Protein AF-A0A9Q9SQM3-F1 (afdb_monomer)

Structure (mmCIF, N/CA/C/O backbone):
data_AF-A0A9Q9SQM3-F1
#
_entry.id   AF-A0A9Q9SQM3-F1
#
loop_
_atom_site.group_PDB
_atom_site.id
_atom_site.type_symbol
_atom_site.label_atom_id
_atom_site.label_alt_id
_atom_site.label_comp_id
_atom_site.label_asym_id
_atom_site.label_entity_id
_atom_site.label_seq_id
_atom_site.pdbx_PDB_ins_code
_atom_site.Cartn_x
_atom_site.Cartn_y
_atom_site.Cartn_z
_atom_site.occupancy
_atom_site.B_iso_or_equiv
_atom_site.auth_seq_id
_atom_site.auth_comp_id
_atom_site.auth_asym_id
_atom_site.auth_atom_id
_atom_site.pdbx_PDB_model_num
ATOM 1 N N . MET A 1 1 ? -6.176 -1.087 2.140 1.00 89.12 1 MET A N 1
ATOM 2 C CA . MET A 1 1 ? -7.584 -1.058 2.541 1.00 89.12 1 MET A CA 1
ATOM 3 C C . MET A 1 1 ? -8.171 0.334 2.346 1.00 89.12 1 MET A C 1
ATOM 5 O O . MET A 1 1 ? -7.501 1.318 2.657 1.00 89.12 1 MET A O 1
ATOM 9 N N . LEU A 1 2 ? -9.371 0.448 1.771 1.00 92.81 2 LEU A N 1
ATOM 10 C CA . LEU A 1 2 ? -10.127 1.703 1.758 1.00 92.81 2 LEU A CA 1
ATOM 11 C C . LEU A 1 2 ? -10.944 1.800 3.041 1.00 92.81 2 LEU A C 1
ATOM 13 O O . LEU A 1 2 ? -11.898 1.055 3.246 1.00 92.81 2 LEU A O 1
ATOM 17 N N . ILE A 1 3 ? -10.560 2.736 3.898 1.00 94.94 3 ILE A N 1
ATOM 18 C CA . ILE A 1 3 ? -11.203 2.964 5.185 1.00 94.94 3 ILE A CA 1
ATOM 19 C C . ILE A 1 3 ? -11.176 4.459 5.515 1.00 94.94 3 ILE A C 1
ATOM 21 O O . ILE A 1 3 ? -10.200 5.152 5.222 1.00 94.94 3 ILE A O 1
ATOM 25 N N . SER A 1 4 ? -12.259 4.954 6.098 1.00 94.25 4 SER A N 1
ATOM 26 C CA . SER A 1 4 ? -12.467 6.343 6.501 1.00 94.25 4 SER A CA 1
ATOM 27 C C . SER A 1 4 ? -12.729 6.428 7.991 1.00 94.25 4 SER A C 1
ATOM 29 O O . SER A 1 4 ? -13.055 5.440 8.640 1.00 94.25 4 SER A O 1
ATOM 31 N N . PHE A 1 5 ? -12.639 7.639 8.523 1.00 94.25 5 PHE A N 1
ATOM 32 C CA . PHE A 1 5 ? -13.214 7.930 9.827 1.00 94.25 5 PHE A CA 1
ATOM 33 C C . PHE A 1 5 ? -14.748 7.970 9.743 1.00 94.25 5 PHE A C 1
ATOM 35 O O . PHE A 1 5 ? -15.291 8.189 8.654 1.00 94.25 5 PHE A O 1
ATOM 42 N N . PRO A 1 6 ? -15.460 7.770 10.869 1.00 94.44 6 PRO A N 1
ATOM 43 C CA . PRO A 1 6 ? -16.924 7.809 10.896 1.00 94.44 6 PRO A CA 1
ATOM 44 C C . PRO A 1 6 ? -17.504 9.196 10.569 1.00 94.44 6 PRO A C 1
ATOM 46 O O . PRO A 1 6 ? -18.686 9.290 10.247 1.00 94.44 6 PRO A O 1
ATOM 49 N N . PHE A 1 7 ? -16.679 10.248 10.589 1.00 92.50 7 PHE A N 1
ATOM 50 C CA . PHE A 1 7 ? -16.966 11.563 10.012 1.00 92.50 7 PHE A CA 1
ATOM 51 C C . PHE A 1 7 ? -15.845 11.925 9.024 1.00 92.50 7 PHE A C 1
ATOM 53 O O . PHE A 1 7 ? -14.672 11.675 9.303 1.00 92.50 7 PHE A O 1
ATOM 60 N N . LEU A 1 8 ? -16.188 12.469 7.856 1.00 88.69 8 LEU A N 1
ATOM 61 C CA . LEU A 1 8 ? -15.253 12.719 6.752 1.00 88.69 8 LEU A CA 1
ATOM 62 C C . LEU A 1 8 ? -14.560 14.077 6.855 1.00 88.69 8 LEU A C 1
ATOM 64 O O . LEU A 1 8 ? -13.461 14.241 6.317 1.00 88.69 8 LEU A O 1
ATOM 68 N N . ARG A 1 9 ? -15.168 15.066 7.520 1.00 78.38 9 ARG A N 1
ATOM 69 C CA . ARG A 1 9 ? -14.532 16.376 7.676 1.00 78.38 9 ARG A CA 1
ATOM 70 C C . ARG A 1 9 ? -13.449 16.305 8.740 1.00 78.38 9 ARG A C 1
ATOM 72 O O . ARG A 1 9 ? -13.708 15.979 9.894 1.00 78.38 9 ARG A O 1
ATOM 79 N N . ALA A 1 10 ? -12.244 16.727 8.364 1.00 53.78 10 ALA A N 1
ATOM 80 C CA . ALA A 1 10 ? -11.260 17.153 9.346 1.00 53.78 10 ALA A CA 1
ATOM 81 C C . ALA A 1 10 ? -11.843 18.364 10.110 1.00 53.78 10 ALA A C 1
ATOM 83 O O . ALA A 1 10 ? -12.266 19.334 9.468 1.00 53.78 10 ALA A O 1
ATOM 84 N N . PRO A 1 11 ? -11.894 18.356 11.449 1.00 44.69 11 PRO A N 1
ATOM 85 C CA . PRO A 1 11 ? -12.311 19.511 12.209 1.00 44.69 11 PRO A CA 1
ATOM 86 C C . PRO A 1 11 ? -11.274 20.598 12.001 1.00 44.69 11 PRO A C 1
ATOM 88 O O . PRO A 1 11 ? -10.068 20.359 12.073 1.00 44.69 11 PRO A O 1
ATOM 91 N N . LYS A 1 12 ? -11.744 21.818 11.766 1.00 37.19 12 LYS A N 1
ATOM 92 C CA . LYS A 1 12 ? -10.909 22.988 12.001 1.00 37.19 12 LYS A CA 1
ATOM 93 C C . LYS A 1 12 ? -10.851 23.162 13.518 1.00 37.19 12 LYS A C 1
ATOM 95 O O . LYS A 1 12 ? -11.920 23.369 14.096 1.00 37.19 12 LYS A O 1
ATOM 100 N N . PRO A 1 13 ? -9.683 23.072 14.172 1.00 38.62 13 PRO A N 1
ATOM 101 C CA . PRO A 1 13 ? -9.610 23.479 15.563 1.00 38.62 13 PRO A CA 1
ATOM 102 C C . PRO A 1 13 ? -9.961 24.967 15.624 1.00 38.62 13 PRO A C 1
ATOM 104 O O . PRO A 1 13 ? -9.382 25.776 14.900 1.00 38.62 13 PRO A O 1
ATOM 107 N N . GLN A 1 14 ? -10.992 25.313 16.394 1.00 36.56 14 GLN A N 1
ATOM 108 C CA . GLN A 1 14 ? -11.436 26.703 16.531 1.00 36.56 14 GLN A CA 1
ATOM 109 C C . GLN A 1 14 ? -10.535 27.502 17.487 1.00 36.56 14 GLN A C 1
ATOM 111 O O . GLN A 1 14 ? -10.479 28.722 17.369 1.00 36.56 14 GLN A O 1
ATOM 116 N N . THR A 1 15 ? -9.791 26.824 18.364 1.00 38.41 15 THR A N 1
ATOM 117 C CA . THR A 1 15 ? -8.831 27.375 19.334 1.00 38.41 15 THR A CA 1
ATOM 118 C C . THR A 1 15 ? -7.793 26.303 19.705 1.00 38.41 15 THR A C 1
ATOM 120 O O . THR A 1 15 ? -8.016 25.115 19.448 1.00 38.41 15 THR A O 1
ATOM 123 N N . ASP A 1 16 ? -6.681 26.686 20.342 1.00 34.53 16 ASP A N 1
ATOM 124 C CA . ASP A 1 16 ? -5.736 25.728 20.948 1.00 34.53 16 ASP A CA 1
ATOM 125 C C . ASP A 1 16 ? -6.414 24.874 22.037 1.00 34.53 16 ASP A C 1
ATOM 127 O O . ASP A 1 16 ? -6.073 23.710 22.214 1.00 34.53 16 ASP A O 1
ATOM 131 N N . GLU A 1 17 ? -7.468 25.394 22.674 1.00 35.28 17 GLU A N 1
ATOM 132 C CA . GLU A 1 17 ? -8.350 24.642 23.576 1.00 35.28 17 GLU A CA 1
ATOM 133 C C . GLU A 1 17 ? -9.217 23.607 22.830 1.00 35.28 17 GLU A C 1
ATOM 135 O O . GLU A 1 17 ? -9.524 22.568 23.398 1.00 35.28 17 GLU A O 1
ATOM 140 N N . ALA A 1 18 ? -9.550 23.809 21.547 1.00 36.94 18 ALA A N 1
ATOM 141 C CA . ALA A 1 18 ? -10.310 22.858 20.718 1.00 36.94 18 ALA A CA 1
ATOM 142 C C . ALA A 1 18 ? -9.448 21.727 20.112 1.00 36.94 18 ALA A C 1
ATOM 144 O O . ALA A 1 18 ? -9.954 20.635 19.822 1.00 36.94 18 ALA A O 1
ATOM 145 N N . LEU A 1 19 ? -8.140 21.958 19.933 1.00 37.28 19 LEU A N 1
ATOM 146 C CA . LEU A 1 19 ? -7.155 20.872 19.763 1.00 37.28 19 LEU A CA 1
ATOM 147 C C . LEU A 1 19 ? -7.132 19.968 21.002 1.00 37.28 19 LEU A C 1
ATOM 149 O O . LEU A 1 19 ? -6.957 18.755 20.899 1.00 37.28 19 LEU A O 1
ATOM 153 N N . ASP A 1 20 ? -7.391 20.582 22.148 1.00 37.12 20 ASP A N 1
ATOM 154 C CA . ASP A 1 20 ? -7.380 19.989 23.468 1.00 37.12 20 ASP A CA 1
ATOM 155 C C . ASP A 1 20 ? -8.743 19.360 23.863 1.00 37.12 20 ASP A C 1
ATOM 157 O O . ASP A 1 20 ? -8.776 18.363 24.574 1.00 37.12 20 ASP A O 1
ATOM 161 N N . GLU A 1 21 ? -9.885 19.844 23.368 1.00 37.16 21 GLU A N 1
ATOM 162 C CA . GLU A 1 21 ? -11.237 19.325 23.672 1.00 37.16 21 GLU A CA 1
ATOM 163 C C . GLU A 1 21 ? -11.654 18.076 22.865 1.00 37.16 21 GLU A C 1
ATOM 165 O O . GLU A 1 21 ? -12.802 17.634 22.937 1.00 37.16 21 GLU A O 1
ATOM 170 N N . GLY A 1 22 ? -10.729 17.443 22.138 1.00 42.66 22 GLY A N 1
ATOM 171 C CA . GLY A 1 22 ? -10.980 16.126 21.545 1.00 42.66 22 GLY A CA 1
ATOM 172 C C . GLY A 1 22 ? -11.767 16.153 20.233 1.00 42.66 22 GLY A C 1
ATOM 173 O O . GLY A 1 22 ? -12.417 15.167 19.893 1.00 42.66 22 GLY A O 1
ATOM 174 N N . THR A 1 23 ? -11.669 17.229 19.441 1.00 40.97 23 THR A N 1
ATOM 175 C CA . THR A 1 23 ? -12.354 17.282 18.134 1.00 40.97 23 THR A CA 1
ATOM 176 C C . THR A 1 23 ? -11.895 16.169 17.167 1.00 40.97 23 THR A C 1
ATOM 178 O O . THR A 1 23 ? -12.641 15.827 16.264 1.00 40.97 23 THR A O 1
ATOM 181 N N . PHE A 1 24 ? -10.714 15.569 17.391 1.00 39.59 24 PHE A N 1
ATOM 182 C CA . PHE A 1 24 ? -10.343 14.173 17.049 1.00 39.59 24 PHE A CA 1
ATOM 183 C C . PHE A 1 24 ? -9.101 13.670 17.825 1.00 39.59 24 PHE A C 1
ATOM 185 O O . PHE A 1 24 ? -8.501 12.657 17.467 1.00 39.59 24 PHE A O 1
ATOM 192 N N . GLY A 1 25 ? -8.685 14.360 18.892 1.00 33.94 25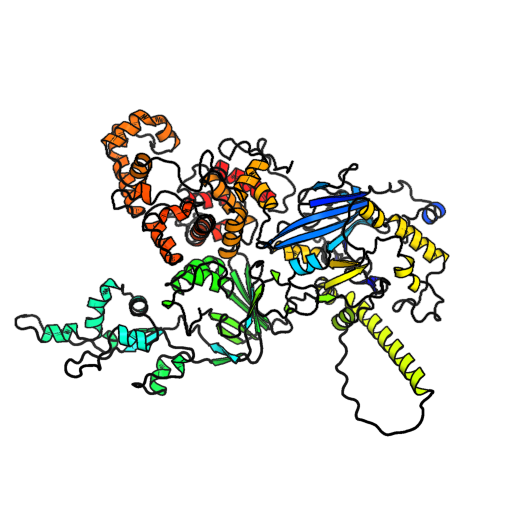 GLY A N 1
ATOM 193 C CA . GLY A 1 25 ? -7.588 13.907 19.748 1.00 33.94 25 GLY A CA 1
ATOM 194 C C . GLY A 1 25 ? -8.086 12.881 20.762 1.00 33.94 25 GLY A C 1
ATOM 195 O O . GLY A 1 25 ? -8.882 13.241 21.614 1.00 33.94 25 GLY A O 1
ATOM 196 N N . LEU A 1 26 ? -7.644 11.623 20.645 1.00 37.47 26 LEU A N 1
ATOM 197 C CA . LEU A 1 26 ? -7.582 10.582 21.698 1.00 37.47 26 LEU A CA 1
ATOM 198 C C . LEU A 1 26 ? -8.783 10.414 22.672 1.00 37.47 26 LEU A C 1
ATOM 200 O O . LEU A 1 26 ? -8.605 9.889 23.771 1.00 37.47 26 LEU A O 1
ATOM 204 N N . GLY A 1 27 ? -10.004 10.803 22.294 1.00 44.00 27 GLY A N 1
ATOM 205 C CA . GLY A 1 27 ? -11.187 10.706 23.161 1.00 44.00 27 GLY A CA 1
ATOM 206 C C . GLY A 1 27 ? -11.222 11.739 24.302 1.00 44.00 27 GLY A C 1
ATOM 207 O O . GLY A 1 27 ? -10.294 12.519 24.513 1.00 44.00 27 GLY A O 1
ATOM 208 N N . GLU A 1 28 ? -12.336 11.771 25.040 1.00 48.62 28 GLU A N 1
ATOM 209 C CA . GLU A 1 28 ? -12.622 12.763 26.091 1.00 48.62 28 GLU A CA 1
ATOM 210 C C . GLU A 1 28 ? -11.461 12.950 27.100 1.00 48.62 28 GLU A C 1
ATOM 212 O O . GLU A 1 28 ? -10.898 11.994 27.636 1.00 48.62 28 GLU A O 1
ATOM 217 N N . LYS A 1 29 ? -11.090 14.212 27.381 1.00 42.06 29 LYS A N 1
ATOM 218 C CA . LYS A 1 29 ? -10.038 14.631 28.341 1.00 42.06 29 LYS A CA 1
ATOM 219 C C . LYS A 1 29 ? -10.283 14.220 29.796 1.00 42.06 29 LYS A C 1
ATOM 221 O O . LYS A 1 29 ? -9.340 14.024 30.555 1.00 42.06 29 LYS A O 1
ATOM 226 N N . SER A 1 30 ? -11.541 14.103 30.204 1.00 40.19 30 SER A N 1
ATOM 227 C CA . SER A 1 30 ? -11.896 13.483 31.479 1.00 40.19 30 SER A CA 1
ATOM 228 C C . SER A 1 30 ? -11.978 11.992 31.234 1.00 40.19 30 SER A C 1
ATOM 230 O O . SER A 1 30 ? -12.642 11.635 30.276 1.00 40.19 30 SER A O 1
ATOM 232 N N . GLY A 1 31 ? -11.390 11.134 32.065 1.00 48.62 31 GLY A N 1
ATOM 233 C CA . GLY A 1 31 ? -11.390 9.673 31.889 1.00 48.62 31 GLY A CA 1
ATOM 234 C C . GLY A 1 31 ? -12.745 8.976 31.671 1.00 48.62 31 GLY A C 1
ATOM 235 O O . GLY A 1 31 ? -12.789 7.766 31.700 1.00 48.62 31 GLY A O 1
ATOM 236 N N . LYS A 1 32 ? -13.865 9.662 31.456 1.00 60.09 32 LYS A N 1
ATOM 237 C CA . LYS A 1 32 ? -15.118 9.116 30.928 1.00 60.09 32 LYS A CA 1
ATOM 238 C C . LYS A 1 32 ? -15.011 9.012 29.401 1.00 60.09 32 LYS A C 1
ATOM 240 O O . LYS A 1 32 ? -14.832 10.032 28.759 1.00 60.09 32 LYS A O 1
ATOM 245 N N . GLY A 1 33 ? -15.117 7.820 28.817 1.00 67.69 33 GLY A N 1
ATOM 246 C CA . GLY A 1 33 ? -15.170 7.674 27.354 1.00 67.69 33 GLY A CA 1
ATOM 247 C C . GLY A 1 33 ? -13.824 7.535 26.622 1.00 67.69 33 GLY A C 1
ATOM 248 O O . GLY A 1 33 ? -13.787 7.721 25.402 1.00 67.69 33 GLY A O 1
ATOM 249 N N . ALA A 1 34 ? -12.725 7.264 27.340 1.00 79.81 34 ALA A N 1
ATOM 250 C CA . ALA A 1 34 ? -11.378 7.106 26.781 1.00 79.81 34 ALA A CA 1
ATOM 251 C C . ALA A 1 34 ? -10.980 5.625 26.665 1.00 79.81 34 ALA A C 1
ATOM 253 O O . ALA A 1 34 ? -11.250 4.847 27.572 1.00 79.81 34 ALA A O 1
ATOM 254 N N . PHE A 1 35 ? -10.297 5.254 25.580 1.00 87.50 35 PHE A N 1
ATOM 255 C CA . PHE A 1 35 ? -9.747 3.909 25.380 1.00 87.50 35 PHE A CA 1
ATOM 256 C C . PHE A 1 35 ? -8.324 3.781 25.967 1.00 87.50 35 PHE A C 1
ATOM 258 O O . PHE A 1 35 ? -7.533 4.718 25.822 1.00 87.50 35 PHE A O 1
ATOM 265 N N . PRO A 1 36 ? -7.925 2.619 26.522 1.00 89.44 36 PRO A N 1
ATOM 266 C CA . PRO A 1 36 ? -8.765 1.474 26.877 1.00 89.44 36 PRO A CA 1
ATOM 267 C C . PRO A 1 36 ? -9.312 1.568 28.307 1.00 89.44 36 PRO A C 1
ATOM 269 O O . PRO A 1 36 ? -10.049 0.689 28.730 1.00 89.44 36 PRO A O 1
ATOM 272 N N . VAL A 1 37 ? -8.930 2.601 29.067 1.00 85.56 37 VAL A N 1
ATOM 273 C CA . VAL A 1 37 ? -9.297 2.755 30.479 1.00 85.56 37 VAL A CA 1
ATOM 274 C C . VAL A 1 37 ? -10.127 4.010 30.683 1.00 85.56 37 VAL A C 1
ATOM 276 O O . VAL A 1 37 ? -9.676 5.123 30.392 1.00 85.56 37 VAL A O 1
ATOM 279 N N . SER A 1 38 ? -11.310 3.823 31.264 1.00 78.81 38 SER A N 1
ATOM 280 C CA . SER A 1 38 ? -12.233 4.894 31.600 1.00 78.81 38 SER A CA 1
ATOM 281 C C . SER A 1 38 ? -12.295 5.185 33.114 1.00 78.81 38 SER A C 1
ATOM 283 O O . SER A 1 38 ? -11.322 5.027 33.859 1.00 78.81 38 SER A O 1
ATOM 285 N N . HIS A 1 39 ? -13.416 5.741 33.579 1.00 73.88 39 HIS A N 1
ATOM 286 C CA . HIS A 1 39 ? -13.597 6.234 34.934 1.00 73.88 39 HIS A CA 1
ATOM 287 C C . HIS A 1 39 ? -13.515 5.067 35.921 1.00 73.88 39 HIS A C 1
ATOM 289 O O . HIS A 1 39 ? -13.877 3.947 35.583 1.00 73.88 39 HIS A O 1
ATOM 295 N N . GLN A 1 40 ? -13.000 5.323 37.128 1.00 73.00 40 GLN A N 1
ATOM 296 C CA . GLN A 1 40 ? -12.735 4.284 38.136 1.00 73.00 40 GLN A CA 1
ATOM 297 C C . GLN A 1 40 ? -11.785 3.158 37.678 1.00 73.00 40 GLN A C 1
ATOM 299 O O . GLN A 1 40 ? -11.739 2.115 38.317 1.00 73.00 40 GLN A O 1
ATOM 304 N N . PHE A 1 41 ? -10.965 3.395 36.644 1.00 79.50 41 PHE A N 1
ATOM 305 C CA . PHE A 1 41 ? -10.071 2.379 36.076 1.00 79.50 41 PHE A CA 1
ATOM 306 C C . PHE A 1 41 ? -10.845 1.172 35.512 1.00 79.50 41 PHE A C 1
ATOM 308 O O . PHE A 1 41 ? -10.362 0.049 35.559 1.00 79.50 41 PHE A O 1
ATOM 315 N N . GLY A 1 42 ? -12.062 1.391 35.004 1.00 82.94 42 GLY A N 1
ATOM 316 C CA . GLY A 1 42 ? -12.816 0.378 34.263 1.00 82.94 42 GLY A CA 1
ATOM 317 C C . GLY A 1 42 ? -12.353 0.271 32.811 1.00 82.94 42 GLY A C 1
ATOM 318 O O . GLY A 1 42 ? -11.882 1.257 32.235 1.00 82.94 42 GLY A O 1
ATOM 319 N N . TRP A 1 43 ? -12.508 -0.908 32.218 1.00 88.00 43 TRP A N 1
ATOM 320 C CA . TRP A 1 43 ? -12.304 -1.116 30.786 1.00 88.00 43 TRP A CA 1
ATOM 321 C C . TRP A 1 43 ? -13.275 -0.273 29.947 1.00 88.00 43 TRP A C 1
ATOM 323 O O . TRP A 1 43 ? -14.406 -0.021 30.364 1.00 88.00 43 TRP A O 1
ATOM 333 N N . HIS A 1 44 ? -12.811 0.187 28.782 1.00 90.00 44 HIS A N 1
ATOM 334 C CA . HIS A 1 44 ? -13.597 0.966 27.828 1.00 90.00 44 HIS A CA 1
ATOM 335 C C . HIS A 1 44 ? -13.240 0.622 26.371 1.00 90.00 44 HIS A C 1
ATOM 337 O O . HIS A 1 44 ? -12.145 0.945 25.900 1.00 90.00 44 HIS A O 1
ATOM 343 N N . GLY A 1 45 ? -14.151 -0.037 25.653 1.00 89.31 45 GLY A N 1
ATOM 344 C CA . GLY A 1 45 ? -13.933 -0.693 24.354 1.00 89.31 45 GLY A CA 1
ATOM 345 C C . GLY A 1 45 ? -13.834 0.222 23.153 1.00 89.31 45 GLY A C 1
ATOM 346 O O . GLY A 1 45 ? -13.354 -0.191 22.095 1.00 89.31 45 GLY A O 1
ATOM 347 N N . GLY A 1 46 ? -14.224 1.480 23.325 1.00 91.06 46 GLY A N 1
ATOM 348 C CA . GLY A 1 46 ? -14.259 2.462 22.256 1.00 91.06 46 GLY A CA 1
ATOM 349 C C . GLY A 1 46 ? -13.801 3.836 22.678 1.00 91.06 46 GLY A C 1
ATOM 350 O O . GLY A 1 46 ? -13.089 4.035 23.660 1.00 91.06 46 GLY A O 1
ATOM 351 N N . VAL A 1 47 ? -14.238 4.823 21.911 1.00 90.00 47 VAL A N 1
ATOM 352 C CA . VAL A 1 47 ? -14.052 6.237 22.238 1.00 90.00 47 VAL A CA 1
ATOM 353 C C . VAL A 1 47 ? -15.349 6.991 22.012 1.00 90.00 47 VAL A C 1
ATOM 355 O O . VAL A 1 47 ? -16.120 6.678 21.100 1.00 90.00 47 VAL A O 1
ATOM 358 N N . HIS A 1 48 ? -15.572 8.026 22.814 1.00 89.75 48 HIS A N 1
ATOM 359 C CA . HIS A 1 48 ? -16.596 9.013 22.503 1.00 89.75 48 HIS A CA 1
ATOM 360 C C . HIS A 1 48 ? -16.077 9.996 21.452 1.00 89.75 48 HIS A C 1
ATOM 362 O O . HIS A 1 48 ? -14.996 10.566 21.606 1.00 89.75 48 HIS A O 1
ATOM 368 N N . LEU A 1 49 ? -16.858 10.209 20.393 1.00 87.94 49 LEU A N 1
ATOM 369 C CA . LEU A 1 49 ? -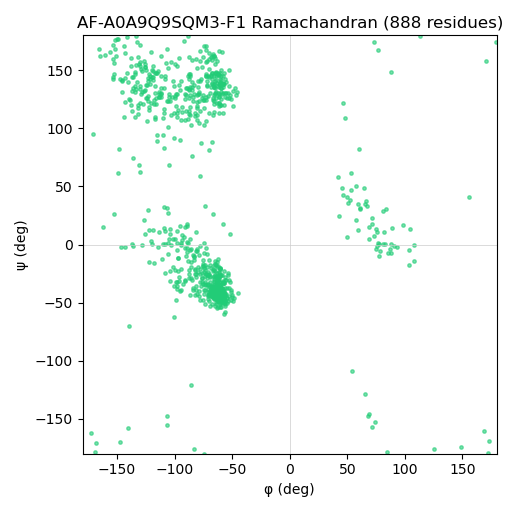16.548 11.152 19.319 1.00 87.94 49 LEU A CA 1
ATOM 370 C C . LEU A 1 49 ? -17.618 12.235 19.244 1.00 87.94 49 LEU A C 1
ATOM 372 O O . LEU A 1 49 ? -18.807 11.940 19.368 1.00 87.94 49 LEU A O 1
ATOM 376 N N . VAL A 1 50 ? -17.195 13.471 18.985 1.00 87.38 50 VAL A N 1
ATOM 377 C CA . VAL A 1 50 ? -18.086 14.609 18.728 1.00 87.38 50 VAL A CA 1
ATOM 378 C C . VAL A 1 50 ? -18.215 14.807 17.218 1.00 87.38 50 VAL A C 1
ATOM 380 O O . VAL A 1 50 ? -17.208 14.876 16.515 1.00 87.38 50 VAL A O 1
ATOM 383 N N . ALA A 1 51 ? -19.442 14.911 16.710 1.00 89.88 51 ALA A N 1
ATOM 384 C CA . ALA A 1 51 ? -19.697 15.165 15.297 1.00 89.88 51 ALA A CA 1
ATOM 385 C C . ALA A 1 51 ? -19.211 16.578 14.898 1.00 89.88 51 ALA A C 1
ATOM 387 O O . ALA A 1 51 ? -19.635 17.565 15.511 1.00 89.88 51 ALA A O 1
ATOM 388 N N . PRO A 1 52 ? -18.363 16.717 13.860 1.00 85.88 52 PRO A N 1
ATOM 389 C CA . PRO A 1 52 ? -17.950 18.022 13.339 1.00 85.88 52 PRO A CA 1
ATOM 390 C C . PRO A 1 52 ? -19.125 18.805 12.729 1.00 85.88 52 PRO A C 1
ATOM 392 O O . PRO A 1 52 ? -20.116 18.216 12.319 1.00 85.88 52 PRO A O 1
ATOM 395 N N . GLY A 1 53 ? -19.003 20.130 12.577 1.00 76.62 53 GLY A N 1
ATOM 396 C CA . GLY A 1 53 ? -19.997 20.958 11.860 1.00 76.62 53 GLY A CA 1
ATOM 397 C C . GLY A 1 53 ? -20.874 21.873 12.726 1.00 76.62 53 GLY A C 1
ATOM 398 O O . GLY A 1 53 ? -21.647 22.655 12.173 1.00 76.62 53 GLY A O 1
ATOM 399 N N . GLY A 1 54 ? -20.691 21.848 14.053 1.00 71.25 54 GLY A N 1
ATOM 400 C CA . GLY A 1 54 ? -21.412 22.687 15.019 1.00 71.25 54 GLY A CA 1
ATOM 401 C C . GLY A 1 54 ? -22.845 22.214 15.291 1.00 71.25 54 GLY A C 1
ATOM 402 O O . GLY A 1 54 ? -23.386 21.388 14.559 1.00 71.25 54 GLY A O 1
ATOM 403 N N . ASP A 1 55 ? -23.481 22.760 16.332 1.00 76.12 55 ASP A N 1
ATOM 404 C CA . ASP A 1 55 ? -24.760 22.239 16.846 1.00 76.12 55 ASP A CA 1
ATOM 405 C C . ASP A 1 55 ? -25.926 22.303 15.852 1.00 76.12 55 ASP A C 1
ATOM 407 O O . ASP A 1 55 ? -26.832 21.474 15.897 1.00 76.12 55 ASP A O 1
ATOM 411 N N . ALA A 1 56 ? -25.902 23.273 14.936 1.00 76.38 56 ALA A N 1
ATOM 412 C CA . ALA A 1 56 ? -26.963 23.462 13.952 1.00 76.38 56 ALA A CA 1
ATOM 413 C C . ALA A 1 56 ? -26.872 22.494 12.759 1.00 76.38 56 ALA A C 1
ATOM 415 O O . ALA A 1 56 ? -27.877 22.262 12.086 1.00 76.38 56 ALA A O 1
ATOM 416 N N . ASN A 1 57 ? -25.683 21.961 12.459 1.00 83.75 57 ASN A N 1
ATOM 417 C CA . ASN A 1 57 ? -25.468 21.100 11.297 1.00 83.75 57 ASN A CA 1
ATOM 418 C C . ASN A 1 57 ? -24.354 20.067 11.549 1.00 83.75 57 ASN A C 1
ATOM 420 O O . ASN A 1 57 ? -23.327 20.092 10.857 1.00 83.75 57 ASN A O 1
ATOM 424 N N . PRO A 1 58 ? -24.539 19.173 12.539 1.00 88.06 58 PRO A N 1
ATOM 425 C CA . PRO A 1 58 ? -23.584 18.111 12.809 1.00 88.06 58 PRO A CA 1
ATOM 426 C C . PRO A 1 58 ? -23.470 17.191 11.591 1.00 88.06 58 PRO A C 1
ATOM 428 O O . PRO A 1 58 ? -24.466 16.831 10.953 1.00 88.06 58 PRO A O 1
ATOM 431 N N . GLU A 1 59 ? -22.244 16.801 11.264 1.00 90.44 59 GLU A N 1
ATOM 432 C CA . GLU A 1 59 ? -21.973 15.859 10.191 1.00 90.44 59 GLU A CA 1
ATOM 433 C C . GLU A 1 59 ? -22.652 14.509 10.493 1.00 90.44 59 GLU A C 1
ATOM 435 O O . GLU A 1 59 ? -22.616 14.036 11.634 1.00 90.44 59 GLU A O 1
ATOM 440 N N . PRO A 1 60 ? -23.288 13.860 9.499 1.00 93.94 60 PRO A N 1
ATOM 441 C CA . PRO A 1 60 ? -23.805 12.512 9.687 1.00 93.94 60 PRO A CA 1
ATOM 442 C C . PRO A 1 60 ? -22.675 11.520 9.980 1.00 93.94 60 PRO A C 1
ATOM 444 O O . PRO A 1 60 ? -21.582 11.614 9.423 1.00 93.94 60 PRO A O 1
ATOM 447 N N . VAL A 1 61 ? -22.991 10.519 10.796 1.00 96.19 61 VAL A N 1
ATOM 448 C CA . VAL A 1 61 ? -22.134 9.354 11.039 1.00 96.19 61 VAL A CA 1
ATOM 449 C C . VAL A 1 61 ? -22.154 8.486 9.786 1.00 96.19 61 VAL A C 1
ATOM 451 O O . VAL A 1 61 ? -23.225 8.282 9.209 1.00 96.19 61 VAL A O 1
ATOM 454 N N . ARG A 1 62 ? -21.004 7.977 9.343 1.00 96.56 62 ARG A N 1
ATOM 455 C CA . ARG A 1 62 ? -20.847 7.251 8.073 1.00 96.56 62 ARG A CA 1
ATOM 456 C C . ARG A 1 62 ? -20.113 5.922 8.227 1.00 96.56 62 ARG A C 1
ATOM 458 O O . ARG A 1 62 ? -19.337 5.716 9.161 1.00 96.56 62 ARG A O 1
ATOM 465 N N . ALA A 1 63 ? -20.352 5.030 7.267 1.00 96.94 63 ALA A N 1
ATOM 466 C CA . ALA A 1 63 ? -19.698 3.733 7.197 1.00 96.94 63 ALA A CA 1
ATOM 467 C C . ALA A 1 63 ? -18.195 3.935 6.980 1.00 96.94 63 ALA A C 1
ATOM 469 O O . ALA A 1 63 ? -17.788 4.603 6.020 1.00 96.94 63 ALA A O 1
ATOM 470 N N . ILE A 1 64 ? -17.373 3.343 7.849 1.00 97.06 64 ILE A N 1
ATOM 471 C CA . ILE A 1 64 ? -15.915 3.485 7.778 1.00 97.06 64 ILE A CA 1
ATOM 472 C C . ILE A 1 64 ? -15.313 2.680 6.627 1.00 97.06 64 ILE A C 1
ATOM 474 O O . ILE A 1 64 ? -14.285 3.065 6.089 1.00 97.06 64 ILE A O 1
ATOM 478 N N . ALA A 1 65 ? -15.958 1.595 6.208 1.00 96.62 65 ALA A N 1
ATOM 479 C CA . ALA A 1 65 ? -15.553 0.735 5.104 1.00 96.62 65 ALA A CA 1
ATOM 480 C C . ALA A 1 65 ? -16.798 0.073 4.498 1.00 96.62 65 ALA A C 1
ATOM 482 O O . ALA A 1 65 ? -17.876 0.116 5.095 1.00 96.62 65 ALA A O 1
ATOM 483 N N . ASP A 1 66 ? -16.649 -0.549 3.327 1.00 95.44 66 ASP A N 1
ATOM 484 C CA . ASP A 1 66 ? -17.696 -1.411 2.776 1.00 95.44 66 ASP A CA 1
ATOM 485 C C . ASP A 1 66 ? -18.001 -2.545 3.771 1.00 95.44 66 ASP A C 1
ATOM 487 O O . ASP A 1 66 ? -17.096 -3.106 4.399 1.00 95.44 66 ASP A O 1
ATOM 491 N N . GLY A 1 67 ? -19.276 -2.876 3.936 1.00 95.56 67 GLY A N 1
ATOM 492 C CA . GLY A 1 67 ? -19.708 -3.857 4.919 1.00 95.56 67 GLY A CA 1
ATOM 493 C C . GLY A 1 67 ? -21.160 -4.275 4.756 1.00 95.56 67 GLY A C 1
ATOM 494 O O . GLY A 1 67 ? -21.871 -3.855 3.839 1.00 95.56 67 GLY A O 1
ATOM 495 N N . GLU A 1 68 ? -21.575 -5.138 5.666 1.00 96.06 68 GLU A N 1
ATOM 496 C CA . GLU A 1 68 ? -22.931 -5.662 5.765 1.00 96.06 68 GLU A CA 1
ATOM 497 C C . GLU A 1 68 ? -23.493 -5.317 7.139 1.00 96.06 68 GLU A C 1
ATOM 499 O O . GLU A 1 68 ? -22.788 -5.405 8.147 1.00 96.06 68 GLU A O 1
ATOM 504 N N . ILE A 1 69 ? -24.759 -4.904 7.175 1.00 96.88 69 ILE A N 1
ATOM 505 C CA . ILE A 1 69 ? -25.488 -4.733 8.430 1.00 96.88 69 ILE A CA 1
ATOM 506 C C . ILE A 1 69 ? -25.554 -6.089 9.125 1.00 96.88 69 ILE A C 1
ATOM 508 O O . ILE A 1 69 ? -26.003 -7.063 8.530 1.00 96.88 69 ILE A O 1
ATOM 512 N N . VAL A 1 70 ? -25.145 -6.137 10.388 1.00 96.56 70 VAL A N 1
ATOM 513 C CA . VAL A 1 70 ? -25.386 -7.287 11.273 1.00 96.56 70 VAL A CA 1
ATOM 514 C C . VAL A 1 70 ? -26.594 -7.000 12.148 1.00 96.56 70 VAL A C 1
ATOM 516 O O . VAL A 1 70 ? -27.512 -7.805 12.247 1.00 96.56 70 VAL A O 1
ATOM 519 N N . PHE A 1 71 ? -26.610 -5.811 12.750 1.00 96.69 71 PHE A N 1
ATOM 520 C CA . PHE A 1 71 ? -27.652 -5.393 13.671 1.00 96.69 71 PHE A CA 1
ATOM 521 C C . PHE A 1 71 ? -27.889 -3.890 13.563 1.00 96.69 71 PHE A C 1
ATOM 523 O O . PHE A 1 71 ? -26.946 -3.114 13.398 1.00 96.69 71 PHE A O 1
ATOM 530 N N . ALA A 1 72 ? -29.145 -3.472 13.677 1.00 96.81 72 ALA A N 1
ATOM 531 C CA . ALA A 1 72 ? -29.519 -2.070 13.746 1.00 96.81 72 ALA A CA 1
ATOM 532 C C . ALA A 1 72 ? -30.732 -1.896 14.662 1.00 96.81 72 ALA A C 1
ATOM 534 O O . ALA A 1 72 ? -31.744 -2.575 14.502 1.00 96.81 72 ALA A O 1
ATOM 535 N N . ARG A 1 73 ? -30.646 -0.944 15.591 1.00 95.31 73 ARG A N 1
ATOM 536 C CA . ARG A 1 73 ? -31.740 -0.555 16.483 1.00 95.31 73 ARG A CA 1
ATOM 537 C C . ARG A 1 73 ? -31.939 0.958 16.403 1.00 95.31 73 ARG A C 1
ATOM 539 O O . ARG A 1 73 ? -31.006 1.701 16.718 1.00 95.31 73 ARG A O 1
ATOM 546 N N . PRO A 1 74 ? -33.128 1.448 16.014 1.00 95.50 74 PRO A N 1
ATOM 547 C CA . PRO A 1 74 ? -33.459 2.865 16.117 1.00 95.50 74 PRO A CA 1
ATOM 548 C C . PRO A 1 74 ? -33.392 3.368 17.564 1.00 95.50 74 PRO A C 1
ATOM 550 O O . PRO A 1 74 ? -33.657 2.627 18.506 1.00 95.50 74 PRO A O 1
ATOM 553 N N . SER A 1 75 ? -33.064 4.647 17.738 1.00 95.38 75 SER A N 1
ATOM 554 C CA . SER A 1 75 ? -33.054 5.284 19.058 1.00 95.38 75 SER A CA 1
ATOM 555 C C . SER A 1 75 ? -34.471 5.525 19.566 1.00 95.38 75 SER A C 1
ATOM 557 O O . SER A 1 75 ? -35.359 5.887 18.787 1.00 95.38 75 SER A O 1
ATOM 559 N N . ALA A 1 76 ? -34.673 5.404 20.875 1.00 94.44 76 ALA A N 1
ATOM 560 C CA . ALA A 1 76 ? -35.873 5.917 21.515 1.00 94.44 76 ALA A CA 1
ATOM 561 C C . ALA A 1 76 ? -35.978 7.441 21.291 1.00 94.44 76 ALA A C 1
ATOM 563 O O . ALA A 1 76 ? -34.963 8.148 21.320 1.00 94.44 76 ALA A O 1
ATOM 564 N N . PRO A 1 77 ? -37.187 7.985 21.069 1.00 91.31 77 PRO A N 1
ATOM 565 C CA . PRO A 1 77 ? -37.350 9.413 20.852 1.00 91.31 77 PRO A CA 1
ATOM 566 C C . PRO A 1 77 ? -36.998 10.184 22.126 1.00 91.31 77 PRO A C 1
ATOM 568 O O . PRO A 1 77 ? -37.591 9.965 23.183 1.00 91.31 77 PRO A O 1
ATOM 571 N N . LYS A 1 78 ? -36.061 11.129 22.011 1.00 90.25 78 LYS A N 1
ATOM 572 C CA . LYS A 1 78 ? -35.738 12.063 23.093 1.00 90.25 78 LYS A CA 1
ATOM 573 C C . LYS A 1 78 ? -36.970 12.913 23.433 1.00 90.25 78 LYS A C 1
ATOM 575 O O . LYS A 1 78 ? -37.552 13.507 22.517 1.00 90.25 78 LYS A O 1
ATOM 580 N N . PRO A 1 79 ? -37.366 13.017 24.713 1.00 86.94 79 PRO A N 1
ATOM 581 C CA . PRO A 1 79 ? -38.463 13.891 25.110 1.00 86.94 79 PRO A CA 1
ATOM 582 C C . PRO A 1 79 ? -38.228 15.348 24.701 1.00 86.94 79 PRO A C 1
ATOM 584 O O . PRO A 1 79 ? -37.118 15.872 24.801 1.00 86.94 79 PRO A O 1
ATOM 587 N N . LYS A 1 80 ? -39.289 15.995 24.204 1.00 83.69 80 LYS A N 1
ATOM 588 C CA . LYS A 1 80 ? -39.242 17.374 23.683 1.00 83.69 80 LYS A CA 1
ATOM 589 C C . LYS A 1 80 ? -39.232 18.432 24.786 1.00 83.69 80 LYS A C 1
ATOM 591 O O . LYS A 1 80 ? -38.773 19.545 24.558 1.00 83.69 80 LYS A O 1
ATOM 596 N N . THR A 1 81 ? -39.773 18.098 25.950 1.00 83.62 81 THR A N 1
ATOM 597 C CA . THR A 1 81 ? -39.831 18.956 27.133 1.00 83.62 81 THR A CA 1
ATOM 598 C C . THR A 1 81 ? -38.826 18.476 28.166 1.00 83.62 81 THR A C 1
ATOM 600 O O . THR A 1 81 ? -38.498 17.290 28.217 1.00 83.62 81 THR A O 1
ATOM 603 N N . THR A 1 82 ? -38.338 19.392 29.001 1.00 80.69 82 THR A N 1
ATOM 604 C CA . THR A 1 82 ? -37.513 19.024 30.152 1.00 80.69 82 THR A CA 1
ATOM 605 C C . THR A 1 82 ? -38.336 18.127 31.082 1.00 80.69 82 THR A C 1
ATOM 607 O O . THR A 1 82 ? -39.382 18.581 31.549 1.00 80.69 82 THR A O 1
ATOM 610 N N . PRO A 1 83 ? -37.910 16.881 31.340 1.00 82.81 83 PRO A N 1
ATOM 611 C CA . PRO A 1 83 ? -38.641 15.979 32.223 1.00 82.81 83 PRO A CA 1
ATOM 612 C C . PRO A 1 83 ? -38.612 16.474 33.674 1.00 82.81 83 PRO A C 1
ATOM 614 O O . PRO A 1 83 ? -37.621 17.056 34.133 1.00 82.81 83 PRO A O 1
ATOM 617 N N . THR A 1 84 ? -39.687 16.200 34.403 1.00 86.19 84 THR A N 1
ATOM 618 C CA . THR A 1 84 ? -39.766 16.321 35.865 1.00 86.19 84 THR A CA 1
ATOM 619 C C . THR A 1 84 ? -38.765 15.383 36.554 1.00 86.19 84 THR A C 1
ATOM 621 O O . THR A 1 84 ? -38.201 14.482 35.932 1.00 86.19 84 THR A O 1
ATOM 624 N N . GLY A 1 85 ? -38.520 15.577 37.857 1.00 83.12 85 GLY A N 1
ATOM 625 C CA . GLY A 1 85 ? -37.622 14.700 38.625 1.00 83.12 85 GLY A CA 1
ATOM 626 C C . GLY A 1 85 ? -38.039 13.225 38.567 1.00 83.12 85 GLY A C 1
ATOM 627 O O . GLY A 1 85 ? -37.213 12.364 38.285 1.00 83.12 85 GLY A O 1
ATOM 628 N N . GLU A 1 86 ? -39.335 12.953 38.713 1.00 83.56 86 GLU A N 1
ATOM 629 C CA . GLU A 1 86 ? -39.900 11.601 38.658 1.00 83.56 86 GLU A CA 1
ATOM 630 C C . GLU A 1 86 ? -39.783 10.968 37.259 1.00 83.56 86 GLU A C 1
ATOM 632 O O . GLU A 1 86 ? -39.380 9.812 37.125 1.00 83.56 86 GLU A O 1
ATOM 637 N N . GLU A 1 87 ? -40.039 11.732 36.192 1.00 83.62 87 GLU A N 1
ATOM 638 C CA . GLU A 1 87 ? -39.842 11.266 34.809 1.00 83.62 87 GLU A CA 1
ATOM 639 C C . GLU A 1 87 ? -38.366 10.964 34.505 1.00 83.62 87 GLU A C 1
ATOM 641 O O . GLU A 1 87 ? -38.059 10.027 33.766 1.00 83.62 87 GLU A O 1
ATOM 646 N N . ARG A 1 88 ? -37.433 11.731 35.089 1.00 82.75 88 ARG A N 1
ATOM 647 C CA . ARG A 1 88 ? -35.992 11.447 34.987 1.00 82.75 88 ARG A CA 1
ATOM 648 C C . ARG A 1 88 ? -35.601 10.184 35.740 1.00 82.75 88 ARG A C 1
ATOM 650 O O . ARG A 1 88 ? -34.737 9.458 35.267 1.00 82.75 88 ARG A O 1
ATOM 657 N N . ASP A 1 89 ? -36.189 9.940 36.906 1.00 82.31 89 ASP A N 1
ATOM 658 C CA . ASP A 1 89 ? -35.844 8.787 37.740 1.00 82.31 89 ASP A CA 1
ATOM 659 C C . ASP A 1 89 ? -36.437 7.474 37.224 1.00 82.31 89 ASP A C 1
ATOM 661 O O . ASP A 1 89 ? -35.836 6.414 37.406 1.00 82.31 89 ASP A O 1
ATOM 665 N N . THR A 1 90 ? -37.581 7.542 36.544 1.00 86.94 90 THR A N 1
ATOM 666 C CA . THR A 1 90 ? -38.267 6.375 35.970 1.00 86.94 90 THR A CA 1
ATOM 667 C C . THR A 1 90 ? -37.754 5.988 34.585 1.00 86.94 90 THR A C 1
ATOM 669 O O . THR A 1 90 ? -37.793 4.808 34.233 1.00 86.94 90 THR A O 1
ATOM 672 N N . ASN A 1 91 ? -37.249 6.939 33.794 1.00 92.00 91 ASN A N 1
ATOM 673 C CA . ASN A 1 91 ? -36.749 6.659 32.453 1.00 92.00 91 ASN A CA 1
ATOM 674 C C . ASN A 1 91 ? -35.264 6.250 32.478 1.00 92.00 91 ASN A C 1
ATOM 676 O O . ASN A 1 91 ? -34.405 7.092 32.751 1.00 92.00 91 ASN A O 1
ATOM 680 N N . PRO A 1 92 ? -34.919 5.002 32.106 1.00 93.75 92 PRO A N 1
ATOM 681 C CA . PRO A 1 92 ? -33.546 4.518 32.187 1.00 93.75 92 PRO A CA 1
ATOM 682 C C . PRO A 1 92 ? -32.579 5.261 31.260 1.00 93.75 92 PRO A C 1
ATOM 684 O O . PRO A 1 92 ? -31.383 5.197 31.494 1.00 93.75 92 PRO A O 1
ATOM 687 N N . LEU A 1 93 ? -33.040 5.989 30.237 1.00 94.19 93 LEU A N 1
ATOM 688 C CA . LEU A 1 93 ? -32.172 6.776 29.349 1.00 94.19 93 LEU A CA 1
ATOM 689 C C . LEU A 1 93 ? -31.830 8.170 29.902 1.00 94.19 93 LEU A C 1
ATOM 691 O O . LEU A 1 93 ? -30.958 8.841 29.348 1.00 94.19 93 LEU A O 1
ATOM 695 N N . TYR A 1 94 ? -32.463 8.601 31.000 1.00 90.75 94 TYR A N 1
ATOM 696 C CA . TYR A 1 94 ? -32.039 9.766 31.778 1.00 90.75 94 TYR A CA 1
ATOM 697 C C . TYR A 1 94 ? -31.168 9.323 32.951 1.00 90.75 94 TYR A C 1
ATOM 699 O O . TYR A 1 94 ? -31.634 9.085 34.063 1.00 90.75 94 TYR A O 1
ATOM 707 N N . TYR A 1 95 ? -29.863 9.266 32.710 1.00 84.25 95 TYR A N 1
ATOM 708 C CA . TYR A 1 95 ? -28.888 8.882 33.722 1.00 84.25 95 TYR A CA 1
ATOM 709 C C . TYR A 1 95 ? -27.849 9.983 33.932 1.00 84.25 95 TYR A C 1
ATOM 711 O O . TYR A 1 95 ? -27.482 10.716 33.011 1.00 84.25 95 TYR A O 1
ATOM 719 N N . TYR A 1 96 ? -27.370 10.110 35.172 1.00 78.06 96 TYR A N 1
ATOM 720 C CA . TYR A 1 96 ? -26.382 11.111 35.566 1.00 78.06 96 TYR A CA 1
ATOM 721 C C . TYR A 1 96 ? -26.817 12.547 35.195 1.00 78.06 96 TYR A C 1
ATOM 723 O O . TYR A 1 96 ? -27.748 13.097 35.790 1.00 78.06 96 TYR A O 1
ATOM 731 N N . ALA A 1 97 ? -26.161 13.156 34.206 1.00 80.06 97 ALA A N 1
ATOM 732 C CA . ALA A 1 97 ? -26.354 14.550 33.820 1.00 80.06 97 ALA A CA 1
ATOM 733 C C . ALA A 1 97 ? -27.438 14.770 32.748 1.00 80.06 97 ALA A C 1
ATOM 735 O O . ALA A 1 97 ? -27.824 15.919 32.527 1.00 80.06 97 ALA A O 1
ATOM 736 N N . GLY A 1 98 ? -27.973 13.725 32.100 1.00 87.69 98 GLY A N 1
ATOM 737 C CA . GLY A 1 98 ? -28.998 13.927 31.073 1.00 87.69 98 GLY A CA 1
ATOM 738 C C . GLY A 1 98 ? -29.345 12.708 30.225 1.00 87.69 98 GLY A C 1
ATOM 739 O O . GLY A 1 98 ? -29.112 11.570 30.615 1.00 87.69 98 GLY A O 1
ATOM 740 N N . TRP A 1 99 ? -29.948 12.982 29.066 1.00 92.81 99 TRP A N 1
ATOM 741 C CA . TRP A 1 99 ? -30.367 11.971 28.093 1.00 92.81 99 TRP A CA 1
ATOM 742 C C . TRP A 1 99 ? -29.166 11.272 27.455 1.00 92.81 99 TRP A C 1
ATOM 744 O O . TRP A 1 99 ? -28.213 11.940 27.045 1.00 92.81 99 TRP A O 1
ATOM 754 N N . THR A 1 100 ? -29.267 9.958 27.287 1.00 94.06 100 THR A N 1
ATOM 755 C CA . THR A 1 100 ? -28.337 9.161 26.488 1.00 94.06 100 THR A CA 1
ATOM 756 C C . THR A 1 100 ? -29.115 8.421 25.407 1.00 94.06 100 THR A C 1
ATOM 758 O O . THR A 1 100 ? -30.054 7.683 25.691 1.00 94.06 100 THR A O 1
ATOM 761 N N . SER A 1 101 ? -28.737 8.632 24.150 1.00 96.88 101 SER A N 1
ATOM 762 C CA . SER A 1 101 ? -29.376 7.965 23.011 1.00 96.88 101 SER A CA 1
ATOM 763 C C . SER A 1 101 ? -29.013 6.479 22.979 1.00 96.88 101 SER A C 1
ATOM 765 O O . SER A 1 101 ? -27.886 6.124 23.307 1.00 96.88 101 SER A O 1
ATOM 767 N N . ASN A 1 102 ? -29.927 5.602 22.560 1.00 96.69 102 ASN A N 1
ATOM 768 C CA . ASN A 1 102 ? -29.693 4.149 22.523 1.00 96.69 102 ASN A CA 1
ATOM 769 C C . ASN A 1 102 ? -29.783 3.544 21.111 1.00 96.69 102 ASN A C 1
ATOM 771 O O . ASN A 1 102 ? -29.833 2.321 20.963 1.00 96.69 102 ASN A O 1
ATOM 775 N N . GLY A 1 103 ? -29.795 4.382 20.072 1.00 97.31 103 GLY A N 1
ATOM 776 C CA . GLY A 1 103 ? -29.689 3.918 18.695 1.00 97.31 103 GLY A CA 1
ATOM 777 C C . GLY A 1 103 ? -28.317 3.299 18.429 1.00 97.31 103 GLY A C 1
ATOM 778 O O . GLY A 1 103 ? -27.302 3.876 18.829 1.00 97.31 103 GLY A O 1
ATOM 779 N N . VAL A 1 104 ? -28.300 2.150 17.751 1.00 97.50 104 VAL A N 1
ATOM 780 C CA . VAL A 1 104 ? -27.075 1.399 17.452 1.00 97.50 104 VAL A CA 1
ATOM 781 C C . VAL A 1 104 ? -27.088 0.787 16.065 1.00 97.50 104 VAL A C 1
ATOM 783 O O . VAL A 1 104 ? -28.140 0.390 15.563 1.00 97.50 104 VAL A O 1
ATOM 786 N N . VAL A 1 105 ? -25.909 0.698 15.456 1.00 98.25 105 VAL A N 1
ATOM 787 C CA . VAL A 1 105 ? -25.664 -0.043 14.217 1.00 98.25 105 VAL A CA 1
ATOM 788 C C . VAL A 1 105 ? -24.368 -0.832 14.366 1.00 98.25 105 VAL A C 1
ATOM 790 O O . VAL A 1 105 ? -23.362 -0.274 14.799 1.00 98.25 105 VAL A O 1
ATOM 793 N N . ILE A 1 106 ? -24.383 -2.099 13.957 1.00 98.06 106 ILE A N 1
ATOM 794 C CA . ILE A 1 106 ? -23.202 -2.960 13.851 1.00 98.06 106 ILE A CA 1
ATOM 795 C C . ILE A 1 106 ? -22.999 -3.334 12.387 1.00 98.06 106 ILE A C 1
ATOM 797 O O . ILE A 1 106 ? -23.906 -3.876 11.745 1.00 98.06 106 ILE A O 1
ATOM 801 N N . LEU A 1 107 ? -21.797 -3.077 11.876 1.00 98.06 107 LEU A N 1
ATOM 802 C CA . LEU A 1 107 ? -21.368 -3.515 10.551 1.00 98.06 107 LEU A CA 1
ATOM 803 C C . LEU A 1 107 ? -20.326 -4.622 10.669 1.00 98.06 107 LEU A C 1
ATOM 805 O O . LEU A 1 107 ? -19.367 -4.478 11.424 1.00 98.06 107 LEU A O 1
ATOM 809 N N . GLN A 1 108 ? -20.475 -5.680 9.872 1.00 97.88 108 GLN A N 1
ATOM 810 C CA . GLN A 1 108 ? -19.397 -6.625 9.593 1.00 97.88 108 GLN A CA 1
ATOM 811 C C . GLN A 1 108 ? -18.647 -6.164 8.345 1.00 97.88 108 GLN A C 1
ATOM 813 O O . GLN A 1 108 ? -19.238 -5.924 7.288 1.00 97.88 108 GLN A O 1
ATOM 818 N N . HIS A 1 109 ? -17.328 -6.086 8.454 1.00 97.62 109 HIS A N 1
ATOM 819 C CA . HIS A 1 109 ? -16.438 -5.749 7.356 1.00 97.62 109 HIS A CA 1
ATOM 820 C C . HIS A 1 109 ? -15.608 -6.965 6.987 1.00 97.62 109 HIS A C 1
ATOM 822 O O . HIS A 1 109 ? -14.935 -7.540 7.836 1.00 97.62 109 HIS A O 1
ATOM 828 N N . ARG A 1 110 ? -15.622 -7.326 5.704 1.00 95.88 110 ARG A N 1
ATOM 829 C CA . ARG A 1 110 ? -14.755 -8.353 5.124 1.00 95.88 110 ARG A CA 1
ATOM 830 C C . ARG A 1 110 ? -13.847 -7.691 4.104 1.00 95.88 110 ARG A C 1
ATOM 832 O O . ARG A 1 110 ? -14.331 -7.082 3.148 1.00 95.88 110 ARG A O 1
ATOM 839 N N . THR A 1 111 ? -12.540 -7.794 4.308 1.00 95.00 111 THR A N 1
ATOM 840 C CA . THR A 1 111 ? -11.550 -7.157 3.436 1.00 95.00 111 THR A CA 1
ATOM 841 C C . THR A 1 111 ? -10.300 -8.010 3.270 1.00 95.00 111 THR A C 1
ATOM 843 O O . THR A 1 111 ? -10.108 -9.006 3.961 1.00 95.00 111 THR A O 1
ATOM 846 N N . GLU A 1 112 ? -9.438 -7.589 2.354 1.00 95.62 112 GLU A N 1
ATOM 847 C CA . GLU A 1 112 ? -8.121 -8.168 2.122 1.00 95.62 112 GLU A CA 1
ATOM 848 C C . GLU A 1 112 ? -7.065 -7.101 2.420 1.00 95.62 112 GLU A C 1
ATOM 850 O O . GLU A 1 112 ? -7.142 -5.977 1.913 1.00 95.62 112 GLU A O 1
ATOM 855 N N . ILE A 1 113 ? -6.060 -7.452 3.218 1.00 95.50 113 ILE A N 1
ATOM 856 C CA . ILE A 1 113 ? -4.935 -6.557 3.555 1.00 95.50 113 ILE A CA 1
ATOM 857 C C . ILE A 1 113 ? -3.623 -6.980 2.885 1.00 95.50 113 ILE A C 1
ATOM 859 O O . ILE A 1 113 ? -2.576 -6.362 3.082 1.00 95.50 113 ILE A O 1
ATOM 863 N N . GLY A 1 114 ? -3.676 -8.056 2.109 1.00 95.69 114 GLY A N 1
ATOM 864 C CA . GLY A 1 114 ? -2.549 -8.710 1.473 1.00 95.69 114 GLY A CA 1
ATOM 865 C C . GLY A 1 114 ? -3.021 -9.921 0.677 1.00 95.69 114 GLY A C 1
ATOM 866 O O . GLY A 1 114 ? -4.190 -10.308 0.728 1.00 95.69 114 GLY A O 1
ATOM 867 N N . GLU A 1 115 ? -2.106 -10.542 -0.052 1.00 93.94 115 GLU A N 1
ATOM 868 C CA . GLU A 1 115 ? -2.408 -11.708 -0.869 1.00 93.94 115 GLU A CA 1
ATOM 869 C C . GLU A 1 115 ? -2.807 -12.903 -0.001 1.00 93.94 115 GLU A C 1
ATOM 871 O O . GLU A 1 115 ? -1.997 -13.427 0.764 1.00 93.94 115 GLU A O 1
ATOM 876 N N . GLY A 1 116 ? -4.063 -13.335 -0.124 1.00 93.38 116 GLY A N 1
ATOM 877 C CA . GLY A 1 116 ? -4.602 -14.435 0.676 1.00 93.38 116 GLY A CA 1
ATOM 878 C C . GLY A 1 116 ? -4.761 -14.105 2.164 1.00 93.38 116 GLY A C 1
ATOM 879 O O . GLY A 1 116 ? -4.928 -15.021 2.964 1.00 93.38 116 GLY A O 1
ATOM 880 N N . VAL A 1 117 ? -4.707 -12.823 2.547 1.00 96.31 117 VAL A N 1
ATOM 881 C CA . VAL A 1 117 ? -4.910 -12.373 3.933 1.00 96.31 117 VAL A CA 1
ATOM 882 C C . VAL A 1 117 ? -6.245 -11.649 4.029 1.00 96.31 117 VAL A C 1
ATOM 884 O O . VAL A 1 117 ? -6.321 -10.421 3.932 1.00 96.31 117 VAL A O 1
ATOM 887 N N . GLU A 1 118 ? -7.300 -12.442 4.182 1.00 96.56 118 GLU A N 1
ATOM 888 C CA . GLU A 1 118 ? -8.645 -11.953 4.463 1.00 96.56 118 GLU A CA 1
ATOM 889 C C . GLU A 1 118 ? -8.808 -11.690 5.965 1.00 96.56 118 GLU A C 1
ATOM 891 O O . GLU A 1 118 ? -8.371 -12.487 6.798 1.00 96.56 118 GLU A O 1
ATOM 896 N N . VAL A 1 119 ? -9.436 -10.567 6.304 1.00 96.25 119 VAL A N 1
ATOM 897 C CA . VAL A 1 119 ? -9.728 -10.168 7.682 1.00 96.25 119 VAL A CA 1
ATOM 898 C C . VAL A 1 119 ? -11.196 -9.784 7.788 1.00 96.25 119 VAL A C 1
ATOM 900 O O . VAL A 1 119 ? -11.727 -9.062 6.935 1.00 96.25 119 VAL A O 1
ATOM 903 N N . VAL A 1 120 ? -11.826 -10.253 8.863 1.00 97.44 120 VAL A N 1
ATOM 904 C CA . VAL A 1 120 ? -13.155 -9.835 9.295 1.00 97.44 120 VAL A CA 1
ATOM 905 C C . VAL A 1 120 ? -13.040 -9.058 10.600 1.00 97.44 120 VAL A C 1
ATOM 907 O O . VAL A 1 120 ? -12.407 -9.512 11.548 1.00 97.44 120 VAL A O 1
ATOM 910 N N . PHE A 1 121 ? -13.651 -7.882 10.650 1.00 98.06 121 PHE A N 1
ATOM 911 C CA . PHE A 1 121 ? -13.775 -7.081 11.866 1.00 98.06 121 PHE A CA 1
ATOM 912 C C . PHE A 1 121 ? -15.139 -6.394 11.877 1.00 98.06 121 PHE A C 1
ATOM 914 O O . PHE A 1 121 ? -15.815 -6.314 10.846 1.00 98.06 121 PHE A O 1
ATOM 921 N N . TYR A 1 122 ? -15.540 -5.889 13.035 1.00 98.50 122 TYR A N 1
ATOM 922 C CA . TYR A 1 122 ? -16.819 -5.219 13.215 1.00 98.50 122 TYR A CA 1
ATOM 923 C C . TYR A 1 122 ? -16.604 -3.769 13.615 1.00 98.50 122 TYR A C 1
ATOM 925 O O . TYR A 1 122 ? -15.634 -3.445 14.301 1.00 98.50 122 TYR A O 1
ATOM 933 N N . SER A 1 123 ? -17.515 -2.901 13.186 1.00 98.44 123 SER A N 1
ATOM 934 C CA . SER A 1 123 ? -17.630 -1.551 13.730 1.00 98.44 123 SER A CA 1
ATOM 935 C C . SER A 1 123 ? -18.982 -1.365 14.401 1.00 98.44 123 SER A C 1
ATOM 937 O O . SER A 1 123 ? -20.010 -1.806 13.880 1.00 98.44 123 SER A O 1
ATOM 939 N N . ILE A 1 124 ? -18.966 -0.733 15.574 1.00 98.25 124 ILE A N 1
ATOM 940 C CA . ILE A 1 124 ? -20.150 -0.503 16.404 1.00 98.25 124 ILE A CA 1
ATOM 941 C C . ILE A 1 124 ? -20.352 1.005 16.529 1.00 98.25 124 ILE A C 1
ATOM 943 O O . ILE A 1 124 ? -19.477 1.723 17.011 1.00 98.25 124 ILE A O 1
ATOM 947 N N . TYR A 1 125 ? -21.512 1.481 16.082 1.00 98.06 125 TYR A N 1
ATOM 948 C CA . TYR A 1 125 ? -21.919 2.883 16.117 1.00 98.06 125 TYR A CA 1
ATOM 949 C C . TYR A 1 125 ? -23.033 3.055 17.145 1.00 98.06 125 TYR A C 1
ATOM 951 O O . TYR A 1 125 ? -24.203 2.850 16.827 1.00 98.06 125 TYR A O 1
ATOM 959 N N . GLN A 1 126 ? -22.669 3.414 18.370 1.00 96.38 126 GLN A N 1
ATOM 960 C CA . GLN A 1 126 ? -23.568 3.511 19.519 1.00 96.38 126 GLN A CA 1
ATOM 961 C C . GLN A 1 126 ? -23.917 4.979 19.817 1.00 96.38 126 GLN A C 1
ATOM 963 O O . GLN A 1 126 ? -23.189 5.910 19.461 1.00 96.38 126 GLN A O 1
ATOM 968 N N . HIS A 1 127 ? -25.045 5.187 20.496 1.00 96.31 127 HIS A N 1
ATOM 969 C CA . HIS A 1 127 ? -25.598 6.501 20.845 1.00 96.31 127 HIS A CA 1
ATOM 970 C C . HIS A 1 127 ? -26.040 7.345 19.644 1.00 96.31 127 HIS A C 1
ATOM 972 O O . HIS A 1 127 ? -25.973 8.572 19.669 1.00 96.31 127 HIS A O 1
ATOM 978 N N . LEU A 1 128 ? -26.561 6.705 18.597 1.00 97.44 128 LEU A N 1
ATOM 979 C CA . LEU A 1 128 ? -27.192 7.411 17.482 1.00 97.44 128 LEU A CA 1
ATOM 980 C C . LEU A 1 128 ? -28.541 7.999 17.918 1.00 97.44 128 LEU A C 1
ATOM 982 O O . LEU A 1 128 ? -29.334 7.326 18.578 1.00 97.44 128 LEU A O 1
ATOM 986 N N . SER A 1 129 ? -28.845 9.235 17.515 1.00 95.62 129 SER A N 1
ATOM 987 C CA . SER A 1 129 ? -30.194 9.812 17.681 1.00 95.62 129 SER A CA 1
ATOM 988 C C . SER A 1 129 ? -31.167 9.286 16.632 1.00 95.62 129 SER A C 1
ATOM 990 O O . SER A 1 129 ? -32.356 9.132 16.892 1.00 95.62 129 SER A O 1
ATOM 992 N N . THR A 1 130 ? -30.658 9.003 15.434 1.00 95.00 130 THR A N 1
ATOM 993 C CA . THR A 1 130 ? -31.415 8.435 14.316 1.00 95.00 130 THR A CA 1
ATOM 994 C C . THR A 1 130 ? -30.510 7.511 13.517 1.00 95.00 130 THR A C 1
ATOM 996 O O . THR A 1 130 ? -29.339 7.829 13.307 1.00 95.00 130 THR A O 1
ATOM 999 N N . VAL A 1 131 ? -31.056 6.387 13.057 1.00 95.75 131 VAL A N 1
ATOM 1000 C CA . VAL A 1 131 ? -30.417 5.523 12.055 1.00 95.75 131 VAL A CA 1
ATOM 1001 C C . VAL A 1 131 ? -30.790 6.019 10.656 1.00 95.75 131 VAL A C 1
ATOM 1003 O O . VAL A 1 131 ? -31.884 6.550 10.459 1.00 95.75 131 VAL A O 1
ATOM 1006 N N . ALA A 1 132 ? -29.889 5.884 9.682 1.00 94.81 132 ALA A N 1
ATOM 1007 C CA . ALA A 1 132 ? -30.087 6.414 8.329 1.00 94.81 132 ALA A CA 1
ATOM 1008 C C . ALA A 1 132 ? -31.238 5.727 7.578 1.00 94.81 132 ALA A C 1
ATOM 1010 O O . ALA A 1 132 ? -31.880 6.346 6.729 1.00 94.81 132 ALA A O 1
ATOM 1011 N N . LYS A 1 133 ? -31.512 4.464 7.912 1.00 92.50 133 LYS A N 1
ATOM 1012 C CA . LYS A 1 133 ? -32.637 3.680 7.404 1.00 92.50 133 LYS A CA 1
ATOM 1013 C C . LYS A 1 133 ? -33.226 2.866 8.558 1.00 92.50 133 LYS A C 1
ATOM 1015 O O . LYS A 1 133 ? -32.505 2.153 9.248 1.00 92.50 133 LYS A O 1
ATOM 1020 N N . ALA A 1 134 ? -34.528 3.022 8.791 1.00 79.62 134 ALA A N 1
ATOM 1021 C CA . ALA A 1 134 ? -35.214 2.439 9.947 1.00 79.62 134 ALA A CA 1
ATOM 1022 C C . ALA A 1 134 ? -35.478 0.928 9.810 1.00 79.62 134 ALA A C 1
ATOM 1024 O O . ALA A 1 134 ? -35.613 0.244 10.817 1.00 79.62 134 ALA A O 1
ATOM 1025 N N . ASP A 1 135 ? -35.544 0.416 8.581 1.00 85.44 135 ASP A N 1
ATOM 1026 C CA . ASP A 1 135 ? -35.855 -0.973 8.223 1.00 85.44 135 ASP A CA 1
ATOM 1027 C C . ASP A 1 135 ? -34.617 -1.744 7.735 1.00 85.44 135 ASP A C 1
ATOM 1029 O O . ASP A 1 135 ? -34.710 -2.601 6.852 1.00 85.44 135 ASP A O 1
ATOM 1033 N N . TRP A 1 136 ? -33.435 -1.409 8.254 1.00 91.62 136 TRP A N 1
ATOM 1034 C CA . TRP A 1 136 ? -32.226 -2.168 7.953 1.00 91.62 136 TRP A CA 1
ATOM 1035 C C . TRP A 1 136 ? -32.354 -3.629 8.372 1.00 91.62 136 TRP A C 1
ATOM 1037 O O . TRP A 1 136 ? -32.811 -3.939 9.470 1.00 91.62 136 TRP A O 1
ATOM 1047 N N . LYS A 1 137 ? -31.935 -4.522 7.473 1.00 90.25 137 LYS A N 1
ATOM 1048 C CA . LYS A 1 137 ? -31.946 -5.971 7.687 1.00 90.25 137 LYS A CA 1
ATOM 1049 C C . LYS A 1 137 ? -30.524 -6.503 7.730 1.00 90.25 137 LYS A C 1
ATOM 1051 O O . LYS A 1 137 ? -29.651 -5.979 7.043 1.00 90.25 137 LYS A O 1
ATOM 1056 N N . SER A 1 138 ? -30.316 -7.570 8.497 1.00 92.69 138 SER A N 1
ATOM 1057 C CA . SER A 1 138 ? -29.055 -8.312 8.470 1.00 92.69 138 SER A CA 1
ATOM 1058 C C . SER A 1 138 ? -28.718 -8.722 7.025 1.00 92.69 138 SER A C 1
ATOM 1060 O O . SER A 1 138 ? -29.590 -9.194 6.290 1.00 92.69 138 SER A O 1
ATOM 1062 N N . GLY A 1 139 ? -27.485 -8.457 6.591 1.00 92.94 139 GLY A N 1
ATOM 1063 C CA . GLY A 1 139 ? -27.010 -8.645 5.216 1.00 92.94 139 GLY A CA 1
ATOM 1064 C C . GLY A 1 139 ? -27.223 -7.459 4.261 1.00 92.94 139 GLY A C 1
ATOM 1065 O O . GLY A 1 139 ? -26.687 -7.490 3.148 1.00 92.94 139 GLY A O 1
ATOM 1066 N N . ASP A 1 140 ? -27.949 -6.401 4.659 1.00 94.00 140 ASP A N 1
ATOM 1067 C CA . ASP A 1 140 ? -28.054 -5.173 3.855 1.00 94.00 140 ASP A CA 1
ATOM 1068 C C . ASP A 1 140 ? -26.649 -4.597 3.605 1.00 94.00 140 ASP A C 1
ATOM 1070 O O . ASP A 1 140 ? -25.849 -4.415 4.526 1.00 94.00 140 ASP A O 1
ATOM 1074 N N . LYS A 1 141 ? -26.346 -4.292 2.339 1.00 93.75 141 LYS A N 1
ATOM 1075 C CA . LYS A 1 141 ? -25.043 -3.763 1.922 1.00 93.75 141 LYS A CA 1
ATOM 1076 C C . LYS A 1 141 ? -24.946 -2.277 2.228 1.00 93.75 141 LYS A C 1
ATOM 1078 O O . LYS A 1 141 ? -25.808 -1.499 1.817 1.00 93.75 141 LYS A O 1
ATOM 1083 N N . VAL A 1 142 ? -23.847 -1.885 2.859 1.00 94.19 142 VAL A N 1
ATOM 1084 C CA . VAL A 1 142 ? -23.486 -0.487 3.089 1.00 94.19 142 VAL A CA 1
ATOM 1085 C C . VAL A 1 142 ? -22.094 -0.261 2.531 1.00 94.19 142 VAL A C 1
ATOM 1087 O O . VAL A 1 142 ? -21.183 -1.057 2.763 1.00 94.19 142 VAL A O 1
ATOM 1090 N N . TYR A 1 143 ? -21.915 0.818 1.780 1.00 93.62 143 TYR A N 1
ATOM 1091 C CA . TYR A 1 143 ? -20.610 1.150 1.239 1.00 93.62 143 TYR A CA 1
ATOM 1092 C C . TYR A 1 143 ? -19.927 2.222 2.080 1.00 93.62 143 TYR A C 1
ATOM 1094 O O . TYR A 1 143 ? -20.576 3.055 2.717 1.00 93.62 143 TYR A O 1
ATOM 1102 N N . ARG A 1 144 ? -18.593 2.256 2.029 1.00 94.38 144 ARG A N 1
ATOM 1103 C CA . ARG A 1 144 ? -17.792 3.312 2.650 1.00 94.38 144 ARG A CA 1
ATOM 1104 C C . ARG A 1 144 ? -18.367 4.681 2.281 1.00 94.38 144 ARG A C 1
ATOM 1106 O O . ARG A 1 144 ? -18.640 4.933 1.099 1.00 94.38 144 ARG A O 1
ATOM 1113 N N . LYS A 1 145 ? -18.477 5.553 3.290 1.00 92.69 145 LYS A N 1
ATOM 1114 C CA . LYS A 1 145 ? -19.053 6.913 3.249 1.00 92.69 145 LYS A CA 1
ATOM 1115 C C . LYS A 1 145 ? -20.577 6.996 3.235 1.00 92.69 145 LYS A C 1
ATOM 1117 O O . LYS A 1 145 ? -21.095 8.104 3.406 1.00 92.69 145 LYS A O 1
ATOM 1122 N N . ASP A 1 146 ? -21.301 5.895 3.066 1.00 93.56 146 ASP A N 1
ATOM 1123 C CA . ASP A 1 146 ? -22.758 5.939 3.143 1.00 93.56 146 ASP A CA 1
ATOM 1124 C C . ASP A 1 146 ? -23.184 6.357 4.567 1.00 93.56 146 ASP A C 1
ATOM 1126 O O . ASP A 1 146 ? -22.544 5.948 5.545 1.00 93.56 146 ASP A O 1
ATOM 1130 N N . PRO A 1 147 ? -24.209 7.217 4.719 1.00 94.81 147 PRO A N 1
ATOM 1131 C CA . PRO A 1 147 ? -24.707 7.604 6.034 1.00 94.81 147 PRO A CA 1
ATOM 1132 C C . PRO A 1 147 ? -25.204 6.397 6.837 1.00 94.81 147 PRO A C 1
ATOM 1134 O O . PRO A 1 147 ? -25.963 5.577 6.329 1.00 94.81 147 PRO A O 1
ATOM 1137 N N . ILE A 1 148 ? -24.815 6.345 8.109 1.00 96.56 148 ILE A N 1
ATOM 1138 C CA . ILE A 1 148 ? -25.248 5.359 9.105 1.00 96.56 148 ILE A CA 1
ATOM 1139 C C . ILE A 1 148 ? -26.317 5.927 10.026 1.00 96.56 148 ILE A C 1
ATOM 1141 O O . ILE A 1 148 ? -27.255 5.231 10.410 1.00 96.56 148 ILE A O 1
ATOM 1145 N N . GLY A 1 149 ? -26.211 7.212 10.350 1.00 96.12 149 GLY A N 1
ATOM 1146 C CA . GLY A 1 149 ? -27.142 7.876 11.244 1.00 96.12 149 GLY A CA 1
ATOM 1147 C C . GLY A 1 149 ? -26.706 9.289 11.595 1.00 96.12 149 GLY A C 1
ATOM 1148 O O . GLY A 1 149 ? -25.779 9.843 11.000 1.00 96.12 149 GLY A O 1
ATOM 1149 N N . LYS A 1 150 ? -27.375 9.874 12.585 1.00 95.94 150 LYS A N 1
ATOM 1150 C CA . LYS A 1 150 ? -26.957 11.133 13.211 1.00 95.94 150 LYS A CA 1
ATOM 1151 C C . LYS A 1 150 ? -26.431 10.857 14.609 1.00 95.94 150 LYS A C 1
ATOM 1153 O O . LYS A 1 150 ? -26.997 10.029 15.327 1.00 95.94 150 LYS A O 1
ATOM 1158 N N . ALA A 1 151 ? -25.389 11.588 14.994 1.00 95.25 151 ALA A N 1
ATOM 1159 C CA . ALA A 1 151 ? -24.896 11.572 16.362 1.00 95.25 151 ALA A CA 1
ATOM 1160 C C . ALA A 1 151 ? -26.025 11.945 17.336 1.00 95.25 151 ALA A C 1
ATOM 1162 O O . ALA A 1 151 ? -26.912 12.742 17.006 1.00 95.25 151 ALA A O 1
ATOM 1163 N N . GLY A 1 152 ? -26.047 11.296 18.494 1.00 95.19 152 GLY A N 1
ATOM 1164 C CA . GLY A 1 152 ? -27.058 11.516 19.516 1.00 95.19 152 GLY A CA 1
ATOM 1165 C C . GLY A 1 152 ? -26.505 12.287 20.694 1.00 95.19 152 GLY A C 1
ATOM 1166 O O . GLY A 1 152 ? -25.651 13.160 20.546 1.00 95.19 152 GLY A O 1
ATOM 1167 N N . ASP A 1 153 ? -27.038 11.976 21.866 1.00 92.44 153 ASP A N 1
ATOM 1168 C CA . ASP A 1 153 ? -26.580 12.537 23.127 1.00 92.44 153 ASP A CA 1
ATOM 1169 C C . ASP A 1 153 ? -25.920 11.461 23.983 1.00 92.44 153 ASP A C 1
ATOM 1171 O O . ASP A 1 153 ? -26.398 10.323 24.030 1.00 92.44 153 ASP A O 1
ATOM 1175 N N . ILE A 1 154 ? -24.887 11.858 24.723 1.00 90.69 154 ILE A N 1
ATOM 1176 C CA . ILE A 1 154 ? -24.292 11.066 25.800 1.00 90.69 154 ILE A CA 1
ATOM 1177 C C . ILE A 1 154 ? -24.360 11.906 27.075 1.00 90.69 154 ILE A C 1
ATOM 1179 O O . ILE A 1 154 ? -23.768 12.984 27.142 1.00 90.69 154 ILE A O 1
ATOM 1183 N N . TYR A 1 155 ? -25.118 11.446 28.074 1.00 88.88 155 TYR A N 1
ATOM 1184 C CA . TYR A 1 155 ? -25.311 12.134 29.359 1.00 88.88 155 TYR A CA 1
ATOM 1185 C C . TYR A 1 155 ? -25.699 13.619 29.218 1.00 88.88 155 TYR A C 1
ATOM 1187 O O . TYR A 1 155 ? -25.207 14.485 29.942 1.00 88.88 155 TYR A O 1
ATOM 1195 N N . GLY A 1 156 ? -26.576 13.924 28.258 1.00 87.75 156 GLY A N 1
ATOM 1196 C CA . GLY A 1 156 ? -27.061 15.276 27.966 1.00 87.75 156 GLY A CA 1
ATOM 1197 C C . GLY A 1 156 ? -26.126 16.139 27.115 1.00 87.75 156 GLY A C 1
ATOM 1198 O O . GLY A 1 156 ? -26.465 17.290 26.841 1.00 87.75 156 GLY A O 1
ATOM 1199 N N . LYS A 1 157 ? -24.969 15.621 26.687 1.00 87.62 157 LYS A N 1
ATOM 1200 C CA . LYS A 1 157 ? -24.087 16.295 25.727 1.00 87.62 157 LYS A CA 1
ATOM 1201 C C . LYS A 1 157 ? -24.478 15.887 24.301 1.00 87.62 157 LYS A C 1
ATOM 1203 O O . LYS A 1 157 ? -24.335 14.704 23.987 1.00 87.62 157 LYS A O 1
ATOM 1208 N N . PRO A 1 158 ? -24.959 16.818 23.456 1.00 90.00 158 PRO A N 1
ATOM 1209 C CA . PRO A 1 158 ? -25.418 16.502 22.107 1.00 90.00 158 PRO A CA 1
ATOM 1210 C C . PRO A 1 158 ? -24.249 16.224 21.159 1.00 90.00 158 PRO A C 1
ATOM 1212 O O . PRO A 1 158 ? -23.090 16.497 21.476 1.00 90.00 158 PRO A O 1
ATOM 1215 N N . ASN A 1 159 ? -24.585 15.740 19.962 1.00 91.19 159 ASN A N 1
ATOM 1216 C CA . ASN A 1 159 ? -23.668 15.516 18.847 1.00 91.19 159 ASN A CA 1
ATOM 1217 C C . ASN A 1 159 ? -22.530 14.545 19.178 1.00 91.19 159 ASN A C 1
ATOM 1219 O O . ASN A 1 159 ? -21.419 14.712 18.684 1.00 91.19 159 ASN A O 1
ATOM 1223 N N . ARG A 1 160 ? -22.803 13.522 19.996 1.00 91.25 160 ARG A N 1
ATOM 1224 C CA . ARG A 1 160 ? -21.823 12.501 20.386 1.00 91.25 160 ARG A CA 1
ATOM 1225 C C . ARG A 1 160 ? -22.236 11.097 19.966 1.00 91.25 160 ARG A C 1
ATOM 1227 O O . ARG A 1 160 ? -23.422 10.784 19.895 1.00 91.25 160 ARG A O 1
ATOM 1234 N N . ILE A 1 161 ? -21.238 10.260 19.702 1.00 94.31 161 ILE A N 1
ATOM 1235 C CA . ILE A 1 161 ? -21.378 8.808 19.535 1.00 94.31 161 ILE A CA 1
ATOM 1236 C C . ILE A 1 161 ? -20.335 8.088 20.380 1.00 94.31 161 ILE A C 1
ATOM 1238 O O . ILE A 1 161 ? -19.274 8.652 20.644 1.00 94.31 161 ILE A O 1
ATOM 1242 N N . HIS A 1 162 ? -20.614 6.841 20.746 1.00 94.75 162 HIS A N 1
ATOM 1243 C CA . HIS A 1 162 ? -19.581 5.898 21.165 1.00 94.75 162 HIS A CA 1
ATOM 1244 C C . HIS A 1 162 ? -19.253 5.006 19.962 1.00 94.75 162 HIS A C 1
ATOM 1246 O O . HIS A 1 162 ? -20.161 4.504 19.296 1.00 94.75 162 HIS A O 1
ATOM 1252 N N . PHE A 1 163 ? -17.968 4.872 19.638 1.00 96.19 163 PHE A N 1
ATOM 1253 C CA . PHE A 1 163 ? -17.514 4.162 18.446 1.00 96.19 163 PHE A CA 1
ATOM 1254 C C . PHE A 1 163 ? -16.461 3.112 18.791 1.00 96.19 163 PHE A C 1
ATOM 1256 O O . PHE A 1 163 ? -15.479 3.431 19.463 1.00 96.19 163 PHE A O 1
ATOM 1263 N N . GLU A 1 164 ? -16.643 1.894 18.276 1.00 97.75 164 GLU A N 1
ATOM 1264 C CA . GLU A 1 164 ? -15.723 0.769 18.477 1.00 97.75 164 GLU A CA 1
ATOM 1265 C C . GLU A 1 164 ? -15.328 0.101 17.164 1.00 97.75 164 GLU A C 1
ATOM 1267 O O . GLU A 1 164 ? -16.103 0.056 16.204 1.00 97.75 164 GLU A O 1
ATOM 1272 N N . ILE A 1 165 ? -14.124 -0.474 17.165 1.00 98.12 165 ILE A N 1
ATOM 1273 C CA . ILE A 1 165 ? -13.676 -1.462 16.186 1.00 98.12 165 ILE A CA 1
ATOM 1274 C C . ILE A 1 165 ? -13.218 -2.687 16.965 1.00 98.12 165 ILE A C 1
ATOM 1276 O O . ILE A 1 165 ? -12.369 -2.566 17.850 1.00 98.12 165 ILE A O 1
ATOM 1280 N N . VAL A 1 166 ? -13.773 -3.846 16.615 1.00 98.38 166 VAL A N 1
ATOM 1281 C CA . VAL A 1 166 ? -13.570 -5.097 17.354 1.00 98.38 166 VAL A CA 1
ATOM 1282 C C . VAL A 1 166 ? -13.360 -6.290 16.427 1.00 98.38 166 VAL A C 1
ATOM 1284 O O . VAL A 1 166 ? -13.829 -6.298 15.283 1.00 98.38 166 VAL A O 1
ATOM 1287 N N . ALA A 1 167 ? -12.651 -7.308 16.910 1.00 98.00 167 ALA A N 1
ATOM 1288 C CA . ALA A 1 167 ? -12.430 -8.555 16.182 1.00 98.00 167 ALA A CA 1
ATOM 1289 C C . ALA A 1 167 ? -12.210 -9.745 17.130 1.00 98.00 167 ALA A C 1
ATOM 1291 O O . ALA A 1 167 ? -11.773 -9.584 18.269 1.00 98.00 167 ALA A O 1
ATOM 1292 N N . ASP A 1 168 ? -12.478 -10.954 16.634 1.00 96.94 168 ASP A N 1
ATOM 1293 C CA . ASP A 1 168 ? -12.103 -12.189 17.328 1.00 96.94 168 ASP A CA 1
ATOM 1294 C C . ASP A 1 168 ? -10.585 -12.447 17.255 1.00 96.94 168 ASP A C 1
ATOM 1296 O O . ASP A 1 168 ? -9.858 -11.846 16.455 1.00 96.94 168 ASP A O 1
ATOM 1300 N N . LYS A 1 169 ? -10.104 -13.392 18.073 1.00 96.19 169 LYS A N 1
ATOM 1301 C CA . LYS A 1 169 ? -8.685 -13.772 18.131 1.00 96.19 169 LYS A CA 1
ATOM 1302 C C . LYS A 1 169 ? -8.117 -14.168 16.766 1.00 96.19 169 LYS A C 1
ATOM 1304 O O . LYS A 1 169 ? -7.046 -13.700 16.388 1.00 96.19 169 LYS A O 1
ATOM 1309 N N . ALA A 1 170 ? -8.833 -14.996 16.005 1.00 97.19 170 ALA A N 1
ATOM 1310 C CA . ALA A 1 170 ? -8.345 -15.496 14.722 1.00 97.19 170 ALA A CA 1
ATOM 1311 C C . ALA A 1 170 ? -8.156 -14.358 13.705 1.00 97.19 170 ALA A C 1
ATOM 1313 O O . ALA A 1 170 ? -7.217 -14.365 12.909 1.00 97.19 170 ALA A O 1
ATOM 1314 N N . ASN A 1 171 ? -9.035 -13.359 13.717 1.00 97.69 171 ASN A N 1
ATOM 1315 C CA . ASN A 1 171 ? -8.937 -12.190 12.857 1.00 97.69 171 ASN A CA 1
ATOM 1316 C C . ASN A 1 171 ? -7.868 -11.203 13.329 1.00 97.69 171 ASN A C 1
ATOM 1318 O O . ASN A 1 171 ? -7.197 -10.619 12.480 1.00 97.69 171 ASN A O 1
ATOM 1322 N N . VAL A 1 172 ? -7.627 -11.080 14.636 1.00 97.69 172 VAL A N 1
ATOM 1323 C CA . VAL A 1 172 ? -6.464 -10.357 15.176 1.00 97.69 172 VAL A CA 1
ATOM 1324 C C . VAL A 1 172 ? -5.155 -11.003 14.715 1.00 97.69 172 VAL A C 1
ATOM 1326 O O . VAL A 1 172 ? -4.280 -10.309 14.198 1.00 97.69 172 VAL A O 1
ATOM 1329 N N . GLU A 1 173 ? -5.039 -12.331 14.794 1.00 96.12 173 GLU A N 1
ATOM 1330 C CA . GLU A 1 173 ? -3.868 -13.072 14.305 1.00 96.12 173 GLU A CA 1
ATOM 1331 C C . GLU A 1 173 ? -3.665 -12.885 12.793 1.00 96.12 173 GLU A C 1
ATOM 1333 O O . GLU A 1 173 ? -2.544 -12.633 12.345 1.00 96.12 173 GLU A O 1
ATOM 1338 N N . ARG A 1 174 ? -4.737 -12.931 11.987 1.00 96.69 174 ARG A N 1
ATOM 1339 C CA . ARG A 1 174 ? -4.659 -12.642 10.539 1.00 96.69 174 ARG A CA 1
ATOM 1340 C C . ARG A 1 174 ? -4.268 -11.191 10.258 1.00 96.69 174 ARG A C 1
ATOM 1342 O O . ARG A 1 174 ? -3.449 -10.940 9.370 1.00 96.69 174 ARG A O 1
ATOM 1349 N N . LEU A 1 175 ? -4.828 -10.239 11.002 1.00 96.31 175 LEU A N 1
ATOM 1350 C CA . LEU A 1 175 ? -4.588 -8.808 10.830 1.00 96.31 175 LEU A CA 1
ATOM 1351 C C . LEU A 1 175 ? -3.150 -8.438 11.186 1.00 96.31 175 LEU A C 1
ATOM 1353 O O . LEU A 1 175 ? -2.459 -7.822 10.374 1.00 96.31 175 LEU A O 1
ATOM 1357 N N . MET A 1 176 ? -2.700 -8.851 12.369 1.00 95.00 176 MET A N 1
ATOM 1358 C CA . MET A 1 176 ? -1.472 -8.367 13.000 1.00 95.00 176 MET A CA 1
ATOM 1359 C C . MET A 1 176 ? -0.317 -9.373 12.958 1.00 95.00 176 MET A C 1
ATOM 1361 O O . MET A 1 176 ? 0.810 -9.030 13.302 1.00 95.00 176 MET A O 1
ATOM 1365 N N . GLY A 1 177 ? -0.571 -10.613 12.529 1.00 93.88 177 GLY A N 1
ATOM 1366 C CA . GLY A 1 177 ? 0.412 -11.701 12.518 1.00 93.88 177 GLY A CA 1
ATOM 1367 C C . GLY A 1 177 ? 0.655 -12.347 13.888 1.00 93.88 177 GLY A C 1
ATOM 1368 O O . GLY A 1 177 ? 1.491 -13.243 13.983 1.00 93.88 177 GLY A O 1
ATOM 1369 N N . ARG A 1 178 ? -0.040 -11.882 14.934 1.00 94.50 178 ARG A N 1
ATOM 1370 C CA . ARG A 1 178 ? 0.009 -12.359 16.325 1.00 94.50 178 ARG A CA 1
ATOM 1371 C C . ARG A 1 178 ? -1.199 -11.825 17.100 1.00 94.50 178 ARG A C 1
ATOM 1373 O O . ARG A 1 178 ? -1.782 -10.829 16.680 1.00 94.50 178 ARG A O 1
ATOM 1380 N N . SER A 1 179 ? -1.514 -12.435 18.236 1.00 92.19 179 SER A N 1
ATOM 1381 C CA . SER A 1 179 ? -2.535 -11.951 19.183 1.00 92.19 179 SER A CA 1
ATOM 1382 C C . SER A 1 179 ? -1.983 -11.636 20.574 1.00 92.19 179 SER A C 1
ATOM 1384 O O . SER A 1 179 ? -2.743 -11.267 21.458 1.00 92.19 179 SER A O 1
ATOM 1386 N N . GLU A 1 180 ? -0.679 -11.812 20.794 1.00 92.00 180 GLU A N 1
ATOM 1387 C CA . GLU A 1 180 ? -0.055 -11.643 22.106 1.00 92.00 180 GLU A CA 1
ATOM 1388 C C . GLU A 1 180 ? 1.433 -11.264 22.000 1.00 92.00 180 GLU A C 1
ATOM 1390 O O . GLU A 1 180 ? 2.039 -11.261 20.918 1.00 92.00 180 GLU A O 1
ATOM 1395 N N . GLY A 1 181 ? 2.021 -10.918 23.147 1.00 90.94 181 GLY A N 1
ATOM 1396 C CA . GLY A 1 181 ? 3.467 -10.827 23.344 1.00 90.94 181 GLY A CA 1
ATOM 1397 C C . GLY A 1 181 ? 4.167 -9.702 22.581 1.00 90.94 181 GLY A C 1
ATOM 1398 O O . GLY A 1 181 ? 3.619 -8.618 22.377 1.00 90.94 181 GLY A O 1
ATOM 1399 N N . LYS A 1 182 ? 5.415 -9.951 22.176 1.00 91.50 182 LYS A N 1
ATOM 1400 C CA . LYS A 1 182 ? 6.199 -9.111 21.258 1.00 91.50 182 LYS A CA 1
ATOM 1401 C C . LYS A 1 182 ? 6.295 -9.789 19.892 1.00 91.50 182 LYS A C 1
ATOM 1403 O O . LYS A 1 182 ? 5.927 -10.945 19.713 1.00 91.50 182 LYS A O 1
ATOM 1408 N N . LEU A 1 183 ? 6.762 -9.038 18.901 1.00 90.06 183 LEU A N 1
ATOM 1409 C CA . LEU A 1 183 ? 6.991 -9.571 17.561 1.00 90.06 183 LEU A CA 1
ATOM 1410 C C . LEU A 1 183 ? 8.318 -10.347 17.541 1.00 90.06 183 LEU A C 1
ATOM 1412 O O . LEU A 1 183 ? 9.374 -9.723 17.517 1.00 90.06 183 LEU A O 1
ATOM 1416 N N . GLU A 1 184 ? 8.247 -11.681 17.536 1.00 84.12 184 GLU A N 1
ATOM 1417 C CA . GLU A 1 184 ? 9.416 -12.581 17.658 1.00 84.12 184 GLU A CA 1
ATOM 1418 C C . GLU A 1 184 ? 9.767 -13.350 16.363 1.00 84.12 184 GLU A C 1
ATOM 1420 O O . GLU A 1 184 ? 10.713 -14.138 16.326 1.00 84.12 184 GLU A O 1
ATOM 1425 N N . VAL A 1 185 ? 9.029 -13.145 15.265 1.00 77.62 185 VAL A N 1
ATOM 1426 C CA . VAL A 1 185 ? 9.240 -13.904 14.016 1.00 77.62 185 VAL A CA 1
ATOM 1427 C C . VAL A 1 185 ? 10.584 -13.579 13.353 1.00 77.62 185 VAL A C 1
ATOM 1429 O O . VAL A 1 185 ? 11.074 -12.451 13.422 1.00 77.62 185 VAL A O 1
ATOM 1432 N N . ALA A 1 186 ? 11.184 -14.569 12.681 1.00 83.12 186 ALA A N 1
ATOM 1433 C CA . ALA A 1 186 ? 12.496 -14.431 12.039 1.00 83.12 186 ALA A CA 1
ATOM 1434 C C . ALA A 1 186 ? 12.522 -13.383 10.910 1.00 83.12 186 ALA A C 1
ATOM 1436 O O . ALA A 1 186 ? 13.552 -12.751 10.693 1.00 83.12 186 ALA A O 1
ATOM 1437 N N . GLU A 1 187 ? 11.399 -13.185 10.219 1.00 89.06 187 GLU A N 1
ATOM 1438 C CA . GLU A 1 187 ? 11.204 -12.170 9.184 1.00 89.06 187 GLU A CA 1
ATOM 1439 C C . GLU A 1 187 ? 9.711 -11.798 9.117 1.00 89.06 187 GLU A C 1
ATOM 1441 O O . GLU A 1 187 ? 8.854 -12.649 9.360 1.00 89.06 187 GLU A O 1
ATOM 1446 N N . GLY A 1 188 ? 9.388 -10.542 8.802 1.00 93.31 188 GLY A N 1
ATOM 1447 C CA . GLY A 1 188 ? 8.012 -10.064 8.661 1.00 93.31 188 GLY A CA 1
ATOM 1448 C C . GLY A 1 188 ? 7.280 -10.685 7.473 1.00 93.31 188 GLY A C 1
ATOM 1449 O O . GLY A 1 188 ? 7.890 -11.244 6.550 1.00 93.31 188 GLY A O 1
ATOM 1450 N N . ARG A 1 189 ? 5.950 -10.574 7.469 1.00 94.69 189 ARG A N 1
ATOM 1451 C CA . ARG A 1 189 ? 5.082 -11.285 6.516 1.00 94.69 189 ARG A CA 1
ATOM 1452 C C . ARG A 1 189 ? 5.389 -10.902 5.069 1.00 94.69 189 ARG A C 1
ATOM 1454 O O . ARG A 1 189 ? 5.681 -9.752 4.770 1.00 94.69 189 ARG A O 1
ATOM 1461 N N . ARG A 1 190 ? 5.329 -11.873 4.150 1.00 94.06 190 ARG A N 1
ATOM 1462 C CA . ARG A 1 190 ? 5.473 -11.641 2.693 1.00 94.06 190 ARG A CA 1
ATOM 1463 C C . ARG A 1 190 ? 4.125 -11.503 1.986 1.00 94.06 190 ARG A C 1
ATOM 1465 O O . ARG A 1 190 ? 4.040 -10.821 0.974 1.00 94.06 190 ARG A O 1
ATOM 1472 N N . SER A 1 191 ? 3.087 -12.141 2.528 1.00 92.19 191 SER A N 1
ATOM 1473 C CA . SER A 1 191 ? 1.712 -12.069 2.022 1.00 92.19 191 SER A CA 1
ATOM 1474 C C . SER A 1 191 ? 1.046 -10.723 2.315 1.00 92.19 191 SER A C 1
ATOM 1476 O O . SER A 1 191 ? 0.159 -10.310 1.579 1.00 92.19 191 SER A O 1
ATOM 1478 N N . CYS A 1 192 ? 1.489 -10.008 3.352 1.00 94.81 192 CYS A N 1
ATOM 1479 C CA . CYS A 1 192 ? 0.954 -8.714 3.761 1.00 94.81 192 CYS A CA 1
ATOM 1480 C C . CYS A 1 192 ? 2.111 -7.752 4.050 1.00 94.81 192 CYS A C 1
ATOM 1482 O O . CYS A 1 192 ? 2.842 -7.944 5.016 1.00 94.81 192 CYS A O 1
ATOM 1484 N N . VAL A 1 193 ? 2.292 -6.753 3.184 1.00 96.31 193 VAL A N 1
ATOM 1485 C CA . VAL A 1 193 ? 3.349 -5.737 3.289 1.00 96.31 193 VAL A CA 1
ATOM 1486 C C . VAL A 1 193 ? 2.750 -4.389 2.922 1.00 96.31 193 VAL A C 1
ATOM 1488 O O . VAL A 1 193 ? 2.184 -4.243 1.837 1.00 96.31 193 VAL A O 1
ATOM 1491 N N . TRP A 1 194 ? 2.863 -3.407 3.811 1.00 96.00 194 TRP A N 1
ATOM 1492 C CA . TRP A 1 194 ? 2.405 -2.041 3.569 1.00 96.00 194 TRP A CA 1
ATOM 1493 C C . TRP A 1 194 ? 2.979 -1.067 4.598 1.00 96.00 194 TRP A C 1
ATOM 1495 O O . TRP A 1 194 ? 3.520 -1.483 5.617 1.00 96.00 194 TRP A O 1
ATOM 1505 N N . GLY A 1 195 ? 2.828 0.230 4.321 1.00 95.38 195 GLY A N 1
ATOM 1506 C CA . GLY A 1 195 ? 3.367 1.297 5.158 1.00 95.38 195 GLY A CA 1
ATOM 1507 C C . GLY A 1 195 ? 4.891 1.362 5.112 1.00 95.38 195 GLY A C 1
ATOM 1508 O O . GLY A 1 195 ? 5.502 1.115 4.067 1.00 95.38 195 GLY A O 1
ATOM 1509 N N . ASP A 1 196 ? 5.478 1.732 6.241 1.00 97.25 196 ASP A N 1
ATOM 1510 C CA . ASP A 1 196 ? 6.920 1.865 6.396 1.00 97.25 196 ASP A CA 1
ATOM 1511 C C . ASP A 1 196 ? 7.594 0.494 6.519 1.00 97.25 196 ASP A C 1
ATOM 1513 O O . ASP A 1 196 ? 7.000 -0.478 6.986 1.00 97.25 196 ASP A O 1
ATOM 1517 N N . MET A 1 197 ? 8.860 0.415 6.108 1.00 98.12 197 MET A N 1
ATOM 1518 C CA . MET A 1 197 ? 9.662 -0.807 6.211 1.00 98.12 197 MET A CA 1
ATOM 1519 C C . MET A 1 197 ? 10.610 -0.698 7.399 1.00 98.12 197 MET A C 1
ATOM 1521 O O . MET A 1 197 ? 11.375 0.259 7.479 1.00 98.12 197 MET A O 1
ATOM 1525 N N . HIS A 1 198 ? 10.605 -1.675 8.304 1.00 98.00 198 HIS A N 1
ATOM 1526 C CA . HIS A 1 198 ? 11.464 -1.714 9.488 1.00 98.00 198 HIS A CA 1
ATOM 1527 C C . HIS A 1 198 ? 12.523 -2.803 9.345 1.00 98.00 198 HIS A C 1
ATOM 1529 O O . HIS A 1 198 ? 12.216 -3.993 9.294 1.00 98.00 198 HIS A O 1
ATOM 1535 N N . ILE A 1 199 ? 13.780 -2.387 9.307 1.00 98.00 199 ILE A N 1
ATOM 1536 C CA . ILE A 1 199 ? 14.933 -3.246 9.083 1.00 98.00 199 ILE A CA 1
ATOM 1537 C C . ILE A 1 199 ? 15.715 -3.348 10.390 1.00 98.00 199 ILE A C 1
ATOM 1539 O O . ILE A 1 199 ? 16.275 -2.364 10.873 1.00 98.00 199 ILE A O 1
ATOM 1543 N N . VAL A 1 200 ? 15.737 -4.541 10.973 1.00 97.00 200 VAL A N 1
ATOM 1544 C CA . VAL A 1 200 ? 16.470 -4.849 12.201 1.00 97.00 200 VAL A CA 1
ATOM 1545 C C . VAL A 1 200 ? 17.900 -5.214 11.831 1.00 97.00 200 VAL A C 1
ATOM 1547 O O . VAL A 1 200 ? 18.168 -6.319 11.360 1.00 97.00 200 VAL A O 1
ATOM 1550 N N . VAL A 1 201 ? 18.810 -4.268 12.037 1.00 96.88 201 VAL A N 1
ATOM 1551 C CA . VAL A 1 201 ? 20.244 -4.413 11.791 1.00 96.88 201 VAL A CA 1
ATOM 1552 C C . VAL A 1 201 ? 20.900 -4.995 13.049 1.00 96.88 201 VAL A C 1
ATOM 1554 O O . VAL A 1 201 ? 20.732 -4.430 14.135 1.00 96.88 201 VAL A O 1
ATOM 1557 N N . PRO A 1 202 ? 21.650 -6.106 12.947 1.00 96.06 202 PRO A N 1
ATOM 1558 C CA . PRO A 1 202 ? 22.266 -6.733 14.109 1.00 96.06 202 PRO A CA 1
ATOM 1559 C C . PRO A 1 202 ? 23.386 -5.874 14.715 1.00 96.06 202 PRO A C 1
ATOM 1561 O O . PRO A 1 202 ? 23.973 -5.005 14.060 1.00 96.06 202 PRO A O 1
ATOM 1564 N N . ALA A 1 203 ? 23.725 -6.166 15.972 1.00 96.12 203 ALA A N 1
ATOM 1565 C CA . ALA A 1 203 ? 24.960 -5.680 16.576 1.00 96.12 203 ALA A CA 1
ATOM 1566 C C . ALA A 1 203 ? 26.180 -6.197 15.787 1.00 96.12 203 ALA A C 1
ATOM 1568 O O . ALA A 1 203 ? 26.164 -7.299 15.237 1.00 96.12 203 ALA A O 1
ATOM 1569 N N . GLY A 1 204 ? 27.251 -5.410 15.733 1.00 96.12 204 GLY A N 1
ATOM 1570 C CA . GLY A 1 204 ? 28.477 -5.744 15.011 1.00 96.12 204 GLY A CA 1
ATOM 1571 C C . GLY A 1 204 ? 28.454 -5.438 13.509 1.00 96.12 204 GLY A C 1
ATOM 1572 O O . GLY A 1 204 ? 29.469 -5.671 12.843 1.00 96.12 204 GLY A O 1
ATOM 1573 N N . ALA A 1 205 ? 27.364 -4.888 12.965 1.00 96.19 205 ALA A N 1
ATOM 1574 C CA . ALA A 1 205 ? 27.276 -4.494 11.560 1.00 96.19 205 ALA A CA 1
ATOM 1575 C C . ALA A 1 205 ? 28.307 -3.388 11.236 1.00 96.19 205 ALA A C 1
ATOM 1577 O O . ALA A 1 205 ? 28.394 -2.406 11.981 1.00 96.19 205 ALA A O 1
ATOM 1578 N N . PRO A 1 206 ? 29.114 -3.522 10.162 1.00 96.00 206 PRO A N 1
ATOM 1579 C CA . PRO A 1 206 ? 30.099 -2.511 9.775 1.00 96.00 206 PRO A CA 1
ATOM 1580 C C . PRO A 1 206 ? 29.474 -1.157 9.419 1.00 96.00 206 PRO A C 1
ATOM 1582 O O . PRO A 1 206 ? 28.499 -1.096 8.670 1.00 96.00 206 PRO A O 1
ATOM 1585 N N . LEU A 1 207 ? 30.087 -0.078 9.909 1.00 97.19 207 LEU A N 1
ATOM 1586 C CA . LEU A 1 207 ? 29.717 1.306 9.616 1.00 97.19 207 LEU A CA 1
ATOM 1587 C C . LEU A 1 207 ? 30.815 1.978 8.791 1.00 97.19 207 LEU A C 1
ATOM 1589 O O . LEU A 1 207 ? 31.994 1.870 9.124 1.00 97.19 207 LEU A O 1
ATOM 1593 N N . TYR A 1 208 ? 30.439 2.700 7.738 1.00 97.25 208 TYR A N 1
ATOM 1594 C CA . TYR A 1 208 ? 31.362 3.340 6.798 1.00 97.25 208 TYR A CA 1
ATOM 1595 C C . TYR A 1 208 ? 31.151 4.858 6.741 1.00 97.25 208 TYR A C 1
ATOM 1597 O O . TYR A 1 208 ? 30.022 5.336 6.808 1.00 97.25 208 TYR A O 1
ATOM 1605 N N . ALA A 1 209 ? 32.227 5.631 6.559 1.00 95.94 209 ALA A N 1
ATOM 1606 C CA . ALA A 1 209 ? 32.134 7.089 6.381 1.00 95.94 209 ALA A CA 1
ATOM 1607 C C . ALA A 1 209 ? 31.528 7.499 5.026 1.00 95.94 209 ALA A C 1
ATOM 1609 O O . ALA A 1 209 ? 30.950 8.574 4.889 1.00 95.94 209 ALA A O 1
ATOM 1610 N N . VAL A 1 210 ? 31.666 6.637 4.020 1.00 95.44 210 VAL A N 1
ATOM 1611 C CA . VAL A 1 210 ? 31.196 6.831 2.644 1.00 95.44 210 VAL A CA 1
ATOM 1612 C C . VAL A 1 210 ? 30.450 5.584 2.189 1.00 95.44 210 VAL A C 1
ATOM 1614 O O . VAL A 1 210 ? 30.630 4.520 2.777 1.00 95.44 210 VAL A O 1
ATOM 1617 N N . ASN A 1 211 ? 29.634 5.685 1.139 1.00 94.94 211 ASN A N 1
ATOM 1618 C CA . ASN A 1 211 ? 28.997 4.508 0.555 1.00 94.94 211 ASN A CA 1
ATOM 1619 C C . ASN A 1 211 ? 30.046 3.683 -0.216 1.00 94.94 211 ASN A C 1
ATOM 1621 O O . ASN A 1 211 ? 30.415 4.073 -1.329 1.00 94.94 211 ASN A O 1
ATOM 1625 N N . PRO A 1 212 ? 30.501 2.526 0.304 1.00 92.44 212 PRO A N 1
ATOM 1626 C CA . PRO A 1 212 ? 31.612 1.794 -0.299 1.00 92.44 212 PRO A CA 1
ATOM 1627 C C . PRO A 1 212 ? 31.295 1.290 -1.714 1.00 92.44 212 PRO A C 1
ATOM 1629 O O . PRO A 1 212 ? 32.204 1.017 -2.493 1.00 92.44 212 PRO A O 1
ATOM 1632 N N . ARG A 1 213 ? 30.011 1.202 -2.084 1.00 87.56 213 ARG A N 1
ATOM 1633 C CA . ARG A 1 213 ? 29.582 0.737 -3.405 1.00 87.56 213 ARG A CA 1
ATOM 1634 C C . ARG A 1 213 ? 29.757 1.743 -4.531 1.00 87.56 213 ARG A C 1
ATOM 1636 O O . ARG A 1 213 ? 29.887 1.321 -5.685 1.00 87.56 213 ARG A O 1
ATOM 1643 N N . THR A 1 214 ? 29.699 3.032 -4.216 1.00 88.88 214 THR A N 1
ATOM 1644 C CA . THR A 1 214 ? 29.849 4.120 -5.193 1.00 88.88 214 THR A CA 1
ATOM 1645 C C . THR A 1 214 ? 31.272 4.661 -5.231 1.00 88.88 214 THR A C 1
ATOM 1647 O O . THR A 1 214 ? 31.623 5.397 -6.151 1.00 88.88 214 THR A O 1
ATOM 1650 N N . GLU A 1 215 ? 32.101 4.285 -4.257 1.00 92.56 215 GLU A N 1
ATOM 1651 C CA . GLU A 1 215 ? 33.498 4.684 -4.204 1.00 92.56 215 GLU A CA 1
ATOM 1652 C C . GLU A 1 215 ? 34.312 4.091 -5.355 1.00 92.56 215 GLU A C 1
ATOM 1654 O O . GLU A 1 215 ? 34.212 2.911 -5.706 1.00 92.56 215 GLU A O 1
ATOM 1659 N N . THR A 1 216 ? 35.172 4.933 -5.924 1.00 92.94 216 THR A N 1
ATOM 1660 C CA . THR A 1 216 ? 36.115 4.542 -6.973 1.00 92.94 216 THR A CA 1
ATOM 1661 C C . THR A 1 216 ? 37.530 4.917 -6.569 1.00 92.94 216 THR A C 1
ATOM 1663 O O . THR A 1 216 ? 37.765 5.851 -5.798 1.00 92.94 216 THR A O 1
ATOM 1666 N N . ARG A 1 217 ? 38.496 4.166 -7.087 1.00 94.00 217 ARG A N 1
ATOM 1667 C CA . ARG A 1 217 ? 39.920 4.347 -6.817 1.00 94.00 217 ARG A CA 1
ATOM 1668 C C . ARG A 1 217 ? 40.688 4.389 -8.131 1.00 94.00 217 ARG A C 1
ATOM 1670 O O . ARG A 1 217 ? 40.237 3.865 -9.149 1.00 94.00 217 ARG A O 1
ATOM 1677 N N . LYS A 1 218 ? 41.839 5.059 -8.119 1.00 94.75 218 LYS A N 1
ATOM 1678 C CA . LYS A 1 218 ? 42.741 5.115 -9.273 1.00 94.75 218 LYS A CA 1
ATOM 1679 C C . LYS A 1 218 ? 43.677 3.915 -9.224 1.00 94.75 218 LYS A C 1
ATOM 1681 O O . LYS A 1 218 ? 44.312 3.673 -8.202 1.00 94.75 218 LYS A O 1
ATOM 1686 N N . TYR A 1 219 ? 43.768 3.184 -10.325 1.00 93.44 219 TYR A N 1
ATOM 1687 C CA . TYR A 1 219 ? 44.654 2.040 -10.474 1.00 93.44 219 TYR A CA 1
ATOM 1688 C C . TYR A 1 219 ? 45.570 2.259 -11.675 1.00 93.44 219 TYR A C 1
ATOM 1690 O O . TYR A 1 219 ? 45.095 2.578 -12.764 1.00 93.44 219 TYR A O 1
ATOM 1698 N N . VAL A 1 220 ? 46.880 2.113 -11.477 1.00 92.69 220 VAL A N 1
ATOM 1699 C CA . VAL A 1 220 ? 47.861 2.218 -12.561 1.00 92.69 220 VAL A CA 1
ATOM 1700 C C . VAL A 1 220 ? 48.069 0.825 -13.138 1.00 92.69 220 VAL A C 1
ATOM 1702 O O . VAL A 1 220 ? 48.700 -0.019 -12.506 1.00 92.69 220 VAL A O 1
ATOM 1705 N N . VAL A 1 221 ? 47.545 0.594 -14.340 1.00 91.12 221 VAL A N 1
ATOM 1706 C CA . VAL A 1 221 ? 47.668 -0.697 -15.028 1.00 91.12 221 VAL A CA 1
ATOM 1707 C C . VAL A 1 221 ? 49.138 -0.974 -15.336 1.00 91.12 221 VAL A C 1
ATOM 1709 O O . VAL A 1 221 ? 49.829 -0.100 -15.871 1.00 91.12 221 VAL A O 1
ATOM 1712 N N . ARG A 1 222 ? 49.635 -2.174 -15.006 1.00 86.94 222 ARG A N 1
ATOM 1713 C CA . ARG A 1 222 ? 51.020 -2.584 -15.301 1.00 86.94 222 ARG A CA 1
ATOM 1714 C C . ARG A 1 222 ? 51.295 -2.496 -16.807 1.00 86.94 222 ARG A C 1
ATOM 1716 O O . ARG A 1 222 ? 50.438 -2.821 -17.626 1.00 86.94 222 ARG A O 1
ATOM 1723 N N . ALA A 1 223 ? 52.476 -1.991 -17.167 1.00 81.19 223 ALA A N 1
ATOM 1724 C CA . ALA A 1 223 ? 52.855 -1.822 -18.566 1.00 81.19 223 ALA A CA 1
ATOM 1725 C C . ALA A 1 223 ? 53.017 -3.198 -19.207 1.00 81.19 223 ALA A C 1
ATOM 1727 O O . ALA A 1 223 ? 53.531 -4.116 -18.570 1.00 81.19 223 ALA A O 1
ATOM 1728 N N . PHE A 1 224 ? 52.598 -3.319 -20.461 1.00 79.94 224 PHE A N 1
ATOM 1729 C CA . PHE A 1 224 ? 52.761 -4.544 -21.219 1.00 79.94 224 PHE A CA 1
ATOM 1730 C C . PHE A 1 224 ? 54.249 -4.861 -21.397 1.00 79.94 224 PHE A C 1
ATOM 1732 O O . PHE A 1 224 ? 54.995 -4.064 -21.969 1.00 79.94 224 PHE A O 1
ATOM 1739 N N . ASN A 1 225 ? 54.664 -6.035 -20.926 1.00 73.31 225 ASN A N 1
ATOM 1740 C CA . ASN A 1 225 ? 55.998 -6.581 -21.133 1.00 73.31 225 ASN A CA 1
ATOM 1741 C C . ASN A 1 225 ? 55.889 -7.944 -21.835 1.00 73.31 225 ASN A C 1
ATOM 1743 O O . ASN A 1 225 ? 55.274 -8.869 -21.303 1.00 73.31 225 ASN A O 1
ATOM 1747 N N . SER A 1 226 ? 56.462 -8.062 -23.035 1.00 66.00 226 SER A N 1
ATOM 1748 C CA . SER A 1 226 ? 56.406 -9.276 -23.861 1.00 66.00 226 SER A CA 1
ATOM 1749 C C . SER A 1 226 ? 57.324 -10.401 -23.370 1.00 66.00 226 SER A C 1
ATOM 1751 O O . SER A 1 226 ? 57.104 -11.552 -23.732 1.00 66.00 226 SER A O 1
ATOM 1753 N N . THR A 1 227 ? 58.326 -10.094 -22.542 1.00 63.09 227 THR A N 1
ATOM 1754 C CA . THR A 1 227 ? 59.318 -11.060 -22.037 1.00 63.09 227 THR A CA 1
ATOM 1755 C C . THR A 1 227 ? 58.854 -11.758 -20.757 1.00 63.09 227 THR A C 1
ATOM 1757 O O . THR A 1 227 ? 59.317 -12.846 -20.433 1.00 63.09 227 THR A O 1
ATOM 1760 N N . VAL A 1 228 ? 57.922 -11.141 -20.026 1.00 58.56 228 VAL A N 1
ATOM 1761 C CA . VAL A 1 228 ? 57.403 -11.636 -18.744 1.00 58.56 228 VAL A CA 1
ATOM 1762 C C . VAL A 1 228 ? 56.006 -12.213 -18.975 1.00 58.56 228 VAL A C 1
ATOM 1764 O O . VAL A 1 228 ? 54.987 -11.638 -18.585 1.00 58.56 228 VAL A O 1
ATOM 1767 N N . GLY A 1 229 ? 55.948 -13.338 -19.690 1.00 53.47 229 GLY A N 1
ATOM 1768 C CA . GLY A 1 229 ? 54.709 -14.097 -19.859 1.00 53.47 229 GLY A CA 1
ATOM 1769 C C . GLY A 1 229 ? 54.065 -14.377 -18.493 1.00 53.47 229 GLY A C 1
ATOM 1770 O O . GLY A 1 229 ? 54.743 -14.850 -17.589 1.00 53.47 229 GLY A O 1
ATOM 1771 N N . ALA A 1 230 ? 52.771 -14.057 -18.363 1.00 50.31 230 ALA A N 1
ATOM 1772 C CA . ALA A 1 230 ? 51.911 -14.146 -17.166 1.00 50.31 230 ALA A CA 1
ATOM 1773 C C . ALA A 1 230 ? 51.896 -12.968 -16.153 1.00 50.31 230 ALA A C 1
ATOM 1775 O O . ALA A 1 230 ? 51.008 -12.956 -15.304 1.00 50.31 230 ALA A O 1
ATOM 1776 N N . ALA A 1 231 ? 52.752 -11.938 -16.254 1.00 55.09 231 ALA A N 1
ATOM 1777 C CA . ALA A 1 231 ? 52.775 -10.816 -15.282 1.00 55.09 231 ALA A CA 1
ATOM 1778 C C . ALA A 1 231 ? 52.021 -9.530 -15.707 1.00 55.09 231 ALA A C 1
ATOM 1780 O O . ALA A 1 231 ? 52.017 -8.539 -14.968 1.00 55.09 231 ALA A O 1
ATOM 1781 N N . ASN A 1 232 ? 51.384 -9.525 -16.884 1.00 72.75 232 ASN A N 1
ATOM 1782 C CA . ASN A 1 232 ? 50.666 -8.361 -17.414 1.00 72.75 232 ASN A CA 1
ATOM 1783 C C . ASN A 1 232 ? 49.229 -8.282 -16.874 1.00 72.75 232 ASN A C 1
ATOM 1785 O O . ASN A 1 232 ? 48.524 -9.287 -16.815 1.00 72.75 232 ASN A O 1
ATOM 1789 N N . ASP A 1 233 ? 48.772 -7.072 -16.543 1.00 86.62 233 ASP A N 1
ATOM 1790 C CA . ASP A 1 233 ? 47.369 -6.836 -16.204 1.00 86.62 233 ASP A CA 1
ATOM 1791 C C . ASP A 1 233 ? 46.489 -6.967 -17.462 1.00 86.62 233 ASP A C 1
ATOM 1793 O O . ASP A 1 233 ? 46.546 -6.144 -18.383 1.00 86.62 233 ASP A O 1
ATOM 1797 N N . THR A 1 234 ? 45.642 -7.992 -17.496 1.00 88.88 234 THR A N 1
ATOM 1798 C CA . THR A 1 234 ? 44.517 -8.075 -18.432 1.00 88.88 234 THR A CA 1
ATOM 1799 C C . THR A 1 234 ? 43.299 -7.379 -17.834 1.00 88.88 234 THR A C 1
ATOM 1801 O O . THR A 1 234 ? 43.221 -7.158 -16.622 1.00 88.88 234 THR A O 1
ATOM 1804 N N . LEU A 1 235 ? 42.324 -7.018 -18.671 1.00 89.75 235 LEU A N 1
ATOM 1805 C CA . LEU A 1 235 ? 41.094 -6.400 -18.176 1.00 89.75 235 LEU A CA 1
ATOM 1806 C C . LEU A 1 235 ? 40.373 -7.355 -17.210 1.00 89.75 235 LEU A C 1
ATOM 1808 O O . LEU A 1 235 ? 39.872 -6.932 -16.170 1.00 89.75 235 LEU A O 1
ATOM 1812 N N . GLU A 1 236 ? 40.413 -8.652 -17.503 1.00 89.75 236 GLU A N 1
ATOM 1813 C CA . GLU A 1 236 ? 39.876 -9.739 -16.691 1.00 89.75 236 GLU A CA 1
ATOM 1814 C C . GLU A 1 236 ? 40.654 -9.921 -15.385 1.00 89.75 236 GLU A C 1
ATOM 1816 O O . GLU A 1 236 ? 40.041 -10.125 -14.337 1.00 89.75 236 GLU A O 1
ATOM 1821 N N . SER A 1 237 ? 41.991 -9.835 -15.404 1.00 89.12 237 SER A N 1
ATOM 1822 C CA . SER A 1 237 ? 42.784 -9.959 -14.176 1.00 89.12 237 SER A CA 1
ATOM 1823 C C . SER A 1 237 ? 42.539 -8.786 -13.236 1.00 89.12 237 SER A C 1
ATOM 1825 O O . SER A 1 237 ? 42.408 -8.997 -12.031 1.00 89.12 237 SER A O 1
ATOM 1827 N N . VAL A 1 238 ? 42.415 -7.568 -13.773 1.00 90.56 238 VAL A N 1
ATOM 1828 C CA . VAL A 1 238 ? 42.078 -6.374 -12.989 1.00 90.56 238 VAL A CA 1
ATOM 1829 C C . VAL A 1 238 ? 40.642 -6.464 -12.472 1.00 90.56 238 VAL A C 1
ATOM 1831 O O . VAL A 1 238 ? 40.408 -6.226 -11.289 1.00 90.56 238 VAL A O 1
ATOM 1834 N N . ALA A 1 239 ? 39.687 -6.880 -13.308 1.00 89.31 239 ALA A N 1
ATOM 1835 C CA . ALA A 1 239 ? 38.305 -7.106 -12.890 1.00 89.31 239 ALA A CA 1
ATOM 1836 C C . ALA A 1 239 ? 38.216 -8.116 -11.738 1.00 89.31 239 ALA A C 1
ATOM 1838 O O . ALA A 1 239 ? 37.609 -7.830 -10.705 1.00 89.31 239 ALA A O 1
ATOM 1839 N N . ARG A 1 240 ? 38.915 -9.248 -11.861 1.00 88.38 240 ARG A N 1
ATOM 1840 C CA . ARG A 1 240 ? 39.021 -10.264 -10.812 1.00 88.38 240 ARG A CA 1
ATOM 1841 C C . ARG A 1 240 ? 39.677 -9.717 -9.541 1.00 88.38 240 ARG A C 1
ATOM 1843 O O . ARG A 1 240 ? 39.150 -9.961 -8.458 1.00 88.38 240 ARG A O 1
ATOM 1850 N N . ARG A 1 241 ? 40.769 -8.947 -9.656 1.00 88.69 241 ARG A N 1
ATOM 1851 C CA . ARG A 1 241 ? 41.467 -8.324 -8.511 1.00 88.69 241 ARG A CA 1
ATOM 1852 C C . ARG A 1 241 ? 40.529 -7.421 -7.705 1.00 88.69 241 ARG A C 1
ATOM 1854 O O . ARG A 1 241 ? 40.517 -7.498 -6.483 1.00 88.69 241 ARG A O 1
ATOM 1861 N N . PHE A 1 242 ? 39.706 -6.621 -8.379 1.00 88.56 242 PHE A N 1
ATOM 1862 C CA . PHE A 1 242 ? 38.760 -5.696 -7.742 1.00 88.56 242 PHE A CA 1
ATOM 1863 C C . PHE A 1 242 ? 37.340 -6.270 -7.580 1.00 88.56 242 PHE A C 1
ATOM 1865 O O . PHE A 1 242 ? 36.401 -5.510 -7.349 1.00 88.56 242 PHE A O 1
ATOM 1872 N N . ARG A 1 243 ? 37.172 -7.599 -7.706 1.00 82.88 243 ARG A N 1
ATOM 1873 C CA . ARG A 1 243 ? 35.889 -8.326 -7.590 1.00 82.88 243 ARG A CA 1
ATOM 1874 C C . ARG A 1 243 ? 34.738 -7.655 -8.346 1.00 82.88 243 ARG A C 1
ATOM 1876 O O . ARG A 1 243 ? 33.650 -7.435 -7.819 1.00 82.88 243 ARG A O 1
ATOM 1883 N N . THR A 1 244 ? 35.006 -7.311 -9.596 1.00 83.94 244 THR A N 1
ATOM 1884 C CA . THR A 1 244 ? 34.084 -6.636 -10.507 1.00 83.94 244 THR A CA 1
ATOM 1885 C C . THR A 1 244 ? 34.089 -7.333 -11.866 1.00 83.94 244 THR A C 1
ATOM 1887 O O . THR A 1 244 ? 34.811 -8.304 -12.080 1.00 83.94 244 THR A O 1
ATOM 1890 N N . THR A 1 245 ? 33.290 -6.842 -12.808 1.00 85.38 245 THR A N 1
ATOM 1891 C CA . THR A 1 245 ? 33.296 -7.301 -14.200 1.00 85.38 245 THR A CA 1
ATOM 1892 C C . THR A 1 245 ? 34.135 -6.375 -15.094 1.00 85.38 245 THR A C 1
ATOM 1894 O O . THR A 1 245 ? 34.238 -5.174 -14.804 1.00 85.38 245 THR A O 1
ATOM 1897 N N . PRO A 1 246 ? 34.697 -6.893 -16.207 1.00 89.25 246 PRO A N 1
ATOM 1898 C CA . PRO A 1 246 ? 35.288 -6.081 -17.275 1.00 89.25 246 PRO A CA 1
ATOM 1899 C C . PRO A 1 246 ? 34.370 -4.939 -17.731 1.00 89.25 246 PRO A C 1
ATOM 1901 O O . PRO A 1 246 ? 34.794 -3.785 -17.797 1.00 89.25 246 PRO A O 1
ATOM 1904 N N . ALA A 1 247 ? 33.084 -5.241 -17.940 1.00 84.19 247 ALA A N 1
ATOM 1905 C CA . ALA A 1 247 ? 32.068 -4.272 -18.343 1.00 84.19 247 ALA A CA 1
ATOM 1906 C C . ALA A 1 247 ? 31.950 -3.091 -17.362 1.00 84.19 247 ALA A C 1
ATOM 1908 O O . ALA A 1 247 ? 31.922 -1.933 -17.781 1.00 84.19 247 ALA A O 1
ATOM 1909 N N . ARG A 1 248 ? 31.961 -3.351 -16.046 1.00 83.62 248 ARG A N 1
ATOM 1910 C CA . ARG A 1 248 ? 31.903 -2.285 -15.035 1.00 83.62 248 ARG A CA 1
ATOM 1911 C C . ARG A 1 248 ? 33.170 -1.426 -15.022 1.00 83.62 248 ARG A C 1
ATOM 1913 O O . ARG A 1 248 ? 33.063 -0.214 -14.857 1.00 83.62 248 ARG A O 1
ATOM 1920 N N . ILE A 1 249 ? 34.355 -2.005 -15.235 1.00 89.62 249 ILE A N 1
ATOM 1921 C CA . ILE A 1 249 ? 35.598 -1.220 -15.360 1.00 89.62 249 ILE A CA 1
ATOM 1922 C C . ILE A 1 249 ? 35.533 -0.295 -16.577 1.00 89.62 249 ILE A C 1
ATOM 1924 O O . ILE A 1 249 ? 35.864 0.886 -16.468 1.00 89.62 249 ILE A O 1
ATOM 1928 N N . LEU A 1 250 ? 35.083 -0.803 -17.724 1.00 90.00 250 LEU A N 1
ATOM 1929 C CA . LEU A 1 250 ? 34.925 0.002 -18.936 1.00 90.00 250 LEU A CA 1
ATOM 1930 C C . LEU A 1 250 ? 33.961 1.170 -18.699 1.00 90.00 250 LEU A C 1
ATOM 1932 O O . LEU A 1 250 ? 34.315 2.319 -18.979 1.00 90.00 250 LEU A O 1
ATOM 1936 N N . ALA A 1 251 ? 32.809 0.902 -18.079 1.00 84.56 251 ALA A N 1
ATOM 1937 C CA . ALA A 1 251 ? 31.816 1.920 -17.748 1.00 84.56 251 ALA A CA 1
ATOM 1938 C C . ALA A 1 251 ? 32.384 3.026 -16.838 1.00 84.56 251 ALA A C 1
ATOM 1940 O O . ALA A 1 251 ? 32.225 4.210 -17.136 1.00 84.56 251 ALA A O 1
ATOM 1941 N N . LEU A 1 252 ? 33.132 2.665 -15.786 1.00 89.19 252 LEU A N 1
ATOM 1942 C CA . LEU A 1 252 ? 33.788 3.628 -14.883 1.00 89.19 252 LEU A CA 1
ATOM 1943 C C . LEU A 1 252 ? 34.802 4.545 -15.587 1.00 89.19 252 LEU A C 1
ATOM 1945 O O . LEU A 1 252 ? 35.133 5.612 -15.066 1.00 89.19 252 LEU A O 1
ATOM 1949 N N . ASN A 1 253 ? 35.295 4.139 -16.758 1.00 92.75 253 ASN A N 1
ATOM 1950 C CA . ASN A 1 253 ? 36.261 4.879 -17.569 1.00 92.75 253 ASN A CA 1
ATOM 1951 C C . ASN A 1 253 ? 35.644 5.465 -18.854 1.00 92.75 253 ASN A C 1
ATOM 1953 O O . ASN A 1 253 ? 36.374 5.895 -19.752 1.00 92.75 253 ASN A O 1
ATOM 1957 N N . GLY A 1 254 ? 34.309 5.496 -18.955 1.00 91.00 254 GLY A N 1
ATOM 1958 C CA . GLY A 1 254 ? 33.591 6.068 -20.097 1.00 91.00 254 GLY A CA 1
ATOM 1959 C C . GLY A 1 254 ? 33.814 5.296 -21.400 1.00 91.00 254 GLY A C 1
ATOM 1960 O O . GLY A 1 254 ? 33.971 5.907 -22.461 1.00 91.00 254 GLY A O 1
ATOM 1961 N N . LYS A 1 255 ? 33.903 3.962 -21.322 1.00 90.75 255 LYS A N 1
ATOM 1962 C CA . LYS A 1 255 ? 34.073 3.059 -22.468 1.00 90.75 255 LYS A CA 1
ATOM 1963 C C . LYS A 1 255 ? 32.928 2.058 -22.545 1.00 90.75 255 LYS A C 1
ATOM 1965 O O . LYS A 1 255 ? 32.460 1.560 -21.527 1.00 90.75 255 LYS A O 1
ATOM 1970 N N . ALA A 1 256 ? 32.505 1.763 -23.770 1.00 84.56 256 ALA A N 1
ATOM 1971 C CA . ALA A 1 256 ? 31.591 0.668 -24.061 1.00 84.56 256 ALA A CA 1
ATOM 1972 C C . ALA A 1 256 ? 32.367 -0.650 -24.206 1.00 84.56 256 ALA A C 1
ATOM 1974 O O . ALA A 1 256 ? 33.558 -0.641 -24.521 1.00 84.56 256 ALA A O 1
ATOM 1975 N N . GLU A 1 257 ? 31.681 -1.779 -24.037 1.00 81.19 257 GLU A N 1
ATOM 1976 C CA . GLU A 1 257 ? 32.272 -3.117 -24.170 1.00 81.19 257 GLU A CA 1
ATOM 1977 C C . GLU A 1 257 ? 32.891 -3.360 -25.551 1.00 81.19 257 GLU A C 1
ATOM 1979 O O . GLU A 1 257 ? 34.008 -3.861 -25.652 1.00 81.19 257 GLU A O 1
ATOM 1984 N N . ALA A 1 258 ? 32.250 -2.858 -26.610 1.00 83.81 258 ALA A N 1
ATOM 1985 C CA . ALA A 1 258 ? 32.779 -2.900 -27.973 1.00 83.81 258 ALA A CA 1
ATOM 1986 C C . ALA A 1 258 ? 34.159 -2.226 -28.124 1.00 83.81 258 ALA A C 1
ATOM 1988 O O . ALA A 1 258 ? 34.895 -2.532 -29.055 1.00 83.81 258 ALA A O 1
ATOM 1989 N N . HIS A 1 259 ? 34.526 -1.310 -27.221 1.00 84.81 259 HIS A N 1
ATOM 1990 C CA . HIS A 1 259 ? 35.803 -0.595 -27.266 1.00 84.81 259 HIS A CA 1
ATOM 1991 C C . HIS A 1 259 ? 36.884 -1.275 -26.413 1.00 84.81 259 HIS A C 1
ATOM 1993 O O . HIS A 1 259 ? 38.007 -0.772 -26.361 1.00 84.81 259 HIS A O 1
ATOM 1999 N N . ALA A 1 260 ? 36.579 -2.386 -25.732 1.00 84.81 260 ALA A N 1
ATOM 2000 C CA . ALA A 1 260 ? 37.527 -3.076 -24.858 1.00 84.81 260 ALA A CA 1
ATOM 2001 C C . ALA A 1 260 ? 38.806 -3.483 -25.609 1.00 84.81 260 ALA A C 1
ATOM 2003 O O . ALA A 1 260 ? 39.910 -3.206 -25.133 1.00 84.81 260 ALA A O 1
ATOM 2004 N N . GLY A 1 261 ? 38.641 -4.056 -26.808 1.00 84.06 261 GLY A N 1
ATOM 2005 C CA . GLY A 1 261 ? 39.733 -4.536 -27.659 1.00 84.06 261 GLY A CA 1
ATOM 2006 C C . GLY A 1 261 ? 40.669 -3.439 -28.173 1.00 84.06 261 GLY A C 1
ATOM 2007 O O . GLY A 1 261 ? 41.844 -3.707 -28.384 1.00 84.06 261 GLY A O 1
ATOM 2008 N N . ASP A 1 262 ? 40.194 -2.198 -28.293 1.00 86.88 262 ASP A N 1
ATOM 2009 C CA . ASP A 1 262 ? 41.010 -1.070 -28.765 1.00 86.88 262 ASP A CA 1
ATOM 2010 C C . ASP A 1 262 ? 41.575 -0.230 -27.622 1.00 86.88 262 ASP A C 1
ATOM 2012 O O . ASP A 1 262 ? 42.697 0.283 -27.686 1.00 86.88 262 ASP A O 1
ATOM 2016 N N . TRP A 1 263 ? 40.781 -0.040 -26.571 1.00 91.50 263 TRP A N 1
ATOM 2017 C CA . TRP A 1 263 ? 41.146 0.808 -25.448 1.00 91.50 263 TRP A CA 1
ATOM 2018 C C . TRP A 1 263 ? 42.178 0.131 -24.550 1.00 91.50 263 TRP A C 1
ATOM 2020 O O . TRP A 1 263 ? 43.192 0.754 -24.227 1.00 91.50 263 TRP A O 1
ATOM 2030 N N . TRP A 1 264 ? 41.967 -1.138 -24.183 1.00 91.88 264 TRP A N 1
ATOM 2031 C CA . TRP A 1 264 ? 42.842 -1.824 -23.230 1.00 91.88 264 TRP A CA 1
ATOM 2032 C C . TRP A 1 264 ? 44.292 -1.945 -23.724 1.00 91.88 264 TRP A C 1
ATOM 2034 O O . TRP A 1 264 ? 45.197 -1.568 -22.976 1.00 91.88 264 TRP A O 1
ATOM 2044 N N . PRO A 1 265 ? 44.567 -2.340 -24.987 1.00 88.88 265 PRO A N 1
ATOM 2045 C CA . PRO A 1 265 ? 45.940 -2.392 -25.494 1.00 88.88 265 PRO A CA 1
ATOM 2046 C C . PRO A 1 265 ? 46.647 -1.033 -25.528 1.00 88.88 265 PRO A C 1
ATOM 2048 O O . PRO A 1 265 ? 47.871 -0.976 -25.410 1.00 88.88 265 PRO A O 1
ATOM 2051 N N . ARG A 1 266 ? 45.904 0.073 -25.670 1.00 88.44 266 ARG A N 1
ATOM 2052 C CA . ARG A 1 266 ? 46.461 1.437 -25.606 1.00 88.44 266 ARG A CA 1
ATOM 2053 C C . ARG A 1 266 ? 46.781 1.863 -24.178 1.00 88.44 266 ARG A C 1
ATOM 2055 O O . ARG A 1 266 ? 47.747 2.597 -23.982 1.00 88.44 266 ARG A O 1
ATOM 2062 N N . VAL A 1 267 ? 45.981 1.411 -23.209 1.00 90.44 267 VAL A N 1
ATOM 2063 C CA . VAL A 1 267 ? 46.210 1.618 -21.771 1.00 90.44 267 VAL A CA 1
ATOM 2064 C C . VAL A 1 267 ? 47.426 0.823 -21.304 1.00 90.44 267 VAL A C 1
ATOM 2066 O O . VAL A 1 267 ? 48.245 1.358 -20.573 1.00 90.44 267 VAL A O 1
ATOM 2069 N N . THR A 1 268 ? 47.605 -0.425 -21.731 1.00 89.94 268 THR A N 1
ATOM 2070 C CA . THR A 1 268 ? 48.763 -1.233 -21.303 1.00 89.94 268 THR A CA 1
ATOM 2071 C C . THR A 1 268 ? 50.046 -0.893 -22.062 1.00 89.94 268 THR A C 1
ATOM 2073 O O . THR A 1 268 ? 51.137 -1.189 -21.581 1.00 89.94 268 THR A O 1
ATOM 2076 N N . GLY A 1 269 ? 49.948 -0.261 -23.234 1.00 84.81 269 GLY A N 1
ATOM 2077 C CA . GLY A 1 269 ? 51.085 -0.029 -24.126 1.00 84.81 269 GLY A CA 1
ATOM 2078 C C . GLY A 1 269 ? 51.344 -1.177 -25.104 1.00 84.81 269 GLY A C 1
ATOM 2079 O O . GLY A 1 269 ? 52.261 -1.079 -25.918 1.00 84.81 269 GLY A O 1
ATOM 2080 N N . ALA A 1 270 ? 50.532 -2.242 -25.063 1.00 83.62 270 ALA A N 1
ATOM 2081 C CA . ALA A 1 270 ? 50.629 -3.384 -25.969 1.00 83.62 270 ALA A CA 1
ATOM 2082 C C . ALA A 1 270 ? 50.455 -2.973 -27.440 1.00 83.62 270 ALA A C 1
ATOM 2084 O O . ALA A 1 270 ? 51.183 -3.456 -28.305 1.00 83.62 270 ALA A O 1
ATOM 2085 N N . TYR A 1 271 ? 49.547 -2.031 -27.724 1.00 81.00 271 TYR A N 1
ATOM 2086 C CA . TYR A 1 271 ? 49.355 -1.496 -29.076 1.00 81.00 271 TYR A CA 1
ATOM 2087 C C . TYR A 1 271 ? 50.617 -0.787 -29.587 1.00 81.00 271 TYR A C 1
ATOM 2089 O O . TYR A 1 271 ? 51.062 -1.014 -30.710 1.00 81.00 271 TYR A O 1
ATOM 2097 N N . GLN A 1 272 ? 51.223 0.058 -28.752 1.00 81.31 272 GLN A N 1
ATOM 2098 C CA . GLN A 1 272 ? 52.424 0.816 -29.091 1.00 81.31 272 GLN A CA 1
ATOM 2099 C C . GLN A 1 272 ? 53.638 -0.106 -29.275 1.00 81.31 272 GLN A C 1
ATOM 2101 O O . GLN A 1 272 ? 54.388 0.070 -30.233 1.00 81.31 272 GLN A O 1
ATOM 2106 N N . ALA A 1 273 ? 53.787 -1.130 -28.428 1.00 76.88 273 ALA A N 1
ATOM 2107 C CA . ALA A 1 273 ? 54.834 -2.145 -28.557 1.00 76.88 273 ALA A CA 1
ATOM 2108 C C . ALA A 1 273 ? 54.687 -2.990 -29.840 1.00 76.88 273 ALA A C 1
ATOM 2110 O O . ALA A 1 273 ? 55.676 -3.244 -30.532 1.00 76.88 273 ALA A O 1
ATOM 2111 N N . ALA A 1 274 ? 53.457 -3.371 -30.202 1.00 75.12 274 ALA A N 1
ATOM 2112 C CA . ALA A 1 274 ? 53.171 -4.079 -31.452 1.00 75.12 274 ALA A CA 1
ATOM 2113 C C . ALA A 1 274 ? 53.460 -3.212 -32.693 1.00 75.12 274 ALA A C 1
ATOM 2115 O O . ALA A 1 274 ? 54.029 -3.687 -33.671 1.00 75.12 274 ALA A O 1
ATOM 2116 N N . MET A 1 275 ? 53.135 -1.916 -32.647 1.00 71.81 275 MET A N 1
ATOM 2117 C CA . MET A 1 275 ? 53.429 -0.981 -33.743 1.00 71.81 275 MET A CA 1
ATOM 2118 C C . MET A 1 275 ? 54.930 -0.700 -33.899 1.00 71.81 275 MET A C 1
ATOM 2120 O O . MET A 1 275 ? 55.396 -0.498 -35.017 1.00 71.81 275 MET A O 1
ATOM 2124 N N . ALA A 1 276 ? 55.696 -0.708 -32.804 1.00 68.56 276 ALA A N 1
ATOM 2125 C CA . ALA A 1 276 ? 57.147 -0.513 -32.829 1.00 68.56 276 ALA A CA 1
ATOM 2126 C C . ALA A 1 276 ? 57.924 -1.717 -33.401 1.00 68.56 276 ALA A C 1
ATOM 2128 O O . ALA A 1 276 ? 59.075 -1.560 -33.799 1.00 68.56 276 ALA A O 1
ATOM 2129 N N . SER A 1 277 ? 57.309 -2.903 -33.445 1.00 64.25 277 SER A N 1
ATOM 2130 C CA . SER A 1 277 ? 57.919 -4.159 -33.911 1.00 64.25 277 SER A CA 1
ATOM 2131 C C . SER A 1 277 ? 57.491 -4.579 -35.329 1.00 64.25 277 SER A C 1
ATOM 2133 O O . SER A 1 277 ? 57.972 -5.591 -35.834 1.00 64.25 277 SER A O 1
ATOM 2135 N N . ALA A 1 278 ? 56.630 -3.805 -36.005 1.00 62.78 278 ALA A N 1
ATOM 2136 C CA . ALA A 1 278 ? 56.139 -4.112 -37.351 1.00 62.78 278 ALA A CA 1
ATOM 2137 C C . ALA A 1 278 ? 57.152 -3.716 -38.457 1.00 62.78 278 ALA A C 1
ATOM 2139 O O . ALA A 1 278 ? 57.499 -2.535 -38.578 1.00 62.78 278 ALA A O 1
ATOM 2140 N N . PRO A 1 279 ? 57.601 -4.652 -39.317 1.00 54.44 279 PRO A N 1
ATOM 2141 C CA . PRO A 1 279 ? 58.512 -4.341 -40.413 1.00 54.44 279 PRO A CA 1
ATOM 2142 C C . PRO A 1 279 ? 57.735 -3.632 -41.537 1.00 54.44 279 PRO A C 1
ATOM 2144 O O . PRO A 1 279 ? 56.784 -4.201 -42.059 1.00 54.44 279 PRO A O 1
ATOM 2147 N N . HIS A 1 280 ? 58.174 -2.434 -41.948 1.00 55.19 280 HIS A N 1
ATOM 2148 C CA . HIS A 1 280 ? 57.689 -1.615 -43.092 1.00 55.19 280 HIS A CA 1
ATOM 2149 C C . HIS A 1 280 ? 56.694 -0.465 -42.843 1.00 55.19 280 HIS A C 1
ATOM 2151 O O . HIS A 1 280 ? 56.151 0.074 -43.807 1.00 55.19 280 HIS A O 1
ATOM 2157 N N . SER A 1 281 ? 56.498 0.033 -41.620 1.00 50.25 281 SER A N 1
ATOM 2158 C CA . SER A 1 281 ? 55.772 1.306 -41.457 1.00 50.25 281 SER A CA 1
ATOM 2159 C C . SER A 1 281 ? 56.756 2.469 -41.289 1.00 50.25 281 SER A C 1
ATOM 2161 O O . SER A 1 281 ? 57.397 2.606 -40.254 1.00 50.25 281 SER A O 1
ATOM 2163 N N . GLY A 1 282 ? 56.874 3.347 -42.289 1.00 56.34 282 GLY A N 1
ATOM 2164 C CA . GLY A 1 282 ? 57.606 4.624 -42.192 1.00 56.34 282 GLY A CA 1
ATOM 2165 C C . GLY A 1 282 ? 56.965 5.641 -41.229 1.00 56.34 282 GLY A C 1
ATOM 2166 O O . GLY A 1 282 ? 57.098 6.847 -41.421 1.00 56.34 282 GLY A O 1
ATOM 2167 N N . LYS A 1 283 ? 56.216 5.179 -40.219 1.00 55.31 283 LYS A N 1
ATOM 2168 C CA . LYS A 1 283 ? 55.573 5.999 -39.189 1.00 55.31 283 LYS A CA 1
ATOM 2169 C C . LYS A 1 283 ? 56.416 5.961 -37.913 1.00 55.31 283 LYS A C 1
ATOM 2171 O O . LYS A 1 283 ? 56.877 4.909 -37.488 1.00 55.31 283 LYS A O 1
ATOM 2176 N N . LYS A 1 284 ? 56.595 7.134 -37.298 1.00 57.25 284 LYS A N 1
ATOM 2177 C CA . LYS A 1 284 ? 57.273 7.337 -36.006 1.00 57.25 284 LYS A CA 1
ATOM 2178 C C . LYS A 1 284 ? 56.765 6.319 -34.969 1.00 57.25 284 LYS A C 1
ATOM 2180 O O . LYS A 1 284 ? 55.554 6.229 -34.772 1.00 57.25 284 LYS A O 1
ATOM 2185 N N . SER A 1 285 ? 57.676 5.601 -34.302 1.00 61.56 285 SER A N 1
ATOM 2186 C CA . SER A 1 285 ? 57.339 4.722 -33.171 1.00 61.56 285 SER A CA 1
ATOM 2187 C C . SER A 1 285 ? 56.492 5.490 -32.150 1.00 61.56 285 SER A C 1
ATOM 2189 O O . SER A 1 285 ? 56.860 6.592 -31.730 1.00 61.56 285 SER A O 1
ATOM 2191 N N . LEU A 1 286 ? 55.320 4.952 -31.806 1.00 69.44 286 LEU A N 1
ATOM 2192 C CA . LEU A 1 286 ? 54.429 5.557 -30.818 1.00 69.44 286 LEU A CA 1
ATOM 2193 C C . LEU A 1 286 ? 55.038 5.368 -29.426 1.00 69.44 286 LEU A C 1
ATOM 2195 O O . LEU A 1 286 ? 55.344 4.247 -29.029 1.00 69.44 286 LEU A O 1
ATOM 2199 N N . ALA A 1 287 ? 55.185 6.457 -28.672 1.00 77.44 287 ALA A N 1
ATOM 2200 C CA . ALA A 1 287 ? 55.694 6.391 -27.307 1.00 77.44 287 ALA A CA 1
ATOM 2201 C C . ALA A 1 287 ? 54.784 5.528 -26.415 1.00 77.44 287 ALA A C 1
ATOM 2203 O O . ALA A 1 287 ? 53.554 5.613 -26.502 1.00 77.44 287 ALA A O 1
ATOM 2204 N N . LEU A 1 288 ? 55.394 4.720 -25.541 1.00 81.50 288 LEU A N 1
ATOM 2205 C CA . LEU A 1 288 ? 54.666 3.960 -24.525 1.00 81.50 288 LEU A CA 1
ATOM 2206 C C . LEU A 1 288 ? 53.847 4.906 -23.627 1.00 81.50 288 LEU A C 1
ATOM 2208 O O . LEU A 1 288 ? 54.292 6.021 -23.339 1.00 81.50 288 LEU A O 1
ATOM 2212 N N . PRO A 1 289 ? 52.656 4.481 -23.169 1.00 86.75 289 PRO A N 1
ATOM 2213 C CA . PRO A 1 289 ? 51.797 5.322 -22.350 1.00 86.75 289 PRO A CA 1
ATOM 2214 C C . PRO A 1 289 ? 52.440 5.635 -20.990 1.00 86.75 289 PRO A C 1
ATOM 2216 O O . PRO A 1 289 ? 52.945 4.756 -20.286 1.00 86.75 289 PRO A O 1
ATOM 2219 N N . THR A 1 290 ? 52.368 6.905 -20.591 1.00 90.06 290 THR A N 1
ATOM 2220 C CA . THR A 1 290 ? 52.802 7.380 -19.266 1.00 90.06 290 THR A CA 1
ATOM 2221 C C . THR A 1 290 ? 51.927 6.803 -18.149 1.00 90.06 290 THR A C 1
ATOM 2223 O O . THR A 1 290 ? 50.792 6.399 -18.394 1.00 90.06 290 THR A O 1
ATOM 2226 N N . ASN A 1 291 ? 52.384 6.828 -16.890 1.00 91.19 291 ASN A N 1
ATOM 2227 C CA . ASN A 1 291 ? 51.571 6.370 -15.747 1.00 91.19 291 ASN A CA 1
ATOM 2228 C C . ASN A 1 291 ? 50.190 7.043 -15.692 1.00 91.19 291 ASN A C 1
ATOM 2230 O O . ASN A 1 291 ? 49.200 6.379 -15.394 1.00 91.19 291 ASN A O 1
ATOM 2234 N N . ALA A 1 292 ? 50.105 8.332 -16.038 1.00 91.06 292 ALA A N 1
ATOM 2235 C CA . ALA A 1 292 ? 48.839 9.055 -16.109 1.00 91.06 292 ALA A CA 1
ATOM 2236 C C . ALA A 1 292 ? 47.892 8.463 -17.169 1.00 91.06 292 ALA A C 1
ATOM 2238 O O . ALA A 1 292 ? 46.708 8.289 -16.903 1.00 91.06 292 ALA A O 1
ATOM 2239 N N . GLN A 1 293 ? 48.415 8.087 -18.340 1.00 89.81 293 GLN A N 1
ATOM 2240 C CA . GLN A 1 293 ? 47.643 7.450 -19.417 1.00 89.81 293 GLN A CA 1
ATOM 2241 C C . GLN A 1 293 ? 47.262 5.995 -19.103 1.00 89.81 293 GLN A C 1
ATOM 2243 O O . GLN A 1 293 ? 46.258 5.507 -19.617 1.00 89.81 293 GLN A O 1
ATOM 2248 N N . ARG A 1 294 ? 48.031 5.316 -18.241 1.00 92.94 294 ARG A N 1
ATOM 2249 C CA . ARG A 1 294 ? 47.730 3.963 -17.736 1.00 92.94 294 ARG A CA 1
ATOM 2250 C C . ARG A 1 294 ? 46.827 3.951 -16.500 1.00 92.94 294 ARG A C 1
ATOM 2252 O O . ARG A 1 294 ? 46.475 2.882 -16.005 1.00 92.94 294 ARG A O 1
ATOM 2259 N N . THR A 1 295 ? 46.493 5.122 -15.960 1.00 94.88 295 THR A N 1
ATOM 2260 C CA . THR A 1 295 ? 45.653 5.229 -14.769 1.00 94.88 295 THR A CA 1
ATOM 2261 C C . THR A 1 295 ? 44.190 5.091 -15.161 1.00 94.88 295 THR A C 1
ATOM 2263 O O . THR A 1 295 ? 43.646 5.935 -15.870 1.00 94.88 295 THR A O 1
ATOM 2266 N N . ILE A 1 296 ? 43.541 4.053 -14.646 1.00 95.00 296 ILE A N 1
ATOM 2267 C CA . ILE A 1 296 ? 42.111 3.799 -14.820 1.00 95.00 296 ILE A CA 1
ATOM 2268 C C . ILE A 1 296 ? 41.372 3.970 -13.490 1.00 95.00 296 ILE A C 1
ATOM 2270 O O . ILE A 1 296 ? 41.968 3.937 -12.411 1.00 95.00 296 ILE A O 1
ATOM 2274 N N . ARG A 1 297 ? 40.053 4.133 -13.557 1.00 95.56 297 ARG A N 1
ATOM 2275 C CA . ARG A 1 297 ? 39.150 4.026 -12.410 1.00 95.56 297 ARG A CA 1
ATOM 2276 C C . ARG A 1 297 ? 38.721 2.576 -12.209 1.00 95.56 297 ARG A C 1
ATOM 2278 O O . ARG A 1 297 ? 38.301 1.918 -13.157 1.00 95.56 297 ARG A O 1
ATOM 2285 N N . VAL A 1 298 ? 38.783 2.114 -10.969 1.00 93.25 298 VAL A N 1
ATOM 2286 C CA . VAL A 1 298 ? 38.276 0.811 -10.511 1.00 93.25 298 VAL A CA 1
ATOM 2287 C C . VAL A 1 298 ? 37.321 1.033 -9.334 1.00 93.25 298 VAL A C 1
ATOM 2289 O O . VAL A 1 298 ? 37.423 2.074 -8.675 1.00 93.25 298 VAL A O 1
ATOM 2292 N N . PRO A 1 299 ? 36.371 0.122 -9.058 1.00 91.56 299 PRO A N 1
ATOM 2293 C CA . PRO A 1 299 ? 35.590 0.211 -7.829 1.00 91.56 299 PRO A CA 1
ATOM 2294 C C . PRO A 1 299 ? 36.508 0.033 -6.615 1.00 91.56 299 PRO A C 1
ATOM 2296 O O . PRO A 1 299 ? 37.505 -0.689 -6.682 1.00 91.56 299 PRO A O 1
ATOM 2299 N N . ALA A 1 300 ? 36.177 0.695 -5.511 1.00 92.00 300 ALA A N 1
ATOM 2300 C CA . ALA A 1 300 ? 36.843 0.409 -4.250 1.00 92.00 300 ALA A CA 1
ATOM 2301 C C . ALA A 1 300 ? 36.430 -0.978 -3.721 1.00 92.00 300 ALA A C 1
ATOM 2303 O O . ALA A 1 300 ? 35.319 -1.447 -3.978 1.00 92.00 300 ALA A O 1
ATOM 2304 N N . VAL A 1 301 ? 37.320 -1.628 -2.971 1.00 91.25 301 VAL A N 1
ATOM 2305 C CA . VAL A 1 301 ? 37.050 -2.932 -2.346 1.00 91.25 301 VAL A CA 1
ATOM 2306 C C . VAL A 1 301 ? 36.607 -2.733 -0.901 1.00 91.25 301 VAL A C 1
ATOM 2308 O O . VAL A 1 301 ? 37.179 -1.931 -0.171 1.00 91.25 301 VAL A O 1
ATOM 2311 N N . TYR A 1 302 ? 35.594 -3.470 -0.467 1.00 92.06 302 TYR A N 1
ATOM 2312 C CA . TYR A 1 302 ? 35.081 -3.441 0.902 1.00 92.06 302 TYR A CA 1
ATOM 2313 C C . TYR A 1 302 ? 34.697 -4.862 1.343 1.00 92.06 302 TYR A C 1
ATOM 2315 O O . TYR A 1 302 ? 34.845 -5.811 0.569 1.00 92.06 302 TYR A O 1
ATOM 2323 N N . GLY A 1 303 ? 34.239 -5.012 2.587 1.00 88.38 303 GLY A N 1
ATOM 2324 C CA . GLY A 1 303 ? 33.846 -6.313 3.139 1.00 88.38 303 GLY A CA 1
ATOM 2325 C C . GLY A 1 303 ? 35.049 -7.203 3.459 1.00 88.38 303 GLY A C 1
ATOM 2326 O O . GLY A 1 303 ? 36.144 -6.698 3.722 1.00 88.38 303 GLY A O 1
ATOM 2327 N N . ALA A 1 304 ? 34.871 -8.526 3.425 1.00 85.69 304 ALA A N 1
ATOM 2328 C CA . ALA A 1 304 ? 35.948 -9.468 3.736 1.00 85.69 304 ALA A CA 1
ATOM 2329 C C . ALA A 1 304 ? 37.113 -9.346 2.740 1.00 85.69 304 ALA A C 1
ATOM 2331 O O . ALA A 1 304 ? 38.279 -9.445 3.114 1.00 85.69 304 ALA A O 1
ATOM 2332 N N . ALA A 1 305 ? 36.810 -9.027 1.479 1.00 84.12 305 ALA A N 1
ATOM 2333 C CA . ALA A 1 305 ? 37.813 -8.813 0.438 1.00 84.12 305 ALA A CA 1
ATOM 2334 C C . ALA A 1 305 ? 38.773 -7.643 0.732 1.00 84.12 305 ALA A C 1
ATOM 2336 O O . ALA A 1 305 ? 39.913 -7.648 0.271 1.00 84.12 305 ALA A O 1
ATOM 2337 N N . ALA A 1 306 ? 38.341 -6.639 1.499 1.00 87.50 306 ALA A N 1
ATOM 2338 C CA . ALA A 1 306 ? 39.213 -5.536 1.895 1.00 87.50 306 ALA A CA 1
ATOM 2339 C C . ALA A 1 306 ? 40.237 -5.935 2.969 1.00 87.50 306 ALA A C 1
ATOM 2341 O O . ALA A 1 306 ? 41.266 -5.276 3.091 1.00 87.50 306 ALA A O 1
ATOM 2342 N N . ALA A 1 307 ? 39.975 -7.005 3.726 1.00 84.38 307 ALA A N 1
ATOM 2343 C CA . ALA A 1 307 ? 40.883 -7.524 4.748 1.00 84.38 307 ALA A CA 1
ATOM 2344 C C . ALA A 1 307 ? 41.892 -8.548 4.197 1.00 84.38 307 ALA A C 1
ATOM 2346 O O . ALA A 1 307 ? 42.869 -8.865 4.869 1.00 84.38 307 ALA A O 1
ATOM 2347 N N . THR A 1 308 ? 41.673 -9.063 2.984 1.00 86.25 308 THR A N 1
ATOM 2348 C CA . THR A 1 308 ? 42.527 -10.080 2.355 1.00 86.25 308 THR A CA 1
ATOM 2349 C C . THR A 1 308 ? 43.197 -9.498 1.107 1.00 86.25 308 THR A C 1
ATOM 2351 O O . THR A 1 308 ? 42.574 -9.496 0.039 1.00 86.25 308 THR A O 1
ATOM 2354 N N . PRO A 1 309 ? 44.430 -8.963 1.214 1.00 87.25 309 PRO A N 1
ATOM 2355 C CA . PRO A 1 309 ? 45.154 -8.469 0.049 1.00 87.25 309 PRO A CA 1
ATOM 2356 C C . PRO A 1 309 ? 45.433 -9.612 -0.945 1.00 87.25 309 PRO A C 1
ATOM 2358 O O . PRO A 1 309 ? 45.615 -10.753 -0.518 1.00 87.25 309 PRO A O 1
ATOM 2361 N N . PRO A 1 310 ? 45.463 -9.337 -2.263 1.00 86.25 310 PRO A N 1
ATOM 2362 C CA . PRO A 1 310 ? 45.957 -10.294 -3.248 1.00 86.25 310 PRO A CA 1
ATOM 2363 C C . PRO A 1 310 ? 47.397 -10.719 -2.941 1.00 86.25 310 PRO A C 1
ATOM 2365 O O . PRO A 1 310 ? 48.185 -9.888 -2.498 1.00 86.25 310 PRO A O 1
ATOM 2368 N N . ASP A 1 311 ? 47.755 -11.963 -3.266 1.00 83.44 311 ASP A N 1
ATOM 2369 C CA . ASP A 1 311 ? 49.087 -12.535 -2.994 1.00 83.44 311 ASP A CA 1
ATOM 2370 C C . ASP A 1 311 ? 50.253 -11.688 -3.543 1.00 83.44 311 ASP A C 1
ATOM 2372 O O . ASP A 1 311 ? 51.375 -11.765 -3.048 1.00 83.44 311 ASP A O 1
ATOM 2376 N N . ASP A 1 312 ? 49.998 -10.870 -4.570 1.00 81.56 312 ASP A N 1
ATOM 2377 C CA . ASP A 1 312 ? 50.988 -10.016 -5.222 1.00 81.56 312 ASP A CA 1
ATOM 2378 C C . ASP A 1 312 ? 51.098 -8.589 -4.647 1.00 81.56 312 ASP A C 1
ATOM 2380 O O . ASP A 1 312 ? 51.814 -7.766 -5.225 1.00 81.56 312 ASP A O 1
ATOM 2384 N N . LEU A 1 313 ? 50.404 -8.266 -3.546 1.00 84.31 313 LEU A N 1
ATOM 2385 C CA . LEU A 1 313 ? 50.395 -6.939 -2.913 1.00 84.31 313 LEU A CA 1
ATOM 2386 C C . LEU A 1 313 ? 50.489 -7.030 -1.381 1.00 84.31 313 LEU A C 1
ATOM 2388 O O . LEU A 1 313 ? 49.884 -7.895 -0.757 1.00 84.31 313 LEU A O 1
ATOM 2392 N N . THR A 1 314 ? 51.189 -6.080 -0.749 1.00 88.56 314 THR A N 1
ATOM 2393 C CA . THR A 1 314 ? 51.186 -5.970 0.721 1.00 88.56 314 THR A CA 1
ATOM 2394 C C . THR A 1 314 ? 49.872 -5.375 1.228 1.00 88.56 314 THR A C 1
ATOM 2396 O O . THR A 1 314 ? 49.145 -4.708 0.483 1.00 88.56 314 THR A O 1
ATOM 2399 N N . ALA A 1 315 ? 49.575 -5.569 2.515 1.00 86.75 315 ALA A N 1
ATOM 2400 C CA . ALA A 1 315 ? 48.388 -4.998 3.146 1.00 86.75 315 ALA A CA 1
ATOM 2401 C C . ALA A 1 315 ? 48.380 -3.458 3.087 1.00 86.75 315 ALA A C 1
ATOM 2403 O O . ALA A 1 315 ? 47.340 -2.859 2.813 1.00 86.75 315 ALA A O 1
ATOM 2404 N N . GLU A 1 316 ? 49.538 -2.814 3.267 1.00 89.12 316 GLU A N 1
ATOM 2405 C CA . GLU A 1 316 ? 49.678 -1.352 3.217 1.00 89.12 316 GLU A CA 1
ATOM 2406 C C . GLU A 1 316 ? 49.376 -0.8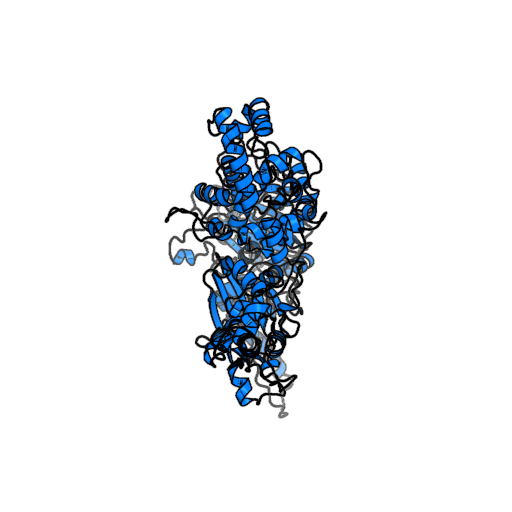07 1.821 1.00 89.12 316 GLU A C 1
ATOM 2408 O O . GLU A 1 316 ? 48.717 0.224 1.667 1.00 89.12 316 GLU A O 1
ATOM 2413 N N . VAL A 1 317 ? 49.841 -1.512 0.787 1.00 88.19 317 VAL A N 1
ATOM 2414 C CA . VAL A 1 317 ? 49.581 -1.143 -0.605 1.00 88.19 317 VAL A CA 1
ATOM 2415 C C . VAL A 1 317 ? 48.112 -1.400 -0.938 1.00 88.19 317 VAL A C 1
ATOM 2417 O O . VAL A 1 317 ? 47.455 -0.521 -1.493 1.00 88.19 317 VAL A O 1
ATOM 2420 N N . TRP A 1 318 ? 47.551 -2.541 -0.523 1.00 90.12 318 TRP A N 1
ATOM 2421 C CA . TRP A 1 318 ? 46.142 -2.874 -0.749 1.00 90.12 318 TRP A CA 1
ATOM 2422 C C . TRP A 1 318 ? 45.177 -1.870 -0.117 1.00 90.12 318 TRP A C 1
ATOM 2424 O O . TRP A 1 318 ? 44.180 -1.501 -0.744 1.00 90.12 318 TRP A O 1
ATOM 2434 N N . ALA A 1 319 ? 45.508 -1.354 1.072 1.00 89.44 319 ALA A N 1
ATOM 2435 C CA . ALA A 1 319 ? 44.689 -0.392 1.802 1.00 89.44 319 ALA A CA 1
ATOM 2436 C C . ALA A 1 319 ? 44.297 0.835 0.954 1.00 89.44 319 ALA A C 1
ATOM 2438 O O . ALA A 1 319 ? 43.186 1.347 1.107 1.00 89.44 319 ALA A O 1
ATOM 2439 N N . GLN A 1 320 ? 45.142 1.241 -0.004 1.00 90.44 320 GLN A N 1
ATOM 2440 C CA . GLN A 1 320 ? 44.902 2.369 -0.915 1.00 90.44 320 GLN A CA 1
ATOM 2441 C C . GLN A 1 320 ? 43.651 2.196 -1.793 1.00 90.44 320 GLN A C 1
ATOM 2443 O O . GLN A 1 320 ? 43.039 3.189 -2.198 1.00 90.44 320 GLN A O 1
ATOM 2448 N N . TRP A 1 321 ? 43.237 0.955 -2.072 1.00 93.00 321 TRP A N 1
ATOM 2449 C CA . TRP A 1 321 ? 42.045 0.660 -2.876 1.00 93.00 321 TRP A CA 1
ATOM 2450 C C . TRP A 1 321 ? 40.852 0.166 -2.061 1.00 93.00 321 TRP A C 1
ATOM 2452 O O . TRP A 1 321 ? 39.791 -0.101 -2.631 1.00 93.00 321 TRP A O 1
ATOM 2462 N N . THR A 1 322 ? 40.995 0.076 -0.740 1.00 92.38 322 THR A N 1
ATOM 2463 C CA . THR A 1 322 ? 39.928 -0.407 0.136 1.00 92.38 322 THR A CA 1
ATOM 2464 C C . THR A 1 322 ? 39.107 0.727 0.753 1.00 92.38 322 THR A C 1
ATOM 2466 O O . THR A 1 322 ? 39.529 1.888 0.810 1.00 92.38 322 THR A O 1
ATOM 2469 N N . VAL A 1 323 ? 37.905 0.387 1.212 1.00 93.75 323 VAL A N 1
ATOM 2470 C CA . VAL A 1 323 ? 37.082 1.201 2.110 1.00 93.75 323 VAL A CA 1
ATOM 2471 C C . VAL A 1 323 ? 36.923 0.414 3.403 1.00 93.75 323 VAL A C 1
ATOM 2473 O O . VAL A 1 323 ? 36.225 -0.600 3.443 1.00 93.75 323 VAL A O 1
ATOM 2476 N N . GLN A 1 324 ? 37.599 0.873 4.453 1.00 90.62 324 GLN A N 1
ATOM 2477 C CA . GLN A 1 324 ? 37.551 0.244 5.769 1.00 90.62 324 GLN A CA 1
ATOM 2478 C C . GLN A 1 324 ? 36.363 0.781 6.583 1.00 90.62 324 GLN A C 1
ATOM 2480 O O . GLN A 1 324 ? 36.023 1.963 6.453 1.00 90.62 324 GLN A O 1
ATOM 2485 N N . PRO A 1 325 ? 35.717 -0.054 7.416 1.00 94.31 325 PRO A N 1
ATOM 2486 C CA . PRO A 1 325 ? 34.725 0.425 8.370 1.00 94.31 325 PRO A CA 1
ATOM 2487 C C . PRO A 1 325 ? 35.354 1.420 9.354 1.00 94.31 325 PRO A C 1
ATOM 2489 O O . PRO A 1 325 ? 36.455 1.190 9.848 1.00 94.31 325 PRO A O 1
ATOM 2492 N N . ILE A 1 326 ? 34.642 2.501 9.671 1.00 95.44 326 ILE A N 1
ATOM 2493 C CA . ILE A 1 326 ? 35.044 3.459 10.713 1.00 95.44 326 ILE A CA 1
ATOM 2494 C C . ILE A 1 326 ? 34.680 2.972 12.118 1.00 95.44 326 ILE A C 1
ATOM 2496 O O . ILE A 1 326 ? 35.298 3.379 13.096 1.00 95.44 326 ILE A O 1
ATOM 2500 N N . SER A 1 327 ? 33.666 2.113 12.225 1.00 95.75 327 SER A N 1
ATOM 2501 C CA . SER A 1 327 ? 33.204 1.504 13.472 1.00 95.75 327 SER A CA 1
ATOM 2502 C C . SER A 1 327 ? 32.221 0.362 13.169 1.00 95.75 327 SER A C 1
ATOM 2504 O O . SER A 1 327 ? 32.067 -0.059 12.018 1.00 95.75 327 SER A O 1
ATOM 2506 N N . ARG A 1 328 ? 31.568 -0.175 14.205 1.00 96.38 328 ARG A N 1
ATOM 2507 C CA . ARG A 1 328 ? 30.497 -1.175 14.104 1.00 96.38 328 ARG A CA 1
ATOM 2508 C C . ARG A 1 328 ? 29.327 -0.782 14.999 1.00 96.38 328 ARG A C 1
ATOM 2510 O O . ARG A 1 328 ? 29.528 -0.088 15.998 1.00 96.38 328 ARG A O 1
ATOM 2517 N N . THR A 1 329 ? 28.122 -1.244 14.669 1.00 95.75 329 THR A N 1
ATOM 2518 C CA . THR A 1 329 ? 26.960 -1.099 15.558 1.00 95.75 329 THR A CA 1
ATOM 2519 C C . THR A 1 329 ? 27.244 -1.793 16.894 1.00 95.75 329 THR A C 1
ATOM 2521 O O . THR A 1 329 ? 27.732 -2.921 16.927 1.00 95.75 329 THR A O 1
ATOM 2524 N N . LYS A 1 330 ? 26.986 -1.110 18.014 1.00 93.94 330 LYS A N 1
ATOM 2525 C CA . LYS A 1 330 ? 27.234 -1.659 19.363 1.00 93.94 330 LYS A CA 1
ATOM 2526 C C . LYS A 1 330 ? 26.107 -2.570 19.850 1.00 93.94 330 LYS A C 1
ATOM 2528 O O . LYS A 1 330 ? 26.315 -3.404 20.720 1.00 93.94 330 LYS A O 1
ATOM 2533 N N . GLU A 1 331 ? 24.927 -2.401 19.275 1.00 94.31 331 GLU A N 1
ATOM 2534 C CA . GLU A 1 331 ? 23.689 -3.073 19.647 1.00 94.31 331 GLU A CA 1
ATOM 2535 C C . GLU A 1 331 ? 22.802 -3.246 18.410 1.00 94.31 331 GLU A C 1
ATOM 2537 O O . GLU A 1 331 ? 23.146 -2.789 17.314 1.00 94.31 331 GLU A O 1
ATOM 2542 N N . VAL A 1 332 ? 21.663 -3.910 18.593 1.00 95.31 332 VAL A N 1
ATOM 2543 C CA . VAL A 1 332 ? 20.645 -4.050 17.552 1.00 95.31 332 VAL A CA 1
ATOM 2544 C C . VAL A 1 332 ? 19.990 -2.696 17.288 1.00 95.31 332 VAL A C 1
ATOM 2546 O O . VAL A 1 332 ? 19.540 -2.023 18.214 1.00 95.31 332 VAL A O 1
ATOM 2549 N N . LEU A 1 333 ? 19.903 -2.318 16.014 1.00 96.25 333 LEU A N 1
ATOM 2550 C CA . LEU A 1 333 ? 19.242 -1.094 15.570 1.00 96.25 333 LEU A CA 1
ATOM 2551 C C . LEU A 1 333 ? 18.025 -1.426 14.717 1.00 96.25 333 LEU A C 1
ATOM 2553 O O . LEU A 1 333 ? 18.029 -2.389 13.955 1.00 96.25 333 LEU A O 1
ATOM 2557 N N . ILE A 1 334 ? 17.007 -0.578 14.791 1.00 97.31 334 ILE A N 1
ATOM 2558 C CA . ILE A 1 334 ? 15.830 -0.640 13.931 1.00 97.31 334 ILE A CA 1
ATOM 2559 C C . ILE A 1 334 ? 15.876 0.560 12.993 1.00 97.31 334 ILE A C 1
ATOM 2561 O O . ILE A 1 334 ? 15.663 1.702 13.402 1.00 97.31 334 ILE A O 1
ATOM 2565 N N . VAL A 1 335 ? 16.152 0.302 11.721 1.00 98.31 335 VAL A N 1
ATOM 2566 C CA . VAL A 1 335 ? 16.192 1.310 10.661 1.00 98.31 335 VAL A CA 1
ATOM 2567 C C . VAL A 1 335 ? 14.864 1.279 9.918 1.00 98.31 335 VAL A C 1
ATOM 2569 O O . VAL A 1 335 ? 14.523 0.297 9.271 1.00 98.31 335 VAL A O 1
ATOM 2572 N N . THR A 1 336 ? 14.085 2.350 10.030 1.00 98.38 336 THR A N 1
ATOM 2573 C CA . THR A 1 336 ? 12.788 2.486 9.357 1.00 98.38 336 THR A CA 1
ATOM 2574 C C . THR A 1 336 ? 12.923 3.327 8.097 1.00 98.38 336 THR A C 1
ATOM 2576 O O . THR A 1 336 ? 13.447 4.439 8.171 1.00 98.38 336 THR A O 1
ATOM 2579 N N . LEU A 1 337 ? 12.438 2.810 6.970 1.00 98.31 337 LEU A N 1
ATOM 2580 C CA . LEU A 1 337 ? 12.321 3.516 5.698 1.00 98.31 337 LEU A CA 1
ATOM 2581 C C . LEU A 1 337 ? 10.872 3.981 5.525 1.00 98.31 337 LEU A C 1
ATOM 2583 O O . LEU A 1 337 ? 9.982 3.149 5.341 1.00 98.31 337 LEU A O 1
ATOM 2587 N N . SER A 1 338 ? 10.655 5.295 5.553 1.00 96.31 338 SER A N 1
ATOM 2588 C CA . SER A 1 338 ? 9.343 5.915 5.339 1.00 96.31 338 SER A CA 1
ATOM 2589 C C . SER A 1 338 ? 9.354 6.729 4.046 1.00 96.31 338 SER A C 1
ATOM 2591 O O . SER A 1 338 ? 10.217 7.592 3.881 1.00 96.31 338 SER A O 1
ATOM 2593 N N . GLU A 1 339 ? 8.413 6.493 3.127 1.00 93.31 339 GLU A N 1
ATOM 2594 C CA . GLU A 1 339 ? 8.278 7.281 1.889 1.00 93.31 339 GLU A CA 1
ATOM 2595 C C . GLU A 1 339 ? 7.075 8.226 1.970 1.00 93.31 339 GLU A C 1
ATOM 2597 O O . GLU A 1 339 ? 5.933 7.786 2.088 1.00 93.31 339 GLU A O 1
ATOM 2602 N N . ALA A 1 340 ? 7.310 9.526 1.789 1.00 91.25 340 ALA A N 1
ATOM 2603 C CA . ALA A 1 340 ? 6.249 10.523 1.681 1.00 91.25 340 ALA A CA 1
ATOM 2604 C C . ALA A 1 340 ? 6.501 11.435 0.479 1.00 91.25 340 ALA A C 1
ATOM 2606 O O . ALA A 1 340 ? 7.509 12.133 0.412 1.00 91.25 340 ALA A O 1
ATOM 2607 N N . ARG A 1 341 ? 5.583 11.428 -0.500 1.00 88.19 341 ARG A N 1
ATOM 2608 C CA . ARG A 1 341 ? 5.700 12.207 -1.754 1.00 88.19 341 ARG A CA 1
ATOM 2609 C C . ARG A 1 341 ? 7.086 12.084 -2.403 1.00 88.19 341 ARG A C 1
ATOM 2611 O O . ARG A 1 341 ? 7.637 13.067 -2.889 1.00 88.19 341 ARG A O 1
ATOM 2618 N N . GLY A 1 342 ? 7.615 10.860 -2.420 1.00 90.81 342 GLY A N 1
ATOM 2619 C CA . GLY A 1 342 ? 8.884 10.497 -3.042 1.00 90.81 342 GLY A CA 1
ATOM 2620 C C . GLY A 1 342 ? 10.142 10.906 -2.280 1.00 90.81 342 GLY A C 1
ATOM 2621 O O . GLY A 1 342 ? 11.223 10.559 -2.748 1.00 90.81 342 GLY A O 1
ATOM 2622 N N . ASP A 1 343 ? 10.040 11.570 -1.131 1.00 94.50 343 ASP A N 1
ATOM 2623 C CA . ASP A 1 343 ? 11.158 11.707 -0.196 1.00 94.50 343 ASP A CA 1
ATOM 2624 C C . ASP A 1 343 ? 11.202 10.463 0.701 1.00 94.50 343 ASP A C 1
ATOM 2626 O O . ASP A 1 343 ? 10.158 10.005 1.175 1.00 94.50 343 ASP A O 1
ATOM 2630 N N . ILE A 1 344 ? 12.395 9.899 0.912 1.00 97.50 344 ILE A N 1
ATOM 2631 C CA . ILE A 1 344 ? 12.593 8.765 1.826 1.00 97.50 344 ILE A CA 1
ATOM 2632 C C . ILE A 1 344 ? 13.237 9.290 3.105 1.00 97.50 344 ILE A C 1
ATOM 2634 O O . ILE A 1 344 ? 14.315 9.875 3.063 1.00 97.50 344 ILE A O 1
ATOM 2638 N N . THR A 1 345 ? 12.594 9.055 4.245 1.00 98.00 345 THR A N 1
ATOM 2639 C CA . THR A 1 345 ? 13.174 9.301 5.569 1.00 98.00 345 THR A CA 1
ATOM 2640 C C . THR A 1 345 ? 13.685 7.988 6.142 1.00 98.00 345 THR A C 1
ATOM 2642 O O . THR A 1 345 ? 12.937 7.016 6.245 1.00 98.00 345 THR A O 1
ATOM 2645 N N . VAL A 1 346 ? 14.955 7.967 6.536 1.00 98.31 346 VAL A N 1
ATOM 2646 C CA . VAL A 1 346 ? 15.631 6.818 7.140 1.00 98.31 346 VAL A CA 1
ATOM 2647 C C . VAL A 1 346 ? 15.796 7.100 8.627 1.00 98.31 346 VAL A C 1
ATOM 2649 O O . VAL A 1 346 ? 16.661 7.877 9.022 1.00 98.31 346 VAL A O 1
ATOM 2652 N N . THR A 1 347 ? 14.943 6.513 9.464 1.00 97.88 347 THR A N 1
ATOM 2653 C CA . THR A 1 347 ? 14.937 6.768 10.914 1.00 97.88 347 THR A CA 1
ATOM 2654 C C . THR A 1 347 ? 15.553 5.607 11.677 1.00 97.88 347 THR A C 1
ATOM 2656 O O . THR A 1 347 ? 15.079 4.479 11.556 1.00 97.88 347 THR A O 1
ATOM 2659 N N . THR A 1 348 ? 16.537 5.891 12.526 1.00 98.00 348 THR A N 1
ATOM 2660 C CA . THR A 1 348 ? 17.165 4.892 13.399 1.00 98.00 348 THR A CA 1
ATOM 2661 C C . THR A 1 348 ? 16.523 4.914 14.779 1.00 98.00 348 THR A C 1
ATOM 2663 O O . THR A 1 348 ? 16.362 5.976 15.390 1.00 98.00 348 THR A O 1
ATOM 2666 N N . ARG A 1 349 ? 16.187 3.730 15.286 1.00 96.50 349 ARG A N 1
ATOM 2667 C CA . ARG A 1 349 ? 15.728 3.481 16.654 1.00 96.50 349 ARG A CA 1
ATOM 2668 C C . ARG A 1 349 ? 16.585 2.398 17.300 1.00 96.50 349 ARG A C 1
ATOM 2670 O O . ARG A 1 349 ? 17.194 1.605 16.580 1.00 96.50 349 ARG A O 1
ATOM 2677 N N . GLY A 1 350 ? 16.633 2.347 18.626 1.00 94.12 350 GLY A N 1
ATOM 2678 C CA . GLY A 1 350 ? 17.072 1.117 19.289 1.00 94.12 350 GLY A CA 1
ATOM 2679 C C . GLY A 1 350 ? 15.934 0.111 19.415 1.00 94.12 350 GLY A C 1
ATOM 2680 O O . GLY A 1 350 ? 14.830 0.314 18.901 1.00 94.12 350 GLY A O 1
ATOM 2681 N N . ILE A 1 351 ? 16.221 -1.005 20.082 1.00 90.56 351 ILE A N 1
ATOM 2682 C CA . ILE A 1 351 ? 15.298 -2.143 20.168 1.00 90.56 351 ILE A CA 1
ATOM 2683 C C . ILE A 1 351 ? 14.024 -1.832 20.973 1.00 90.56 351 ILE A C 1
ATOM 2685 O O . ILE A 1 351 ? 12.999 -2.474 20.763 1.00 90.56 351 ILE A O 1
ATOM 2689 N N . GLY A 1 352 ? 14.068 -0.829 21.859 1.00 87.50 352 GLY A N 1
ATOM 2690 C CA . GLY A 1 352 ? 12.912 -0.352 22.621 1.00 87.50 352 GLY A CA 1
ATOM 2691 C C . GLY A 1 352 ? 11.975 0.561 21.824 1.00 87.50 352 GLY A C 1
ATOM 2692 O O . GLY A 1 352 ? 10.881 0.860 22.297 1.00 87.50 352 GLY A O 1
ATOM 2693 N N . GLY A 1 353 ? 12.373 0.981 20.617 1.00 91.31 353 GLY A N 1
ATOM 2694 C CA . GLY A 1 353 ? 11.622 1.911 19.768 1.00 91.31 353 GLY A CA 1
ATOM 2695 C C . GLY A 1 353 ? 12.011 3.381 19.938 1.00 91.31 353 GLY A C 1
ATOM 2696 O O . GLY A 1 353 ? 11.512 4.237 19.203 1.00 91.31 353 GLY A O 1
ATOM 2697 N N . GLU A 1 354 ? 12.940 3.691 20.842 1.00 92.44 354 GLU A N 1
ATOM 2698 C CA . GLU A 1 354 ? 13.408 5.049 21.086 1.00 92.44 354 GLU A CA 1
ATOM 2699 C C . GLU A 1 354 ? 14.155 5.608 19.866 1.00 92.44 354 GLU A C 1
ATOM 2701 O O . GLU A 1 354 ? 15.061 4.973 19.318 1.00 92.44 354 GLU A O 1
ATOM 2706 N N . ARG A 1 355 ? 13.762 6.801 19.405 1.00 94.31 355 ARG A N 1
ATOM 2707 C CA . ARG A 1 355 ? 14.350 7.437 18.218 1.00 94.31 355 ARG A CA 1
ATOM 2708 C C . ARG A 1 355 ? 15.734 7.998 18.538 1.00 94.31 355 ARG A C 1
ATOM 2710 O O . ARG A 1 355 ? 15.877 8.807 19.446 1.00 94.31 355 ARG A O 1
ATOM 2717 N N . ARG A 1 356 ? 16.726 7.638 17.719 1.00 94.31 356 ARG A N 1
ATOM 2718 C CA . ARG A 1 356 ? 18.118 8.116 17.833 1.00 94.31 356 ARG A CA 1
ATOM 2719 C C . ARG A 1 356 ? 18.434 9.271 16.896 1.00 94.31 356 ARG A C 1
ATOM 2721 O O . ARG A 1 356 ? 19.187 10.169 17.246 1.00 94.31 356 ARG A O 1
ATOM 2728 N N . GLY A 1 357 ? 17.848 9.238 15.705 1.00 95.69 357 GLY A N 1
ATOM 2729 C CA . GLY A 1 357 ? 18.062 10.237 14.667 1.00 95.69 357 GLY A CA 1
ATOM 2730 C C . GLY A 1 357 ? 17.409 9.817 13.356 1.00 95.69 357 GLY A C 1
ATOM 2731 O O . GLY A 1 357 ? 16.770 8.763 13.270 1.00 95.69 357 GLY A O 1
ATOM 2732 N N . SER A 1 358 ? 17.543 10.649 12.329 1.00 96.19 358 SER A N 1
ATOM 2733 C CA . SER A 1 358 ? 17.029 10.347 10.993 1.00 96.19 358 SER A CA 1
ATOM 2734 C C . SER A 1 358 ? 17.809 11.069 9.907 1.00 96.19 358 SER A C 1
ATOM 2736 O O . SER A 1 358 ? 18.125 12.242 10.076 1.00 96.19 358 SER A O 1
ATOM 2738 N N . GLU A 1 359 ? 17.991 10.407 8.772 1.00 97.19 359 GLU A N 1
ATOM 2739 C CA . GLU A 1 359 ? 18.493 11.001 7.532 1.00 97.19 359 GLU A CA 1
ATOM 2740 C C . GLU A 1 359 ? 17.355 11.135 6.511 1.00 97.19 359 GLU A C 1
ATOM 2742 O O . GLU A 1 359 ? 16.357 10.413 6.575 1.00 97.19 359 GLU A O 1
ATOM 2747 N N . SER A 1 360 ? 17.505 12.055 5.558 1.00 96.00 360 SER A N 1
ATOM 2748 C CA . SER A 1 360 ? 16.528 12.275 4.490 1.00 96.00 360 SER A CA 1
ATOM 2749 C C . SER A 1 360 ? 17.171 12.139 3.116 1.00 96.00 360 SER A C 1
ATOM 2751 O O . SER A 1 360 ? 18.259 12.654 2.858 1.00 96.00 360 SER A O 1
ATOM 2753 N N . GLU A 1 361 ? 16.465 11.465 2.219 1.00 96.12 361 GLU A N 1
ATOM 2754 C CA . GLU A 1 361 ? 16.812 11.301 0.818 1.00 96.12 361 GLU A CA 1
ATOM 2755 C C . GLU A 1 361 ? 15.756 12.000 -0.038 1.00 96.12 361 GLU A C 1
ATOM 2757 O O . GLU A 1 361 ? 14.745 11.414 -0.452 1.00 96.12 361 GLU A O 1
ATOM 2762 N N . ALA A 1 362 ? 16.000 13.281 -0.304 1.00 95.31 362 ALA A N 1
ATOM 2763 C CA . ALA A 1 362 ? 15.120 14.091 -1.129 1.00 95.31 362 ALA A CA 1
ATOM 2764 C C . ALA A 1 362 ? 14.928 13.446 -2.509 1.00 95.31 362 ALA A C 1
ATOM 2766 O O . ALA A 1 362 ? 15.887 13.122 -3.216 1.00 95.31 362 ALA A O 1
ATOM 2767 N N . GLN A 1 363 ? 13.669 13.266 -2.900 1.00 93.31 363 GLN A N 1
ATOM 2768 C CA . GLN A 1 363 ? 13.245 12.640 -4.149 1.00 93.31 363 GLN A CA 1
ATOM 2769 C C . GLN A 1 363 ? 13.726 11.188 -4.332 1.00 93.31 363 GLN A C 1
ATOM 2771 O O . GLN A 1 363 ? 13.612 10.652 -5.441 1.00 93.31 363 GLN A O 1
ATOM 2776 N N . GLY A 1 364 ? 14.244 10.543 -3.278 1.00 93.81 364 GLY A N 1
ATOM 2777 C CA . GLY A 1 364 ? 14.781 9.183 -3.313 1.00 93.81 364 GLY A CA 1
ATOM 2778 C C . GLY A 1 364 ? 13.782 8.170 -3.870 1.00 93.81 364 GLY A C 1
ATOM 2779 O O . GLY A 1 364 ? 14.112 7.427 -4.791 1.00 93.81 364 GLY A O 1
ATOM 2780 N N . GLY A 1 365 ? 12.528 8.224 -3.414 1.00 94.50 365 GLY A N 1
ATOM 2781 C CA . GLY A 1 365 ? 11.426 7.366 -3.857 1.00 94.50 365 GLY A CA 1
ATOM 2782 C C . GLY A 1 365 ? 11.099 7.520 -5.344 1.00 94.50 365 GLY A C 1
ATOM 2783 O O . GLY A 1 365 ? 10.903 6.528 -6.045 1.00 94.50 365 GLY A O 1
ATOM 2784 N N . TYR A 1 366 ? 11.116 8.750 -5.871 1.00 94.19 366 TYR A N 1
ATOM 2785 C CA . TYR A 1 366 ? 10.915 8.979 -7.309 1.00 94.19 366 TYR A CA 1
ATOM 2786 C C . TYR A 1 366 ? 12.101 8.531 -8.158 1.00 94.19 366 TYR A C 1
ATOM 2788 O O . TYR A 1 366 ? 11.913 8.176 -9.321 1.00 94.19 366 TYR A O 1
ATOM 2796 N N . ASN A 1 367 ? 13.307 8.572 -7.594 1.00 95.00 367 ASN A N 1
ATOM 2797 C CA . ASN A 1 367 ? 14.544 8.246 -8.291 1.00 95.00 367 ASN A CA 1
ATOM 2798 C C . ASN A 1 367 ? 14.924 6.761 -8.170 1.00 95.00 367 ASN A C 1
ATOM 2800 O O . ASN A 1 367 ? 15.880 6.349 -8.823 1.00 95.00 367 ASN A O 1
ATOM 2804 N N . LEU A 1 368 ? 14.161 5.946 -7.427 1.00 95.75 368 LEU A N 1
ATOM 2805 C CA . LEU A 1 368 ? 14.446 4.521 -7.211 1.00 95.75 368 LEU A CA 1
ATOM 2806 C C . LEU A 1 368 ? 14.694 3.740 -8.502 1.00 95.75 368 LEU A C 1
ATOM 2808 O O . LEU A 1 368 ? 15.595 2.913 -8.529 1.00 95.75 368 LEU A O 1
ATOM 2812 N N . TYR A 1 369 ? 13.951 4.019 -9.580 1.00 96.25 369 TYR A N 1
ATOM 2813 C CA . TYR A 1 369 ? 14.183 3.368 -10.876 1.00 96.25 369 TYR A CA 1
ATOM 2814 C C . TYR A 1 369 ? 15.605 3.618 -11.380 1.00 96.25 369 TYR A C 1
ATOM 2816 O O . TYR A 1 369 ? 16.328 2.681 -11.708 1.00 96.25 369 TYR A O 1
ATOM 2824 N N . LYS A 1 370 ? 16.018 4.888 -11.390 1.00 94.81 370 LYS A N 1
ATOM 2825 C CA . LYS A 1 370 ? 17.357 5.287 -11.815 1.00 94.81 370 LYS A CA 1
ATOM 2826 C C . LYS A 1 370 ? 18.417 4.682 -10.897 1.00 94.81 370 LYS A C 1
ATOM 2828 O O . LYS A 1 370 ? 19.343 4.051 -11.386 1.00 94.81 370 LYS A O 1
ATOM 2833 N N . THR A 1 371 ? 18.245 4.809 -9.580 1.00 95.25 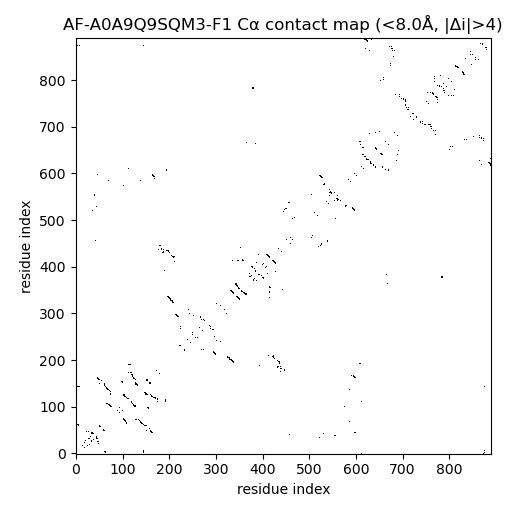371 THR A N 1
ATOM 2834 C CA . THR A 1 371 ? 19.171 4.230 -8.598 1.00 95.25 371 THR A CA 1
ATOM 2835 C C . THR A 1 371 ? 19.309 2.722 -8.783 1.00 95.25 371 THR A C 1
ATOM 2837 O O . THR A 1 371 ? 20.418 2.203 -8.697 1.00 95.25 371 THR A O 1
ATOM 2840 N N . ALA A 1 372 ? 18.213 2.020 -9.074 1.00 96.94 372 ALA A N 1
ATOM 2841 C CA . ALA A 1 372 ? 18.226 0.584 -9.296 1.00 96.94 372 ALA A CA 1
ATOM 2842 C C . ALA A 1 372 ? 18.985 0.195 -10.573 1.00 96.94 372 ALA A C 1
ATOM 2844 O O . ALA A 1 372 ? 19.823 -0.699 -10.516 1.00 96.94 372 ALA A O 1
ATOM 2845 N N . VAL A 1 373 ? 18.752 0.897 -11.688 1.00 95.31 373 VAL A N 1
ATOM 2846 C CA . VAL A 1 373 ? 19.486 0.688 -12.952 1.00 95.31 373 VAL A CA 1
ATOM 2847 C C . VAL A 1 373 ? 20.979 0.976 -12.784 1.00 95.31 373 VAL A C 1
ATOM 2849 O O . VAL A 1 373 ? 21.808 0.191 -13.237 1.00 95.31 373 VAL A O 1
ATOM 2852 N N . ASP A 1 374 ? 21.325 2.060 -12.088 1.00 90.25 374 ASP A N 1
ATOM 2853 C CA . ASP A 1 374 ? 22.717 2.469 -11.881 1.00 90.25 374 ASP A CA 1
ATOM 2854 C C . ASP A 1 374 ? 23.461 1.519 -10.917 1.00 90.25 374 ASP A C 1
ATOM 2856 O O . ASP A 1 374 ? 24.663 1.283 -11.060 1.00 90.25 374 ASP A O 1
ATOM 2860 N N . THR A 1 375 ? 22.759 0.973 -9.917 1.00 90.50 375 THR A N 1
ATOM 2861 C CA . THR A 1 375 ? 23.371 0.190 -8.827 1.00 90.50 375 THR A CA 1
ATOM 2862 C C . THR A 1 375 ? 23.319 -1.317 -9.072 1.00 90.50 375 THR A C 1
ATOM 2864 O O . THR A 1 375 ? 24.221 -2.031 -8.637 1.00 90.50 375 THR A O 1
ATOM 2867 N N . TYR A 1 376 ? 22.306 -1.828 -9.764 1.00 93.75 376 TYR A N 1
ATOM 2868 C CA . TYR A 1 376 ? 22.091 -3.266 -9.969 1.00 93.75 376 TYR A CA 1
ATOM 2869 C C . TYR A 1 376 ? 21.854 -3.562 -11.456 1.00 93.75 376 TYR A C 1
ATOM 2871 O O . TYR A 1 376 ? 20.762 -3.977 -11.835 1.00 93.75 376 TYR A O 1
ATOM 2879 N N . PRO A 1 377 ? 22.837 -3.287 -12.330 1.00 90.69 377 PRO A N 1
ATOM 2880 C CA . PRO A 1 377 ? 22.650 -3.358 -13.777 1.00 90.69 377 PRO A CA 1
ATOM 2881 C C . PRO A 1 377 ? 22.373 -4.774 -14.303 1.00 90.69 377 PRO A C 1
ATOM 2883 O O . PRO A 1 377 ? 21.892 -4.899 -15.425 1.00 90.69 377 PRO A O 1
ATOM 2886 N N . GLY A 1 378 ? 22.672 -5.832 -13.540 1.00 91.50 378 GLY A N 1
ATOM 2887 C CA . GLY A 1 378 ? 22.371 -7.205 -13.948 1.00 91.50 378 GLY A CA 1
ATOM 2888 C C . GLY A 1 378 ? 20.896 -7.583 -13.781 1.00 91.50 378 GLY A C 1
ATOM 2889 O O . GLY A 1 378 ? 20.360 -8.324 -14.599 1.00 91.50 378 GLY A O 1
ATOM 2890 N N . CYS A 1 379 ? 20.229 -7.082 -12.740 1.00 97.19 379 CYS A N 1
ATOM 2891 C CA . CYS A 1 379 ? 18.778 -7.170 -12.572 1.00 97.19 379 CYS A CA 1
ATOM 2892 C C . CYS A 1 379 ? 18.243 -5.943 -11.807 1.00 97.19 379 CYS A C 1
ATOM 2894 O O . CYS A 1 379 ? 17.997 -6.012 -10.592 1.00 97.19 379 CYS A O 1
ATOM 2896 N N . PRO A 1 380 ? 18.014 -4.812 -12.502 1.00 98.38 380 PRO A N 1
ATOM 2897 C CA . PRO A 1 380 ? 17.525 -3.590 -11.869 1.00 98.38 380 PRO A CA 1
ATOM 2898 C C . PRO A 1 380 ? 16.191 -3.774 -11.142 1.00 98.38 380 PRO A C 1
ATOM 2900 O O . PRO A 1 380 ? 15.940 -3.127 -10.132 1.00 98.38 380 PRO A O 1
ATOM 2903 N N . SER A 1 381 ? 15.334 -4.675 -11.617 1.00 98.50 381 SER A N 1
ATOM 2904 C CA . SER A 1 381 ? 14.047 -4.985 -10.994 1.00 98.50 381 SER A CA 1
ATOM 2905 C C . SER A 1 381 ? 14.191 -5.549 -9.576 1.00 98.50 381 SER A C 1
ATOM 2907 O O . SER A 1 381 ? 13.533 -5.064 -8.653 1.00 98.50 381 SER A O 1
ATOM 2909 N N . ALA A 1 382 ? 15.109 -6.501 -9.375 1.00 98.31 382 ALA A N 1
ATOM 2910 C CA . ALA A 1 382 ? 15.448 -7.028 -8.052 1.00 98.31 382 ALA A CA 1
ATOM 2911 C C . ALA A 1 382 ? 16.070 -5.939 -7.158 1.00 98.31 382 ALA A C 1
ATOM 2913 O O . ALA A 1 382 ? 15.723 -5.798 -5.984 1.00 98.31 382 ALA A O 1
ATOM 2914 N N . GLY A 1 383 ? 16.949 -5.119 -7.742 1.00 98.00 383 GLY A N 1
ATOM 2915 C CA . GLY A 1 383 ? 17.531 -3.946 -7.095 1.00 98.00 383 GLY A CA 1
ATOM 2916 C C . GLY A 1 383 ? 16.496 -2.921 -6.629 1.00 98.00 383 GLY A C 1
ATOM 2917 O O . GLY A 1 383 ? 16.616 -2.367 -5.540 1.00 98.00 383 GLY A O 1
ATOM 2918 N N . TYR A 1 384 ? 15.449 -2.697 -7.423 1.00 98.31 384 TYR A N 1
ATOM 2919 C CA . TYR A 1 384 ? 14.362 -1.776 -7.101 1.00 98.31 384 TYR A CA 1
ATOM 2920 C C . TYR A 1 384 ? 13.617 -2.218 -5.837 1.00 98.31 384 TYR A C 1
ATOM 2922 O O . TYR A 1 384 ? 13.392 -1.410 -4.935 1.00 98.31 384 TYR A O 1
ATOM 2930 N N . GLU A 1 385 ? 13.266 -3.503 -5.750 1.00 98.12 385 GLU A N 1
ATOM 2931 C CA . GLU A 1 385 ? 12.603 -4.066 -4.570 1.00 98.12 385 GLU A CA 1
ATOM 2932 C C . GLU A 1 385 ? 13.519 -4.062 -3.346 1.00 98.12 385 GLU A C 1
ATOM 2934 O O . GLU A 1 385 ? 13.085 -3.660 -2.271 1.00 98.12 385 GLU A O 1
ATOM 2939 N N . MET A 1 386 ? 14.802 -4.394 -3.515 1.00 98.06 386 MET A N 1
ATOM 2940 C CA . MET A 1 386 ? 15.797 -4.291 -2.444 1.00 98.06 386 MET A CA 1
ATOM 2941 C C . MET A 1 386 ? 15.874 -2.870 -1.877 1.00 98.06 386 MET A C 1
ATOM 2943 O O . MET A 1 386 ? 15.767 -2.678 -0.670 1.00 98.06 386 MET A O 1
ATOM 2947 N N . LEU A 1 387 ? 15.970 -1.850 -2.735 1.00 97.44 387 LEU A N 1
ATOM 2948 C CA . LEU A 1 387 ? 16.045 -0.457 -2.292 1.00 97.44 387 LEU A CA 1
ATOM 2949 C C . LEU A 1 387 ? 14.791 0.012 -1.544 1.00 97.44 387 LEU A C 1
ATOM 2951 O O . LEU A 1 387 ? 14.910 0.870 -0.661 1.00 97.44 387 LEU A O 1
ATOM 2955 N N . ARG A 1 388 ? 13.620 -0.516 -1.919 1.00 96.12 388 ARG A N 1
ATOM 2956 C CA . ARG A 1 388 ? 12.311 -0.130 -1.379 1.00 96.12 388 ARG A CA 1
ATOM 2957 C C . ARG A 1 388 ? 11.941 -0.897 -0.110 1.00 96.12 388 ARG A C 1
ATOM 2959 O O . ARG A 1 388 ? 11.445 -0.287 0.829 1.00 96.12 388 ARG A O 1
ATOM 2966 N N . PHE A 1 389 ? 12.177 -2.205 -0.082 1.00 97.06 389 PHE A N 1
ATOM 2967 C CA . PHE A 1 389 ? 11.708 -3.096 0.980 1.00 97.06 389 PHE A CA 1
ATOM 2968 C C . PHE A 1 389 ? 12.822 -3.649 1.868 1.00 97.06 389 PHE A C 1
ATOM 2970 O O . PHE A 1 389 ? 12.515 -4.264 2.879 1.00 97.06 389 PHE A O 1
ATOM 2977 N N . GLY A 1 390 ? 14.093 -3.510 1.486 1.00 96.31 390 GLY A N 1
ATOM 2978 C CA . GLY A 1 390 ? 15.207 -4.257 2.089 1.00 96.31 390 GLY A CA 1
ATOM 2979 C C . GLY A 1 390 ? 15.266 -5.727 1.656 1.00 96.31 390 GLY A C 1
ATOM 2980 O O . GLY A 1 390 ? 16.190 -6.447 2.020 1.00 96.31 390 GLY A O 1
ATOM 2981 N N . ARG A 1 391 ? 14.289 -6.197 0.869 1.00 95.62 391 ARG A N 1
ATOM 2982 C CA . ARG A 1 391 ? 14.167 -7.578 0.380 1.00 95.62 391 ARG A CA 1
ATOM 2983 C C . ARG A 1 391 ? 13.454 -7.628 -0.963 1.00 95.62 391 ARG A C 1
ATOM 2985 O O . ARG A 1 391 ? 12.743 -6.705 -1.338 1.00 95.62 391 ARG A O 1
ATOM 2992 N N . ILE A 1 392 ? 13.613 -8.741 -1.667 1.00 96.25 392 ILE A N 1
ATOM 2993 C CA . ILE A 1 392 ? 12.933 -8.995 -2.940 1.00 96.25 392 ILE A CA 1
ATOM 2994 C C . ILE A 1 392 ? 11.645 -9.765 -2.642 1.00 96.25 392 ILE A C 1
ATOM 2996 O O . ILE A 1 392 ? 11.710 -10.860 -2.072 1.00 96.25 392 ILE A O 1
ATOM 3000 N N . LEU A 1 393 ? 10.485 -9.193 -2.980 1.00 95.12 393 LEU A N 1
ATOM 3001 C CA . LEU A 1 393 ? 9.172 -9.821 -2.794 1.00 95.12 393 LEU A CA 1
ATOM 3002 C C . LEU A 1 393 ? 8.708 -10.526 -4.072 1.00 95.12 393 LEU A C 1
ATOM 3004 O O . LEU A 1 393 ? 8.140 -11.615 -3.992 1.00 95.12 393 LEU A O 1
ATOM 3008 N N . GLY A 1 394 ? 8.959 -9.902 -5.223 1.00 92.94 394 GLY A N 1
ATOM 3009 C CA . GLY A 1 394 ? 8.606 -10.386 -6.547 1.00 92.94 394 GLY A CA 1
ATOM 3010 C C . GLY A 1 394 ? 9.481 -11.534 -7.064 1.00 92.94 394 GLY A C 1
ATOM 3011 O O . GLY A 1 394 ? 10.398 -12.003 -6.391 1.00 92.94 394 GLY A O 1
ATOM 3012 N N . PRO A 1 395 ? 9.191 -12.013 -8.286 1.00 93.75 395 PRO A N 1
ATOM 3013 C CA . PRO A 1 395 ? 9.817 -13.210 -8.847 1.00 93.75 395 PRO A CA 1
ATOM 3014 C C . PRO A 1 395 ? 11.211 -12.969 -9.452 1.00 93.75 395 PRO A C 1
ATOM 3016 O O . PRO A 1 395 ? 11.841 -13.921 -9.906 1.00 93.75 395 PRO A O 1
ATOM 3019 N N . ASP A 1 396 ? 11.682 -11.721 -9.517 1.00 95.88 396 ASP A N 1
ATOM 3020 C CA . ASP A 1 396 ? 12.939 -11.390 -10.192 1.00 95.88 396 ASP A CA 1
ATOM 3021 C C . ASP A 1 396 ? 14.128 -11.646 -9.272 1.00 95.88 396 ASP A C 1
ATOM 3023 O O . ASP A 1 396 ? 14.341 -10.935 -8.292 1.00 95.88 396 ASP A O 1
ATOM 3027 N N . ALA A 1 397 ? 14.925 -12.659 -9.599 1.00 95.12 397 ALA A N 1
ATOM 3028 C CA . ALA A 1 397 ? 16.133 -12.967 -8.851 1.00 95.12 397 ALA A CA 1
ATOM 3029 C C . ALA A 1 397 ? 17.237 -11.924 -9.119 1.00 95.12 397 ALA A C 1
ATOM 3031 O O . ALA A 1 397 ? 17.357 -11.421 -10.243 1.00 95.12 397 ALA A O 1
ATOM 3032 N N . PRO A 1 398 ? 18.083 -11.615 -8.120 1.00 95.62 398 PRO A N 1
ATOM 3033 C CA . PRO A 1 398 ? 19.253 -10.779 -8.342 1.00 95.62 398 PRO A CA 1
ATOM 3034 C C . PRO A 1 398 ? 20.239 -11.491 -9.274 1.00 95.62 398 PRO A C 1
ATOM 3036 O O . PRO A 1 398 ? 20.456 -12.700 -9.165 1.00 95.62 398 PRO A O 1
ATOM 3039 N N . ALA A 1 399 ? 20.865 -10.744 -10.181 1.00 92.88 399 ALA A N 1
ATOM 3040 C CA . ALA A 1 399 ? 21.910 -11.294 -11.034 1.00 92.88 399 ALA A CA 1
ATOM 3041 C C . ALA A 1 399 ? 23.190 -11.540 -10.225 1.00 92.88 399 ALA A C 1
ATOM 3043 O O . ALA A 1 399 ? 23.546 -10.744 -9.357 1.00 92.88 399 ALA A O 1
ATOM 3044 N N . ALA A 1 400 ? 23.936 -12.599 -10.556 1.00 89.56 400 ALA A N 1
ATOM 3045 C CA . ALA A 1 400 ? 25.201 -12.918 -9.888 1.00 89.56 400 ALA A CA 1
ATOM 3046 C C . ALA A 1 400 ? 26.216 -11.757 -9.935 1.00 89.56 400 ALA A C 1
ATOM 3048 O O . ALA A 1 400 ? 26.989 -11.578 -8.999 1.00 89.56 400 ALA A O 1
ATOM 3049 N N . SER A 1 401 ? 26.176 -10.939 -10.992 1.00 83.81 401 SER A N 1
ATOM 3050 C CA . SER A 1 401 ? 27.010 -9.742 -11.155 1.00 83.81 401 SER A CA 1
ATOM 3051 C C . SER A 1 401 ? 26.713 -8.620 -10.157 1.00 83.81 401 SER A C 1
ATOM 3053 O O . SER A 1 401 ? 27.562 -7.752 -9.958 1.00 83.81 401 SER A O 1
ATOM 3055 N N . ASP A 1 402 ? 25.522 -8.617 -9.554 1.00 89.38 402 ASP A N 1
ATOM 3056 C CA . ASP A 1 402 ? 25.082 -7.590 -8.606 1.00 89.38 402 ASP A CA 1
ATOM 3057 C C . ASP A 1 402 ? 25.293 -8.012 -7.144 1.00 89.38 402 ASP A C 1
ATOM 3059 O O . ASP A 1 402 ? 25.171 -7.186 -6.232 1.00 89.38 402 ASP A O 1
ATOM 3063 N N . LEU A 1 403 ? 25.607 -9.292 -6.914 1.00 90.69 403 LEU A N 1
ATOM 3064 C CA . LEU A 1 403 ? 25.831 -9.849 -5.587 1.00 90.69 403 LEU A CA 1
ATOM 3065 C C . LEU A 1 403 ? 27.235 -9.516 -5.074 1.00 90.69 403 LEU A C 1
ATOM 3067 O O . LEU A 1 403 ? 28.232 -9.600 -5.789 1.00 90.69 403 LEU A O 1
ATOM 3071 N N . HIS A 1 404 ? 27.316 -9.215 -3.785 1.00 86.25 404 HIS A N 1
ATOM 3072 C CA . HIS A 1 404 ? 28.553 -9.124 -3.026 1.00 86.25 404 HIS A CA 1
ATOM 3073 C C . HIS A 1 404 ? 28.474 -10.136 -1.886 1.00 86.25 404 HIS A C 1
ATOM 3075 O O . HIS A 1 404 ? 27.527 -10.111 -1.104 1.00 86.25 404 HIS A O 1
ATOM 3081 N N . GLU A 1 405 ? 29.430 -11.066 -1.832 1.00 85.19 405 GLU A N 1
ATOM 3082 C CA . GLU A 1 405 ? 29.441 -12.154 -0.836 1.00 85.19 405 GLU A CA 1
ATOM 3083 C C . GLU A 1 405 ? 28.109 -12.940 -0.804 1.00 85.19 405 GLU A C 1
ATOM 3085 O O . GLU A 1 405 ? 27.592 -13.312 0.245 1.00 85.19 405 GLU A O 1
ATOM 3090 N N . GLY A 1 406 ? 27.522 -13.164 -1.987 1.00 88.62 406 GLY A N 1
ATOM 3091 C CA . GLY A 1 406 ? 26.268 -13.907 -2.153 1.00 88.62 406 GLY A CA 1
ATOM 3092 C C . GLY A 1 406 ? 24.995 -13.142 -1.774 1.00 88.62 406 GLY A C 1
ATOM 3093 O O . GLY A 1 406 ? 23.905 -13.696 -1.900 1.00 88.62 406 GLY A O 1
ATOM 3094 N N . ARG A 1 407 ? 25.093 -11.876 -1.348 1.00 92.38 407 ARG A N 1
ATOM 3095 C CA . ARG A 1 407 ? 23.943 -11.030 -0.984 1.00 92.38 407 ARG A CA 1
ATOM 3096 C C . ARG A 1 407 ? 23.862 -9.802 -1.879 1.00 92.38 407 ARG A C 1
ATOM 3098 O O . ARG A 1 407 ? 24.866 -9.349 -2.413 1.00 92.38 407 ARG A O 1
ATOM 3105 N N . LEU A 1 408 ? 22.660 -9.261 -2.053 1.00 95.38 408 LEU A N 1
ATOM 3106 C CA . LEU A 1 408 ? 22.437 -8.029 -2.809 1.00 95.38 408 LEU A CA 1
ATOM 3107 C C . LEU A 1 408 ? 22.585 -6.827 -1.855 1.00 95.38 408 LEU A C 1
ATOM 3109 O O . LEU A 1 408 ? 21.708 -6.649 -1.009 1.00 95.38 408 LEU A O 1
ATOM 3113 N N . PRO A 1 409 ? 23.654 -6.016 -1.939 1.00 94.62 409 PRO A N 1
ATOM 3114 C CA . PRO A 1 409 ? 23.930 -5.008 -0.911 1.00 94.62 409 PRO A CA 1
ATOM 3115 C C . PRO A 1 409 ? 22.932 -3.854 -0.939 1.00 94.62 409 PRO A C 1
ATOM 3117 O O . PRO A 1 409 ? 22.571 -3.386 -2.023 1.00 94.62 409 PRO A O 1
ATOM 3120 N N . HIS A 1 410 ? 22.580 -3.321 0.229 1.00 97.06 410 HIS A N 1
ATOM 3121 C CA . HIS A 1 410 ? 21.618 -2.231 0.416 1.00 97.06 410 HIS A CA 1
ATOM 3122 C C . HIS A 1 410 ? 22.186 -1.138 1.328 1.00 97.06 410 HIS A C 1
ATOM 3124 O O . HIS A 1 410 ? 21.743 -0.929 2.454 1.00 97.06 410 HIS A O 1
ATOM 3130 N N . PHE A 1 411 ? 23.194 -0.415 0.841 1.00 97.06 411 PHE A N 1
ATOM 3131 C CA . PHE A 1 411 ? 23.806 0.659 1.621 1.00 97.06 411 PHE A CA 1
ATOM 3132 C C . PHE A 1 411 ? 22.901 1.887 1.724 1.00 97.06 411 PHE A C 1
ATOM 3134 O O . PHE A 1 411 ? 22.533 2.483 0.710 1.00 97.06 411 PHE A O 1
ATOM 3141 N N . ARG A 1 412 ? 22.613 2.306 2.958 1.00 97.50 412 ARG A N 1
ATOM 3142 C CA . ARG A 1 412 ? 21.920 3.562 3.277 1.00 97.50 412 ARG A CA 1
ATOM 3143 C C . ARG A 1 412 ? 22.716 4.350 4.304 1.00 97.50 412 ARG A C 1
ATOM 3145 O O . ARG A 1 412 ? 23.399 3.768 5.147 1.00 97.50 412 ARG A O 1
ATOM 3152 N N . LYS A 1 413 ? 22.615 5.676 4.231 1.00 97.69 413 LYS A N 1
ATOM 3153 C CA . LYS A 1 413 ? 23.124 6.559 5.278 1.00 97.69 413 LYS A CA 1
ATOM 3154 C C . LYS A 1 413 ? 22.118 6.569 6.427 1.00 97.69 413 LYS A C 1
ATOM 3156 O O . LYS A 1 413 ? 20.929 6.764 6.191 1.00 97.69 413 LYS A O 1
ATOM 3161 N N . ILE A 1 414 ? 22.594 6.348 7.645 1.00 97.75 414 ILE A N 1
ATOM 3162 C CA . ILE A 1 414 ? 21.786 6.350 8.863 1.00 97.75 414 ILE A CA 1
ATOM 3163 C C . ILE A 1 414 ? 22.377 7.318 9.886 1.00 97.75 414 ILE A C 1
ATOM 3165 O O . ILE A 1 414 ? 23.589 7.545 9.913 1.00 97.75 414 ILE A O 1
ATOM 3169 N N . ALA A 1 415 ? 21.522 7.848 10.755 1.00 96.69 415 ALA A N 1
ATOM 3170 C CA . ALA A 1 415 ? 21.948 8.524 11.973 1.00 96.69 415 ALA A CA 1
ATOM 3171 C C . ALA A 1 415 ? 22.189 7.469 13.063 1.00 96.69 415 ALA A C 1
ATOM 3173 O O . ALA A 1 415 ? 21.304 6.662 13.345 1.00 96.69 415 ALA A O 1
ATOM 3174 N N . ILE A 1 416 ? 23.385 7.436 13.643 1.00 92.19 416 ILE A N 1
ATOM 3175 C CA . ILE A 1 416 ? 23.732 6.535 14.755 1.00 92.19 416 ILE A CA 1
ATOM 3176 C C . ILE A 1 416 ? 23.235 7.123 16.079 1.00 92.19 416 ILE A C 1
ATOM 3178 O O . ILE A 1 416 ? 22.703 6.407 16.927 1.00 92.19 416 ILE A O 1
ATOM 3182 N N . ASP A 1 417 ? 23.366 8.439 16.202 1.00 86.75 417 ASP A N 1
ATOM 3183 C CA . ASP A 1 417 ? 22.867 9.290 17.276 1.00 86.75 417 ASP A CA 1
ATOM 3184 C C . ASP A 1 417 ? 22.513 10.670 16.685 1.00 86.75 417 ASP A C 1
ATOM 3186 O O . ASP A 1 417 ? 22.487 10.837 15.463 1.00 86.75 417 ASP A O 1
ATOM 3190 N N . ALA A 1 418 ? 22.229 11.658 17.536 1.00 82.19 418 ALA A N 1
ATOM 3191 C CA . ALA A 1 418 ? 21.812 12.989 17.103 1.00 82.19 418 ALA A CA 1
ATOM 3192 C C . ALA A 1 418 ? 22.855 13.738 16.245 1.00 82.19 418 ALA A C 1
ATOM 3194 O O . ALA A 1 418 ? 22.473 14.622 15.482 1.00 82.19 418 ALA A O 1
ATOM 3195 N N . ASN A 1 419 ? 24.146 13.400 16.354 1.00 87.88 419 ASN A N 1
ATOM 3196 C CA . ASN A 1 419 ? 25.246 14.147 15.732 1.00 87.88 419 ASN A CA 1
ATOM 3197 C C . ASN A 1 419 ? 26.110 13.297 14.785 1.00 87.88 419 ASN A C 1
ATOM 3199 O O . ASN A 1 419 ? 26.882 13.843 13.995 1.00 87.88 419 ASN A O 1
ATOM 3203 N N . THR A 1 420 ? 25.998 11.971 14.849 1.00 93.06 420 THR A N 1
ATOM 3204 C CA . THR A 1 420 ? 26.855 11.039 14.111 1.00 93.06 420 THR A CA 1
ATOM 3205 C C . THR A 1 420 ? 26.065 10.304 13.038 1.00 93.06 420 THR A C 1
ATOM 3207 O O . THR A 1 420 ? 25.034 9.692 13.312 1.00 93.06 420 THR A O 1
ATOM 3210 N N . THR A 1 421 ? 26.590 10.285 11.810 1.00 97.12 421 THR A N 1
ATOM 3211 C CA . THR A 1 421 ? 25.997 9.544 10.685 1.00 97.12 421 THR A CA 1
ATOM 3212 C C . THR A 1 421 ? 27.009 8.591 10.063 1.00 97.12 421 THR A C 1
ATOM 3214 O O . THR A 1 421 ? 28.212 8.850 10.088 1.00 97.12 421 THR A O 1
ATOM 3217 N N . ALA A 1 422 ? 26.530 7.481 9.505 1.00 97.69 422 ALA A N 1
ATOM 3218 C CA . ALA A 1 422 ? 27.361 6.505 8.808 1.00 97.69 422 ALA A CA 1
ATOM 3219 C C . ALA A 1 422 ? 26.551 5.744 7.752 1.00 97.69 422 ALA A C 1
ATOM 3221 O O . ALA A 1 422 ? 25.325 5.678 7.821 1.00 97.69 422 ALA A O 1
ATOM 3222 N N . PHE A 1 423 ? 27.231 5.143 6.781 1.00 98.31 423 PHE A N 1
ATOM 3223 C CA . PHE A 1 423 ? 26.637 4.179 5.862 1.00 98.31 423 PHE A CA 1
ATOM 3224 C C . PHE A 1 423 ? 26.681 2.774 6.456 1.00 98.31 423 PHE A C 1
ATOM 3226 O O . PHE A 1 423 ? 27.716 2.341 6.962 1.00 98.31 423 PHE A O 1
ATOM 3233 N N . VAL A 1 424 ? 25.575 2.046 6.336 1.00 97.75 424 VAL A N 1
ATOM 3234 C CA . VAL A 1 424 ? 25.451 0.641 6.744 1.00 97.75 424 VAL A CA 1
ATOM 3235 C C . VAL A 1 424 ? 24.750 -0.150 5.644 1.00 97.75 424 VAL A C 1
ATOM 3237 O O . VAL A 1 424 ? 23.897 0.394 4.940 1.00 97.75 424 VAL A O 1
ATOM 3240 N N . ASP A 1 425 ? 25.117 -1.420 5.483 1.00 97.31 425 ASP A N 1
ATOM 3241 C CA . ASP A 1 425 ? 24.391 -2.341 4.609 1.00 97.31 425 ASP A CA 1
ATOM 3242 C C . ASP A 1 425 ? 23.144 -2.867 5.330 1.00 97.31 425 ASP A C 1
ATOM 3244 O O . ASP A 1 425 ? 23.233 -3.691 6.244 1.00 97.31 425 ASP A O 1
ATOM 3248 N N . LEU A 1 426 ? 21.976 -2.389 4.905 1.00 97.56 426 LEU A N 1
ATOM 3249 C CA . LEU A 1 426 ? 20.673 -2.801 5.424 1.00 97.56 426 LEU A CA 1
ATOM 3250 C C . LEU A 1 426 ? 20.243 -4.195 4.950 1.00 97.56 426 LEU A C 1
ATOM 3252 O O . LEU A 1 426 ? 19.167 -4.647 5.315 1.00 97.56 426 LEU A O 1
ATOM 3256 N N . ASN A 1 427 ? 21.062 -4.893 4.163 1.00 96.44 427 ASN A N 1
ATOM 3257 C CA . ASN A 1 427 ? 20.871 -6.303 3.836 1.00 96.44 427 ASN A CA 1
ATOM 3258 C C . ASN A 1 427 ? 22.097 -7.149 4.231 1.00 96.44 427 ASN A C 1
ATOM 3260 O O . ASN A 1 427 ? 22.387 -8.178 3.613 1.00 96.44 427 ASN A O 1
ATOM 3264 N N . CYS A 1 428 ? 22.829 -6.744 5.276 1.00 93.75 428 CYS A N 1
ATOM 3265 C CA . CYS A 1 428 ? 23.902 -7.562 5.840 1.00 93.75 428 CYS A CA 1
ATOM 3266 C C . CYS A 1 428 ? 23.366 -8.858 6.488 1.00 93.75 428 CYS A C 1
ATOM 3268 O O . CYS A 1 428 ? 22.171 -9.001 6.772 1.00 93.75 428 CYS A O 1
ATOM 3270 N N . ALA A 1 429 ? 24.252 -9.834 6.708 1.00 92.06 429 ALA A N 1
ATOM 3271 C CA . ALA A 1 429 ? 23.891 -11.105 7.334 1.00 92.06 429 ALA A CA 1
ATOM 3272 C C . ALA A 1 429 ? 23.279 -10.895 8.733 1.00 92.06 429 ALA A C 1
ATOM 3274 O O . ALA A 1 429 ? 23.789 -10.107 9.523 1.00 92.06 429 ALA A O 1
ATOM 3275 N N . GLY A 1 430 ? 22.190 -11.609 9.035 1.00 91.94 430 GLY A N 1
ATOM 3276 C CA . GLY A 1 430 ? 21.455 -11.484 10.301 1.00 91.94 430 GLY A CA 1
ATOM 3277 C C . GLY A 1 430 ? 20.372 -10.399 10.321 1.00 91.94 430 GLY A C 1
ATOM 3278 O O . GLY A 1 430 ? 19.647 -10.301 11.308 1.00 91.94 430 GLY A O 1
ATOM 3279 N N . THR A 1 431 ? 20.227 -9.618 9.246 1.00 94.69 431 THR A N 1
ATOM 3280 C CA . THR A 1 431 ? 19.159 -8.616 9.137 1.00 94.69 431 THR A CA 1
ATOM 3281 C C . THR A 1 431 ? 17.779 -9.263 9.030 1.00 94.69 431 THR A C 1
ATOM 3283 O O . THR A 1 431 ? 17.603 -10.232 8.288 1.00 94.69 431 THR A O 1
ATOM 3286 N N . LYS A 1 432 ? 16.795 -8.691 9.732 1.00 95.31 432 LYS A N 1
ATOM 3287 C CA . LYS A 1 432 ? 15.375 -9.073 9.660 1.00 95.31 432 LYS A CA 1
ATOM 3288 C C . LYS A 1 432 ? 14.541 -7.888 9.191 1.00 95.31 432 LYS A C 1
ATOM 3290 O O . LYS A 1 432 ? 14.847 -6.751 9.538 1.00 95.31 432 LYS A O 1
ATOM 3295 N N . ILE A 1 433 ? 13.500 -8.138 8.404 1.00 96.88 433 ILE A N 1
ATOM 3296 C CA . ILE A 1 433 ? 12.743 -7.077 7.730 1.00 96.88 433 ILE A CA 1
ATOM 3297 C C . ILE A 1 433 ? 11.260 -7.248 8.005 1.00 96.88 433 ILE A C 1
ATOM 3299 O O . ILE A 1 433 ? 10.704 -8.318 7.772 1.00 96.88 433 ILE A O 1
ATOM 3303 N N . TYR A 1 434 ? 10.632 -6.168 8.443 1.00 97.44 434 TYR A N 1
ATOM 3304 C CA . TYR A 1 434 ? 9.220 -6.066 8.782 1.00 97.44 434 TYR A CA 1
ATOM 3305 C C . TYR A 1 434 ? 8.616 -4.846 8.090 1.00 97.44 434 TYR A C 1
ATOM 3307 O O . TYR A 1 434 ? 9.334 -4.024 7.520 1.00 97.44 434 TYR A O 1
ATOM 3315 N N . SER A 1 435 ? 7.302 -4.704 8.161 1.00 97.44 435 SER A N 1
ATOM 3316 C CA . SER A 1 435 ? 6.592 -3.496 7.737 1.00 97.44 435 SER A CA 1
ATOM 3317 C C . SER A 1 435 ? 5.578 -3.054 8.790 1.00 97.44 435 SER A C 1
ATOM 3319 O O . SER A 1 435 ? 5.364 -3.781 9.762 1.00 97.44 435 SER A O 1
ATOM 3321 N N . ASP A 1 436 ? 4.926 -1.903 8.603 1.00 97.50 436 ASP A N 1
ATOM 3322 C CA . ASP A 1 436 ? 3.804 -1.486 9.465 1.00 97.50 436 ASP A CA 1
ATOM 3323 C C . ASP A 1 436 ? 2.718 -2.579 9.541 1.00 97.50 436 ASP A C 1
ATOM 3325 O O . ASP A 1 436 ? 2.035 -2.709 10.559 1.00 97.50 436 ASP A O 1
ATOM 3329 N N . ALA A 1 437 ? 2.617 -3.425 8.505 1.00 96.75 437 ALA A N 1
ATOM 3330 C CA . ALA A 1 437 ? 1.745 -4.590 8.498 1.00 96.75 437 ALA A CA 1
ATOM 3331 C C . ALA A 1 437 ? 1.999 -5.558 9.651 1.00 96.75 437 ALA A C 1
ATOM 3333 O O . ALA A 1 437 ? 1.077 -6.245 10.057 1.00 96.75 437 ALA A O 1
ATOM 3334 N N . ASP A 1 438 ? 3.204 -5.649 10.199 1.00 96.69 438 ASP A N 1
ATOM 3335 C CA . ASP A 1 438 ? 3.519 -6.604 11.266 1.00 96.69 438 ASP A CA 1
ATOM 3336 C C . ASP A 1 438 ? 3.194 -6.064 12.674 1.00 96.69 438 ASP A C 1
ATOM 3338 O O . ASP A 1 438 ? 3.507 -6.719 13.668 1.00 96.69 438 ASP A O 1
ATOM 3342 N N . PHE A 1 439 ? 2.594 -4.865 12.769 1.00 96.69 439 PHE A N 1
ATOM 3343 C CA . PHE A 1 439 ? 2.253 -4.177 14.024 1.00 96.69 439 PHE A CA 1
ATOM 3344 C C . PHE A 1 439 ? 3.382 -4.285 15.068 1.00 96.69 439 PHE A C 1
ATOM 3346 O O . PHE A 1 439 ? 3.216 -4.853 16.162 1.00 96.69 439 PHE A O 1
ATOM 3353 N N . PRO A 1 440 ? 4.586 -3.801 14.713 1.00 95.81 440 PRO A N 1
ATOM 3354 C CA . PRO A 1 440 ? 5.764 -4.011 15.529 1.00 95.81 440 PRO A CA 1
ATOM 3355 C C . PRO A 1 440 ? 5.670 -3.297 16.878 1.00 95.81 440 PRO A C 1
ATOM 3357 O O . PRO A 1 440 ? 5.297 -2.127 16.972 1.00 95.81 440 PRO A O 1
ATOM 3360 N N . HIS A 1 441 ? 6.096 -3.991 17.931 1.00 94.62 441 HIS A N 1
ATOM 3361 C CA . HIS A 1 441 ? 6.051 -3.482 19.303 1.00 94.62 441 HIS A CA 1
ATOM 3362 C C . HIS A 1 441 ? 6.927 -2.235 19.525 1.00 94.62 441 HIS A C 1
ATOM 3364 O O . HIS A 1 441 ? 6.588 -1.395 20.351 1.00 94.62 441 HIS A O 1
ATOM 3370 N N . TRP A 1 442 ? 7.998 -2.050 18.744 1.00 94.38 442 TRP A N 1
ATOM 3371 C CA . TRP A 1 442 ? 8.825 -0.834 18.768 1.00 94.38 442 TRP A CA 1
ATOM 3372 C C . TRP A 1 442 ? 8.151 0.401 18.144 1.00 94.38 442 TRP A C 1
ATOM 3374 O O . TRP A 1 442 ? 8.694 1.498 18.235 1.00 94.38 442 TRP A O 1
ATOM 3384 N N . GLN A 1 443 ? 6.989 0.247 17.498 1.00 94.12 443 GLN A N 1
ATOM 3385 C CA . GLN A 1 443 ? 6.110 1.366 17.122 1.00 94.12 443 GLN A CA 1
ATOM 3386 C C . GLN A 1 443 ? 5.022 1.626 18.179 1.00 94.12 443 GLN A C 1
ATOM 3388 O O . GLN A 1 443 ? 4.203 2.516 17.997 1.00 94.12 443 GLN A O 1
ATOM 3393 N N . GLY A 1 444 ? 5.005 0.861 19.278 1.00 93.44 444 GLY A N 1
ATOM 3394 C CA . GLY A 1 444 ? 4.060 1.006 20.387 1.00 93.44 444 GLY A CA 1
ATOM 3395 C C . GLY A 1 444 ? 3.002 -0.095 20.480 1.00 93.44 444 GLY A C 1
ATOM 3396 O O . GLY A 1 444 ? 2.373 -0.226 21.524 1.00 93.44 444 GLY A O 1
ATOM 3397 N N . TRP A 1 445 ? 2.802 -0.926 19.454 1.00 96.50 445 TRP A N 1
ATOM 3398 C CA . TRP A 1 445 ? 1.746 -1.949 19.470 1.00 96.50 445 TRP A CA 1
ATOM 3399 C C . TRP A 1 445 ? 1.911 -2.948 20.619 1.00 96.50 445 TRP A C 1
ATOM 3401 O O . TRP A 1 445 ? 2.929 -3.640 20.726 1.00 96.50 445 TRP A O 1
ATOM 3411 N N . THR A 1 446 ? 0.909 -3.026 21.493 1.00 95.50 446 THR A N 1
ATOM 3412 C CA . THR A 1 446 ? 0.937 -3.850 22.712 1.00 95.50 446 THR A CA 1
ATOM 3413 C C . THR A 1 446 ? -0.370 -4.607 22.858 1.00 95.50 446 THR A C 1
ATOM 3415 O O . THR A 1 446 ? -1.437 -4.027 22.715 1.00 95.50 446 THR A O 1
ATOM 3418 N N . PHE A 1 447 ? -0.272 -5.905 23.116 1.00 95.62 447 PHE A N 1
ATOM 3419 C CA . PHE A 1 447 ? -1.426 -6.752 23.383 1.00 95.62 447 PHE A CA 1
ATOM 3420 C C . PHE A 1 447 ? -1.634 -6.842 24.881 1.00 95.62 447 PHE A C 1
ATOM 3422 O O . PHE A 1 447 ? -0.647 -6.899 25.612 1.00 95.62 447 PHE A O 1
ATOM 3429 N N . ILE A 1 448 ? -2.894 -6.828 25.297 1.00 94.06 448 ILE A N 1
ATOM 3430 C CA . ILE A 1 448 ? -3.308 -6.940 26.690 1.00 94.06 448 ILE A CA 1
ATOM 3431 C C . ILE A 1 448 ? -4.418 -7.985 26.745 1.00 94.06 448 ILE A C 1
ATOM 3433 O O . ILE A 1 448 ? -5.479 -7.793 26.155 1.00 94.06 448 ILE A O 1
ATOM 3437 N N . ASP A 1 449 ? -4.115 -9.111 27.380 1.00 91.50 449 ASP A N 1
ATOM 3438 C CA . ASP A 1 449 ? -4.951 -10.323 27.430 1.00 91.50 449 ASP A CA 1
ATOM 3439 C C . ASP A 1 449 ? -4.676 -11.117 28.726 1.00 91.50 449 ASP A C 1
ATOM 3441 O O . ASP A 1 449 ? -4.745 -12.340 28.772 1.00 91.50 449 ASP A O 1
ATOM 3445 N N . ASP A 1 450 ? -4.228 -10.432 29.782 1.00 89.81 450 ASP A N 1
ATOM 3446 C CA . ASP A 1 450 ? -3.979 -11.032 31.100 1.00 89.81 450 ASP A CA 1
ATOM 3447 C C . ASP A 1 450 ? -5.129 -10.818 32.089 1.00 89.81 450 ASP A C 1
ATOM 3449 O O . ASP A 1 450 ? -5.092 -11.354 33.196 1.00 89.81 450 ASP A O 1
ATOM 3453 N N . ASP A 1 451 ? -6.149 -10.063 31.689 1.00 84.12 451 ASP A N 1
ATOM 3454 C CA . ASP A 1 451 ? -7.333 -9.796 32.493 1.00 84.12 451 ASP A CA 1
ATOM 3455 C C . ASP A 1 451 ? -8.442 -10.803 32.145 1.00 84.12 451 ASP A C 1
ATOM 3457 O O . ASP A 1 451 ? -8.986 -10.790 31.042 1.00 84.12 451 ASP A O 1
ATOM 3461 N N . THR A 1 452 ? -8.708 -11.747 33.053 1.00 81.31 452 THR A N 1
ATOM 3462 C CA . THR A 1 452 ? -9.520 -12.955 32.774 1.00 81.31 452 THR A CA 1
ATOM 3463 C C . THR A 1 452 ? -10.657 -13.188 33.766 1.00 81.31 452 THR A C 1
ATOM 3465 O O . THR A 1 452 ? -11.415 -14.151 33.629 1.00 81.31 452 THR A O 1
ATOM 3468 N N . ASP A 1 453 ? -10.812 -12.324 34.770 1.00 80.88 453 ASP A N 1
ATOM 3469 C CA . ASP A 1 453 ? -11.885 -12.463 35.760 1.00 80.88 453 ASP A CA 1
ATOM 3470 C C . ASP A 1 453 ? -13.261 -12.058 35.185 1.00 80.88 453 ASP A C 1
ATOM 3472 O O . ASP A 1 453 ? -14.309 -12.562 35.610 1.00 80.88 453 ASP A O 1
ATOM 3476 N N . GLY A 1 454 ? -13.253 -11.225 34.139 1.00 81.06 454 GLY A N 1
ATOM 3477 C CA . GLY A 1 454 ? -14.431 -10.705 33.463 1.00 81.06 454 GLY A CA 1
ATOM 3478 C C . GLY A 1 454 ? -15.199 -9.670 34.285 1.00 81.06 454 GLY A C 1
ATOM 3479 O O . GLY A 1 454 ? -16.390 -9.502 34.035 1.00 81.06 454 GLY A O 1
ATOM 3480 N N . ASN A 1 455 ? -14.565 -9.001 35.254 1.00 80.94 455 ASN A N 1
ATOM 3481 C CA . ASN A 1 455 ? -15.205 -8.043 36.158 1.00 80.94 455 ASN A CA 1
ATOM 3482 C C . ASN A 1 455 ? -15.180 -6.585 35.649 1.00 80.94 455 ASN A C 1
ATOM 3484 O O . ASN A 1 455 ? -15.403 -5.670 36.431 1.00 80.94 455 ASN A O 1
ATOM 3488 N N . SER A 1 456 ? -14.889 -6.346 34.362 1.00 83.31 456 SER A N 1
ATOM 3489 C CA . SER A 1 456 ? -14.793 -5.021 33.705 1.00 83.31 456 SER A CA 1
ATOM 3490 C C . SER A 1 456 ? -13.931 -3.960 34.412 1.00 83.31 456 SER A C 1
ATOM 3492 O O . SER A 1 456 ? -13.871 -2.814 33.952 1.00 83.31 456 SER A O 1
ATOM 3494 N N . ARG A 1 457 ? -13.217 -4.313 35.478 1.00 83.69 457 ARG A N 1
ATOM 3495 C CA . ARG A 1 457 ? -12.190 -3.489 36.089 1.00 83.69 457 ARG A CA 1
ATOM 3496 C C . ARG A 1 457 ? -10.878 -3.779 35.386 1.00 83.69 457 ARG A C 1
ATOM 3498 O O . ARG A 1 457 ? -10.612 -4.902 34.994 1.00 83.69 457 ARG A O 1
ATOM 3505 N N . CYS A 1 458 ? -10.069 -2.749 35.199 1.00 82.38 458 CYS A N 1
ATOM 3506 C CA . CYS A 1 458 ? -8.782 -2.892 34.548 1.00 82.38 458 CYS A CA 1
ATOM 3507 C C . CYS A 1 458 ? -7.709 -3.314 35.562 1.00 82.38 458 CYS A C 1
ATOM 3509 O O . CYS A 1 458 ? -6.867 -2.508 35.961 1.00 82.38 458 CYS A O 1
ATOM 3511 N N . ASP A 1 459 ? -7.706 -4.581 35.961 1.00 79.19 459 ASP A N 1
ATOM 3512 C CA . ASP A 1 459 ? -6.696 -5.118 36.884 1.00 79.19 459 ASP A CA 1
ATOM 3513 C C . ASP A 1 459 ? -5.497 -5.759 36.145 1.00 79.19 459 ASP A C 1
ATOM 3515 O O . ASP A 1 459 ? -4.582 -6.301 36.769 1.00 79.19 459 ASP A O 1
ATOM 3519 N N . SER A 1 460 ? -5.437 -5.603 34.813 1.00 88.19 460 SER A N 1
ATOM 3520 C CA . SER A 1 460 ? -4.311 -6.019 33.963 1.00 88.19 460 SER A CA 1
ATOM 3521 C C . SER A 1 460 ? -2.950 -5.540 34.481 1.00 88.19 460 SER A C 1
ATOM 3523 O O . SER A 1 460 ? -2.623 -4.345 34.523 1.00 88.19 460 SER A O 1
ATOM 3525 N N . MET A 1 461 ? -2.088 -6.508 34.779 1.00 88.31 461 MET A N 1
ATOM 3526 C CA . MET A 1 461 ? -0.709 -6.266 35.177 1.00 88.31 461 MET A CA 1
ATOM 3527 C C . MET A 1 461 ? 0.137 -5.802 33.994 1.00 88.31 461 MET A C 1
ATOM 3529 O O . MET A 1 461 ? 0.994 -4.936 34.179 1.00 88.31 461 MET A O 1
ATOM 3533 N N . GLN A 1 462 ? -0.138 -6.302 32.786 1.00 91.81 462 GLN A N 1
ATOM 3534 C CA . GLN A 1 462 ? 0.500 -5.833 31.554 1.00 91.81 462 GLN A CA 1
ATOM 3535 C C . GLN A 1 462 ? 0.234 -4.343 31.314 1.00 91.81 462 GLN A C 1
ATOM 3537 O O . GLN A 1 462 ? 1.168 -3.594 31.010 1.00 91.81 462 GLN A O 1
ATOM 3542 N N . LEU A 1 463 ? -1.009 -3.882 31.500 1.00 91.38 463 LEU A N 1
ATOM 3543 C CA . LEU A 1 463 ? -1.335 -2.462 31.384 1.00 91.38 463 LEU A CA 1
ATOM 3544 C C . LEU A 1 463 ? -0.652 -1.641 32.486 1.00 91.38 463 LEU A C 1
ATOM 3546 O O . LEU A 1 463 ? -0.078 -0.582 32.216 1.00 91.38 463 LEU A O 1
ATOM 3550 N N . LEU A 1 464 ? -0.691 -2.111 33.733 1.00 90.44 464 LEU A N 1
ATOM 3551 C CA . LEU A 1 464 ? -0.072 -1.389 34.843 1.00 90.44 464 LEU A CA 1
ATOM 3552 C C . LEU A 1 464 ? 1.444 -1.275 34.688 1.00 90.44 464 LEU A C 1
ATOM 3554 O O . LEU A 1 464 ? 2.002 -0.222 34.989 1.00 90.44 464 LEU A O 1
ATOM 3558 N N . ASP A 1 465 ? 2.113 -2.325 34.213 1.00 90.88 465 ASP A N 1
ATOM 3559 C CA . ASP A 1 465 ? 3.546 -2.308 33.908 1.00 90.88 465 ASP A CA 1
ATOM 3560 C C . ASP A 1 465 ? 3.866 -1.360 32.746 1.00 90.88 465 ASP A C 1
ATOM 3562 O O . ASP A 1 465 ? 4.927 -0.737 32.749 1.00 90.88 465 ASP A O 1
ATOM 3566 N N . LEU A 1 466 ? 2.940 -1.192 31.796 1.00 91.50 466 LEU A N 1
ATOM 3567 C CA . LEU A 1 466 ? 3.075 -0.227 30.709 1.00 91.50 466 LEU A CA 1
ATOM 3568 C C . LEU A 1 466 ? 2.963 1.231 31.192 1.00 91.50 466 LEU A C 1
ATOM 3570 O O . LEU A 1 466 ? 3.737 2.082 30.753 1.00 91.50 466 LEU A O 1
ATOM 3574 N N . ILE A 1 467 ? 2.008 1.532 32.077 1.00 91.38 467 ILE A N 1
ATOM 3575 C CA . ILE A 1 467 ? 1.743 2.903 32.550 1.00 91.38 467 ILE A CA 1
ATOM 3576 C C . ILE A 1 467 ? 2.708 3.316 33.675 1.00 91.38 467 ILE A C 1
ATOM 3578 O O . ILE A 1 467 ? 3.210 4.444 33.710 1.00 91.38 467 ILE A O 1
ATOM 3582 N N . GLU A 1 468 ? 2.941 2.408 34.619 1.00 90.06 468 GLU A N 1
ATOM 3583 C CA . GLU A 1 468 ? 3.699 2.617 35.853 1.00 90.06 468 GLU A CA 1
ATOM 3584 C C . GLU A 1 468 ? 4.642 1.420 36.077 1.00 90.06 468 GLU A C 1
ATOM 3586 O O . GLU A 1 468 ? 4.358 0.571 36.931 1.00 90.06 468 GLU A O 1
ATOM 3591 N N . PRO A 1 469 ? 5.752 1.312 35.318 1.00 86.81 469 PRO A N 1
ATOM 3592 C CA . PRO A 1 469 ? 6.695 0.203 35.439 1.00 86.81 469 PRO A CA 1
ATOM 3593 C C . PRO A 1 469 ? 7.217 0.058 36.873 1.00 86.81 469 PRO A C 1
ATOM 3595 O O . PRO A 1 469 ? 7.517 1.054 37.535 1.00 86.81 469 PRO A O 1
ATOM 3598 N N . ARG A 1 470 ? 7.359 -1.177 37.368 1.00 79.81 470 ARG A N 1
ATOM 3599 C CA . ARG A 1 470 ? 7.985 -1.416 38.678 1.00 79.81 470 ARG A CA 1
ATOM 3600 C C . ARG A 1 470 ? 9.475 -1.069 38.607 1.00 79.81 470 ARG A C 1
ATOM 3602 O O . ARG A 1 470 ? 10.161 -1.475 37.671 1.00 79.81 470 ARG A O 1
ATOM 3609 N N . SER A 1 471 ? 9.993 -0.366 39.614 1.00 64.38 471 SER A N 1
ATOM 3610 C CA . SER A 1 471 ? 11.442 -0.225 39.788 1.00 64.38 471 SER A CA 1
ATOM 3611 C C . SER A 1 471 ? 12.071 -1.617 39.939 1.00 64.38 471 SER A C 1
ATOM 3613 O O . SER A 1 471 ? 11.505 -2.438 40.666 1.00 64.38 471 SER A O 1
ATOM 3615 N N . PRO A 1 472 ? 13.227 -1.906 39.313 1.00 47.78 472 PRO A N 1
ATOM 3616 C CA . PRO A 1 472 ? 13.956 -3.137 39.586 1.00 47.78 472 PRO A CA 1
ATOM 3617 C C . PRO A 1 472 ? 14.288 -3.168 41.079 1.00 47.78 472 PRO A C 1
ATOM 3619 O O . PRO A 1 472 ? 15.030 -2.318 41.572 1.00 47.78 472 PRO A O 1
ATOM 3622 N N . THR A 1 473 ? 13.701 -4.098 41.825 1.00 41.62 473 THR A N 1
ATOM 3623 C CA . THR A 1 473 ? 14.035 -4.295 43.235 1.00 41.62 473 THR A CA 1
ATOM 3624 C C . THR A 1 473 ? 15.512 -4.668 43.336 1.00 41.62 473 THR A C 1
ATOM 3626 O O . THR A 1 473 ? 15.930 -5.676 42.763 1.00 41.62 473 THR A O 1
ATOM 3629 N N . GLN A 1 474 ? 16.309 -3.868 44.053 1.00 33.50 474 GLN A N 1
ATOM 3630 C CA . GLN A 1 474 ? 17.617 -4.309 44.538 1.00 33.50 474 GLN A CA 1
ATOM 3631 C C . GLN A 1 474 ? 17.406 -5.593 45.352 1.00 33.50 474 GLN A C 1
ATOM 3633 O O . GLN A 1 474 ? 16.509 -5.649 46.191 1.00 33.50 474 GLN A O 1
ATOM 3638 N N . HIS A 1 475 ? 18.187 -6.632 45.057 1.00 29.78 475 HIS A N 1
ATOM 3639 C CA . HIS A 1 475 ? 18.154 -7.915 45.758 1.00 29.78 475 HIS A CA 1
ATOM 3640 C C . HIS A 1 475 ? 18.115 -7.735 47.288 1.00 29.78 475 HIS A C 1
ATOM 3642 O O . HIS A 1 475 ? 18.968 -7.016 47.816 1.00 29.78 475 HIS A O 1
ATOM 3648 N N . PRO A 1 476 ? 17.214 -8.410 48.025 1.00 35.22 476 PRO A N 1
ATOM 3649 C CA . PRO A 1 476 ? 17.371 -8.539 49.463 1.00 35.22 476 PRO A CA 1
ATOM 3650 C C . PRO A 1 476 ? 18.547 -9.482 49.742 1.00 35.22 476 PRO A C 1
ATOM 3652 O O . PRO A 1 476 ? 18.622 -10.588 49.205 1.00 35.22 476 PRO A O 1
ATOM 3655 N N . VAL A 1 477 ? 19.481 -9.017 50.564 1.00 31.86 477 VAL A N 1
ATOM 3656 C CA . VAL A 1 477 ? 20.537 -9.824 51.189 1.00 31.86 477 VAL A CA 1
ATOM 3657 C C . VAL A 1 477 ? 19.877 -10.922 52.047 1.00 31.86 477 VAL A C 1
ATOM 3659 O O . VAL A 1 477 ? 18.901 -10.608 52.728 1.00 31.86 477 VAL A O 1
ATOM 3662 N N . PRO A 1 478 ? 20.364 -12.180 52.046 1.00 37.47 478 PRO A N 1
ATOM 3663 C CA . PRO A 1 478 ? 19.755 -13.239 52.844 1.00 37.47 478 PRO A CA 1
ATOM 3664 C C . PRO A 1 478 ? 20.071 -13.106 54.345 1.00 37.47 478 PRO A C 1
ATOM 3666 O O . PRO A 1 478 ? 21.232 -13.061 54.748 1.00 37.47 478 PRO A O 1
ATOM 3669 N N . ASP A 1 479 ? 18.981 -13.053 55.112 1.00 37.03 479 ASP A N 1
ATOM 3670 C CA . ASP A 1 479 ? 18.691 -13.519 56.474 1.00 37.03 479 ASP A CA 1
ATOM 3671 C C . ASP A 1 479 ? 19.652 -13.259 57.651 1.00 37.03 479 ASP A C 1
ATOM 3673 O O . ASP A 1 479 ? 20.753 -13.790 57.770 1.00 37.03 479 ASP A O 1
ATOM 3677 N N . SER A 1 480 ? 19.101 -12.580 58.663 1.00 27.47 480 SER A N 1
ATOM 3678 C CA . SER A 1 480 ? 19.335 -12.889 60.079 1.00 27.47 480 SER A CA 1
ATOM 3679 C C . SER A 1 480 ? 18.024 -13.391 60.704 1.00 27.47 480 SER A C 1
ATOM 3681 O O . SER A 1 480 ? 16.994 -12.744 60.515 1.00 27.47 480 SER A O 1
ATOM 3683 N N . PRO A 1 481 ? 18.021 -14.514 61.445 1.00 41.56 481 PRO A N 1
ATOM 3684 C CA . PRO A 1 481 ? 16.800 -15.092 61.995 1.00 41.56 481 PRO A CA 1
ATOM 3685 C C . PRO A 1 481 ? 16.430 -14.416 63.321 1.00 41.56 481 PRO A C 1
ATOM 3687 O O . PRO A 1 481 ? 17.240 -14.360 64.246 1.00 41.56 481 PRO A O 1
ATOM 3690 N N . GLY A 1 482 ? 15.196 -13.921 63.436 1.00 35.06 482 GLY A N 1
ATOM 3691 C CA . GLY A 1 482 ? 14.718 -13.310 64.675 1.00 35.06 482 GLY A CA 1
ATOM 3692 C C . GLY A 1 482 ? 13.220 -13.004 64.698 1.00 35.06 482 GLY A C 1
ATOM 3693 O O . GLY A 1 482 ? 12.803 -11.933 64.283 1.00 35.06 482 GLY A O 1
ATOM 3694 N N . SER A 1 483 ? 12.452 -13.949 65.256 1.00 37.78 483 SER A N 1
ATOM 3695 C CA . SER A 1 483 ? 11.197 -13.782 66.018 1.00 37.78 483 SER A CA 1
ATOM 3696 C C . SER A 1 483 ? 10.072 -12.884 65.462 1.00 37.78 483 SER A C 1
ATOM 3698 O O . SER A 1 483 ? 10.124 -11.664 65.607 1.00 37.78 483 SER A O 1
ATOM 3700 N N . GLY A 1 484 ? 8.963 -13.496 65.010 1.00 38.50 484 GLY A N 1
ATOM 3701 C CA . GLY A 1 484 ? 7.669 -12.797 64.880 1.00 38.50 484 GLY A CA 1
ATOM 3702 C C . GLY A 1 484 ? 6.652 -13.354 63.869 1.00 38.50 484 GLY A C 1
ATOM 3703 O O . GLY A 1 484 ? 6.009 -12.568 63.182 1.00 38.50 484 GLY A O 1
ATOM 3704 N N . GLU A 1 485 ? 6.473 -14.674 63.750 1.00 41.31 485 GLU A N 1
ATOM 3705 C CA . GLU A 1 485 ? 5.794 -15.291 62.587 1.00 41.31 485 GLU A CA 1
ATOM 3706 C C . GLU A 1 485 ? 4.259 -15.132 62.475 1.00 41.31 485 GLU A C 1
ATOM 3708 O O . GLU A 1 485 ? 3.700 -15.518 61.455 1.00 41.31 485 GLU A O 1
ATOM 3713 N N . ALA A 1 486 ? 3.544 -14.517 63.427 1.00 41.81 486 ALA A N 1
ATOM 3714 C CA . ALA A 1 486 ? 2.080 -14.349 63.310 1.00 41.81 486 ALA A CA 1
ATOM 3715 C C . ALA A 1 486 ? 1.613 -12.904 63.033 1.00 41.81 486 ALA A C 1
ATOM 3717 O O . ALA A 1 486 ? 0.545 -12.700 62.459 1.00 41.81 486 ALA A O 1
ATOM 3718 N N . SER A 1 487 ? 2.403 -11.889 63.396 1.00 41.75 487 SER A N 1
ATOM 3719 C CA . SER A 1 487 ? 2.058 -10.465 63.224 1.00 41.75 487 SER A CA 1
ATOM 3720 C C . SER A 1 487 ? 2.742 -9.806 62.019 1.00 41.75 487 SER A C 1
ATOM 3722 O O . SER A 1 487 ? 2.247 -8.796 61.517 1.00 41.75 487 SER A O 1
ATOM 3724 N N . GLN A 1 488 ? 3.826 -10.391 61.492 1.00 42.44 488 GLN A N 1
ATOM 3725 C CA . GLN A 1 488 ? 4.487 -9.913 60.270 1.00 42.44 488 GLN A CA 1
ATOM 3726 C C . GLN A 1 488 ? 3.695 -10.230 58.992 1.00 42.44 488 GLN A C 1
ATOM 3728 O O . GLN A 1 488 ? 3.709 -9.423 58.065 1.00 42.44 488 GLN A O 1
ATOM 3733 N N . GLY A 1 489 ? 2.953 -11.344 58.944 1.00 40.50 489 GLY A N 1
ATOM 3734 C CA . GLY A 1 489 ? 2.163 -11.739 57.767 1.00 40.50 489 GLY A CA 1
ATOM 3735 C C . GLY A 1 489 ? 0.990 -10.799 57.457 1.00 40.50 489 GLY A C 1
ATOM 3736 O O . GLY A 1 489 ? 0.721 -10.506 56.300 1.00 40.50 489 GLY A O 1
ATOM 3737 N N . VAL A 1 490 ? 0.323 -10.253 58.479 1.00 44.75 490 VAL A N 1
ATOM 3738 C CA . VAL A 1 490 ? -0.800 -9.313 58.285 1.00 44.75 490 VAL A CA 1
ATOM 3739 C C . VAL A 1 490 ? -0.297 -7.905 57.950 1.00 44.75 490 VAL A C 1
ATOM 3741 O O . VAL A 1 490 ? -0.843 -7.252 57.064 1.00 44.75 490 VAL A O 1
ATOM 3744 N N . ALA A 1 491 ? 0.781 -7.447 58.599 1.00 44.12 491 ALA A N 1
ATOM 3745 C CA . ALA A 1 491 ? 1.380 -6.140 58.321 1.00 44.12 491 ALA A CA 1
ATOM 3746 C C . ALA A 1 491 ? 1.963 -6.050 56.896 1.00 44.12 491 ALA A C 1
ATOM 3748 O O . ALA A 1 491 ? 1.784 -5.037 56.225 1.00 44.12 491 ALA A O 1
ATOM 3749 N N . THR A 1 492 ? 2.599 -7.122 56.409 1.00 55.31 492 THR A N 1
ATOM 3750 C CA . THR A 1 492 ? 3.140 -7.198 55.037 1.00 55.31 492 THR A CA 1
ATOM 3751 C C . THR A 1 492 ? 2.047 -7.261 53.968 1.00 55.31 492 THR A C 1
ATOM 3753 O O . THR A 1 492 ? 2.185 -6.630 52.922 1.00 55.31 492 THR A O 1
ATOM 3756 N N . VAL A 1 493 ? 0.929 -7.948 54.232 1.00 54.56 493 VAL A N 1
ATOM 3757 C CA . VAL A 1 493 ? -0.233 -7.980 53.323 1.00 54.56 493 VAL A CA 1
ATOM 3758 C C . VAL A 1 493 ? -0.928 -6.615 53.250 1.00 54.56 493 VAL A C 1
ATOM 3760 O O . VAL A 1 493 ? -1.245 -6.153 52.154 1.00 54.56 493 VAL A O 1
ATOM 3763 N N . ILE A 1 494 ? -1.114 -5.928 54.384 1.00 58.56 494 ILE A N 1
ATOM 3764 C CA . ILE A 1 494 ? -1.687 -4.568 54.416 1.00 58.56 494 ILE A CA 1
ATOM 3765 C C . ILE A 1 494 ? -0.795 -3.577 53.651 1.00 58.56 494 ILE A C 1
ATOM 3767 O O . ILE A 1 494 ? -1.305 -2.744 52.894 1.00 58.56 494 ILE A O 1
ATOM 3771 N N . ASP A 1 495 ? 0.528 -3.680 53.801 1.00 64.25 495 ASP A N 1
ATOM 3772 C CA . ASP A 1 495 ? 1.485 -2.837 53.078 1.00 64.25 495 ASP A CA 1
ATOM 3773 C C . ASP A 1 495 ? 1.444 -3.110 51.561 1.00 64.25 495 ASP A C 1
ATOM 3775 O O . ASP A 1 495 ? 1.352 -2.176 50.764 1.00 64.25 495 ASP A O 1
ATOM 3779 N N . ALA A 1 496 ? 1.366 -4.377 51.139 1.00 63.72 496 ALA A N 1
ATOM 3780 C CA . ALA A 1 496 ? 1.252 -4.752 49.726 1.00 63.72 496 ALA A CA 1
ATOM 3781 C C . ALA A 1 496 ? -0.041 -4.240 49.059 1.00 63.72 496 ALA A C 1
ATOM 3783 O O . ALA A 1 496 ? 0.007 -3.694 47.952 1.00 63.72 496 ALA A O 1
ATOM 3784 N N . VAL A 1 497 ? -1.191 -4.355 49.734 1.00 65.75 497 VAL A N 1
ATOM 3785 C CA . VAL A 1 497 ? -2.481 -3.824 49.246 1.00 65.75 497 VAL A CA 1
ATOM 3786 C C . VAL A 1 497 ? -2.436 -2.296 49.148 1.00 65.75 497 VAL A C 1
ATOM 3788 O O . VAL A 1 497 ? -2.873 -1.716 48.151 1.00 65.75 497 VAL A O 1
ATOM 3791 N N . THR A 1 498 ? -1.837 -1.632 50.140 1.00 69.88 498 THR A N 1
ATOM 3792 C CA . THR A 1 498 ? -1.670 -0.170 50.151 1.00 69.88 498 THR A CA 1
ATOM 3793 C C . THR A 1 498 ? -0.749 0.299 49.019 1.00 69.88 498 THR A C 1
ATOM 3795 O O . THR A 1 498 ? -1.065 1.264 48.317 1.00 69.88 498 THR A O 1
ATOM 3798 N N . GLN A 1 499 ? 0.356 -0.410 48.775 1.00 73.62 499 GLN A N 1
ATOM 3799 C CA . GLN A 1 499 ? 1.279 -0.129 47.673 1.00 73.62 499 GLN A CA 1
ATOM 3800 C C . GLN A 1 499 ? 0.630 -0.352 46.301 1.00 73.62 499 GLN A C 1
ATOM 3802 O O . GLN A 1 499 ? 0.795 0.482 45.404 1.00 73.62 499 GLN A O 1
ATOM 3807 N N . HIS A 1 500 ? -0.141 -1.430 46.137 1.00 75.69 500 HIS A N 1
ATOM 3808 C CA . HIS A 1 500 ? -0.878 -1.718 44.906 1.00 75.69 500 HIS A CA 1
ATOM 3809 C C . HIS A 1 500 ? -1.937 -0.645 44.615 1.00 75.69 500 HIS A C 1
ATOM 3811 O O . HIS A 1 500 ? -1.958 -0.077 43.520 1.00 75.69 500 HIS A O 1
ATOM 3817 N N . ARG A 1 501 ? -2.727 -0.259 45.625 1.00 76.25 501 ARG A N 1
ATOM 3818 C CA . ARG A 1 501 ? -3.676 0.860 45.529 1.00 76.25 501 ARG A CA 1
ATOM 3819 C C . ARG A 1 501 ? -2.980 2.167 45.150 1.00 76.25 501 ARG A C 1
ATOM 3821 O O . ARG A 1 501 ? -3.431 2.877 44.252 1.00 76.25 501 ARG A O 1
ATOM 3828 N N . GLY A 1 502 ? -1.850 2.475 45.789 1.00 79.06 502 GLY A N 1
ATOM 3829 C CA . GLY A 1 502 ? -1.047 3.655 45.464 1.00 79.06 502 GLY A CA 1
ATOM 3830 C C . GLY A 1 502 ? -0.540 3.649 44.019 1.00 79.06 502 GLY A C 1
ATOM 3831 O O . GLY A 1 502 ? -0.527 4.694 43.364 1.00 79.06 502 GLY A O 1
ATOM 3832 N N . ARG A 1 503 ? -0.157 2.478 43.497 1.00 84.19 503 ARG A N 1
ATOM 3833 C CA . ARG A 1 503 ? 0.249 2.300 42.096 1.00 84.19 503 ARG A CA 1
ATOM 3834 C C . ARG A 1 503 ? -0.905 2.583 41.136 1.00 84.19 503 ARG A C 1
ATOM 3836 O O . ARG A 1 503 ? -0.707 3.330 40.184 1.00 84.19 503 ARG A O 1
ATOM 3843 N N . LEU A 1 504 ? -2.094 2.051 41.408 1.00 81.56 504 LEU A N 1
ATOM 3844 C CA . LEU A 1 504 ? -3.290 2.275 40.592 1.00 81.56 504 LEU A CA 1
ATOM 3845 C C . LEU A 1 504 ? -3.700 3.754 40.542 1.00 81.56 504 LEU A C 1
ATOM 3847 O O . LEU A 1 504 ? -4.015 4.263 39.470 1.00 81.56 504 LEU A O 1
ATOM 3851 N N . ILE A 1 505 ? -3.609 4.479 41.664 1.00 80.69 505 ILE A N 1
ATOM 3852 C CA . ILE A 1 505 ? -3.858 5.932 41.703 1.00 80.69 505 ILE A CA 1
ATOM 3853 C C . ILE A 1 505 ? -2.900 6.686 40.773 1.00 80.69 505 ILE A C 1
ATOM 3855 O O . ILE A 1 505 ? -3.333 7.524 39.975 1.00 80.69 505 ILE A O 1
ATOM 3859 N N . ARG A 1 506 ? -1.600 6.372 40.835 1.00 86.75 506 ARG A N 1
ATOM 3860 C CA . ARG A 1 506 ? -0.601 6.980 39.942 1.00 86.75 506 ARG A CA 1
ATOM 3861 C C . ARG A 1 506 ? -0.826 6.585 38.484 1.00 86.75 506 ARG A C 1
ATOM 3863 O O . ARG A 1 506 ? -0.740 7.450 37.615 1.00 86.75 506 ARG A O 1
ATOM 3870 N N . ALA A 1 507 ? -1.154 5.321 38.222 1.00 87.69 507 ALA A N 1
ATOM 3871 C CA . ALA A 1 507 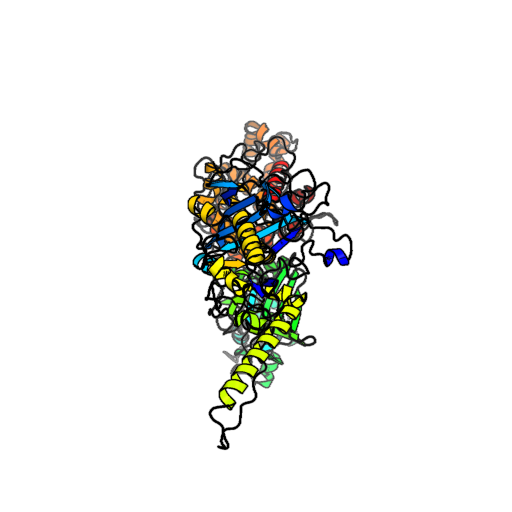? -1.441 4.827 36.882 1.00 87.69 507 ALA A CA 1
ATOM 3872 C C . ALA A 1 507 ? -2.663 5.529 36.273 1.00 87.69 507 ALA A C 1
ATOM 3874 O O . ALA A 1 507 ? -2.583 6.016 35.150 1.00 87.69 507 ALA A O 1
ATOM 3875 N N . TYR A 1 508 ? -3.755 5.685 37.024 1.00 83.31 508 TYR A N 1
ATOM 3876 C CA . TYR A 1 508 ? -4.925 6.440 36.573 1.00 83.31 508 TYR A CA 1
ATOM 3877 C C . TYR A 1 508 ? -4.576 7.892 36.247 1.00 83.31 508 TYR A C 1
ATOM 3879 O O . TYR A 1 508 ? -4.934 8.373 35.175 1.00 83.31 508 TYR A O 1
ATOM 3887 N N . ALA A 1 509 ? -3.833 8.580 37.122 1.00 83.00 509 ALA A N 1
ATOM 3888 C CA . ALA A 1 509 ? -3.401 9.954 36.868 1.00 83.00 509 ALA A CA 1
ATOM 3889 C C . ALA A 1 509 ? -2.538 10.061 35.596 1.00 83.00 509 ALA A C 1
ATOM 3891 O O . ALA A 1 509 ? -2.754 10.955 34.777 1.00 83.00 509 ALA A O 1
ATOM 3892 N N . LYS A 1 510 ? -1.607 9.119 35.390 1.00 87.56 510 LYS A N 1
ATOM 3893 C CA . LYS A 1 510 ? -0.775 9.041 34.181 1.00 87.56 510 LYS A CA 1
ATOM 3894 C C . LYS A 1 510 ? -1.584 8.729 32.930 1.00 87.56 510 LYS A C 1
ATOM 3896 O O . LYS A 1 510 ? -1.348 9.364 31.913 1.00 87.56 510 LYS A O 1
ATOM 3901 N N . ALA A 1 511 ? -2.560 7.825 32.995 1.00 84.50 511 ALA A N 1
ATOM 3902 C CA . ALA A 1 511 ? -3.433 7.482 31.870 1.00 84.50 511 ALA A CA 1
ATOM 3903 C C . ALA A 1 511 ? -4.246 8.682 31.351 1.00 84.50 511 ALA A C 1
ATOM 3905 O O . ALA A 1 511 ? -4.678 8.682 30.203 1.00 84.50 511 ALA A O 1
ATOM 3906 N N . GLN A 1 512 ? -4.426 9.733 32.162 1.00 77.62 512 GLN A N 1
ATOM 3907 C CA . GLN A 1 512 ? -5.056 10.980 31.720 1.00 77.62 512 GLN A CA 1
ATOM 3908 C C . GLN A 1 512 ? -4.093 11.943 30.999 1.00 77.62 512 GLN A C 1
ATOM 3910 O O . GLN A 1 512 ? -4.555 12.905 30.391 1.00 77.62 512 GLN A O 1
ATOM 3915 N N . MET A 1 513 ? -2.778 11.704 31.026 1.00 82.06 513 MET A N 1
ATOM 3916 C CA . MET A 1 513 ? -1.781 12.554 30.365 1.00 82.06 513 MET A CA 1
ATOM 3917 C C . MET A 1 513 ? -1.730 12.280 28.857 1.00 82.06 513 MET A C 1
ATOM 3919 O O . MET A 1 513 ? -1.782 11.128 28.434 1.00 82.06 513 MET A O 1
ATOM 3923 N N . GLY A 1 514 ? -1.568 13.327 28.040 1.00 78.62 514 GLY A N 1
ATOM 3924 C CA . GLY A 1 514 ? -1.591 13.218 26.573 1.00 78.62 514 GLY A CA 1
ATOM 3925 C C . GLY A 1 514 ? -0.589 12.209 25.997 1.00 78.62 514 GLY A C 1
ATOM 3926 O O . GLY A 1 514 ? -0.958 11.409 25.142 1.00 78.62 514 GLY A O 1
ATOM 3927 N N . GLU A 1 515 ? 0.646 12.180 26.510 1.00 84.31 515 GLU A N 1
ATOM 3928 C CA . GLU A 1 515 ? 1.675 11.217 26.082 1.00 84.31 515 GLU A CA 1
ATOM 3929 C C . GLU A 1 515 ? 1.272 9.764 26.376 1.00 84.31 515 GLU A C 1
ATOM 3931 O O . GLU A 1 515 ? 1.404 8.888 25.521 1.00 84.31 515 GLU A O 1
ATOM 3936 N N . MET A 1 516 ? 0.731 9.500 27.567 1.00 87.81 516 MET A N 1
ATOM 3937 C CA . MET A 1 516 ? 0.288 8.155 27.925 1.00 87.81 516 MET A CA 1
ATOM 3938 C C . MET A 1 516 ? -0.975 7.763 27.158 1.00 87.81 516 MET A C 1
ATOM 3940 O O . MET A 1 516 ? -1.073 6.631 26.707 1.00 87.81 516 MET A O 1
ATOM 3944 N N . ARG A 1 517 ? -1.920 8.681 26.929 1.00 84.31 517 ARG A N 1
ATOM 3945 C CA . ARG A 1 517 ? -3.090 8.425 26.069 1.00 84.31 517 ARG A CA 1
ATOM 3946 C C . ARG A 1 517 ? -2.675 8.041 24.654 1.00 84.31 517 ARG A C 1
ATOM 3948 O O . ARG A 1 517 ? -3.196 7.075 24.098 1.00 84.31 517 ARG A O 1
ATOM 3955 N N . GLU A 1 518 ? -1.697 8.753 24.097 1.00 85.75 518 GLU A N 1
ATOM 3956 C CA . GLU A 1 518 ? -1.104 8.408 22.805 1.00 85.75 518 GLU A CA 1
ATOM 3957 C C . GLU A 1 518 ? -0.517 6.994 22.862 1.00 85.75 518 GLU A C 1
ATOM 3959 O O . GLU A 1 518 ? -0.839 6.167 22.007 1.00 85.75 518 GLU A O 1
ATOM 3964 N N . ARG A 1 519 ? 0.257 6.670 23.907 1.00 89.75 519 ARG A N 1
ATOM 3965 C CA . ARG A 1 519 ? 0.833 5.333 24.109 1.00 89.75 519 ARG A CA 1
ATOM 3966 C C . ARG A 1 519 ? -0.224 4.233 24.236 1.00 89.75 519 ARG A C 1
ATOM 3968 O O . ARG A 1 519 ? -0.039 3.159 23.661 1.00 89.75 519 ARG A O 1
ATOM 3975 N N . LEU A 1 520 ? -1.306 4.494 24.964 1.00 92.38 520 LEU A N 1
ATOM 3976 C CA . LEU A 1 520 ? -2.412 3.570 25.206 1.00 92.38 520 LEU A CA 1
ATOM 3977 C C . LEU A 1 520 ? -3.263 3.337 23.953 1.00 92.38 520 LEU A C 1
ATOM 3979 O O . LEU A 1 520 ? -3.796 2.245 23.782 1.00 92.38 520 LEU A O 1
ATOM 3983 N N . SER A 1 521 ? -3.306 4.292 23.019 1.00 92.69 521 SER A N 1
ATOM 3984 C CA . SER A 1 521 ? -3.997 4.110 21.734 1.00 92.69 521 SER A CA 1
ATOM 3985 C C . SER A 1 521 ? -3.406 2.997 20.854 1.00 92.69 521 SER A C 1
ATOM 3987 O O . SER A 1 521 ? -4.064 2.552 19.918 1.00 92.69 521 SER A O 1
ATOM 3989 N N . TYR A 1 522 ? -2.189 2.527 21.150 1.00 95.19 522 TYR A N 1
ATOM 3990 C CA . TYR A 1 522 ? -1.557 1.377 20.490 1.00 95.19 522 TYR A CA 1
ATOM 3991 C C . TYR A 1 522 ? -1.873 0.030 21.161 1.00 95.19 522 TYR A C 1
ATOM 3993 O O . TYR A 1 522 ? -1.329 -1.002 20.752 1.00 95.19 522 TYR A O 1
ATOM 4001 N N . CYS A 1 523 ? -2.699 0.021 22.209 1.00 96.56 523 CYS A N 1
ATOM 4002 C CA . CYS A 1 523 ? -3.102 -1.216 22.862 1.00 96.56 523 CYS A CA 1
ATOM 4003 C C . CYS A 1 523 ? -4.175 -1.942 22.044 1.00 96.56 523 CYS A C 1
ATOM 4005 O O . CYS A 1 523 ? -5.071 -1.318 21.472 1.00 96.56 523 CYS A O 1
ATOM 4007 N N . VAL A 1 524 ? -4.079 -3.266 22.027 1.00 97.12 524 VAL A N 1
ATOM 4008 C CA . VAL A 1 524 ? -5.114 -4.186 21.556 1.00 97.12 524 VAL A CA 1
ATOM 4009 C C . VAL A 1 524 ? -5.513 -5.015 22.761 1.00 97.12 524 VAL A C 1
ATOM 4011 O O . VAL A 1 524 ? -4.697 -5.776 23.282 1.00 97.12 524 VAL A O 1
ATOM 4014 N N . VAL A 1 525 ? -6.725 -4.784 23.252 1.00 95.31 525 VAL A N 1
ATOM 4015 C CA . VAL A 1 525 ? -7.160 -5.253 24.572 1.00 95.31 525 VAL A CA 1
ATOM 4016 C C . VAL A 1 525 ? -8.246 -6.292 24.401 1.00 95.31 525 VAL A C 1
ATOM 4018 O O . VAL A 1 525 ? -9.226 -6.024 23.709 1.00 95.31 525 VAL A O 1
ATOM 4021 N N . LYS A 1 526 ? -8.081 -7.460 25.017 1.00 94.12 526 LYS A N 1
ATOM 4022 C CA . LYS A 1 526 ? -9.139 -8.459 25.109 1.00 94.12 526 LYS A CA 1
ATOM 4023 C C . LYS A 1 526 ? -9.940 -8.239 26.384 1.00 94.12 526 LYS A C 1
ATOM 4025 O O . LYS A 1 526 ? -9.364 -8.194 27.464 1.00 94.12 526 LYS A O 1
ATOM 4030 N N . MET A 1 527 ? -11.250 -8.090 26.248 1.00 91.88 527 MET A N 1
ATOM 4031 C CA . MET A 1 527 ? -12.154 -7.874 27.378 1.00 91.88 527 MET A CA 1
ATOM 4032 C C . MET A 1 527 ? -13.598 -8.214 26.981 1.00 91.88 527 MET A C 1
ATOM 4034 O O . MET A 1 527 ? -13.892 -8.341 25.787 1.00 91.88 527 MET A O 1
ATOM 4038 N N . PRO A 1 528 ? -14.508 -8.408 27.952 1.00 90.38 528 PRO A N 1
ATOM 4039 C CA . PRO A 1 528 ? -15.922 -8.594 27.658 1.00 90.38 528 PRO A CA 1
ATOM 4040 C C . PRO A 1 528 ? -16.569 -7.311 27.120 1.00 90.38 528 PRO A C 1
ATOM 4042 O O . PRO A 1 528 ? -16.256 -6.206 27.565 1.00 90.38 528 PRO A O 1
ATOM 4045 N N . SER A 1 529 ? -17.536 -7.472 26.215 1.00 91.19 529 SER A N 1
ATOM 4046 C CA . SER A 1 529 ? -18.345 -6.382 25.685 1.00 91.19 529 SER A CA 1
ATOM 4047 C C . SER A 1 529 ? -19.039 -5.622 26.805 1.00 91.19 529 SER A C 1
ATOM 4049 O O . SER A 1 529 ? -19.775 -6.194 27.614 1.00 91.19 529 SER A O 1
ATOM 4051 N N . GLU A 1 530 ? -18.918 -4.299 26.783 1.00 86.81 530 GLU A N 1
ATOM 4052 C CA . GLU A 1 530 ? -19.671 -3.445 27.693 1.00 86.81 530 GLU A CA 1
ATOM 4053 C C . GLU A 1 530 ? -21.182 -3.549 27.497 1.00 86.81 530 GLU A C 1
ATOM 4055 O O . GLU A 1 530 ? -21.918 -3.195 28.412 1.00 86.81 530 GLU A O 1
ATOM 4060 N N . TRP A 1 531 ? -21.659 -4.057 26.359 1.00 93.25 531 TRP A N 1
ATOM 4061 C CA . TRP A 1 531 ? -23.056 -3.960 25.925 1.00 93.25 531 TRP A CA 1
ATOM 4062 C C . TRP A 1 531 ? -23.877 -5.248 26.096 1.00 93.25 531 TRP A C 1
ATOM 4064 O O . TRP A 1 531 ? -24.969 -5.342 25.522 1.00 93.25 531 TRP A O 1
ATOM 4074 N N . ALA A 1 532 ? -23.364 -6.225 26.854 1.00 93.00 532 ALA A N 1
ATOM 4075 C CA . ALA A 1 532 ? -24.051 -7.471 27.210 1.00 93.00 532 ALA A CA 1
ATOM 4076 C C . ALA A 1 532 ? -24.895 -7.324 28.488 1.00 93.00 532 ALA A C 1
ATOM 4078 O O . ALA A 1 532 ? -24.430 -6.755 29.475 1.00 93.00 532 ALA A O 1
ATOM 4079 N N . ARG A 1 533 ? -26.144 -7.811 28.485 1.00 93.69 533 ARG A N 1
ATOM 4080 C CA . ARG A 1 533 ? -27.091 -7.629 29.607 1.00 93.69 533 ARG A CA 1
ATOM 4081 C C . ARG A 1 533 ? -26.941 -8.655 30.721 1.00 93.69 533 ARG A C 1
ATOM 4083 O O . ARG A 1 533 ? -27.144 -8.313 31.885 1.00 93.69 533 ARG A O 1
ATOM 4090 N N . ASP A 1 534 ? -26.696 -9.908 30.366 1.00 92.44 534 ASP A N 1
ATOM 4091 C CA . ASP A 1 534 ? -26.799 -11.055 31.283 1.00 92.44 534 ASP A CA 1
ATOM 4092 C C . ASP A 1 534 ? -25.629 -11.176 32.277 1.00 92.44 534 ASP A C 1
ATOM 4094 O O . ASP A 1 534 ? -25.775 -11.813 33.317 1.00 92.44 534 ASP A O 1
ATOM 4098 N N . ASP A 1 535 ? -24.502 -10.526 31.993 1.00 90.56 535 ASP A N 1
ATOM 4099 C CA . ASP A 1 535 ? -23.273 -10.561 32.785 1.00 90.56 535 ASP A CA 1
ATOM 4100 C C . ASP A 1 535 ? -23.005 -9.248 33.539 1.00 90.56 535 ASP A C 1
ATOM 4102 O O . ASP A 1 535 ? -21.926 -9.063 34.102 1.00 90.56 535 ASP A O 1
ATOM 4106 N N . PHE A 1 536 ? -23.993 -8.345 33.592 1.00 91.75 536 PHE A N 1
ATOM 4107 C CA . PHE A 1 536 ? -23.855 -7.043 34.248 1.00 91.75 536 PHE A CA 1
ATOM 4108 C C . PHE A 1 536 ? -23.364 -7.166 35.695 1.00 91.75 536 PHE A C 1
ATOM 4110 O O . PHE A 1 536 ? -22.424 -6.477 36.082 1.00 91.75 536 PHE A O 1
ATOM 4117 N N . ASP A 1 537 ? -23.972 -8.049 36.494 1.00 91.81 537 ASP A N 1
ATOM 4118 C CA . ASP A 1 537 ? -23.591 -8.181 37.903 1.00 91.81 537 ASP A CA 1
ATOM 4119 C C . ASP A 1 537 ? -22.163 -8.727 38.038 1.00 91.81 537 ASP A C 1
ATOM 4121 O O . ASP A 1 537 ? -21.404 -8.222 38.855 1.00 91.81 537 ASP A O 1
ATOM 4125 N N . LYS A 1 538 ? -21.752 -9.666 37.173 1.00 90.25 538 LYS A N 1
ATOM 4126 C CA . LYS A 1 538 ? -20.368 -10.168 37.130 1.00 90.25 538 LYS A CA 1
ATOM 4127 C C . LYS A 1 538 ? -19.368 -9.042 36.836 1.00 90.25 538 LYS A C 1
ATOM 4129 O O . LYS A 1 538 ? -18.279 -9.031 37.396 1.00 90.25 538 LYS A O 1
ATOM 4134 N N . ARG A 1 539 ? -19.739 -8.106 35.957 1.00 87.62 539 ARG A N 1
ATOM 4135 C CA . ARG A 1 539 ? -18.889 -6.993 35.507 1.00 87.62 539 ARG A CA 1
ATOM 4136 C C . ARG A 1 539 ? -18.864 -5.794 36.448 1.00 87.62 539 ARG A C 1
ATOM 4138 O O . ARG A 1 539 ? -17.959 -4.980 36.350 1.00 87.62 539 ARG A O 1
ATOM 4145 N N . TRP A 1 540 ? -19.856 -5.618 37.314 1.00 86.38 540 TRP A N 1
ATOM 4146 C CA . TRP A 1 540 ? -19.996 -4.351 38.040 1.00 86.38 540 TRP A CA 1
ATOM 4147 C C . TRP A 1 540 ? -20.315 -4.503 39.525 1.00 86.38 540 TRP A C 1
ATOM 4149 O O . TRP A 1 540 ? -20.442 -3.487 40.204 1.00 86.38 540 TRP A O 1
ATOM 4159 N N . ASP A 1 541 ? -20.474 -5.714 40.069 1.00 86.75 541 ASP A N 1
ATOM 4160 C CA . ASP A 1 541 ? -20.810 -5.900 41.490 1.00 86.75 541 ASP A CA 1
ATOM 4161 C C . ASP A 1 541 ? -19.792 -5.285 42.462 1.00 86.75 541 ASP A C 1
ATOM 4163 O O . ASP A 1 541 ? -20.195 -4.851 43.542 1.00 86.75 541 ASP A O 1
ATOM 4167 N N . TRP A 1 542 ? -18.532 -5.140 42.047 1.00 81.44 542 TRP A N 1
ATOM 4168 C CA . TRP A 1 542 ? -17.464 -4.453 42.777 1.00 81.44 542 TRP A CA 1
ATOM 4169 C C . TRP A 1 542 ? -17.731 -2.957 43.020 1.00 81.44 542 TRP A C 1
ATOM 4171 O O . TRP A 1 542 ? -17.043 -2.333 43.829 1.00 81.44 542 TRP A O 1
ATOM 4181 N N . LEU A 1 543 ? -18.735 -2.363 42.362 1.00 80.62 543 LEU A N 1
ATOM 4182 C CA . LEU A 1 543 ? -19.214 -1.011 42.668 1.00 80.62 543 LEU A CA 1
ATOM 4183 C C . LEU A 1 543 ? -20.048 -0.951 43.958 1.00 80.62 543 LEU A C 1
ATOM 4185 O O . LEU A 1 543 ? -20.216 0.140 44.510 1.00 80.62 543 LEU A O 1
ATOM 4189 N N . LYS A 1 544 ? -20.589 -2.084 44.428 1.00 80.06 544 LYS A N 1
ATOM 4190 C CA . LYS A 1 544 ? -21.348 -2.189 45.684 1.00 80.06 544 LYS A CA 1
ATOM 4191 C C . LYS A 1 544 ? -20.399 -2.299 46.878 1.00 80.06 544 LYS A C 1
ATOM 4193 O O . LYS A 1 544 ? -19.251 -2.710 46.745 1.00 80.06 544 LYS A O 1
ATOM 4198 N N . GLY A 1 545 ? -20.899 -1.984 48.068 1.00 72.06 545 GLY A N 1
ATOM 4199 C CA . GLY A 1 545 ? -20.147 -2.161 49.308 1.00 72.06 545 GLY A CA 1
ATOM 4200 C C . GLY A 1 545 ? -20.497 -1.137 50.377 1.00 72.06 545 GLY A C 1
ATOM 4201 O O . GLY A 1 545 ? -21.402 -0.319 50.210 1.00 72.06 545 GLY A O 1
ATOM 4202 N N . VAL A 1 546 ? -19.756 -1.191 51.481 1.00 65.44 546 VAL A N 1
ATOM 4203 C CA . VAL A 1 546 ? -19.825 -0.203 52.561 1.00 65.44 546 VAL A CA 1
ATOM 4204 C C . VAL A 1 546 ? -18.568 0.657 52.490 1.00 65.44 546 VAL A C 1
ATOM 4206 O O . VAL A 1 546 ? -17.447 0.141 52.539 1.00 65.44 546 VAL A O 1
ATOM 4209 N N . GLU A 1 547 ? -18.753 1.974 52.372 1.00 64.94 547 GLU A N 1
ATOM 4210 C CA . GLU A 1 547 ? -17.646 2.932 52.309 1.00 64.94 547 GLU A CA 1
ATOM 4211 C C . GLU A 1 547 ? -16.683 2.723 53.490 1.00 64.94 547 GLU A C 1
ATOM 4213 O O . GLU A 1 547 ? -17.086 2.670 54.653 1.00 64.94 547 GLU A O 1
ATOM 4218 N N . GLY A 1 548 ? -15.395 2.551 53.186 1.00 60.03 548 GLY A N 1
ATOM 4219 C CA . GLY A 1 548 ? -14.351 2.314 54.187 1.00 60.03 548 GLY A CA 1
ATOM 4220 C C . GLY A 1 548 ? -14.264 0.889 54.753 1.00 60.03 548 GLY A C 1
ATOM 4221 O O . GLY A 1 548 ? -13.318 0.619 55.489 1.00 60.03 548 GLY A O 1
ATOM 4222 N N . GLN A 1 549 ? -15.181 -0.025 54.408 1.00 59.09 549 GLN A N 1
ATOM 4223 C CA . GLN A 1 549 ? -15.168 -1.429 54.868 1.00 59.09 549 GLN A CA 1
ATOM 4224 C C . GLN A 1 549 ? -15.024 -2.454 53.736 1.00 59.09 549 GLN A C 1
ATOM 4226 O O . GLN A 1 549 ? -14.694 -3.607 54.001 1.00 59.09 549 GLN A O 1
ATOM 4231 N N . SER A 1 550 ? -15.244 -2.047 52.486 1.00 59.97 550 SER A N 1
ATOM 4232 C CA . SER A 1 550 ? -15.051 -2.881 51.298 1.00 59.97 550 SER A CA 1
ATOM 4233 C C . SER A 1 550 ? -13.708 -2.532 50.630 1.00 59.97 550 SER A C 1
ATOM 4235 O O . SER A 1 550 ? -13.672 -1.603 49.825 1.00 59.97 550 SER A O 1
ATOM 4237 N N . PRO A 1 551 ? -12.589 -3.213 50.964 1.00 53.47 551 PRO A N 1
ATOM 4238 C CA . PRO A 1 551 ? -11.253 -2.872 50.453 1.00 53.47 551 PRO A CA 1
ATOM 4239 C C . PRO A 1 551 ? -11.120 -3.026 48.930 1.00 53.47 551 PRO A C 1
ATOM 4241 O O . PRO A 1 551 ? -10.308 -2.328 48.324 1.00 53.47 551 PRO A O 1
ATOM 4244 N N . ASP A 1 552 ? -11.949 -3.879 48.323 1.00 52.06 552 ASP A N 1
ATOM 4245 C CA . ASP A 1 552 ? -11.976 -4.130 46.878 1.00 52.06 552 ASP A CA 1
ATOM 4246 C C . ASP A 1 552 ? -12.863 -3.134 46.112 1.00 52.06 552 ASP A C 1
ATOM 4248 O O . ASP A 1 552 ? -12.691 -2.952 44.902 1.00 52.06 552 ASP A O 1
ATOM 4252 N N . ALA A 1 553 ? -13.779 -2.450 46.812 1.00 52.12 553 ALA A N 1
ATOM 4253 C CA . ALA A 1 553 ? -14.705 -1.500 46.216 1.00 52.12 553 ALA A CA 1
ATOM 4254 C C . ALA A 1 553 ? -14.011 -0.147 46.002 1.00 52.12 553 ALA A C 1
ATOM 4256 O O . ALA A 1 553 ? -13.703 0.594 46.936 1.00 52.12 553 ALA A O 1
ATOM 4257 N N . ASN A 1 554 ? -13.798 0.182 44.729 1.00 59.94 554 ASN A N 1
ATOM 4258 C CA . ASN A 1 554 ? -13.335 1.478 44.241 1.00 59.94 554 ASN A CA 1
ATOM 4259 C C . ASN A 1 554 ? -11.954 1.949 44.761 1.00 59.94 554 ASN A C 1
ATOM 4261 O O . ASN A 1 554 ? -11.808 2.828 45.615 1.00 59.94 554 ASN A O 1
ATOM 4265 N N . ILE A 1 555 ? -10.909 1.436 44.108 1.00 56.84 555 ILE A N 1
ATOM 4266 C CA . ILE A 1 555 ? -9.483 1.747 44.330 1.00 56.84 555 ILE A CA 1
ATOM 4267 C C . ILE A 1 555 ? -9.204 3.264 44.328 1.00 56.84 555 ILE A C 1
ATOM 4269 O O . ILE A 1 555 ? -8.423 3.753 45.152 1.00 56.84 555 ILE A O 1
ATOM 4273 N N . LEU A 1 556 ? -9.842 4.000 43.405 1.00 60.56 556 LEU A N 1
ATOM 4274 C CA . LEU A 1 556 ? -9.590 5.421 43.123 1.00 60.56 556 LEU A CA 1
ATOM 4275 C C . LEU A 1 556 ? -10.489 6.393 43.900 1.00 60.56 556 LEU A C 1
ATOM 4277 O O . LEU A 1 556 ? -10.035 7.478 44.256 1.00 60.56 556 LEU A O 1
ATOM 4281 N N . PHE A 1 557 ? -11.745 6.024 44.162 1.00 64.38 557 PHE A N 1
ATOM 4282 C CA . PHE A 1 557 ? -12.727 6.872 44.843 1.00 64.38 557 PHE A CA 1
ATOM 4283 C C . PHE A 1 557 ? -13.485 6.016 45.855 1.00 64.38 557 PHE A C 1
ATOM 4285 O O . PHE A 1 557 ? -14.201 5.142 45.409 1.00 64.38 557 PHE A O 1
ATOM 4292 N N . PRO A 1 558 ? -13.397 6.233 47.174 1.00 59.44 558 PRO A N 1
ATOM 4293 C CA . PRO A 1 558 ? -13.960 5.328 48.187 1.00 59.44 558 PRO A CA 1
ATOM 4294 C C . PRO A 1 558 ? -15.502 5.380 48.297 1.00 59.44 558 PRO A C 1
ATOM 4296 O O . PRO A 1 558 ? -16.041 5.242 49.388 1.00 59.44 558 PRO A O 1
ATOM 4299 N N . ILE A 1 559 ? -16.204 5.611 47.186 1.00 64.81 559 ILE A N 1
ATOM 4300 C CA . ILE A 1 559 ? -17.653 5.781 47.101 1.00 64.81 559 ILE A CA 1
ATOM 4301 C C . ILE A 1 559 ? -18.246 4.492 46.549 1.00 64.81 559 ILE A C 1
ATOM 4303 O O . ILE A 1 559 ? -18.054 4.181 45.375 1.00 64.81 559 ILE A O 1
ATOM 4307 N N . CYS A 1 560 ? -18.977 3.762 47.383 1.00 74.31 560 CYS A N 1
ATOM 4308 C CA . CYS A 1 560 ? -19.746 2.599 46.947 1.00 74.31 560 CYS A CA 1
ATOM 4309 C C . CYS A 1 560 ? -21.129 3.043 46.456 1.00 74.31 560 CYS A C 1
ATOM 4311 O O . CYS A 1 560 ? -21.720 3.987 46.983 1.00 74.31 560 CYS A O 1
ATOM 4313 N N . LEU A 1 561 ? -21.680 2.353 45.459 1.00 80.19 561 LEU A N 1
ATOM 4314 C CA . LEU A 1 561 ? -23.076 2.534 45.077 1.00 80.19 561 LEU A CA 1
ATOM 4315 C C . LEU A 1 561 ? -23.967 1.781 46.068 1.00 80.19 561 LEU A C 1
ATOM 4317 O O . LEU A 1 561 ? -23.836 0.570 46.231 1.00 80.19 561 LEU A O 1
ATOM 4321 N N . GLY A 1 562 ? -24.903 2.493 46.699 1.00 83.81 562 GLY A N 1
ATOM 4322 C CA . GLY A 1 562 ? -26.007 1.850 47.412 1.00 83.81 562 GLY A CA 1
ATOM 4323 C C . GLY A 1 562 ? -26.959 1.143 46.441 1.00 83.81 562 GLY A C 1
ATOM 4324 O O . GLY A 1 562 ? -27.030 1.512 45.265 1.00 83.81 562 GLY A O 1
ATOM 4325 N N . ASP A 1 563 ? -27.736 0.177 46.936 1.00 88.12 563 ASP A N 1
ATOM 4326 C CA . ASP A 1 563 ? -28.589 -0.701 46.115 1.00 88.12 563 ASP A CA 1
ATOM 4327 C C . ASP A 1 563 ? -29.481 0.063 45.124 1.00 88.12 563 ASP A C 1
ATOM 4329 O O . ASP A 1 563 ? -29.545 -0.274 43.946 1.00 88.12 563 ASP A O 1
ATOM 4333 N N . ALA A 1 564 ? -30.113 1.159 45.558 1.00 87.50 564 ALA A N 1
ATOM 4334 C CA . ALA A 1 564 ? -30.965 1.970 44.686 1.00 87.50 564 ALA A CA 1
ATOM 4335 C C . ALA A 1 564 ? -30.192 2.621 43.520 1.00 87.50 564 ALA A C 1
ATOM 4337 O O . ALA A 1 564 ? -30.703 2.697 42.400 1.00 87.50 564 ALA A O 1
ATOM 4338 N N . ALA A 1 565 ? -28.963 3.084 43.765 1.00 84.38 565 ALA A N 1
ATOM 4339 C CA . ALA A 1 565 ? -28.114 3.683 42.737 1.00 84.38 565 ALA A CA 1
ATOM 4340 C C . ALA A 1 565 ? -27.552 2.616 41.785 1.00 84.38 565 ALA A C 1
ATOM 4342 O O . ALA A 1 565 ? -27.527 2.836 40.573 1.00 84.38 565 ALA A O 1
ATOM 4343 N N . TYR A 1 566 ? -27.172 1.451 42.320 1.00 86.69 566 TYR A N 1
ATOM 4344 C CA . TYR A 1 566 ? -26.727 0.301 41.536 1.00 86.69 566 TYR A CA 1
ATOM 4345 C C . TYR A 1 566 ? -27.833 -0.208 40.603 1.00 86.69 566 TYR A C 1
ATOM 4347 O O . TYR A 1 566 ? -27.618 -0.354 39.403 1.00 86.69 566 TYR A O 1
ATOM 4355 N N . GLU A 1 567 ? -29.056 -0.360 41.111 1.00 90.81 567 GLU A N 1
ATOM 4356 C CA . GLU A 1 567 ? -30.212 -0.762 40.304 1.00 90.81 567 GLU A CA 1
ATOM 4357 C C . GLU A 1 567 ? -30.605 0.286 39.255 1.00 90.81 567 GLU A C 1
ATOM 4359 O O . GLU A 1 567 ? -31.121 -0.054 38.186 1.00 90.81 567 GLU A O 1
ATOM 4364 N N . LYS A 1 568 ? -30.359 1.575 39.520 1.00 88.75 568 LYS A N 1
ATOM 4365 C CA . LYS A 1 568 ? -30.538 2.633 38.515 1.00 88.75 568 LYS A CA 1
ATOM 4366 C C . LYS A 1 568 ? -29.489 2.525 37.404 1.00 88.75 568 LYS A C 1
ATOM 4368 O O . LYS A 1 568 ? -29.845 2.638 36.232 1.00 88.75 568 LYS A O 1
ATOM 4373 N N . LEU A 1 569 ? -28.226 2.264 37.755 1.00 87.94 569 LEU A N 1
ATOM 4374 C CA . LEU A 1 569 ? -27.153 2.003 36.791 1.00 87.94 569 LEU A CA 1
ATOM 4375 C C . LEU A 1 569 ? -27.452 0.753 35.953 1.00 87.94 569 LEU A C 1
ATOM 4377 O O . LEU A 1 569 ? -27.355 0.815 34.731 1.00 87.94 569 LEU A O 1
ATOM 4381 N N . LYS A 1 570 ? -27.880 -0.345 36.584 1.00 91.94 570 LYS A N 1
ATOM 4382 C CA . LYS A 1 570 ? -28.247 -1.599 35.912 1.00 91.94 570 LYS A CA 1
ATOM 4383 C C . LYS A 1 570 ? -29.360 -1.395 34.891 1.00 91.94 570 LYS A C 1
ATOM 4385 O O . LYS A 1 570 ? -29.223 -1.798 33.740 1.00 91.94 570 LYS A O 1
ATOM 4390 N N . ARG A 1 571 ? -30.432 -0.692 35.267 1.00 94.06 571 ARG A N 1
ATOM 4391 C CA . ARG A 1 571 ? -31.528 -0.348 34.344 1.00 94.06 571 ARG A CA 1
ATOM 4392 C C . ARG A 1 571 ? -31.067 0.545 33.192 1.00 94.06 571 ARG A C 1
ATOM 4394 O O . ARG A 1 571 ? -31.475 0.320 32.053 1.00 94.06 571 ARG A O 1
ATOM 4401 N N . HIS A 1 572 ? -30.216 1.535 33.469 1.00 93.06 572 HIS A N 1
ATOM 4402 C CA . HIS A 1 572 ? -29.624 2.381 32.430 1.00 93.06 572 HIS A CA 1
ATOM 4403 C C . HIS A 1 572 ? -28.801 1.554 31.436 1.00 93.06 572 HIS A C 1
ATOM 4405 O O . HIS A 1 572 ? -29.010 1.633 30.226 1.00 93.06 572 HIS A O 1
ATOM 4411 N N . HIS A 1 573 ? -27.911 0.714 31.957 1.00 92.69 573 HIS A N 1
ATOM 4412 C CA . HIS A 1 573 ? -27.063 -0.184 31.186 1.00 92.69 573 HIS A CA 1
ATOM 4413 C C . HIS A 1 573 ? -27.886 -1.142 30.313 1.00 92.69 573 HIS A C 1
ATOM 4415 O O . HIS A 1 573 ? -27.653 -1.236 29.106 1.00 92.69 573 HIS A O 1
ATOM 4421 N N . GLN A 1 574 ? -28.913 -1.778 30.877 1.00 95.00 574 GLN A N 1
ATOM 4422 C CA . GLN A 1 574 ? -29.810 -2.672 30.142 1.00 95.00 574 GLN A CA 1
ATOM 4423 C C . GLN A 1 574 ? -30.544 -1.960 28.996 1.00 95.00 574 GLN A C 1
ATOM 4425 O O . GLN A 1 574 ? -30.723 -2.553 27.933 1.00 95.00 574 GLN A O 1
ATOM 4430 N N . ALA A 1 575 ? -30.919 -0.686 29.169 1.00 95.31 575 ALA A N 1
ATOM 4431 C CA . ALA A 1 575 ? -31.567 0.114 28.125 1.00 95.31 575 ALA A CA 1
ATOM 4432 C C . ALA A 1 575 ? -30.627 0.502 26.964 1.00 95.31 575 ALA A C 1
ATOM 4434 O O . ALA A 1 575 ? -31.096 0.786 25.855 1.00 95.31 575 ALA A O 1
ATOM 4435 N N . LEU A 1 576 ? -29.313 0.524 27.210 1.00 95.44 576 LEU A N 1
ATOM 4436 C CA . LEU A 1 576 ? -28.280 0.771 26.199 1.00 95.44 576 LEU A CA 1
ATOM 4437 C C . LEU A 1 576 ? -27.779 -0.516 25.540 1.00 95.44 576 LEU A C 1
ATOM 4439 O O . LEU A 1 576 ? -27.425 -0.500 24.360 1.00 95.44 576 LEU A O 1
ATOM 4443 N N . SER A 1 577 ? -27.781 -1.618 26.281 1.00 95.69 577 SER A N 1
ATOM 4444 C CA . SER A 1 577 ? -27.279 -2.920 25.852 1.00 95.69 577 SER A CA 1
ATOM 4445 C C . SER A 1 577 ? -28.043 -3.488 24.667 1.00 95.69 577 SER A C 1
ATOM 4447 O O . SER A 1 577 ? -29.253 -3.288 24.533 1.00 95.69 577 SER A O 1
ATOM 4449 N N . PHE A 1 578 ? -27.329 -4.197 23.804 1.00 95.69 578 PHE A N 1
ATOM 4450 C CA . PHE A 1 578 ? -27.855 -4.734 22.548 1.00 95.69 578 PHE A CA 1
ATOM 4451 C C . PHE A 1 578 ? -27.230 -6.079 22.164 1.00 95.69 578 PHE A C 1
ATOM 4453 O O . PHE A 1 578 ? -27.586 -6.621 21.122 1.00 95.69 578 PHE A O 1
ATOM 4460 N N . TRP A 1 579 ? -26.271 -6.598 22.939 1.00 96.50 579 TRP A N 1
ATOM 4461 C CA . TRP A 1 579 ? -25.434 -7.709 22.489 1.00 96.50 579 TRP A CA 1
ATOM 4462 C C . TRP A 1 579 ? -26.238 -8.979 22.216 1.00 96.50 579 TRP A C 1
ATOM 4464 O O . TRP A 1 579 ? -26.090 -9.580 21.157 1.00 96.50 579 TRP A O 1
ATOM 4474 N N . GLU A 1 580 ? -27.129 -9.359 23.132 1.00 96.25 580 GLU A N 1
ATOM 4475 C CA . GLU A 1 580 ? -27.981 -10.540 22.965 1.00 96.25 580 GLU A CA 1
ATOM 4476 C C . GLU A 1 580 ? -28.921 -10.382 21.763 1.00 96.25 580 GLU A C 1
ATOM 4478 O O . GLU A 1 580 ? -29.040 -11.303 20.959 1.00 96.25 580 GLU A O 1
ATOM 4483 N N . ASP A 1 581 ? -29.495 -9.187 21.573 1.00 95.44 581 ASP A N 1
ATOM 4484 C CA . ASP A 1 581 ? -30.345 -8.887 20.412 1.00 95.44 581 ASP A CA 1
ATOM 4485 C C . ASP A 1 581 ? -29.542 -9.017 19.105 1.00 95.44 581 ASP A C 1
ATOM 4487 O O . ASP A 1 581 ? -30.030 -9.542 18.106 1.00 95.44 581 ASP A O 1
ATOM 4491 N N . ALA A 1 582 ? -28.288 -8.556 19.097 1.00 95.88 582 ALA A N 1
ATOM 4492 C CA . ALA A 1 582 ? -27.407 -8.669 17.942 1.00 95.88 582 ALA A CA 1
ATOM 4493 C C . ALA A 1 582 ? -27.036 -10.130 17.641 1.00 95.88 582 ALA A C 1
ATOM 4495 O O . ALA A 1 582 ? -27.024 -10.514 16.471 1.00 95.88 582 ALA A O 1
ATOM 4496 N N . VAL A 1 583 ? -26.781 -10.951 18.666 1.00 96.19 583 VAL A N 1
ATOM 4497 C CA . VAL A 1 583 ? -26.522 -12.397 18.522 1.00 96.19 583 VAL A CA 1
ATOM 4498 C C . VAL A 1 583 ? -27.742 -13.110 17.939 1.00 96.19 583 VAL A C 1
ATOM 4500 O O . VAL A 1 583 ? -27.603 -13.853 16.967 1.00 96.19 583 VAL A O 1
ATOM 4503 N N . GLU A 1 584 ? -28.946 -12.817 18.437 1.00 94.31 584 GLU A N 1
ATOM 4504 C CA . GLU A 1 584 ? -30.203 -13.340 17.877 1.00 94.31 584 GLU A CA 1
ATOM 4505 C C . GLU A 1 584 ? -30.412 -12.940 16.403 1.00 94.31 584 GLU A C 1
ATOM 4507 O O . GLU A 1 584 ? -31.057 -13.665 15.645 1.00 94.31 584 GLU A O 1
ATOM 4512 N N . ASN A 1 585 ? -29.823 -11.818 15.972 1.00 91.19 585 ASN A N 1
ATOM 4513 C CA . ASN A 1 585 ? -29.873 -11.308 14.597 1.00 91.19 585 ASN A CA 1
ATOM 4514 C C . ASN A 1 585 ? -28.631 -11.659 13.746 1.00 91.19 585 ASN A C 1
ATOM 4516 O O . ASN A 1 585 ? -28.482 -11.156 12.626 1.00 91.19 585 ASN A O 1
ATOM 4520 N N . GLY A 1 586 ? -27.767 -12.558 14.231 1.00 90.38 586 GLY A N 1
ATOM 4521 C CA . GLY A 1 586 ? -26.676 -13.149 13.451 1.00 90.38 586 GLY A CA 1
ATOM 4522 C C . GLY A 1 586 ? -25.270 -12.617 13.741 1.00 90.38 586 GLY A C 1
ATOM 4523 O O . GLY A 1 586 ? -24.355 -12.903 12.967 1.00 90.38 586 GLY A O 1
ATOM 4524 N N . LEU A 1 587 ? -25.055 -11.870 14.830 1.00 95.12 587 LEU A N 1
ATOM 4525 C CA . LEU A 1 587 ? -23.702 -11.568 15.307 1.00 95.12 587 LEU A CA 1
ATOM 4526 C C . LEU A 1 587 ? -23.015 -12.860 15.774 1.00 95.12 587 LEU A C 1
ATOM 4528 O O . LEU A 1 587 ? -23.490 -13.527 16.686 1.00 95.12 587 LEU A O 1
ATOM 4532 N N . THR A 1 588 ? -21.875 -13.192 15.167 1.00 93.38 588 THR A N 1
ATOM 4533 C CA . THR A 1 588 ? -21.097 -14.402 15.497 1.00 93.38 588 THR A CA 1
ATOM 4534 C C . THR A 1 588 ? -19.887 -14.122 16.388 1.00 93.38 588 THR A C 1
ATOM 4536 O O . THR A 1 588 ? -19.055 -15.004 16.574 1.00 93.38 588 THR A O 1
ATOM 4539 N N . LEU A 1 589 ? -19.717 -12.880 16.844 1.00 95.38 589 LEU A N 1
ATOM 4540 C CA . LEU A 1 589 ? -18.604 -12.482 17.698 1.00 95.38 589 LEU A CA 1
ATOM 4541 C C . LEU A 1 589 ? -18.933 -12.813 19.159 1.00 95.38 589 LEU A C 1
ATOM 4543 O O . LEU A 1 589 ? -19.994 -12.426 19.652 1.00 95.38 589 LEU A O 1
ATOM 4547 N N . ASP A 1 590 ? -18.018 -13.497 19.845 1.00 93.56 590 ASP A N 1
ATOM 4548 C CA . ASP A 1 590 ? -18.153 -13.798 21.272 1.00 93.56 590 ASP A CA 1
ATOM 4549 C C . ASP A 1 590 ? -18.136 -12.523 22.123 1.00 93.56 590 ASP A C 1
ATOM 4551 O O . ASP A 1 590 ? -17.570 -11.501 21.735 1.00 93.56 590 ASP A O 1
ATOM 4555 N N . LYS A 1 591 ? -18.743 -12.580 23.316 1.00 91.38 591 LYS A N 1
ATOM 4556 C CA . LYS A 1 591 ? -18.774 -11.445 24.256 1.00 91.38 591 LYS A CA 1
ATOM 4557 C C . LYS A 1 591 ? -17.380 -10.984 24.653 1.00 91.38 591 LYS A C 1
ATOM 4559 O O . LYS A 1 591 ? -17.178 -9.788 24.778 1.00 91.38 591 LYS A O 1
ATOM 4564 N N . GLU A 1 592 ? -16.442 -11.908 24.821 1.00 92.25 592 GLU A N 1
ATOM 4565 C CA . GLU A 1 592 ? -15.039 -11.600 25.079 1.00 92.25 592 GLU A CA 1
ATOM 4566 C C . GLU A 1 592 ? -14.264 -11.577 23.758 1.00 92.25 592 GLU A C 1
ATOM 4568 O O . GLU A 1 592 ? -14.123 -12.597 23.081 1.00 92.25 592 GLU A O 1
ATOM 4573 N N . HIS A 1 593 ? -13.773 -10.404 23.375 1.00 94.94 593 HIS A N 1
ATOM 4574 C CA . HIS A 1 593 ? -13.098 -10.190 22.097 1.00 94.94 593 HIS A CA 1
ATOM 4575 C C . HIS A 1 593 ? -12.074 -9.061 22.199 1.00 94.94 593 HIS A C 1
ATOM 4577 O O . HIS A 1 593 ? -11.919 -8.437 23.247 1.00 94.94 593 HIS A O 1
ATOM 4583 N N . TYR A 1 594 ? -11.335 -8.816 21.115 1.00 97.25 594 TYR A N 1
ATOM 4584 C CA . TYR A 1 594 ? -10.323 -7.768 21.090 1.00 97.25 594 TYR A CA 1
ATOM 4585 C C . TYR A 1 594 ? -10.907 -6.443 20.615 1.00 97.25 594 TYR A C 1
ATOM 4587 O O . TYR A 1 594 ? -11.575 -6.372 19.578 1.00 97.25 594 TYR A O 1
ATOM 4595 N N . HIS A 1 595 ? -10.559 -5.390 21.342 1.00 97.44 595 HIS A N 1
ATOM 4596 C CA . HIS A 1 595 ? -10.866 -4.005 21.044 1.00 97.44 595 HIS A CA 1
ATOM 4597 C C . HIS A 1 595 ? -9.605 -3.264 20.614 1.00 97.44 595 HIS A C 1
ATOM 4599 O O . HIS A 1 595 ? -8.499 -3.490 21.119 1.00 97.44 595 HIS A O 1
ATOM 4605 N N . PHE A 1 596 ? -9.795 -2.331 19.691 1.00 97.00 596 PHE A N 1
ATOM 4606 C CA . PHE A 1 596 ? -8.760 -1.433 19.208 1.00 97.00 596 PHE A CA 1
ATOM 4607 C C . PHE A 1 596 ? -9.158 -0.001 19.523 1.00 97.00 596 PHE A C 1
ATOM 4609 O O . PHE A 1 596 ? -10.333 0.347 19.406 1.00 97.00 596 PHE A O 1
ATOM 4616 N N . HIS A 1 597 ? -8.182 0.881 19.755 1.00 95.31 597 HIS A N 1
ATOM 4617 C CA . HIS A 1 597 ? -8.467 2.305 19.625 1.00 95.31 597 HIS A CA 1
ATOM 4618 C C . HIS A 1 597 ? -8.894 2.579 18.168 1.00 95.31 597 HIS A C 1
ATOM 4620 O O . HIS A 1 597 ? -8.057 2.499 17.257 1.00 95.31 597 HIS A O 1
ATOM 4626 N N . PRO A 1 598 ? -10.155 2.962 17.902 1.00 94.00 598 PRO A N 1
ATOM 4627 C CA . PRO A 1 598 ? -10.712 2.902 16.553 1.00 94.00 598 PRO A CA 1
ATOM 4628 C C . PRO A 1 598 ? -10.016 3.874 15.593 1.00 94.00 598 PRO A C 1
ATOM 4630 O O . PRO A 1 598 ? -9.723 3.530 14.452 1.00 94.00 598 PRO A O 1
ATOM 4633 N N . MET A 1 599 ? -9.656 5.070 16.066 1.00 90.56 599 MET A N 1
ATOM 4634 C CA . MET A 1 599 ? -8.942 6.050 15.236 1.00 90.56 599 MET A CA 1
ATOM 4635 C C . MET A 1 599 ? -7.525 5.585 14.860 1.00 90.56 599 MET A C 1
ATOM 4637 O O . MET A 1 599 ? -7.129 5.716 13.705 1.00 90.56 599 MET A O 1
ATOM 4641 N N . ARG A 1 600 ? -6.786 4.975 15.802 1.00 92.81 600 ARG A N 1
ATOM 4642 C CA . ARG A 1 600 ? -5.422 4.477 15.571 1.00 92.81 600 ARG A CA 1
ATOM 4643 C C . ARG A 1 600 ? -5.414 3.339 14.562 1.00 92.81 600 ARG A C 1
ATOM 4645 O O . ARG A 1 600 ? -4.582 3.334 13.657 1.00 92.81 600 ARG A O 1
ATOM 4652 N N . VAL A 1 601 ? -6.325 2.375 14.714 1.00 95.19 601 VAL A N 1
ATOM 4653 C CA . VAL A 1 601 ? -6.394 1.239 13.789 1.00 95.19 601 VAL A CA 1
ATOM 4654 C C . VAL A 1 601 ? -6.865 1.687 12.404 1.00 95.19 601 VAL A C 1
ATOM 4656 O O . VAL A 1 601 ? -6.305 1.223 11.415 1.00 95.19 601 VAL A O 1
ATOM 4659 N N . ILE A 1 602 ? -7.785 2.659 12.297 1.00 95.75 602 ILE A N 1
ATOM 4660 C CA . ILE A 1 602 ? -8.136 3.271 11.003 1.00 95.75 602 ILE A CA 1
ATOM 4661 C C . ILE A 1 602 ? -6.898 3.894 10.348 1.00 95.75 602 ILE A C 1
ATOM 4663 O O . ILE A 1 602 ? -6.633 3.616 9.179 1.00 95.75 602 ILE A O 1
ATOM 4667 N N . ASP A 1 603 ? -6.112 4.687 11.079 1.00 92.06 603 ASP A N 1
ATOM 4668 C CA . ASP A 1 603 ? -4.895 5.306 10.539 1.00 92.06 603 ASP A CA 1
ATOM 4669 C C . ASP A 1 603 ? -3.847 4.281 10.097 1.00 92.06 603 ASP A C 1
ATOM 4671 O O . ASP A 1 603 ? -3.232 4.443 9.039 1.00 92.06 603 ASP A O 1
ATOM 4675 N N . ALA A 1 604 ? -3.675 3.197 10.855 1.00 94.50 604 ALA A N 1
ATOM 4676 C CA . ALA A 1 604 ? -2.804 2.094 10.462 1.00 94.50 604 ALA A CA 1
ATOM 4677 C C . ALA A 1 604 ? -3.301 1.432 9.165 1.00 94.50 604 ALA A C 1
ATOM 4679 O O . ALA A 1 604 ? -2.546 1.287 8.203 1.00 94.50 604 ALA A O 1
ATOM 4680 N N . LEU A 1 605 ? -4.594 1.108 9.081 1.00 95.25 605 LEU A N 1
ATOM 4681 C CA . LEU A 1 605 ? -5.185 0.437 7.921 1.00 95.25 605 LEU A CA 1
ATOM 4682 C C . LEU A 1 605 ? -5.262 1.329 6.675 1.00 95.25 605 LEU A C 1
ATOM 4684 O O . LEU A 1 605 ? -5.187 0.812 5.557 1.00 95.25 605 LEU A O 1
ATOM 4688 N N . LYS A 1 606 ? -5.316 2.658 6.827 1.00 92.81 606 LYS A N 1
ATOM 4689 C CA . LYS A 1 606 ? -5.189 3.613 5.710 1.00 92.81 606 LYS A CA 1
ATOM 4690 C C . LYS A 1 606 ? -3.842 3.509 4.991 1.00 92.81 606 LYS A C 1
ATOM 4692 O O . LYS A 1 606 ? -3.781 3.783 3.791 1.00 92.81 606 LYS A O 1
ATOM 4697 N N . ARG A 1 607 ? -2.774 3.082 5.681 1.00 93.31 607 ARG A N 1
ATOM 4698 C CA . ARG A 1 607 ? -1.447 2.848 5.075 1.00 93.31 607 ARG A CA 1
ATOM 4699 C C . ARG A 1 607 ? -1.402 1.590 4.210 1.00 93.31 607 ARG A C 1
ATOM 4701 O O . ARG A 1 607 ? -0.513 1.454 3.369 1.00 93.31 607 ARG A O 1
ATOM 4708 N N . CYS A 1 608 ? -2.364 0.681 4.375 1.00 95.12 608 CYS A N 1
ATOM 4709 C CA . CYS A 1 608 ? -2.494 -0.488 3.523 1.00 95.12 608 CYS A CA 1
ATOM 4710 C C . CYS A 1 608 ? -2.879 -0.055 2.099 1.00 95.12 608 CYS A C 1
ATOM 4712 O O . CYS A 1 608 ? -3.995 0.402 1.841 1.00 95.12 608 CYS A O 1
ATOM 4714 N N . SER A 1 609 ? -1.961 -0.223 1.149 1.00 91.88 609 SER A N 1
ATOM 4715 C CA . SER A 1 609 ? -2.196 0.090 -0.265 1.00 91.88 609 SER A CA 1
ATOM 4716 C C . SER A 1 609 ? -2.915 -1.031 -1.021 1.00 91.88 609 SER A C 1
ATOM 4718 O O . SER A 1 609 ? -3.431 -0.771 -2.110 1.00 91.88 609 SER A O 1
ATOM 4720 N N . TRP A 1 610 ? -2.997 -2.236 -0.435 1.00 96.12 610 TRP A N 1
ATOM 4721 C CA . TRP A 1 610 ? -3.756 -3.362 -0.982 1.00 96.12 610 TRP A CA 1
ATOM 4722 C C . TRP A 1 610 ? -5.240 -3.004 -1.077 1.00 96.12 610 TRP A C 1
ATOM 4724 O O . TRP A 1 610 ? -5.806 -2.416 -0.150 1.00 96.12 610 TRP A O 1
ATOM 4734 N N . ARG A 1 611 ? -5.873 -3.344 -2.197 1.00 96.06 611 ARG A N 1
ATOM 4735 C CA . ARG A 1 611 ? -7.312 -3.187 -2.408 1.00 96.06 611 ARG A CA 1
ATOM 4736 C C . ARG A 1 611 ? -7.960 -4.548 -2.538 1.00 96.06 611 ARG A C 1
ATOM 4738 O O . ARG A 1 611 ? -7.495 -5.358 -3.342 1.00 96.06 611 ARG A O 1
ATOM 4745 N N . SER A 1 612 ? -9.029 -4.776 -1.783 1.00 95.56 612 SER A N 1
ATOM 4746 C CA . SER A 1 612 ? -9.791 -6.014 -1.913 1.00 95.56 612 SER A CA 1
ATOM 4747 C C . SER A 1 612 ? -10.413 -6.113 -3.304 1.00 95.56 612 SER A C 1
ATOM 4749 O O . SER A 1 612 ? -10.637 -5.111 -3.996 1.00 95.56 612 SER A O 1
ATOM 4751 N N . THR A 1 613 ? -10.744 -7.329 -3.724 1.00 94.62 613 THR A N 1
ATOM 4752 C CA . THR A 1 613 ? -11.403 -7.549 -5.019 1.00 94.62 613 THR A CA 1
ATOM 4753 C C . THR A 1 613 ? -12.704 -6.743 -5.154 1.00 94.62 613 THR A C 1
ATOM 4755 O O . THR A 1 613 ? -12.983 -6.188 -6.221 1.00 94.62 613 THR A O 1
ATOM 4758 N N . ARG A 1 614 ? -13.476 -6.615 -4.063 1.00 93.81 614 ARG A N 1
ATOM 4759 C CA . ARG A 1 614 ? -14.718 -5.825 -4.013 1.00 93.81 614 ARG A CA 1
ATOM 4760 C C . ARG A 1 614 ? -14.442 -4.330 -4.219 1.00 93.81 614 ARG A C 1
ATOM 4762 O O . ARG A 1 614 ? -15.108 -3.701 -5.042 1.00 93.81 614 ARG A O 1
ATOM 4769 N N . GLU A 1 615 ? -13.423 -3.789 -3.550 1.00 95.56 615 GLU A N 1
ATOM 4770 C CA . GLU A 1 615 ? -12.989 -2.393 -3.713 1.00 95.56 615 GLU A CA 1
ATOM 4771 C C . GLU A 1 615 ? -12.522 -2.110 -5.151 1.00 95.56 615 GLU A C 1
ATOM 4773 O O . GLU A 1 615 ? -12.863 -1.080 -5.731 1.00 95.56 615 GLU A O 1
ATOM 4778 N N . LEU A 1 616 ? -11.780 -3.035 -5.766 1.00 96.88 616 LEU A N 1
ATOM 4779 C CA . LEU A 1 616 ? -11.332 -2.900 -7.154 1.00 96.88 616 LEU A CA 1
ATOM 4780 C C . LEU A 1 616 ? -12.502 -2.951 -8.142 1.00 96.88 616 LEU A C 1
ATOM 4782 O O . LEU A 1 616 ? -12.567 -2.124 -9.055 1.00 96.88 616 LEU A O 1
ATOM 4786 N N . ALA A 1 617 ? -13.468 -3.849 -7.943 1.00 96.00 617 ALA A N 1
ATOM 4787 C CA . ALA A 1 617 ? -14.667 -3.917 -8.776 1.00 96.00 617 ALA A CA 1
ATOM 4788 C C . ALA A 1 617 ? -15.489 -2.614 -8.727 1.00 96.00 617 ALA A C 1
ATOM 4790 O O . ALA A 1 617 ? -16.011 -2.192 -9.760 1.00 96.00 617 ALA A O 1
ATOM 4791 N N . GLN A 1 618 ? -15.537 -1.931 -7.575 1.00 95.06 618 GLN A N 1
ATOM 4792 C CA . GLN A 1 618 ? -16.204 -0.630 -7.417 1.00 95.06 618 GLN A CA 1
ATOM 4793 C C . GLN A 1 618 ? -15.610 0.481 -8.298 1.00 95.06 618 GLN A C 1
ATOM 4795 O O . GLN A 1 618 ? -16.317 1.433 -8.630 1.00 95.06 618 GLN A O 1
ATOM 4800 N N . THR A 1 619 ? -14.342 0.370 -8.712 1.00 96.56 619 THR A N 1
ATOM 4801 C CA . THR A 1 619 ? -13.661 1.401 -9.520 1.00 96.56 619 THR A CA 1
ATOM 4802 C C . THR A 1 619 ? -14.090 1.431 -10.990 1.00 96.56 619 THR A C 1
ATOM 4804 O O . THR A 1 619 ? -13.869 2.438 -11.661 1.00 96.56 619 THR A O 1
ATOM 4807 N N . LEU A 1 620 ? -14.737 0.378 -11.501 1.00 95.81 620 LEU A N 1
ATOM 4808 C CA . LEU A 1 620 ? -15.403 0.411 -12.806 1.00 95.81 620 LEU A CA 1
ATOM 4809 C C . LEU A 1 620 ? -16.822 0.956 -12.617 1.00 95.81 620 LEU A C 1
ATOM 4811 O O . LEU A 1 620 ? -17.591 0.316 -11.915 1.00 95.81 620 LEU A O 1
ATOM 4815 N N . PRO A 1 621 ? -17.213 2.090 -13.217 1.00 94.81 621 PRO A N 1
ATOM 4816 C CA . PRO A 1 621 ? -18.553 2.636 -13.023 1.00 94.81 621 PRO A CA 1
ATOM 4817 C C . PRO A 1 621 ? -19.641 1.751 -13.655 1.00 94.81 621 PRO A C 1
ATOM 4819 O O . PRO A 1 621 ? -19.465 1.202 -14.744 1.00 94.81 621 PRO A O 1
ATOM 4822 N N . ARG A 1 622 ? -20.818 1.684 -13.011 1.00 95.25 622 ARG A N 1
ATOM 4823 C CA . ARG A 1 622 ? -21.991 0.930 -13.506 1.00 95.25 622 ARG A CA 1
ATOM 4824 C C . ARG A 1 622 ? -22.496 1.473 -14.829 1.00 95.25 622 ARG A C 1
ATOM 4826 O O . ARG A 1 622 ? -22.992 0.712 -15.670 1.00 95.25 622 ARG A O 1
ATOM 4833 N N . ARG A 1 623 ? -22.424 2.796 -14.960 1.00 94.50 623 ARG A N 1
ATOM 4834 C CA . ARG A 1 623 ? -22.669 3.563 -16.177 1.00 94.50 623 ARG A CA 1
ATOM 4835 C C . ARG A 1 623 ? -21.648 4.688 -16.268 1.00 94.50 623 ARG A C 1
ATOM 4837 O O . ARG A 1 623 ? -21.360 5.319 -15.255 1.00 94.50 623 ARG A O 1
ATOM 4844 N N . SER A 1 624 ? -21.166 4.927 -17.473 1.00 93.88 624 SER A N 1
ATOM 4845 C CA . SER A 1 624 ? -20.287 6.021 -17.886 1.00 93.88 624 SER A CA 1
ATOM 4846 C C . SER A 1 624 ? -20.580 6.365 -19.348 1.00 93.88 624 SER A C 1
ATOM 4848 O O . SER A 1 624 ? -21.403 5.704 -19.998 1.00 93.88 624 SER A O 1
ATOM 4850 N N . SER A 1 625 ? -19.924 7.394 -19.885 1.00 91.25 625 SER A N 1
ATOM 4851 C CA . SER A 1 625 ? -20.009 7.716 -21.314 1.00 91.25 625 SER A CA 1
ATOM 4852 C C . SER A 1 625 ? -19.692 6.493 -22.188 1.00 91.25 625 SER A C 1
ATOM 4854 O O . SER A 1 625 ? -18.890 5.633 -21.818 1.00 91.25 625 SER A O 1
ATOM 4856 N N . LEU A 1 626 ? -20.282 6.418 -23.388 1.00 88.19 626 LEU A N 1
ATOM 4857 C CA . LEU A 1 626 ? -20.142 5.263 -24.291 1.00 88.19 626 LEU A CA 1
ATOM 4858 C C . LEU A 1 626 ? -18.670 4.888 -24.552 1.00 88.19 626 LEU A C 1
ATOM 4860 O O . LEU A 1 626 ? -18.290 3.722 -24.453 1.00 88.19 626 LEU A O 1
ATOM 4864 N N . ASN A 1 627 ? -17.822 5.891 -24.796 1.00 84.62 627 ASN A N 1
ATOM 4865 C CA . ASN A 1 627 ? -16.387 5.706 -25.044 1.00 84.62 627 ASN A CA 1
ATOM 4866 C C . ASN A 1 627 ? -15.546 5.521 -23.761 1.00 84.62 627 ASN A C 1
ATOM 4868 O O . ASN A 1 627 ? -14.343 5.244 -23.849 1.00 84.62 627 ASN A O 1
ATOM 4872 N N . ALA A 1 628 ? -16.179 5.662 -22.590 1.00 84.62 628 ALA A N 1
ATOM 4873 C CA . ALA A 1 628 ? -15.641 5.444 -21.247 1.00 84.62 628 ALA A CA 1
ATOM 4874 C C . ALA A 1 628 ? -16.182 4.138 -20.626 1.00 84.62 628 ALA A C 1
ATOM 4876 O O . ALA A 1 628 ? -16.279 4.006 -19.410 1.00 84.62 628 ALA A O 1
ATOM 4877 N N . GLY A 1 629 ? -16.552 3.152 -21.447 1.00 85.25 629 GLY A N 1
ATOM 4878 C CA . GLY A 1 629 ? -16.962 1.818 -20.995 1.00 85.25 629 GLY A CA 1
ATOM 4879 C C . GLY A 1 629 ? -18.469 1.555 -21.032 1.00 85.25 629 GLY A C 1
ATOM 4880 O O . GLY A 1 629 ? -18.856 0.385 -21.060 1.00 85.25 629 GLY A O 1
ATOM 4881 N N . GLY A 1 630 ? -19.304 2.597 -21.113 1.00 92.31 630 GLY A N 1
ATOM 4882 C CA . GLY A 1 630 ? -20.756 2.467 -21.230 1.00 92.31 630 GLY A CA 1
ATOM 4883 C C . GLY A 1 630 ? -21.392 1.839 -19.987 1.00 92.31 630 GLY A C 1
ATOM 4884 O O . GLY A 1 630 ? -21.181 2.296 -18.869 1.00 92.31 630 GLY A O 1
ATOM 4885 N N . ALA A 1 631 ? -22.206 0.797 -20.170 1.00 94.88 631 ALA A N 1
ATOM 4886 C CA . ALA A 1 631 ? -22.865 0.095 -19.069 1.00 94.88 631 ALA A CA 1
ATOM 4887 C C . ALA A 1 631 ? -22.111 -1.191 -18.692 1.00 94.88 631 ALA A C 1
ATOM 4889 O O . ALA A 1 631 ? -22.020 -2.124 -19.491 1.00 94.88 631 ALA A O 1
ATOM 4890 N N . ILE A 1 632 ? -21.630 -1.276 -17.451 1.00 95.19 632 ILE A N 1
ATOM 4891 C CA . ILE A 1 632 ? -20.876 -2.427 -16.933 1.00 95.19 632 ILE A CA 1
ATOM 4892 C C . ILE A 1 632 ? -21.600 -2.943 -15.683 1.00 95.19 632 ILE A C 1
ATOM 4894 O O . ILE A 1 632 ? -21.586 -2.258 -14.675 1.00 95.19 632 ILE A O 1
ATOM 4898 N N . PRO A 1 633 ? -22.318 -4.081 -15.700 1.00 95.81 633 PRO A N 1
ATOM 4899 C CA . PRO A 1 633 ? -22.941 -4.619 -14.485 1.00 95.81 633 PRO A CA 1
ATOM 4900 C C . PRO A 1 633 ? -21.900 -5.159 -13.496 1.00 95.81 633 PRO A C 1
ATOM 4902 O O . PRO A 1 633 ? -20.789 -5.500 -13.897 1.00 95.81 633 PRO A O 1
ATOM 4905 N N . TRP A 1 634 ? -22.275 -5.289 -12.214 1.00 95.88 634 TRP A N 1
ATOM 4906 C CA . TRP A 1 634 ? -21.390 -5.798 -11.151 1.00 95.88 634 TRP A CA 1
ATOM 4907 C C . TRP A 1 634 ? -20.720 -7.121 -11.512 1.00 95.88 634 TRP A C 1
ATOM 4909 O O . TRP A 1 634 ? -19.502 -7.232 -11.427 1.00 95.88 634 TRP A O 1
ATOM 4919 N N . SER A 1 635 ? -21.488 -8.087 -12.018 1.00 96.00 635 SER A N 1
ATOM 4920 C CA . SER A 1 635 ? -20.964 -9.391 -12.435 1.00 96.00 635 SER A CA 1
ATOM 4921 C C . SER A 1 635 ? -19.866 -9.291 -13.501 1.00 96.00 635 SER A C 1
ATOM 4923 O O . SER A 1 635 ? -18.930 -10.091 -13.489 1.00 96.00 635 SER A O 1
ATOM 4925 N N . VAL A 1 636 ? -19.939 -8.295 -14.393 1.00 95.81 636 VAL A N 1
ATOM 4926 C CA . VAL A 1 636 ? -18.921 -8.031 -15.421 1.00 95.81 636 VAL A CA 1
ATOM 4927 C C . VAL A 1 636 ? -17.733 -7.272 -14.837 1.00 95.81 636 VAL A C 1
ATOM 4929 O O . VAL A 1 636 ? -16.600 -7.633 -15.144 1.00 95.81 636 VAL A O 1
ATOM 4932 N N . ALA A 1 637 ? -17.957 -6.264 -13.988 1.00 96.56 637 ALA A N 1
ATOM 4933 C CA . ALA A 1 637 ? -16.877 -5.554 -13.297 1.00 96.56 637 ALA A CA 1
ATOM 4934 C C . ALA A 1 637 ? -16.031 -6.525 -12.455 1.00 96.56 637 ALA A C 1
ATOM 4936 O O . ALA A 1 637 ? -14.811 -6.581 -12.608 1.00 96.56 637 ALA A O 1
ATOM 4937 N N . TRP A 1 638 ? -16.693 -7.370 -11.660 1.00 97.00 638 TRP A N 1
ATOM 4938 C CA . TRP A 1 638 ? -16.074 -8.451 -10.899 1.00 97.00 638 TRP A CA 1
ATOM 4939 C C . TRP A 1 638 ? -15.317 -9.428 -11.804 1.00 97.00 638 TRP A C 1
ATOM 4941 O O . TRP A 1 638 ? -14.155 -9.747 -11.544 1.00 97.00 638 TRP A O 1
ATOM 4951 N N . ALA A 1 639 ? -15.945 -9.895 -12.893 1.00 96.88 639 ALA A N 1
ATOM 4952 C CA . ALA A 1 639 ? -15.315 -10.827 -13.828 1.00 96.88 639 ALA A CA 1
ATOM 4953 C C . ALA A 1 639 ? -14.039 -10.250 -14.449 1.00 96.88 639 ALA A C 1
ATOM 4955 O O . ALA A 1 639 ? -13.036 -10.950 -14.493 1.00 96.88 639 ALA A O 1
ATOM 4956 N N . ARG A 1 640 ? -14.043 -8.979 -14.869 1.00 95.88 640 ARG A N 1
ATOM 4957 C CA . ARG A 1 640 ? -12.873 -8.333 -15.487 1.00 95.88 640 ARG A CA 1
ATOM 4958 C C . ARG A 1 640 ? -11.662 -8.273 -14.557 1.00 95.88 640 ARG A C 1
ATOM 4960 O O . ARG A 1 640 ? -10.539 -8.385 -15.035 1.00 95.88 640 ARG A O 1
ATOM 4967 N N . TRP A 1 641 ? -11.884 -8.150 -13.250 1.00 97.06 641 TRP A N 1
ATOM 4968 C CA . TRP A 1 641 ? -10.820 -8.170 -12.243 1.00 97.06 641 TRP A CA 1
ATOM 4969 C C . TRP A 1 641 ? -10.359 -9.584 -11.859 1.00 97.06 641 TRP A C 1
ATOM 4971 O O . TRP A 1 641 ? -9.169 -9.802 -11.611 1.00 97.06 641 TRP A O 1
ATOM 4981 N N . THR A 1 642 ? -11.280 -10.552 -11.816 1.00 97.00 642 THR A N 1
ATOM 4982 C CA . THR A 1 642 ? -11.026 -11.919 -11.317 1.00 97.00 642 THR A CA 1
ATOM 4983 C C . THR A 1 642 ? -10.805 -12.933 -12.437 1.00 97.00 642 THR A C 1
ATOM 4985 O O . THR A 1 642 ? -9.723 -13.495 -12.574 1.00 97.00 642 THR A O 1
ATOM 4988 N N . ARG A 1 643 ? -11.818 -13.147 -13.276 1.00 96.94 643 ARG A N 1
ATOM 4989 C CA . ARG A 1 643 ? -11.855 -14.156 -14.345 1.00 96.94 643 ARG A CA 1
ATOM 4990 C C . ARG A 1 643 ? -11.316 -13.658 -15.694 1.00 96.94 643 ARG A C 1
ATOM 4992 O O . ARG A 1 643 ? -11.184 -14.456 -16.624 1.00 96.94 643 ARG A O 1
ATOM 4999 N N . GLY A 1 644 ? -10.996 -12.372 -15.802 1.00 95.81 644 GLY A N 1
ATOM 5000 C CA . GLY A 1 644 ? -10.546 -11.740 -17.037 1.00 95.81 644 GLY A CA 1
ATOM 5001 C C . GLY A 1 644 ? -11.663 -11.593 -18.078 1.00 95.81 644 GLY A C 1
ATOM 5002 O O . GLY A 1 644 ? -12.853 -11.568 -17.755 1.00 95.81 644 GLY A O 1
ATOM 5003 N N . ASN A 1 645 ? -11.276 -11.486 -19.349 1.00 95.62 645 ASN A N 1
ATOM 5004 C CA . ASN A 1 645 ? -12.179 -11.340 -20.491 1.00 95.62 645 ASN A CA 1
ATOM 5005 C C . ASN A 1 645 ? -11.711 -12.231 -21.649 1.00 95.62 645 ASN A C 1
ATOM 5007 O O . ASN A 1 645 ? -10.535 -12.200 -22.007 1.00 95.62 645 ASN A O 1
ATOM 5011 N N . ARG A 1 646 ? -12.636 -12.993 -22.245 1.00 91.06 646 ARG A N 1
ATOM 5012 C CA . ARG A 1 646 ? -12.403 -13.820 -23.447 1.00 91.06 646 ARG A CA 1
ATOM 5013 C C . ARG A 1 646 ? -13.395 -13.538 -24.587 1.00 91.06 646 ARG A C 1
ATOM 5015 O O . ARG A 1 646 ? -13.456 -14.309 -25.536 1.00 91.06 646 ARG A O 1
ATOM 5022 N N . GLY A 1 647 ? -14.213 -12.491 -24.453 1.00 87.38 647 GLY A N 1
ATOM 5023 C CA . GLY A 1 647 ? -15.160 -12.065 -25.485 1.00 87.38 647 GLY A CA 1
ATOM 5024 C C . GLY A 1 647 ? -14.496 -11.139 -26.505 1.00 87.38 647 GLY A C 1
ATOM 5025 O O . GLY A 1 647 ? -13.505 -11.489 -27.136 1.00 87.38 647 GLY A O 1
ATOM 5026 N N . ASP A 1 648 ? -15.025 -9.921 -26.645 1.00 84.31 648 ASP A N 1
ATOM 5027 C CA . ASP A 1 648 ? -14.436 -8.881 -27.498 1.00 84.31 648 ASP A CA 1
ATOM 5028 C C . ASP A 1 648 ? -13.109 -8.339 -26.910 1.00 84.31 648 ASP A C 1
ATOM 5030 O O . ASP A 1 648 ? -13.066 -7.293 -26.252 1.00 84.31 648 ASP A O 1
ATOM 5034 N N . GLY A 1 649 ? -12.010 -9.063 -27.140 1.00 89.75 649 GLY A N 1
ATOM 5035 C CA . GLY A 1 649 ? -10.670 -8.800 -26.599 1.00 89.75 649 GLY A CA 1
ATOM 5036 C C . GLY A 1 649 ? -10.199 -9.879 -25.618 1.00 89.75 649 GLY A C 1
ATOM 5037 O O . GLY A 1 649 ? -10.921 -10.833 -25.335 1.00 89.75 649 GLY A O 1
ATOM 5038 N N . PHE A 1 650 ? -8.983 -9.722 -25.092 1.00 94.69 650 PHE A N 1
ATOM 5039 C CA . PHE A 1 650 ? -8.396 -10.677 -24.151 1.00 94.69 650 PHE A CA 1
ATOM 5040 C C . PHE A 1 650 ? -7.796 -9.978 -22.928 1.00 94.69 650 PHE A C 1
ATOM 5042 O O . PHE A 1 650 ? -6.860 -9.195 -23.061 1.00 94.69 650 PHE A O 1
ATOM 5049 N N . MET A 1 651 ? -8.297 -10.303 -21.738 1.00 96.19 651 MET A N 1
ATOM 5050 C CA . MET A 1 651 ? -7.732 -9.891 -20.448 1.00 96.19 651 MET A CA 1
ATOM 5051 C C . MET A 1 651 ? -7.447 -11.156 -19.626 1.00 96.19 651 MET A C 1
ATOM 5053 O O . MET A 1 651 ? -8.369 -11.965 -19.466 1.00 96.19 651 MET A O 1
ATOM 5057 N N . PRO A 1 652 ? -6.220 -11.362 -19.111 1.00 97.19 652 PRO A N 1
ATOM 5058 C CA . PRO A 1 652 ? -5.902 -12.532 -18.303 1.00 97.19 652 PRO A CA 1
ATOM 5059 C C . PRO A 1 652 ? -6.625 -12.512 -16.948 1.00 97.19 652 PRO A C 1
ATOM 5061 O O . PRO A 1 652 ? -7.123 -11.485 -16.486 1.00 97.19 652 PRO A O 1
ATOM 5064 N N . GLN A 1 653 ? -6.689 -13.682 -16.316 1.00 97.75 653 GLN A N 1
ATOM 5065 C CA . GLN A 1 653 ? -7.265 -13.863 -14.981 1.00 97.75 653 GLN A CA 1
ATOM 5066 C C . GLN A 1 653 ? -6.388 -13.226 -13.896 1.00 97.75 653 GLN A C 1
ATOM 5068 O O . GLN A 1 653 ? -5.212 -12.955 -14.119 1.00 97.75 653 GLN A O 1
ATOM 5073 N N . ASN A 1 654 ? -6.945 -13.041 -12.699 1.00 97.38 654 ASN A N 1
ATOM 5074 C CA . ASN A 1 654 ? -6.233 -12.628 -11.485 1.00 97.38 654 ASN A CA 1
ATOM 5075 C C . ASN A 1 654 ? -5.546 -11.253 -11.561 1.00 97.38 654 ASN A C 1
ATOM 5077 O O . ASN A 1 654 ? -4.547 -11.003 -10.884 1.00 97.38 654 ASN A O 1
ATOM 5081 N N . MET A 1 655 ? -6.110 -10.328 -12.343 1.00 97.94 655 MET A N 1
ATOM 5082 C CA . MET A 1 655 ? -5.573 -8.971 -12.471 1.00 97.94 655 MET A CA 1
ATOM 5083 C C . MET A 1 655 ? -5.630 -8.183 -11.149 1.00 97.94 655 MET A C 1
ATOM 5085 O O . MET A 1 655 ? -4.774 -7.339 -10.902 1.00 97.94 655 MET A O 1
ATOM 5089 N N . HIS A 1 656 ? -6.586 -8.494 -10.265 1.00 97.50 656 HIS A N 1
ATOM 5090 C CA . HIS A 1 656 ? -6.686 -7.909 -8.920 1.00 97.50 656 HIS A CA 1
ATOM 5091 C C . HIS A 1 656 ? -5.441 -8.180 -8.059 1.00 97.50 656 HIS A C 1
ATOM 5093 O O . HIS A 1 656 ? -4.913 -7.260 -7.439 1.00 97.50 656 HIS A O 1
ATOM 5099 N N . ILE A 1 657 ? -4.900 -9.403 -8.085 1.00 97.50 657 ILE A N 1
ATOM 5100 C CA . ILE A 1 657 ? -3.657 -9.750 -7.375 1.00 97.50 657 ILE A CA 1
ATOM 5101 C C . ILE A 1 657 ? -2.453 -9.101 -8.066 1.00 97.50 657 ILE A C 1
ATOM 5103 O O . ILE A 1 657 ? -1.609 -8.485 -7.413 1.00 97.50 657 ILE A O 1
ATOM 5107 N N . ALA A 1 658 ? -2.380 -9.206 -9.397 1.00 98.19 658 ALA A N 1
ATOM 5108 C CA . ALA A 1 658 ? -1.249 -8.697 -10.168 1.00 98.19 658 ALA A CA 1
ATOM 5109 C C . ALA A 1 658 ? -1.069 -7.175 -10.031 1.00 98.19 658 ALA A C 1
ATOM 5111 O O . ALA A 1 658 ? 0.053 -6.702 -9.842 1.00 98.19 658 ALA A O 1
ATOM 5112 N N . ILE A 1 659 ? -2.164 -6.408 -10.070 1.00 98.31 659 ILE A N 1
ATOM 5113 C CA . ILE A 1 659 ? -2.120 -4.952 -9.892 1.00 98.31 659 ILE A CA 1
ATOM 5114 C C . ILE A 1 659 ? -1.766 -4.575 -8.457 1.00 98.31 659 ILE A C 1
ATOM 5116 O O . ILE A 1 659 ? -0.959 -3.670 -8.283 1.00 98.31 659 ILE A O 1
ATOM 5120 N N . ASN A 1 660 ? -2.277 -5.273 -7.439 1.00 98.00 660 ASN A N 1
ATOM 5121 C CA . ASN A 1 660 ? -1.881 -5.005 -6.055 1.00 98.00 660 ASN A CA 1
ATOM 5122 C C . ASN A 1 660 ? -0.378 -5.254 -5.821 1.00 98.00 660 ASN A C 1
ATOM 5124 O O . ASN A 1 660 ? 0.301 -4.408 -5.237 1.00 98.00 660 ASN A O 1
ATOM 5128 N N . ARG A 1 661 ? 0.178 -6.359 -6.343 1.00 97.44 661 ARG A N 1
ATOM 5129 C CA . ARG A 1 661 ? 1.629 -6.634 -6.296 1.00 97.44 661 ARG A CA 1
ATOM 5130 C C . ARG A 1 661 ? 2.442 -5.560 -7.019 1.00 97.44 661 ARG A C 1
ATOM 5132 O O . ARG A 1 661 ? 3.461 -5.102 -6.509 1.00 97.44 661 ARG A O 1
ATOM 5139 N N . MET A 1 662 ? 1.976 -5.133 -8.190 1.00 97.81 662 MET A N 1
ATOM 5140 C CA . MET A 1 662 ? 2.593 -4.046 -8.948 1.00 97.81 662 MET A CA 1
ATOM 5141 C C . MET A 1 662 ? 2.535 -2.723 -8.173 1.00 97.81 662 MET A C 1
ATOM 5143 O O . MET A 1 662 ? 3.538 -2.017 -8.087 1.00 97.81 662 MET A O 1
ATOM 5147 N N . TRP A 1 663 ? 1.399 -2.400 -7.557 1.00 97.50 663 TRP A N 1
ATOM 5148 C CA . TRP A 1 663 ? 1.239 -1.198 -6.747 1.00 97.50 663 TRP A CA 1
ATOM 5149 C C . TRP A 1 663 ? 2.169 -1.174 -5.548 1.00 97.50 663 TRP A C 1
ATOM 5151 O O . TRP A 1 663 ? 2.802 -0.144 -5.306 1.00 97.50 663 TRP A O 1
ATOM 5161 N N . LEU A 1 664 ? 2.291 -2.304 -4.852 1.00 95.88 664 LEU A N 1
ATOM 5162 C CA . LEU A 1 664 ? 3.266 -2.482 -3.787 1.00 95.88 664 LEU A CA 1
ATOM 5163 C C . LEU A 1 664 ? 4.675 -2.212 -4.324 1.00 95.88 664 LEU A C 1
ATOM 5165 O O . LEU A 1 664 ? 5.336 -1.282 -3.861 1.00 95.88 664 LEU A O 1
ATOM 5169 N N . LYS A 1 665 ? 5.095 -2.957 -5.356 1.00 96.94 665 LYS A N 1
ATOM 5170 C CA . LYS A 1 665 ? 6.434 -2.860 -5.943 1.00 96.94 665 LYS A CA 1
ATOM 5171 C C . LYS A 1 665 ? 6.792 -1.444 -6.371 1.00 96.94 665 LYS A C 1
ATOM 5173 O O . LYS A 1 665 ? 7.855 -0.978 -5.999 1.00 96.94 665 LYS A O 1
ATOM 5178 N N . TYR A 1 666 ? 5.937 -0.757 -7.125 1.00 97.00 666 TYR A N 1
ATOM 5179 C CA . TYR A 1 666 ? 6.265 0.535 -7.742 1.00 97.00 666 TYR A CA 1
ATOM 5180 C C . TYR A 1 666 ? 5.854 1.763 -6.917 1.00 97.00 666 TYR A C 1
ATOM 5182 O O . TYR A 1 666 ? 6.059 2.889 -7.366 1.00 97.00 666 TYR A O 1
ATOM 5190 N N . GLY A 1 667 ? 5.327 1.575 -5.702 1.00 94.56 667 GLY A N 1
ATOM 5191 C CA . GLY A 1 667 ? 5.068 2.674 -4.769 1.00 94.56 667 GLY A CA 1
ATOM 5192 C C . GLY A 1 667 ? 3.744 3.412 -4.981 1.00 94.56 667 GLY A C 1
ATOM 5193 O O . GLY A 1 667 ? 3.637 4.594 -4.644 1.00 94.56 667 GLY A O 1
ATOM 5194 N N . PHE A 1 668 ? 2.703 2.739 -5.472 1.00 95.25 668 PHE A N 1
ATOM 5195 C CA . PHE A 1 668 ? 1.343 3.290 -5.563 1.00 95.25 668 PHE A CA 1
ATOM 5196 C C . PHE A 1 668 ? 0.640 3.260 -4.195 1.00 95.25 668 PHE A C 1
ATOM 5198 O O . PHE A 1 668 ? -0.404 2.637 -4.010 1.00 95.25 668 PHE A O 1
ATOM 5205 N N . ILE A 1 669 ? 1.252 3.939 -3.224 1.00 90.19 669 ILE A N 1
ATOM 5206 C CA . ILE A 1 669 ? 0.867 3.949 -1.807 1.00 90.19 669 ILE A CA 1
ATOM 5207 C C . ILE A 1 669 ? -0.214 4.985 -1.469 1.00 90.19 669 ILE A C 1
ATOM 5209 O O . ILE A 1 669 ? -0.671 5.038 -0.335 1.00 90.19 669 ILE A O 1
ATOM 5213 N N . THR A 1 670 ? -0.642 5.807 -2.435 1.00 91.94 670 THR A N 1
ATOM 5214 C CA . THR A 1 670 ? -1.686 6.823 -2.233 1.00 91.94 670 THR A CA 1
ATOM 5215 C C . THR A 1 670 ? -2.903 6.570 -3.130 1.00 91.94 670 THR A C 1
ATOM 5217 O O . THR A 1 670 ? -2.733 6.187 -4.295 1.00 91.94 670 THR A O 1
ATOM 5220 N N . PRO A 1 671 ? -4.131 6.854 -2.646 1.00 93.00 671 PRO A N 1
ATOM 5221 C CA . PRO A 1 671 ? -5.347 6.908 -3.466 1.00 93.00 671 PRO A CA 1
ATOM 5222 C C . PRO A 1 671 ? -5.173 7.674 -4.781 1.00 93.00 671 PRO A C 1
ATOM 5224 O O . PRO A 1 671 ? -5.611 7.224 -5.837 1.00 93.00 671 PRO A O 1
ATOM 5227 N N . LEU A 1 672 ? -4.472 8.810 -4.730 1.00 94.44 672 LEU A N 1
ATOM 5228 C CA . LEU A 1 672 ? -4.267 9.690 -5.875 1.00 94.44 672 LEU A CA 1
ATOM 5229 C C . LEU A 1 672 ? -3.420 9.035 -6.978 1.00 94.44 672 LEU A C 1
ATOM 5231 O O . LEU A 1 672 ? -3.803 9.078 -8.150 1.00 94.44 672 LEU A O 1
ATOM 5235 N N . ARG A 1 673 ? -2.301 8.386 -6.619 1.00 95.69 673 ARG A N 1
ATOM 5236 C CA . ARG A 1 673 ? -1.459 7.635 -7.571 1.00 95.69 673 ARG A CA 1
ATOM 5237 C C . ARG A 1 673 ? -2.255 6.499 -8.217 1.00 95.69 673 ARG A C 1
ATOM 5239 O O . ARG A 1 673 ? -2.212 6.342 -9.438 1.00 95.69 673 ARG A O 1
ATOM 5246 N N . GLN A 1 674 ? -3.005 5.741 -7.413 1.00 97.62 674 GLN A N 1
ATOM 5247 C CA . GLN A 1 674 ? -3.827 4.623 -7.888 1.00 97.62 674 GLN A CA 1
ATOM 5248 C C . GLN A 1 674 ? -4.942 5.099 -8.837 1.00 97.62 674 GLN A C 1
ATOM 5250 O O . GLN A 1 674 ? -5.135 4.501 -9.895 1.00 97.62 674 GLN A O 1
ATOM 5255 N N . ALA A 1 675 ? -5.624 6.205 -8.519 1.00 97.62 675 ALA A N 1
ATOM 5256 C CA . ALA A 1 675 ? -6.679 6.772 -9.361 1.00 97.62 675 ALA A CA 1
ATOM 5257 C C . ALA A 1 675 ? -6.151 7.265 -10.717 1.00 97.62 675 ALA A C 1
ATOM 5259 O O . ALA A 1 675 ? -6.735 6.945 -11.754 1.00 97.62 675 ALA A O 1
ATOM 5260 N N . HIS A 1 676 ? -5.019 7.985 -10.730 1.00 97.75 676 HIS A N 1
ATOM 5261 C CA . HIS A 1 676 ? -4.360 8.398 -11.978 1.00 97.75 676 HIS A CA 1
ATOM 5262 C C . HIS A 1 676 ? -3.985 7.195 -12.840 1.00 97.75 676 HIS A C 1
ATOM 5264 O O . HIS A 1 676 ? -4.223 7.212 -14.046 1.00 97.75 676 HIS A O 1
ATOM 5270 N N . PHE A 1 677 ? -3.436 6.144 -12.233 1.00 98.06 677 PHE A N 1
ATOM 5271 C CA . PHE A 1 677 ? -3.063 4.925 -12.945 1.00 98.06 677 PHE A CA 1
ATOM 5272 C C . PHE A 1 677 ? -4.268 4.215 -13.563 1.00 98.06 677 PHE A C 1
ATOM 5274 O O . PHE A 1 677 ? -4.288 3.996 -14.776 1.00 98.06 677 PHE A O 1
ATOM 5281 N N . LEU A 1 678 ? -5.289 3.906 -12.754 1.00 98.12 678 LEU A N 1
ATOM 5282 C CA . LEU A 1 678 ? -6.491 3.205 -13.213 1.00 98.12 678 LEU A CA 1
ATOM 5283 C C . LEU A 1 678 ? -7.202 3.966 -14.335 1.00 98.12 678 LEU A C 1
ATOM 5285 O O . LEU A 1 678 ? -7.595 3.359 -15.328 1.00 98.12 678 LEU A O 1
ATOM 5289 N N . ALA A 1 679 ? -7.299 5.293 -14.232 1.00 97.00 679 ALA A N 1
ATOM 5290 C CA . ALA A 1 679 ? -7.918 6.121 -15.262 1.00 97.00 679 ALA A CA 1
ATOM 5291 C C . ALA A 1 679 ? -7.238 5.984 -16.633 1.00 97.00 679 ALA A C 1
ATOM 5293 O O . ALA A 1 679 ? -7.914 5.915 -17.663 1.00 97.00 679 ALA A O 1
ATOM 5294 N N . GLN A 1 680 ? -5.904 5.913 -16.652 1.00 97.06 680 GLN A N 1
ATOM 5295 C CA . GLN A 1 680 ? -5.145 5.714 -17.884 1.00 97.06 680 GLN A CA 1
ATOM 5296 C C . GLN A 1 680 ? -5.372 4.306 -18.435 1.00 97.06 680 GLN A C 1
ATOM 5298 O O . GLN A 1 680 ? -5.798 4.161 -19.581 1.00 97.06 680 GLN A O 1
ATOM 5303 N N . ILE A 1 681 ? -5.174 3.268 -17.618 1.00 96.56 681 ILE A N 1
ATOM 5304 C CA . ILE A 1 681 ? -5.272 1.884 -18.102 1.00 96.56 681 ILE A CA 1
ATOM 5305 C C . ILE A 1 681 ? -6.705 1.486 -18.467 1.00 96.56 681 ILE A C 1
ATOM 5307 O O . ILE A 1 681 ? -6.898 0.657 -19.352 1.00 96.56 681 ILE A O 1
ATOM 5311 N N . TYR A 1 682 ? -7.732 2.086 -17.858 1.00 96.56 682 TYR A N 1
ATOM 5312 C CA . TYR A 1 682 ? -9.120 1.885 -18.277 1.00 96.56 682 TYR A CA 1
ATOM 5313 C C . TYR A 1 682 ? -9.371 2.440 -19.664 1.00 96.56 682 TYR A C 1
ATOM 5315 O O . TYR A 1 682 ? -10.077 1.796 -20.437 1.00 96.56 682 TYR A O 1
ATOM 5323 N N . LYS A 1 683 ? -8.762 3.567 -20.041 1.00 94.25 683 LYS A N 1
ATOM 5324 C CA . LYS A 1 683 ? -8.870 4.006 -21.430 1.00 94.25 683 LYS A CA 1
ATOM 5325 C C . LYS A 1 683 ? -8.067 3.108 -22.373 1.00 94.25 683 LYS A C 1
ATOM 5327 O O . LYS A 1 683 ? -8.620 2.714 -23.397 1.00 94.25 683 LYS A O 1
ATOM 5332 N N . GLU A 1 684 ? -6.833 2.742 -22.019 1.00 93.06 684 GLU A N 1
ATOM 5333 C CA . GLU A 1 684 ? -5.967 1.903 -22.874 1.00 93.06 684 GLU A CA 1
ATOM 5334 C C . GLU A 1 684 ? -6.559 0.515 -23.148 1.00 93.06 684 GLU A C 1
ATOM 5336 O O . GLU A 1 684 ? -6.596 0.049 -24.283 1.00 93.06 684 GLU A O 1
ATOM 5341 N N . SER A 1 685 ? -7.090 -0.134 -22.113 1.00 93.69 685 SER A N 1
ATOM 5342 C CA . SER A 1 685 ? -7.587 -1.514 -22.187 1.00 93.69 685 SER A CA 1
ATOM 5343 C C . SER A 1 685 ? -9.055 -1.635 -22.608 1.00 93.69 685 SER A C 1
ATOM 5345 O O . SER A 1 685 ? -9.609 -2.740 -22.614 1.00 93.69 685 SER A O 1
ATOM 5347 N N . GLY A 1 686 ? -9.734 -0.518 -22.898 1.00 92.50 686 GLY A N 1
ATOM 5348 C CA . GLY A 1 686 ? -11.175 -0.501 -23.171 1.00 92.50 686 GLY A CA 1
ATOM 5349 C C . GLY A 1 686 ? -12.016 -0.920 -21.958 1.00 92.50 686 GLY A C 1
ATOM 5350 O O . GLY A 1 686 ? -12.893 -1.774 -22.076 1.00 92.50 686 GLY A O 1
ATOM 5351 N N . ALA A 1 687 ? -11.728 -0.335 -20.795 1.00 94.31 687 ALA A N 1
ATOM 5352 C CA . ALA A 1 687 ? -12.280 -0.656 -19.480 1.00 94.31 687 ALA A CA 1
ATOM 5353 C C . ALA A 1 687 ? -12.044 -2.124 -19.088 1.00 94.31 687 ALA A C 1
ATOM 5355 O O . ALA A 1 687 ? -12.978 -2.828 -18.706 1.00 94.31 687 ALA A O 1
ATOM 5356 N N . PHE A 1 688 ? -10.795 -2.584 -19.204 1.00 94.06 688 PHE A N 1
ATOM 5357 C CA . PHE A 1 688 ? -10.348 -3.950 -18.904 1.00 94.06 688 PHE A CA 1
ATOM 5358 C C . PHE A 1 688 ? -10.894 -5.032 -19.850 1.00 94.06 688 PHE A C 1
ATOM 5360 O O . PHE A 1 688 ? -11.129 -6.175 -19.459 1.00 94.06 688 PHE A O 1
ATOM 5367 N N . LYS A 1 689 ? -11.092 -4.696 -21.127 1.00 94.44 689 LYS A N 1
ATOM 5368 C CA . LYS A 1 689 ? -11.440 -5.686 -22.155 1.00 94.44 689 LYS A CA 1
ATOM 5369 C C . LYS A 1 689 ? -10.216 -6.387 -22.737 1.00 94.44 689 LYS A C 1
ATOM 5371 O O . LYS A 1 689 ? -10.315 -7.571 -23.051 1.00 94.44 689 LYS A O 1
ATOM 5376 N N . SER A 1 690 ? -9.100 -5.678 -22.919 1.00 95.50 690 SER A N 1
ATOM 5377 C CA . SER A 1 690 ? -7.921 -6.220 -23.604 1.00 95.50 690 SER A CA 1
ATOM 5378 C C . SER A 1 690 ? -6.598 -5.754 -22.992 1.00 95.50 690 SER A C 1
ATOM 5380 O O . SER A 1 690 ? -6.483 -4.599 -22.601 1.00 95.50 690 SER A O 1
ATOM 5382 N N . THR A 1 691 ? -5.595 -6.632 -22.958 1.00 96.31 691 THR A N 1
ATOM 5383 C CA . THR A 1 691 ? -4.171 -6.327 -22.682 1.00 96.31 691 THR A CA 1
ATOM 5384 C C . THR A 1 691 ? -3.316 -6.336 -23.947 1.00 96.31 691 THR A C 1
ATOM 5386 O O . THR A 1 691 ? -2.088 -6.332 -23.878 1.00 96.31 691 THR A O 1
ATOM 5389 N N . ALA A 1 692 ? -3.946 -6.418 -25.115 1.00 93.88 692 ALA A N 1
ATOM 5390 C CA . ALA A 1 692 ? -3.281 -6.331 -26.401 1.00 93.88 692 ALA A CA 1
ATOM 5391 C C . ALA A 1 692 ? -4.034 -5.363 -27.308 1.00 93.88 692 ALA A C 1
ATOM 5393 O O . ALA A 1 692 ? -5.272 -5.386 -27.366 1.00 93.88 692 ALA A O 1
ATOM 5394 N N . GLU A 1 693 ? -3.268 -4.566 -28.048 1.00 92.19 693 GLU A N 1
ATOM 5395 C CA . GLU A 1 693 ? -3.785 -3.765 -29.146 1.00 92.19 693 GLU A CA 1
ATOM 5396 C C . GLU A 1 693 ? -4.467 -4.685 -30.171 1.00 92.19 693 GLU A C 1
ATOM 5398 O O . GLU A 1 693 ? -3.979 -5.781 -30.473 1.00 92.19 693 GLU A O 1
ATOM 5403 N N . LYS A 1 694 ? -5.625 -4.258 -30.682 1.00 89.44 694 LYS A N 1
ATOM 5404 C CA . LYS A 1 694 ? -6.384 -4.999 -31.693 1.00 89.44 694 LYS A CA 1
ATOM 5405 C C . LYS A 1 694 ? -5.922 -4.577 -33.085 1.00 89.44 694 LYS A C 1
ATOM 5407 O O . LYS A 1 694 ? -5.802 -3.389 -33.359 1.00 89.44 694 LYS A O 1
ATOM 5412 N N . GLY A 1 695 ? -5.709 -5.555 -33.954 1.00 89.62 695 GLY A N 1
ATOM 5413 C CA . GLY A 1 695 ? -5.286 -5.348 -35.334 1.00 89.62 695 GLY A CA 1
ATOM 5414 C C . GLY A 1 695 ? -4.902 -6.669 -35.988 1.00 89.62 695 GLY A C 1
ATOM 5415 O O . GLY A 1 695 ? -4.604 -7.645 -35.294 1.00 89.62 695 GLY A O 1
ATOM 5416 N N . ASP A 1 696 ? -4.931 -6.703 -37.313 1.00 92.12 696 ASP A N 1
ATOM 5417 C CA . ASP A 1 696 ? -4.341 -7.783 -38.096 1.00 92.12 696 ASP A CA 1
ATOM 5418 C C . ASP A 1 696 ? -2.858 -7.491 -38.391 1.00 92.12 696 ASP A C 1
ATOM 5420 O O . ASP A 1 696 ? -2.294 -6.474 -37.975 1.00 92.12 696 ASP A O 1
ATOM 5424 N N . GLU A 1 697 ? -2.197 -8.410 -39.088 1.00 92.75 697 GLU A N 1
ATOM 5425 C CA . GLU A 1 697 ? -0.781 -8.273 -39.434 1.00 92.75 697 GLU A CA 1
ATOM 5426 C C . GLU A 1 697 ? -0.514 -7.036 -40.308 1.00 92.75 697 GLU A C 1
ATOM 5428 O O . GLU A 1 697 ? 0.431 -6.288 -40.043 1.00 92.75 697 GLU A O 1
ATOM 5433 N N . ARG A 1 698 ? -1.398 -6.753 -41.281 1.00 93.12 698 ARG A N 1
ATOM 5434 C CA . ARG A 1 698 ? -1.301 -5.558 -42.137 1.00 93.12 698 ARG A CA 1
ATOM 5435 C C . ARG A 1 698 ? -1.391 -4.285 -41.305 1.00 93.12 698 ARG A C 1
ATOM 5437 O O . ARG A 1 698 ? -0.588 -3.377 -41.513 1.00 93.12 698 ARG A O 1
ATOM 5444 N N . TYR A 1 699 ? -2.336 -4.198 -40.373 1.00 93.06 699 TYR A N 1
ATOM 5445 C CA . TYR A 1 699 ? -2.489 -3.052 -39.483 1.00 93.06 699 TYR A CA 1
ATOM 5446 C C . TYR A 1 699 ? -1.197 -2.791 -38.709 1.00 93.06 699 TYR A C 1
ATOM 5448 O O . TYR A 1 699 ? -0.673 -1.681 -38.755 1.00 93.06 699 TYR A O 1
ATOM 5456 N N . PHE A 1 700 ? -0.631 -3.807 -38.051 1.00 95.38 700 PHE A N 1
ATOM 5457 C CA . PHE A 1 700 ? 0.580 -3.596 -37.258 1.00 95.38 700 PHE A CA 1
ATOM 5458 C C . PHE A 1 700 ? 1.796 -3.248 -38.114 1.00 95.38 700 PHE A C 1
ATOM 5460 O O . PHE A 1 700 ? 2.567 -2.370 -37.722 1.00 95.38 700 PHE A O 1
ATOM 5467 N N . ARG A 1 701 ? 1.943 -3.859 -39.296 1.00 95.00 701 ARG A N 1
ATOM 5468 C CA . ARG A 1 701 ? 3.000 -3.487 -40.244 1.00 95.00 701 ARG A CA 1
ATOM 5469 C C . ARG A 1 701 ? 2.868 -2.021 -40.664 1.00 95.00 701 ARG A C 1
ATOM 5471 O O . ARG A 1 701 ? 3.785 -1.232 -40.459 1.00 95.00 701 ARG A O 1
ATOM 5478 N N . THR A 1 702 ? 1.690 -1.635 -41.149 1.00 93.19 702 THR A N 1
ATOM 5479 C CA . THR A 1 702 ? 1.423 -0.284 -41.681 1.00 93.19 702 THR A CA 1
ATOM 5480 C C . THR A 1 702 ? 1.401 0.822 -40.623 1.00 93.19 702 THR A C 1
ATOM 5482 O O . THR A 1 702 ? 1.480 2.002 -40.967 1.00 93.19 702 THR A O 1
ATOM 5485 N N . MET A 1 703 ? 1.348 0.471 -39.334 1.00 91.06 703 MET A N 1
ATOM 5486 C CA . MET A 1 703 ? 1.356 1.425 -38.217 1.00 91.06 703 MET A CA 1
ATOM 5487 C C . MET A 1 703 ? 2.690 1.537 -37.470 1.00 91.06 703 MET A C 1
ATOM 5489 O O . MET A 1 703 ? 2.906 2.552 -36.786 1.00 91.06 703 MET A O 1
ATOM 5493 N N . TYR A 1 704 ? 3.546 0.513 -37.548 1.00 94.00 704 TYR A N 1
ATOM 5494 C CA . TYR A 1 704 ? 4.740 0.384 -36.703 1.00 94.00 704 TYR A CA 1
ATOM 5495 C C . TYR A 1 704 ? 6.002 -0.083 -37.434 1.00 94.00 704 TYR A C 1
ATOM 5497 O O . TYR A 1 704 ? 7.034 -0.227 -36.779 1.00 94.00 704 TYR A O 1
ATOM 5505 N N . GLU A 1 705 ? 5.939 -0.329 -38.739 1.00 93.94 705 GLU A N 1
ATOM 5506 C CA . GLU A 1 705 ? 7.048 -0.921 -39.485 1.00 93.94 705 GLU A CA 1
ATOM 5507 C C . GLU A 1 705 ? 7.217 -0.274 -40.863 1.00 93.94 705 GLU A C 1
ATOM 5509 O O . GLU A 1 705 ? 8.163 0.487 -41.056 1.00 93.94 705 GLU A O 1
ATOM 5514 N N . ASP A 1 706 ? 6.287 -0.509 -41.792 1.00 94.19 706 ASP A N 1
ATOM 5515 C CA . ASP A 1 706 ? 6.354 0.020 -43.156 1.00 94.19 706 ASP A CA 1
ATOM 5516 C C . ASP A 1 706 ? 4.964 0.181 -43.788 1.00 94.19 706 ASP A C 1
ATOM 5518 O O . ASP A 1 706 ? 4.068 -0.643 -43.588 1.00 94.19 706 ASP A O 1
ATOM 5522 N N . LEU A 1 707 ? 4.802 1.254 -44.562 1.00 94.62 707 LEU A N 1
ATOM 5523 C CA . LEU A 1 707 ? 3.608 1.563 -45.348 1.00 94.62 707 LEU A CA 1
ATOM 5524 C C . LEU A 1 707 ? 4.058 2.078 -46.713 1.00 94.62 707 LEU A C 1
ATOM 5526 O O . LEU A 1 707 ? 4.701 3.125 -46.797 1.00 94.62 707 LEU A O 1
ATOM 5530 N N . THR A 1 708 ? 3.668 1.396 -47.784 1.00 95.69 708 THR A N 1
ATOM 5531 C CA . THR A 1 708 ? 4.018 1.829 -49.142 1.00 95.69 708 THR A CA 1
ATOM 5532 C C . THR A 1 708 ? 3.128 2.986 -49.629 1.00 95.69 708 THR A C 1
ATOM 5534 O O . THR A 1 708 ? 2.000 3.147 -49.156 1.00 95.69 708 THR A O 1
ATOM 5537 N N . PRO A 1 709 ? 3.568 3.793 -50.618 1.00 97.00 709 PRO A N 1
ATOM 5538 C CA . PRO A 1 709 ? 2.720 4.823 -51.229 1.00 97.00 709 PRO A CA 1
ATOM 5539 C C . PRO A 1 709 ? 1.414 4.277 -51.835 1.00 97.00 709 PRO A C 1
ATOM 5541 O O . PRO A 1 709 ? 0.389 4.955 -51.793 1.00 97.00 709 PRO A O 1
ATOM 5544 N N . ILE A 1 710 ? 1.438 3.051 -52.372 1.00 96.69 710 ILE A N 1
ATOM 5545 C CA . ILE A 1 710 ? 0.249 2.385 -52.928 1.00 96.69 710 ILE A CA 1
ATOM 5546 C C . ILE A 1 710 ? -0.758 2.114 -51.808 1.00 96.69 710 ILE A C 1
ATOM 5548 O O . ILE A 1 710 ? -1.895 2.574 -51.884 1.00 96.69 710 ILE A O 1
ATOM 5552 N N . GLU A 1 711 ? -0.319 1.466 -50.727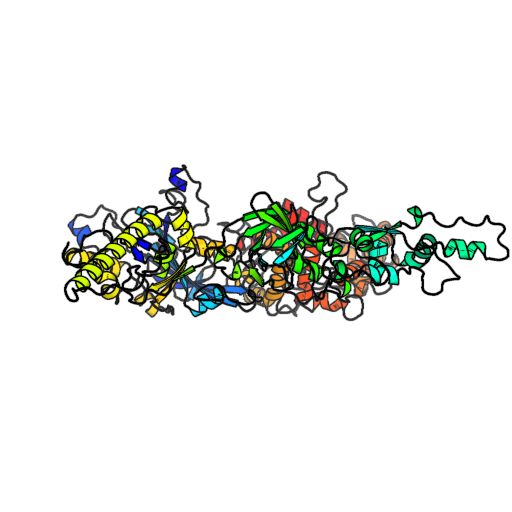 1.00 95.94 711 GLU A N 1
ATOM 5553 C CA . GLU A 1 711 ? -1.169 1.182 -49.566 1.00 95.94 711 GLU A CA 1
ATOM 5554 C C . GLU A 1 711 ? -1.665 2.453 -48.875 1.00 95.94 711 GLU A C 1
ATOM 5556 O O . GLU A 1 711 ? -2.788 2.483 -48.377 1.00 95.94 711 GLU A O 1
ATOM 5561 N N . ALA A 1 712 ? -0.859 3.519 -48.851 1.00 95.88 712 ALA A N 1
ATOM 5562 C CA . ALA A 1 712 ? -1.292 4.816 -48.342 1.00 95.88 712 ALA A CA 1
ATOM 5563 C C . ALA A 1 712 ? -2.441 5.392 -49.187 1.00 95.88 712 ALA A C 1
ATOM 5565 O O . ALA A 1 712 ? -3.369 5.986 -48.638 1.00 95.88 712 ALA A O 1
ATOM 5566 N N . GLY A 1 713 ? -2.403 5.195 -50.509 1.00 96.75 713 GLY A N 1
ATOM 5567 C CA . GLY A 1 713 ? -3.500 5.554 -51.405 1.00 96.75 713 GLY A CA 1
ATOM 5568 C C . GLY A 1 713 ? -4.750 4.720 -51.139 1.00 96.75 713 GLY A C 1
ATOM 5569 O O . GLY A 1 713 ? -5.829 5.280 -50.970 1.00 96.75 713 GLY A O 1
ATOM 5570 N N . GLU A 1 714 ? -4.597 3.402 -51.009 1.00 95.88 714 GLU A N 1
ATOM 5571 C CA . GLU A 1 714 ? -5.698 2.493 -50.667 1.00 95.88 714 GLU A CA 1
ATOM 5572 C C . GLU A 1 714 ? -6.336 2.828 -49.314 1.00 95.88 714 GLU A C 1
ATOM 5574 O O . GLU A 1 714 ? -7.560 2.828 -49.189 1.00 95.88 714 GLU A O 1
ATOM 5579 N N . ASP A 1 715 ? -5.530 3.118 -48.290 1.00 94.06 715 ASP A N 1
ATOM 5580 C CA . ASP A 1 715 ? -6.027 3.509 -46.9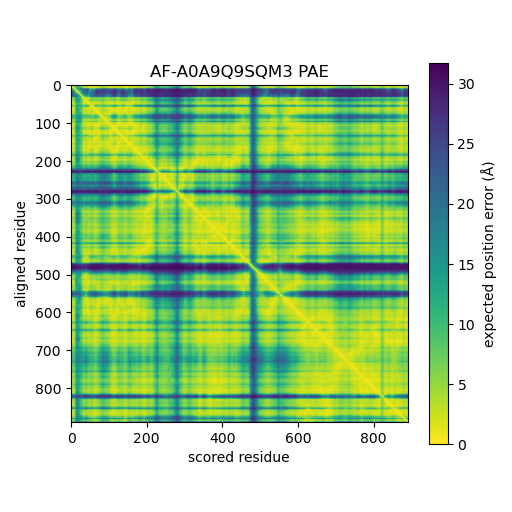73 1.00 94.06 715 ASP A CA 1
ATOM 5581 C C . ASP A 1 715 ? -6.731 4.876 -47.040 1.00 94.06 715 ASP A C 1
ATOM 5583 O O . ASP A 1 715 ? -7.769 5.052 -46.398 1.00 94.06 715 ASP A O 1
ATOM 5587 N N . TYR A 1 716 ? -6.231 5.828 -47.840 1.00 95.44 716 TYR A N 1
ATOM 5588 C CA . TYR A 1 716 ? -6.910 7.110 -48.064 1.00 95.44 716 TYR A CA 1
ATOM 5589 C C . TYR A 1 716 ? -8.297 6.910 -48.677 1.00 95.44 716 TYR A C 1
ATOM 5591 O O . TYR A 1 716 ? -9.264 7.511 -48.208 1.00 95.44 716 TYR A O 1
ATOM 5599 N N . ASP A 1 717 ? -8.396 6.058 -49.694 1.00 95.94 717 ASP A N 1
ATOM 5600 C CA . ASP A 1 717 ? -9.627 5.858 -50.459 1.00 95.94 717 ASP A CA 1
ATOM 5601 C C . ASP A 1 717 ? -10.655 5.036 -49.668 1.00 95.94 717 ASP A C 1
ATOM 5603 O O . ASP A 1 717 ? -11.829 5.398 -49.602 1.00 95.94 717 ASP A O 1
ATOM 5607 N N . ASN A 1 718 ? -10.206 3.978 -48.985 1.00 95.44 718 ASN A N 1
ATOM 5608 C CA . ASN A 1 718 ? -11.092 3.020 -48.321 1.00 95.44 718 ASN A CA 1
ATOM 5609 C C . ASN A 1 718 ? -11.341 3.327 -46.834 1.00 95.44 718 ASN A C 1
ATOM 5611 O O . ASN A 1 718 ? -12.316 2.841 -46.262 1.00 95.44 718 ASN A O 1
ATOM 5615 N N . LYS A 1 719 ? -10.470 4.106 -46.172 1.00 93.06 719 LYS A N 1
ATOM 5616 C CA . LYS A 1 719 ? -10.518 4.346 -44.712 1.00 93.06 719 LYS A CA 1
ATOM 5617 C C . LYS A 1 719 ? -10.524 5.829 -44.344 1.00 93.06 719 LYS A C 1
ATOM 5619 O O . LYS A 1 719 ? -10.219 6.178 -43.202 1.00 93.06 719 LYS A O 1
ATOM 5624 N N . ARG A 1 720 ? -10.913 6.721 -45.262 1.00 91.50 720 ARG A N 1
ATOM 5625 C CA . ARG A 1 720 ? -10.858 8.183 -45.069 1.00 91.50 720 ARG A CA 1
ATOM 5626 C C . ARG A 1 720 ? -11.479 8.672 -43.758 1.00 91.50 720 ARG A C 1
ATOM 5628 O O . ARG A 1 720 ? -10.845 9.432 -43.029 1.00 91.50 720 ARG A O 1
ATOM 5635 N N . ALA A 1 721 ? -12.695 8.220 -43.441 1.00 91.00 721 ALA A N 1
ATOM 5636 C CA . ALA A 1 721 ? -13.404 8.623 -42.224 1.00 91.00 721 ALA A CA 1
ATOM 5637 C C . ALA A 1 721 ? -12.653 8.194 -40.953 1.00 91.00 721 ALA A C 1
ATOM 5639 O O . ALA A 1 721 ? -12.517 8.972 -40.010 1.00 91.00 721 ALA A O 1
ATOM 5640 N N . TRP A 1 722 ? -12.098 6.981 -40.954 1.00 89.44 722 TRP A N 1
ATOM 5641 C CA . TRP A 1 722 ? -11.289 6.470 -39.852 1.00 89.44 722 TRP A CA 1
ATOM 5642 C C . TRP A 1 722 ? -9.962 7.229 -39.717 1.00 89.44 722 TRP A C 1
ATOM 5644 O O . TRP A 1 722 ? -9.604 7.646 -38.618 1.00 89.44 722 TRP A O 1
ATOM 5654 N N . LEU A 1 723 ? -9.267 7.496 -40.829 1.00 90.00 723 LEU A N 1
ATOM 5655 C CA . LEU A 1 723 ? -8.038 8.299 -40.845 1.00 90.00 723 LEU A CA 1
ATOM 5656 C C . LEU A 1 723 ? -8.266 9.718 -40.316 1.00 90.00 723 LEU A C 1
ATOM 5658 O O . LEU A 1 723 ? -7.388 10.282 -39.656 1.00 90.00 723 LEU A O 1
ATOM 5662 N N . GLN A 1 724 ? -9.430 10.298 -40.607 1.00 88.19 724 GLN A N 1
ATOM 5663 C CA . GLN A 1 724 ? -9.829 11.596 -40.080 1.00 88.19 724 GLN A CA 1
ATOM 5664 C C . GLN A 1 724 ? -10.121 11.522 -38.578 1.00 88.19 724 GLN A C 1
ATOM 5666 O O . GLN A 1 724 ? -9.567 12.320 -37.825 1.00 88.19 724 GLN A O 1
ATOM 5671 N N . ALA A 1 725 ? -10.909 10.538 -38.132 1.00 83.44 725 ALA A N 1
ATOM 5672 C CA . ALA A 1 725 ? -11.241 10.344 -36.719 1.00 83.44 725 ALA A CA 1
ATOM 5673 C C . ALA A 1 725 ? -10.003 10.077 -35.843 1.00 83.44 725 ALA A C 1
ATOM 5675 O O . ALA A 1 725 ? -9.904 10.593 -34.733 1.00 83.44 725 ALA A O 1
ATOM 5676 N N . MET A 1 726 ? -9.030 9.321 -36.360 1.00 81.56 726 MET A N 1
ATOM 5677 C CA . MET A 1 726 ? -7.761 9.032 -35.679 1.00 81.56 726 MET A CA 1
ATOM 5678 C C . MET A 1 726 ? -6.729 10.166 -35.795 1.00 81.56 726 MET A C 1
ATOM 5680 O O . MET A 1 726 ? -5.642 10.073 -35.227 1.00 81.56 726 MET A O 1
ATOM 5684 N N . GLY A 1 727 ? -7.033 11.234 -36.542 1.00 84.94 727 GLY A N 1
ATOM 5685 C CA . GLY A 1 727 ? -6.136 12.378 -36.718 1.00 84.94 727 GLY A CA 1
ATOM 5686 C C . GLY A 1 727 ? -4.904 12.098 -37.587 1.00 84.94 727 GLY A C 1
ATOM 5687 O O . GLY A 1 727 ? -3.940 12.863 -37.548 1.00 84.94 727 GLY A O 1
ATOM 5688 N N . PHE A 1 728 ? -4.908 11.026 -38.385 1.00 87.38 728 PHE A N 1
ATOM 5689 C CA . PHE A 1 728 ? -3.814 10.698 -39.310 1.00 87.38 728 PHE A CA 1
ATOM 5690 C C . PHE A 1 728 ? -3.886 11.492 -40.615 1.00 87.38 728 PHE A C 1
ATOM 5692 O O . PHE A 1 728 ? -2.851 11.765 -41.228 1.00 87.38 728 PHE A O 1
ATOM 5699 N N . LEU A 1 729 ? -5.092 11.898 -41.024 1.00 89.19 729 LEU A N 1
ATOM 5700 C CA . LEU A 1 729 ? -5.285 12.675 -42.246 1.00 89.19 729 LEU A CA 1
ATOM 5701 C C . LEU A 1 729 ? -4.698 14.087 -42.121 1.00 89.19 729 LEU A C 1
ATOM 5703 O O . LEU A 1 729 ? -4.044 14.560 -43.046 1.00 89.19 729 LEU A O 1
ATOM 5707 N N . ARG A 1 730 ? -4.893 14.740 -40.964 1.00 88.06 730 ARG A N 1
ATOM 5708 C CA . ARG A 1 730 ? -4.406 16.104 -40.657 1.00 88.06 730 ARG A CA 1
ATOM 5709 C C . ARG A 1 730 ? -4.758 17.143 -41.735 1.00 88.06 730 ARG A C 1
ATOM 5711 O O . ARG A 1 730 ? -3.960 18.020 -42.034 1.00 88.06 730 ARG A O 1
ATOM 5718 N N . GLY A 1 731 ? -5.935 17.010 -42.350 1.00 88.44 731 GLY A N 1
ATOM 5719 C CA . GLY A 1 731 ? -6.398 17.900 -43.422 1.00 88.44 731 GLY A CA 1
ATOM 5720 C C . GLY A 1 731 ? -5.704 17.716 -44.779 1.00 88.44 731 GLY A C 1
ATOM 5721 O O . GLY A 1 731 ? -5.951 18.510 -45.678 1.00 88.44 731 GLY A O 1
ATOM 5722 N N . ARG A 1 732 ? -4.858 16.689 -44.951 1.00 94.00 732 ARG A N 1
ATOM 5723 C CA . ARG A 1 732 ? -4.130 16.435 -46.204 1.00 94.00 732 ARG A CA 1
ATOM 5724 C C . ARG A 1 732 ? -5.048 15.919 -47.313 1.00 94.00 732 ARG A C 1
ATOM 5726 O O . ARG A 1 732 ? -5.926 15.080 -47.080 1.00 94.00 732 ARG A O 1
ATOM 5733 N N . ASP A 1 733 ? -4.801 16.385 -48.533 1.00 95.25 733 ASP A N 1
ATOM 5734 C CA . ASP A 1 733 ? -5.355 15.776 -49.739 1.00 95.25 733 ASP A CA 1
ATOM 5735 C C . ASP A 1 733 ? -4.664 14.433 -50.046 1.00 95.25 733 ASP A C 1
ATOM 5737 O O . ASP A 1 733 ? -3.695 14.036 -49.388 1.00 95.25 733 ASP A O 1
ATOM 5741 N N . ARG A 1 734 ? -5.201 13.689 -51.018 1.00 95.75 734 ARG A N 1
ATOM 5742 C CA . ARG A 1 734 ? -4.711 12.344 -51.350 1.00 95.75 734 ARG A CA 1
ATOM 5743 C C . ARG A 1 734 ? -3.234 12.343 -51.777 1.00 95.75 734 ARG A C 1
ATOM 5745 O O . ARG A 1 734 ? -2.482 11.556 -51.198 1.00 95.75 734 ARG A O 1
ATOM 5752 N N . PRO A 1 735 ? -2.774 13.202 -52.714 1.00 97.50 735 PRO A N 1
ATOM 5753 C CA . PRO A 1 735 ? -1.366 13.227 -53.112 1.00 97.50 735 PRO A CA 1
ATOM 5754 C C . PRO A 1 735 ? -0.426 13.556 -51.948 1.00 97.50 735 PRO A C 1
ATOM 5756 O O . PRO A 1 735 ? 0.579 12.870 -51.761 1.00 97.50 735 PRO A O 1
ATOM 5759 N N . THR A 1 736 ? -0.775 14.542 -51.113 1.00 97.06 736 THR A N 1
ATOM 5760 C CA . THR A 1 736 ? 0.052 14.923 -49.957 1.00 97.06 736 THR A CA 1
ATOM 5761 C C . THR A 1 736 ? 0.112 13.806 -48.918 1.00 97.06 736 THR A C 1
ATOM 5763 O O . THR A 1 736 ? 1.177 13.541 -48.360 1.00 97.06 736 THR A O 1
ATOM 5766 N N . TYR A 1 737 ? -1.006 13.116 -48.662 1.00 95.81 737 TYR A N 1
ATOM 5767 C CA . TYR A 1 737 ? -1.040 11.985 -47.733 1.00 95.81 737 TYR A CA 1
ATOM 5768 C C . TYR A 1 737 ? -0.150 10.829 -48.208 1.00 95.81 737 TYR A C 1
ATOM 5770 O O . TYR A 1 737 ? 0.668 10.340 -47.427 1.00 95.81 737 TYR A O 1
ATOM 5778 N N . ILE A 1 738 ? -0.259 10.444 -49.485 1.00 97.12 738 ILE A N 1
ATOM 5779 C CA . ILE A 1 738 ? 0.550 9.378 -50.102 1.00 97.12 738 ILE A CA 1
ATOM 5780 C C . ILE A 1 738 ? 2.045 9.700 -50.033 1.00 97.12 738 ILE A C 1
ATOM 5782 O O . ILE A 1 738 ? 2.851 8.814 -49.758 1.00 97.12 738 ILE A O 1
ATOM 5786 N N . LEU A 1 739 ? 2.415 10.964 -50.254 1.00 96.69 739 LEU A N 1
ATOM 5787 C CA . LEU A 1 739 ? 3.810 11.396 -50.230 1.00 96.69 739 LEU A CA 1
ATOM 5788 C C . LEU A 1 739 ? 4.406 11.384 -48.813 1.00 96.69 739 LEU A C 1
ATOM 5790 O O . LEU A 1 739 ? 5.553 10.987 -48.627 1.00 96.69 739 LEU A O 1
ATOM 5794 N N . GLN A 1 740 ? 3.646 11.831 -47.809 1.00 95.88 740 GLN A N 1
ATOM 5795 C CA . GLN A 1 740 ? 4.183 12.085 -46.468 1.00 95.88 740 GLN A CA 1
ATOM 5796 C C . GLN A 1 740 ? 4.023 10.910 -45.499 1.00 95.88 740 GLN A C 1
ATOM 5798 O O . GLN A 1 740 ? 4.923 10.645 -44.699 1.00 95.88 740 GLN A O 1
ATOM 5803 N N . ARG A 1 741 ? 2.890 10.196 -45.535 1.00 94.38 741 ARG A N 1
ATOM 5804 C CA . ARG A 1 741 ? 2.559 9.184 -44.521 1.00 94.38 741 ARG A CA 1
ATOM 5805 C C . ARG A 1 741 ? 3.570 8.026 -44.454 1.00 94.38 741 ARG A C 1
ATOM 5807 O O . ARG A 1 741 ? 3.953 7.684 -43.336 1.00 94.38 741 ARG A O 1
ATOM 5814 N N . PRO A 1 742 ? 4.062 7.463 -45.576 1.00 95.88 742 PRO A N 1
ATOM 5815 C CA . PRO A 1 742 ? 5.144 6.473 -45.554 1.00 95.88 742 PRO A CA 1
ATOM 5816 C C . PRO A 1 742 ? 6.412 6.946 -44.825 1.00 95.88 742 PRO A C 1
ATOM 5818 O O . PRO A 1 742 ? 7.070 6.166 -44.139 1.00 95.88 742 PRO A O 1
ATOM 5821 N N . GLY A 1 743 ? 6.769 8.230 -44.954 1.00 95.12 743 GLY A N 1
ATOM 5822 C CA . GLY A 1 743 ? 7.887 8.831 -44.220 1.00 95.12 743 GLY A CA 1
ATOM 5823 C C . GLY A 1 743 ? 7.645 8.831 -42.710 1.00 95.12 743 GLY A C 1
ATOM 5824 O O . GLY A 1 743 ? 8.472 8.319 -41.961 1.00 95.12 743 GLY A O 1
ATOM 5825 N N . GLU A 1 744 ? 6.467 9.294 -42.279 1.00 94.00 744 GLU A N 1
ATOM 5826 C CA . GLU A 1 744 ? 6.073 9.318 -40.860 1.00 94.00 744 GLU A CA 1
ATOM 5827 C C . GLU A 1 744 ? 6.082 7.920 -40.215 1.00 94.00 744 GLU A C 1
ATOM 5829 O O . GLU A 1 744 ? 6.471 7.771 -39.055 1.00 94.00 744 GLU A O 1
ATOM 5834 N N . ILE A 1 745 ? 5.636 6.886 -40.944 1.00 94.12 745 ILE A N 1
ATOM 5835 C CA . ILE A 1 745 ? 5.645 5.501 -40.448 1.00 94.12 745 ILE A CA 1
ATOM 5836 C C . ILE A 1 745 ? 7.078 4.997 -40.274 1.00 94.12 745 ILE A C 1
ATOM 5838 O O . ILE A 1 745 ? 7.385 4.443 -39.219 1.00 94.12 745 ILE A O 1
ATOM 5842 N N . ARG A 1 746 ? 7.968 5.246 -41.243 1.00 93.69 746 ARG A N 1
ATOM 5843 C CA . ARG A 1 746 ? 9.380 4.842 -41.146 1.00 93.69 746 ARG A CA 1
ATOM 5844 C C . ARG A 1 746 ? 10.111 5.551 -40.008 1.00 93.69 746 ARG A C 1
ATOM 5846 O O . ARG A 1 746 ? 10.824 4.897 -39.253 1.00 93.69 746 ARG A O 1
ATOM 5853 N N . GLU A 1 747 ? 9.895 6.853 -39.829 1.00 94.38 747 GLU A N 1
ATOM 5854 C CA . GLU A 1 747 ? 10.449 7.608 -38.692 1.00 94.38 747 GLU A CA 1
ATOM 5855 C C . GLU A 1 747 ? 9.975 7.028 -37.351 1.00 94.38 747 GLU A C 1
ATOM 5857 O O . GLU A 1 747 ? 10.768 6.812 -36.428 1.00 94.38 747 GLU A O 1
ATOM 5862 N N . LYS A 1 748 ? 8.681 6.698 -37.251 1.00 92.75 748 LYS A N 1
ATOM 5863 C CA . LYS A 1 748 ? 8.118 6.057 -36.061 1.00 92.75 748 LYS A CA 1
ATOM 5864 C C . LYS A 1 748 ? 8.719 4.667 -35.834 1.00 92.75 748 LYS A C 1
ATOM 5866 O O . LYS A 1 748 ? 9.134 4.386 -34.710 1.00 92.75 748 LYS A O 1
ATOM 5871 N N . ALA A 1 749 ? 8.805 3.824 -36.862 1.00 95.00 749 ALA A N 1
ATOM 5872 C CA . ALA A 1 749 ? 9.388 2.485 -36.781 1.00 95.00 749 ALA A CA 1
ATOM 5873 C C . ALA A 1 749 ? 10.845 2.534 -36.293 1.00 95.00 749 ALA A C 1
ATOM 5875 O O . ALA A 1 749 ? 11.198 1.844 -35.335 1.00 95.00 749 ALA A O 1
ATOM 5876 N N . GLN A 1 750 ? 11.654 3.444 -36.848 1.00 94.81 750 GLN A N 1
ATOM 5877 C CA . GLN A 1 750 ? 13.029 3.687 -36.403 1.00 94.81 750 GLN A CA 1
ATOM 5878 C C . GLN A 1 750 ? 13.096 4.118 -34.932 1.00 94.81 750 GLN A C 1
ATOM 5880 O O . GLN A 1 750 ? 13.900 3.575 -34.175 1.00 94.81 750 GLN A O 1
ATOM 5885 N N . SER A 1 751 ? 12.217 5.026 -34.488 1.00 92.94 751 SER A N 1
ATOM 5886 C CA . SER A 1 751 ? 12.167 5.450 -33.077 1.00 92.94 751 SER A CA 1
ATOM 5887 C C . SER A 1 751 ? 11.813 4.303 -32.115 1.00 92.94 751 SER A C 1
ATOM 5889 O O . SER A 1 751 ? 12.285 4.261 -30.977 1.00 92.94 751 SER A O 1
ATOM 5891 N N . LEU A 1 752 ? 11.022 3.337 -32.589 1.00 94.00 752 LEU A N 1
ATOM 5892 C CA . LEU A 1 752 ? 10.639 2.125 -31.864 1.00 94.00 752 LEU A CA 1
ATOM 5893 C C . LEU A 1 752 ? 11.695 1.011 -31.951 1.00 94.00 752 LEU A C 1
ATOM 5895 O O . LEU A 1 752 ? 11.593 0.025 -31.219 1.00 94.00 752 LEU A O 1
ATOM 5899 N N . GLY A 1 753 ? 12.708 1.163 -32.809 1.00 95.75 753 GLY A N 1
ATOM 5900 C CA . GLY A 1 753 ? 13.703 0.133 -33.112 1.00 95.75 753 GLY A CA 1
ATOM 5901 C C . GLY A 1 753 ? 13.185 -0.980 -34.024 1.00 95.75 753 GLY A C 1
ATOM 5902 O O . GLY A 1 753 ? 13.858 -1.994 -34.170 1.00 95.75 753 GLY A O 1
ATOM 5903 N N . ASN A 1 754 ? 12.008 -0.819 -34.627 1.00 95.94 754 ASN A N 1
ATOM 5904 C CA . ASN A 1 754 ? 11.429 -1.784 -35.556 1.00 95.94 754 ASN A CA 1
ATOM 5905 C C . ASN A 1 754 ? 12.132 -1.650 -36.913 1.00 95.94 754 ASN A C 1
ATOM 5907 O O . ASN A 1 754 ? 11.720 -0.862 -37.760 1.00 95.94 754 ASN A O 1
ATOM 5911 N N . VAL A 1 755 ? 13.241 -2.367 -37.079 1.00 89.88 755 VAL A N 1
ATOM 5912 C CA . VAL A 1 755 ? 14.114 -2.282 -38.265 1.00 89.88 755 VAL A CA 1
ATOM 5913 C C . VAL A 1 755 ? 14.131 -3.573 -39.084 1.00 89.88 755 VAL A C 1
ATOM 5915 O O . VAL A 1 755 ? 14.787 -3.628 -40.122 1.00 89.88 755 VAL A O 1
ATOM 5918 N N . HIS A 1 756 ? 13.421 -4.608 -38.631 1.00 91.50 756 HIS A N 1
ATOM 5919 C CA . HIS A 1 756 ? 13.306 -5.885 -39.327 1.00 91.50 756 HIS A CA 1
ATOM 5920 C C . HIS A 1 756 ? 11.861 -6.157 -39.750 1.00 91.50 756 HIS A C 1
ATOM 5922 O O . HIS A 1 756 ? 10.920 -5.783 -39.049 1.00 91.50 756 HIS A O 1
ATOM 5928 N N . LEU A 1 757 ? 11.704 -6.848 -40.885 1.00 91.12 757 LEU A N 1
ATOM 5929 C CA . LEU A 1 757 ? 10.394 -7.259 -41.383 1.00 91.12 757 LEU A CA 1
ATOM 5930 C C . LEU A 1 757 ? 9.684 -8.146 -40.342 1.00 91.12 757 LEU A C 1
ATOM 5932 O O . LEU A 1 757 ? 10.278 -9.109 -39.851 1.00 91.12 757 LEU A O 1
ATOM 5936 N N . GLY A 1 758 ? 8.433 -7.830 -40.012 1.00 93.56 758 GLY A N 1
ATOM 5937 C CA . GLY A 1 758 ? 7.631 -8.524 -38.996 1.00 93.56 758 GLY A CA 1
ATOM 5938 C C . GLY A 1 758 ? 7.735 -7.944 -37.578 1.00 93.56 758 GLY A C 1
ATOM 5939 O O . GLY A 1 758 ? 7.047 -8.421 -36.668 1.00 93.56 758 GLY A O 1
ATOM 5940 N N . ASP A 1 759 ? 8.543 -6.902 -37.364 1.00 95.50 759 ASP A N 1
ATOM 5941 C CA . ASP A 1 759 ? 8.672 -6.236 -36.063 1.00 95.50 759 ASP A CA 1
ATOM 5942 C C . ASP A 1 759 ? 7.386 -5.547 -35.605 1.00 95.50 759 ASP A C 1
ATOM 5944 O O . ASP A 1 759 ? 7.095 -5.544 -34.405 1.00 95.50 759 ASP A O 1
ATOM 5948 N N . GLY A 1 760 ? 6.597 -4.996 -36.528 1.00 95.12 760 GLY A N 1
ATOM 5949 C CA . GLY A 1 760 ? 5.333 -4.336 -36.215 1.00 95.12 760 GLY A CA 1
ATOM 5950 C C . GLY A 1 760 ? 4.375 -5.282 -35.482 1.00 95.12 760 GLY A C 1
ATOM 5951 O O . GLY A 1 760 ? 4.011 -5.007 -34.334 1.00 95.12 760 GLY A O 1
ATOM 5952 N N . PRO A 1 761 ? 3.989 -6.422 -36.085 1.00 95.19 761 PRO A N 1
ATOM 5953 C CA . PRO A 1 761 ? 3.161 -7.434 -35.428 1.00 95.19 761 PRO A CA 1
ATOM 5954 C C . PRO A 1 761 ? 3.813 -8.051 -34.181 1.00 95.19 761 PRO A C 1
ATOM 5956 O O . PRO A 1 761 ? 3.143 -8.257 -33.159 1.00 95.19 761 PRO A O 1
ATOM 5959 N N . ARG A 1 762 ? 5.122 -8.338 -34.235 1.00 95.44 762 ARG A N 1
ATOM 5960 C CA . ARG A 1 762 ? 5.849 -9.003 -33.145 1.00 95.44 762 ARG A CA 1
ATOM 5961 C C . ARG A 1 762 ? 5.916 -8.148 -31.884 1.00 95.44 762 ARG A C 1
ATOM 5963 O O . ARG A 1 762 ? 5.632 -8.661 -30.800 1.00 95.44 762 ARG A O 1
ATOM 5970 N N . PHE A 1 763 ? 6.194 -6.853 -32.020 1.00 96.88 763 PHE A N 1
ATOM 5971 C CA . PHE A 1 763 ? 6.343 -5.890 -30.921 1.00 96.88 763 PHE A CA 1
ATOM 5972 C C . PHE A 1 763 ? 5.184 -4.884 -30.841 1.00 96.88 763 PHE A C 1
ATOM 5974 O O . PHE A 1 763 ? 5.369 -3.737 -30.428 1.00 96.88 763 PHE A O 1
ATOM 5981 N N . ARG A 1 764 ? 3.973 -5.318 -31.210 1.00 95.69 764 ARG A N 1
ATOM 5982 C CA . ARG A 1 764 ? 2.728 -4.552 -31.037 1.00 95.69 764 ARG A CA 1
ATOM 5983 C C . ARG A 1 764 ? 2.446 -4.182 -29.576 1.00 95.69 764 ARG A C 1
ATOM 5985 O O . ARG A 1 764 ? 3.003 -4.799 -28.664 1.00 95.69 764 ARG A O 1
ATOM 5992 N N . GLY A 1 765 ? 1.516 -3.256 -29.344 1.00 96.00 765 GLY A N 1
ATOM 5993 C CA . GLY A 1 765 ? 1.100 -2.867 -27.995 1.00 96.00 765 GLY A CA 1
ATOM 5994 C C . GLY A 1 765 ? 0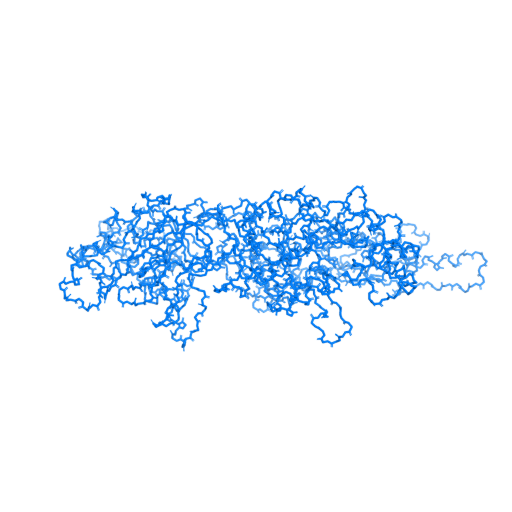.593 -4.044 -27.151 1.00 96.00 765 GLY A C 1
ATOM 5995 O O . GLY A 1 765 ? -0.382 -4.704 -27.522 1.00 96.00 765 GLY A O 1
ATOM 5996 N N . ARG A 1 766 ? 1.247 -4.312 -26.009 1.00 97.12 766 ARG A N 1
ATOM 5997 C CA . ARG A 1 766 ? 0.818 -5.312 -25.005 1.00 97.12 766 ARG A CA 1
ATOM 5998 C C . ARG A 1 766 ? 0.962 -4.808 -23.563 1.00 97.12 766 ARG A C 1
ATOM 6000 O O . ARG A 1 766 ? 1.719 -3.880 -23.291 1.00 97.12 766 ARG A O 1
ATOM 6007 N N . GLY A 1 767 ? 0.252 -5.444 -22.636 1.00 96.94 767 GLY A N 1
ATOM 6008 C CA . GLY A 1 767 ? 0.173 -5.052 -21.227 1.00 96.94 767 GLY A CA 1
ATOM 6009 C C . GLY A 1 767 ? -0.888 -3.979 -20.981 1.00 96.94 767 GLY A C 1
ATOM 6010 O O . GLY A 1 767 ? -1.579 -3.553 -21.902 1.00 96.94 767 GLY A O 1
ATOM 6011 N N . LEU A 1 768 ? -1.032 -3.524 -19.734 1.00 96.88 768 LEU A N 1
ATOM 6012 C CA . LEU A 1 768 ? -2.107 -2.585 -19.360 1.00 96.88 768 LEU A CA 1
ATOM 6013 C C . LEU A 1 768 ? -1.941 -1.170 -19.939 1.00 96.88 768 LEU A C 1
ATOM 6015 O O . LEU A 1 768 ? -2.902 -0.406 -19.957 1.00 96.88 768 LEU A O 1
ATOM 6019 N N . ILE A 1 769 ? -0.730 -0.823 -20.385 1.00 93.62 769 ILE A N 1
ATOM 6020 C CA . ILE A 1 769 ? -0.399 0.488 -20.964 1.00 93.62 769 ILE A CA 1
ATOM 6021 C C . ILE A 1 769 ? 0.159 0.387 -22.391 1.00 93.62 769 ILE A C 1
ATOM 6023 O O . ILE A 1 769 ? 0.708 1.350 -22.913 1.00 93.62 769 ILE A O 1
ATOM 6027 N N . HIS A 1 770 ? 0.029 -0.792 -23.012 1.00 92.56 770 HIS A N 1
ATOM 6028 C CA . HIS A 1 770 ? 0.472 -1.074 -24.379 1.00 92.56 770 HIS A CA 1
ATOM 6029 C C . HIS A 1 770 ? 1.948 -0.716 -24.646 1.00 92.56 770 HIS A C 1
ATOM 6031 O O . HIS A 1 770 ? 2.270 0.085 -25.527 1.00 92.56 770 HIS A O 1
ATOM 6037 N N . LEU A 1 771 ? 2.872 -1.367 -23.927 1.00 94.56 771 LEU A N 1
ATOM 6038 C CA . LEU A 1 771 ? 4.297 -1.326 -24.265 1.00 94.56 771 LEU A CA 1
ATOM 6039 C C . LEU A 1 771 ? 4.470 -1.757 -25.732 1.00 94.56 771 LEU A C 1
ATOM 6041 O O . LEU A 1 771 ? 3.965 -2.808 -26.130 1.00 94.56 771 LEU A O 1
ATOM 6045 N N . THR A 1 772 ? 5.139 -0.922 -26.530 1.00 94.69 772 THR A N 1
ATOM 6046 C CA . THR A 1 772 ? 5.177 -1.025 -27.998 1.00 94.69 772 THR A CA 1
ATOM 6047 C C . THR A 1 772 ? 6.597 -0.815 -28.523 1.00 94.69 772 THR A C 1
ATOM 6049 O O . THR A 1 772 ? 7.335 0.026 -28.005 1.00 94.69 772 THR A O 1
ATOM 6052 N N . GLY A 1 773 ? 6.957 -1.543 -29.581 1.00 96.12 773 GLY A N 1
ATOM 6053 C CA . GLY A 1 773 ? 8.230 -1.421 -30.290 1.00 96.12 773 GLY A CA 1
ATOM 6054 C C . GLY A 1 773 ? 9.349 -2.290 -29.722 1.00 96.12 773 GLY A C 1
ATOM 6055 O O . GLY A 1 773 ? 9.428 -2.526 -28.514 1.00 96.12 773 GLY A O 1
ATOM 6056 N N . ARG A 1 774 ? 10.252 -2.735 -30.601 1.00 97.06 774 ARG A N 1
ATOM 6057 C CA . ARG A 1 774 ? 11.409 -3.581 -30.275 1.00 97.06 774 ARG A CA 1
ATOM 6058 C C . ARG A 1 774 ? 12.232 -3.030 -29.107 1.00 97.06 774 ARG A C 1
ATOM 6060 O O . ARG A 1 774 ? 12.580 -3.774 -28.190 1.00 97.06 774 ARG A O 1
ATOM 6067 N N . ASN A 1 775 ? 12.515 -1.727 -29.112 1.00 95.88 775 ASN A N 1
ATOM 6068 C CA . ASN A 1 775 ? 13.289 -1.072 -28.056 1.00 95.88 775 ASN A CA 1
ATOM 6069 C C . ASN A 1 775 ? 12.580 -1.138 -26.697 1.00 95.88 775 ASN A C 1
ATOM 6071 O O . ASN A 1 775 ? 13.225 -1.406 -25.687 1.00 95.88 775 ASN A O 1
ATOM 6075 N N . GLY A 1 776 ? 11.259 -0.937 -26.664 1.00 95.38 776 GLY A N 1
ATOM 6076 C CA . GLY A 1 776 ? 10.481 -0.984 -25.424 1.00 95.38 776 GLY A CA 1
ATOM 6077 C C . GLY A 1 776 ? 10.521 -2.366 -24.772 1.00 95.38 776 GLY A C 1
ATOM 6078 O O . GLY A 1 776 ? 10.781 -2.478 -23.576 1.00 95.38 776 GLY A O 1
ATOM 6079 N N . TYR A 1 777 ? 10.336 -3.417 -25.574 1.00 97.69 777 TYR A N 1
ATOM 6080 C CA . TYR A 1 777 ? 10.411 -4.806 -25.112 1.00 97.69 777 TYR A CA 1
ATOM 6081 C C . TYR A 1 777 ? 11.816 -5.165 -24.617 1.00 97.69 777 TYR A C 1
ATOM 6083 O O . TYR A 1 777 ? 11.950 -5.780 -23.559 1.00 97.69 777 TYR A O 1
ATOM 6091 N N . LYS A 1 778 ? 12.857 -4.740 -25.346 1.00 97.25 778 LYS A N 1
ATOM 6092 C CA . LYS A 1 778 ? 14.257 -4.980 -24.980 1.00 97.25 778 LYS A CA 1
ATOM 6093 C C . LYS A 1 778 ? 14.605 -4.351 -23.630 1.00 97.25 778 LYS A C 1
ATOM 6095 O O . LYS A 1 778 ? 15.064 -5.059 -22.743 1.00 97.25 778 LYS A O 1
ATOM 6100 N N . ILE A 1 779 ? 14.348 -3.053 -23.461 1.00 96.69 779 ILE A N 1
ATOM 6101 C CA . ILE A 1 779 ? 14.732 -2.316 -22.245 1.00 96.69 779 ILE A CA 1
ATOM 6102 C C . ILE A 1 779 ? 13.947 -2.828 -21.026 1.00 96.69 779 ILE A C 1
ATOM 6104 O O . ILE A 1 779 ? 14.507 -2.961 -19.938 1.00 96.69 779 ILE A O 1
ATOM 6108 N N . TYR A 1 780 ? 12.662 -3.163 -21.190 1.00 98.12 780 TYR A N 1
ATOM 6109 C CA . TYR A 1 780 ? 11.897 -3.800 -20.114 1.00 98.12 780 TYR A CA 1
ATOM 6110 C C . TYR A 1 780 ? 12.457 -5.188 -19.753 1.00 98.12 780 TYR A C 1
ATOM 6112 O O . TYR A 1 780 ? 12.559 -5.526 -18.573 1.00 98.12 780 TYR A O 1
ATOM 6120 N N . GLY A 1 781 ? 12.875 -5.970 -20.754 1.00 97.81 781 GLY A N 1
ATOM 6121 C CA . GLY A 1 781 ? 13.555 -7.247 -20.548 1.00 97.81 781 GLY A CA 1
ATOM 6122 C C . GLY A 1 781 ? 14.881 -7.115 -19.803 1.00 97.81 781 GLY A C 1
ATOM 6123 O O . GLY A 1 781 ? 15.119 -7.867 -18.865 1.00 97.81 781 GLY A O 1
ATOM 6124 N N . GLU A 1 782 ? 15.699 -6.118 -20.143 1.00 96.38 782 GLU A N 1
ATOM 6125 C CA . GLU A 1 782 ? 16.948 -5.794 -19.436 1.00 96.38 782 GLU A CA 1
ATOM 6126 C C . GLU A 1 782 ? 16.684 -5.384 -17.980 1.00 96.38 782 GLU A C 1
ATOM 6128 O O . GLU A 1 782 ? 17.333 -5.892 -17.070 1.00 96.38 782 GLU A O 1
ATOM 6133 N N . PHE A 1 783 ? 15.672 -4.544 -17.730 1.00 98.06 783 PHE A N 1
ATOM 6134 C CA . PHE A 1 783 ? 15.266 -4.168 -16.371 1.00 98.06 783 PHE A CA 1
ATOM 6135 C C . PHE A 1 783 ? 14.896 -5.391 -15.515 1.00 98.06 783 PHE A C 1
ATOM 6137 O O . PHE A 1 783 ? 15.252 -5.457 -14.339 1.00 98.06 783 PHE A O 1
ATOM 6144 N N . ARG A 1 784 ? 14.183 -6.361 -16.098 1.00 97.31 784 ARG A N 1
ATOM 6145 C CA . ARG A 1 784 ? 13.720 -7.589 -15.427 1.00 97.31 784 ARG A CA 1
ATOM 6146 C C . ARG A 1 784 ? 14.749 -8.720 -15.414 1.00 97.31 784 ARG A C 1
ATOM 6148 O O . ARG A 1 784 ? 14.538 -9.687 -14.691 1.00 97.31 784 ARG A O 1
ATOM 6155 N N . ASN A 1 785 ? 15.795 -8.633 -16.236 1.00 96.62 785 ASN A N 1
ATOM 6156 C CA . ASN A 1 785 ? 16.636 -9.765 -16.631 1.00 96.62 785 ASN A CA 1
ATOM 6157 C C . ASN A 1 785 ? 15.816 -10.953 -17.200 1.00 96.62 785 ASN A C 1
ATOM 6159 O O . ASN A 1 785 ? 15.982 -12.107 -16.804 1.00 96.62 785 ASN A O 1
ATOM 6163 N N . VAL A 1 786 ? 14.875 -10.662 -18.110 1.00 96.06 786 VAL A N 1
ATOM 6164 C CA . VAL A 1 786 ? 13.976 -11.642 -18.751 1.00 96.06 786 VAL A CA 1
ATOM 6165 C C . VAL A 1 786 ? 13.901 -11.392 -20.258 1.00 96.06 786 VAL A C 1
ATOM 6167 O O . VAL A 1 786 ? 13.740 -10.261 -20.707 1.00 96.06 786 VAL A O 1
ATOM 6170 N N . ASP A 1 787 ? 13.953 -12.459 -21.059 1.00 96.38 787 ASP A N 1
ATOM 6171 C CA . ASP A 1 787 ? 13.832 -12.354 -22.515 1.00 96.38 787 ASP A CA 1
ATOM 6172 C C . ASP A 1 787 ? 12.373 -12.164 -22.974 1.00 96.38 787 ASP A C 1
ATOM 6174 O O . ASP A 1 787 ? 11.540 -13.069 -22.860 1.00 96.38 787 ASP A O 1
ATOM 6178 N N . PHE A 1 788 ? 12.095 -10.998 -23.563 1.00 97.19 788 PHE A N 1
ATOM 6179 C CA . PHE A 1 788 ? 10.844 -10.671 -24.260 1.00 97.19 788 PHE A CA 1
ATOM 6180 C C . PHE A 1 788 ? 11.026 -10.464 -25.768 1.00 97.19 788 PHE A C 1
ATOM 6182 O O . PHE A 1 788 ? 10.111 -9.987 -26.433 1.00 97.19 788 PHE A O 1
ATOM 6189 N N . MET A 1 789 ? 12.193 -10.800 -26.313 1.00 95.62 789 MET A N 1
ATOM 6190 C CA . MET A 1 789 ? 12.561 -10.575 -27.709 1.00 95.62 789 MET A CA 1
ATOM 6191 C C . MET A 1 789 ? 12.351 -11.821 -28.565 1.00 95.62 789 MET A C 1
ATOM 6193 O O . MET A 1 789 ? 12.021 -11.704 -29.743 1.00 95.62 789 MET A O 1
ATOM 6197 N N . THR A 1 790 ? 12.520 -13.016 -27.996 1.00 95.69 790 THR A N 1
ATOM 6198 C CA . THR A 1 790 ? 12.431 -14.290 -28.732 1.00 95.69 790 THR A CA 1
ATOM 6199 C C . THR A 1 790 ? 11.011 -14.846 -28.747 1.00 95.69 790 THR A C 1
ATOM 6201 O O . THR A 1 790 ? 10.401 -15.003 -27.694 1.00 95.69 790 THR A O 1
ATOM 6204 N N . ASP A 1 791 ? 10.473 -15.200 -29.913 1.00 93.62 791 ASP A N 1
ATOM 6205 C CA . ASP A 1 791 ? 9.126 -15.771 -29.997 1.00 93.62 791 ASP A CA 1
ATOM 6206 C C . ASP A 1 791 ? 9.019 -17.135 -29.288 1.00 93.62 791 ASP A C 1
ATOM 6208 O O . ASP A 1 791 ? 9.979 -17.908 -29.297 1.00 93.62 791 ASP A O 1
ATOM 6212 N N . PRO A 1 792 ? 7.870 -17.446 -28.651 1.00 95.12 792 PRO A N 1
ATOM 6213 C CA . PRO A 1 792 ? 6.653 -16.629 -28.528 1.00 95.12 792 PRO A CA 1
ATOM 6214 C C . PRO A 1 792 ? 6.649 -15.688 -27.301 1.00 95.12 792 PRO A C 1
ATOM 6216 O O . PRO A 1 792 ? 5.591 -15.191 -26.906 1.00 95.12 792 PRO A O 1
ATOM 6219 N N . ARG A 1 793 ? 7.800 -15.433 -26.661 1.00 96.62 793 ARG A N 1
ATOM 6220 C CA . ARG A 1 793 ? 7.910 -14.709 -25.376 1.00 96.62 793 ARG A CA 1
ATOM 6221 C C . ARG A 1 793 ? 7.331 -13.284 -25.368 1.00 96.62 793 ARG A C 1
ATOM 6223 O O . ARG A 1 793 ? 6.765 -12.946 -24.326 1.00 96.62 793 ARG A O 1
ATOM 6230 N N . PRO A 1 794 ? 7.340 -12.477 -26.458 1.00 97.00 794 PRO A N 1
ATOM 6231 C CA . PRO A 1 794 ? 6.637 -11.190 -26.482 1.00 97.00 794 PRO A CA 1
ATOM 6232 C C . PRO A 1 794 ? 5.160 -11.282 -26.056 1.00 97.00 794 PRO A C 1
ATOM 6234 O O . PRO A 1 794 ? 4.628 -10.358 -25.445 1.00 97.00 794 PRO A O 1
ATOM 6237 N N . SER A 1 795 ? 4.484 -12.407 -26.331 1.00 96.50 795 SER A N 1
ATOM 6238 C CA . SER A 1 795 ? 3.067 -12.604 -25.983 1.00 96.50 795 SER A CA 1
ATOM 6239 C C . SER A 1 795 ? 2.793 -12.625 -24.474 1.00 96.50 795 SER A C 1
ATOM 6241 O O . SER A 1 795 ? 1.680 -12.281 -24.059 1.00 96.50 795 SER A O 1
ATOM 6243 N N . ARG A 1 796 ? 3.802 -12.941 -23.644 1.00 97.31 796 ARG A N 1
ATOM 6244 C CA . ARG A 1 796 ? 3.691 -12.984 -22.175 1.00 97.31 796 ARG A CA 1
ATOM 6245 C C . ARG A 1 796 ? 3.221 -11.657 -21.584 1.00 97.31 796 ARG A C 1
ATOM 6247 O O . ARG A 1 796 ? 2.440 -11.677 -20.644 1.00 97.31 796 ARG A O 1
ATOM 6254 N N . LEU A 1 797 ? 3.583 -10.526 -22.195 1.00 97.00 797 LEU A N 1
ATOM 6255 C CA . LEU A 1 797 ? 3.112 -9.188 -21.803 1.00 97.00 797 LEU A CA 1
ATOM 6256 C C . LEU A 1 797 ? 1.589 -9.012 -21.892 1.00 97.00 797 LEU A C 1
ATOM 6258 O O . LEU A 1 797 ? 1.045 -8.122 -21.250 1.00 97.00 797 LEU A O 1
ATOM 6262 N N . SER A 1 798 ? 0.893 -9.842 -22.674 1.00 95.94 798 SER A N 1
ATOM 6263 C CA . SER A 1 798 ? -0.573 -9.831 -22.764 1.00 95.94 798 SER A CA 1
ATOM 6264 C C . SER A 1 798 ? -1.249 -10.979 -22.009 1.00 95.94 798 SER A C 1
ATOM 6266 O O . SER A 1 798 ? -2.360 -10.792 -21.517 1.00 95.94 798 SER A O 1
ATOM 6268 N N . ILE A 1 799 ? -0.609 -12.150 -21.904 1.00 96.62 799 ILE A N 1
ATOM 6269 C CA . ILE A 1 799 ? -1.249 -13.364 -21.361 1.00 96.62 799 ILE A CA 1
ATOM 6270 C C . ILE A 1 799 ? -0.917 -13.666 -19.900 1.00 96.62 799 ILE A C 1
ATOM 6272 O O . ILE A 1 799 ? -1.686 -14.366 -19.246 1.00 96.62 799 ILE A O 1
ATOM 6276 N N . ASP A 1 800 ? 0.195 -13.144 -19.383 1.00 97.88 800 ASP A N 1
ATOM 6277 C CA . ASP A 1 800 ? 0.585 -13.291 -17.982 1.00 97.88 800 ASP A CA 1
ATOM 6278 C C . ASP A 1 800 ? 0.148 -12.031 -17.216 1.00 97.88 800 ASP A C 1
ATOM 6280 O O . ASP A 1 800 ? 0.638 -10.938 -17.519 1.00 97.88 800 ASP A O 1
ATOM 6284 N N . PRO A 1 801 ? -0.772 -12.138 -16.241 1.00 97.94 801 PRO A N 1
ATOM 6285 C CA . PRO A 1 801 ? -1.287 -10.973 -15.530 1.00 97.94 801 PRO A CA 1
ATOM 6286 C C . PRO A 1 801 ? -0.196 -10.245 -14.737 1.00 97.94 801 PRO A C 1
ATOM 6288 O O . PRO A 1 801 ? -0.217 -9.016 -14.680 1.00 97.94 801 PRO A O 1
ATOM 6291 N N . SER A 1 802 ? 0.784 -10.968 -14.179 1.00 97.81 802 SER A N 1
ATOM 6292 C CA . SER A 1 802 ? 1.860 -10.365 -13.386 1.00 97.81 802 SER A CA 1
ATOM 6293 C C . SER A 1 802 ? 2.782 -9.532 -14.272 1.00 97.81 802 SER A C 1
ATOM 6295 O O . SER A 1 802 ? 3.113 -8.407 -13.916 1.00 97.81 802 SER A O 1
ATOM 6297 N N . ILE A 1 803 ? 3.131 -10.036 -15.459 1.00 98.25 803 ILE A N 1
ATOM 6298 C CA . ILE A 1 803 ? 3.965 -9.311 -16.433 1.00 98.25 803 ILE A CA 1
ATOM 6299 C C . ILE A 1 803 ? 3.185 -8.145 -17.063 1.00 98.25 803 ILE A C 1
ATOM 6301 O O . ILE A 1 803 ? 3.715 -7.042 -17.220 1.00 98.25 803 ILE A O 1
ATOM 6305 N N . ALA A 1 804 ? 1.907 -8.357 -17.392 1.00 98.19 804 ALA A N 1
ATOM 6306 C CA . ALA A 1 804 ? 1.041 -7.317 -17.945 1.00 98.19 804 ALA A CA 1
ATOM 6307 C C . ALA A 1 804 ? 0.883 -6.124 -16.987 1.00 98.19 804 ALA A C 1
ATOM 6309 O O . ALA A 1 804 ? 0.913 -4.975 -17.436 1.00 98.19 804 ALA A O 1
ATOM 6310 N N . ALA A 1 805 ? 0.744 -6.387 -15.683 1.00 98.44 805 ALA A N 1
ATOM 6311 C CA . ALA A 1 805 ? 0.691 -5.349 -14.660 1.00 98.44 805 ALA A CA 1
ATOM 6312 C C . ALA A 1 805 ? 2.067 -4.713 -14.415 1.00 98.44 805 ALA A C 1
ATOM 6314 O O . ALA A 1 805 ? 2.196 -3.491 -14.487 1.00 98.44 805 ALA A O 1
ATOM 6315 N N . ASP A 1 806 ? 3.102 -5.522 -14.173 1.00 98.56 806 ASP A N 1
ATOM 6316 C CA . ASP A 1 806 ? 4.454 -5.049 -13.853 1.00 98.56 806 ASP A CA 1
ATOM 6317 C C . ASP A 1 806 ? 5.030 -4.141 -14.949 1.00 98.56 806 ASP A C 1
ATOM 6319 O O . ASP A 1 806 ? 5.546 -3.072 -14.633 1.00 98.56 806 ASP A O 1
ATOM 6323 N N . SER A 1 807 ? 4.841 -4.480 -16.230 1.00 98.06 807 SER A N 1
ATOM 6324 C CA . SER A 1 807 ? 5.264 -3.625 -17.351 1.00 98.06 807 SER A CA 1
ATOM 6325 C C . SER A 1 807 ? 4.636 -2.224 -17.323 1.00 98.06 807 SER A C 1
ATOM 6327 O O . SER A 1 807 ? 5.294 -1.244 -17.682 1.00 98.06 807 SER A O 1
ATOM 6329 N N . ALA A 1 808 ? 3.398 -2.090 -16.836 1.00 98.00 808 ALA A N 1
ATOM 6330 C CA . ALA A 1 808 ? 2.740 -0.796 -16.685 1.00 98.00 808 ALA A CA 1
ATOM 6331 C C . ALA A 1 808 ? 3.290 0.003 -15.491 1.00 98.00 808 ALA A C 1
ATOM 6333 O O . ALA A 1 808 ? 3.502 1.211 -15.614 1.00 98.00 808 ALA A O 1
ATOM 6334 N N . GLY A 1 809 ? 3.586 -0.654 -14.364 1.00 97.94 809 GLY A N 1
ATOM 6335 C CA . GLY A 1 809 ? 4.259 -0.024 -13.219 1.00 97.94 809 GLY A CA 1
ATOM 6336 C C . GLY A 1 809 ? 5.697 0.408 -13.536 1.00 97.94 809 GLY A C 1
ATOM 6337 O O . GLY A 1 809 ? 6.111 1.527 -13.209 1.00 97.94 809 GLY A O 1
ATOM 6338 N N . TYR A 1 810 ? 6.428 -0.432 -14.274 1.00 97.88 810 TYR A N 1
ATOM 6339 C CA . TYR A 1 810 ? 7.734 -0.114 -14.848 1.00 97.88 810 TYR A CA 1
ATOM 6340 C C . TYR A 1 810 ? 7.650 1.137 -15.719 1.00 97.88 810 TYR A C 1
ATOM 6342 O O . TYR A 1 810 ? 8.396 2.091 -15.496 1.00 97.88 810 TYR A O 1
ATOM 6350 N N . PHE A 1 811 ? 6.726 1.172 -16.683 1.00 96.94 811 PHE A N 1
ATOM 6351 C CA . PHE A 1 811 ? 6.563 2.324 -17.566 1.00 96.94 811 PHE A CA 1
ATOM 6352 C C . PHE A 1 811 ? 6.290 3.600 -16.761 1.00 96.94 811 PHE A C 1
ATOM 6354 O O . PHE A 1 811 ? 6.905 4.638 -16.996 1.00 96.94 811 PHE A O 1
ATOM 6361 N N . TRP A 1 812 ? 5.412 3.511 -15.762 1.00 95.88 812 TRP A N 1
ATOM 6362 C CA . TRP A 1 812 ? 4.999 4.649 -14.943 1.00 95.88 812 TRP A CA 1
ATOM 6363 C C . TRP A 1 812 ? 6.146 5.296 -14.155 1.00 95.88 812 TRP A C 1
ATOM 6365 O O . TRP A 1 812 ? 6.202 6.521 -14.002 1.00 95.88 812 TRP A O 1
ATOM 6375 N N . THR A 1 813 ? 7.072 4.479 -13.653 1.00 95.00 813 THR A N 1
ATOM 6376 C CA . THR A 1 813 ? 8.202 4.941 -12.832 1.00 95.00 813 THR A CA 1
ATOM 6377 C C . THR A 1 813 ? 9.446 5.282 -13.653 1.00 95.00 813 THR A C 1
ATOM 6379 O O . THR A 1 813 ? 10.187 6.195 -13.275 1.00 95.00 813 THR A O 1
ATOM 6382 N N . SER A 1 814 ? 9.652 4.613 -14.790 1.00 94.06 814 SER A N 1
ATOM 6383 C CA . SER A 1 814 ? 10.806 4.820 -15.678 1.00 94.06 814 SER A CA 1
ATOM 6384 C C . SER A 1 814 ? 10.626 5.972 -16.669 1.00 94.06 814 SER A C 1
ATOM 6386 O O . SER A 1 814 ? 11.603 6.629 -17.038 1.00 94.06 814 SER A O 1
ATOM 6388 N N . LYS A 1 815 ? 9.392 6.258 -17.111 1.00 91.06 815 LYS A N 1
ATOM 6389 C CA . LYS A 1 815 ? 9.136 7.265 -18.147 1.00 91.06 815 LYS A CA 1
ATOM 6390 C C . LYS A 1 815 ? 9.286 8.678 -17.591 1.00 91.06 815 LYS A C 1
ATOM 6392 O O . LYS A 1 815 ? 8.377 9.206 -16.953 1.00 91.06 815 LYS A O 1
ATOM 6397 N N . VAL A 1 816 ? 10.414 9.316 -17.898 1.00 86.94 816 VAL A N 1
ATOM 6398 C CA . VAL A 1 816 ? 10.625 10.751 -17.669 1.00 86.94 816 VAL A CA 1
ATOM 6399 C C . VAL A 1 816 ? 9.971 11.546 -18.795 1.00 86.94 816 VAL A C 1
ATOM 6401 O O . VAL A 1 816 ? 10.191 11.283 -19.979 1.00 86.94 816 VAL A O 1
ATOM 6404 N N . MET A 1 817 ? 9.148 12.520 -18.425 1.00 82.81 817 MET A N 1
ATOM 6405 C CA . MET A 1 817 ? 8.524 13.441 -19.363 1.00 82.81 817 MET A CA 1
ATOM 6406 C C . MET A 1 817 ? 9.527 14.537 -19.754 1.00 82.81 817 MET A C 1
ATOM 6408 O O . MET A 1 817 ? 10.228 15.094 -18.903 1.00 82.81 817 MET A O 1
ATOM 6412 N N . VAL A 1 818 ? 9.594 14.839 -21.052 1.00 72.56 818 VAL A N 1
ATOM 6413 C CA . VAL A 1 818 ? 10.467 15.870 -21.628 1.00 72.56 818 VAL A CA 1
ATOM 6414 C C . VAL A 1 818 ? 9.603 16.814 -22.458 1.00 72.56 818 VAL A C 1
ATOM 6416 O O . VAL A 1 818 ? 8.780 16.364 -23.255 1.00 72.56 818 VAL A O 1
ATOM 6419 N N . SER A 1 819 ? 9.776 18.122 -22.265 1.00 66.50 819 SER A N 1
ATOM 6420 C CA . SER A 1 819 ? 9.102 19.157 -23.053 1.00 66.50 819 SER A CA 1
ATOM 6421 C C . SER A 1 819 ? 10.122 20.176 -23.560 1.00 66.50 819 SER A C 1
ATOM 6423 O O . SER A 1 819 ? 10.926 20.642 -22.752 1.00 66.50 819 SER A O 1
ATOM 6425 N N . PRO A 1 820 ? 10.069 20.568 -24.848 1.00 59.41 820 PRO A N 1
ATOM 6426 C CA . PRO A 1 820 ? 10.927 21.621 -25.393 1.00 59.41 820 PRO A CA 1
ATOM 6427 C C . PRO A 1 820 ? 10.584 23.017 -24.842 1.00 59.41 820 PRO A C 1
ATOM 6429 O O . PRO A 1 820 ? 11.432 23.901 -24.854 1.00 59.41 820 PRO A O 1
ATOM 6432 N N . ASN A 1 821 ? 9.377 23.216 -24.298 1.00 59.50 821 ASN A N 1
ATOM 6433 C CA . ASN A 1 821 ? 8.985 24.475 -23.661 1.00 59.50 821 ASN A CA 1
ATOM 6434 C C . ASN A 1 821 ? 9.393 24.473 -22.177 1.00 59.50 821 ASN A C 1
ATOM 6436 O O . ASN A 1 821 ? 8.818 23.716 -21.381 1.00 59.50 821 ASN A O 1
ATOM 6440 N N . ALA A 1 822 ? 10.361 25.319 -21.804 1.00 43.41 822 ALA A N 1
ATOM 6441 C CA . ALA A 1 822 ? 10.712 25.595 -20.411 1.00 43.41 822 ALA A CA 1
ATOM 6442 C C . ALA A 1 822 ? 9.495 26.211 -19.691 1.00 43.41 822 ALA A C 1
ATOM 6444 O O . ALA A 1 822 ? 8.939 27.202 -20.151 1.00 43.41 822 ALA A O 1
ATOM 6445 N N . GLY A 1 823 ? 9.031 25.577 -18.608 1.00 49.81 823 GLY A N 1
ATOM 6446 C CA . GLY A 1 823 ? 7.798 25.950 -17.891 1.00 49.81 823 GLY A CA 1
ATOM 6447 C C . GLY A 1 823 ? 6.587 25.045 -18.158 1.00 49.81 823 GLY A C 1
ATOM 6448 O O . GLY A 1 823 ? 5.554 25.188 -17.506 1.00 49.81 823 GLY A O 1
ATOM 6449 N N . ALA A 1 824 ? 6.688 24.071 -19.068 1.00 52.81 824 ALA A N 1
ATOM 6450 C CA . ALA A 1 824 ? 5.627 23.083 -19.236 1.00 52.81 824 ALA A CA 1
ATOM 6451 C C . ALA A 1 824 ? 5.493 22.193 -17.988 1.00 52.81 824 ALA A C 1
ATOM 6453 O O . ALA A 1 824 ? 6.494 21.767 -17.413 1.00 52.81 824 ALA A O 1
ATOM 6454 N N . LEU A 1 825 ? 4.257 21.802 -17.659 1.00 59.78 825 LEU A N 1
ATOM 6455 C CA . LEU A 1 825 ? 3.855 20.819 -16.630 1.00 59.78 825 LEU A CA 1
ATOM 6456 C C . LEU A 1 825 ? 4.458 19.396 -16.807 1.00 59.78 825 LEU A C 1
ATOM 6458 O O . LEU A 1 825 ? 3.887 18.413 -16.332 1.00 59.78 825 LEU A O 1
ATOM 6462 N N . ARG A 1 826 ? 5.528 19.258 -17.597 1.00 62.38 826 ARG A N 1
ATOM 6463 C CA . ARG A 1 826 ? 5.954 18.040 -18.291 1.00 62.38 826 ARG A CA 1
ATOM 6464 C C . ARG A 1 826 ? 7.471 17.843 -18.360 1.00 62.38 826 ARG A C 1
ATOM 6466 O O . ARG A 1 826 ? 7.865 16.855 -18.952 1.00 62.38 826 ARG A O 1
ATOM 6473 N N . SER A 1 827 ? 8.331 18.737 -17.865 1.00 68.56 827 SER A N 1
ATOM 6474 C CA . SER A 1 827 ? 9.788 18.554 -18.031 1.00 68.56 827 SER A CA 1
ATOM 6475 C C . SER A 1 827 ? 10.466 18.086 -16.740 1.00 68.56 827 SER A C 1
ATOM 6477 O O . SER A 1 827 ? 10.251 18.675 -15.684 1.00 68.56 827 SER A O 1
ATOM 6479 N N . GLY A 1 828 ? 11.273 17.021 -16.818 1.00 73.81 828 GLY A N 1
ATOM 6480 C CA . GLY A 1 828 ? 12.159 16.568 -15.732 1.00 73.81 828 GLY A CA 1
ATOM 6481 C C . GLY A 1 828 ? 11.509 15.707 -14.639 1.00 73.81 828 GLY A C 1
ATOM 6482 O O . GLY A 1 828 ? 12.131 15.449 -13.608 1.00 73.81 828 GLY A O 1
ATOM 6483 N N . MET A 1 829 ? 10.270 15.247 -14.840 1.00 84.75 829 MET A N 1
ATOM 6484 C CA . MET A 1 829 ? 9.523 14.427 -13.875 1.00 84.75 829 MET A CA 1
ATOM 6485 C C . MET A 1 829 ? 9.095 13.099 -14.501 1.00 84.75 829 MET A C 1
ATOM 6487 O O . MET A 1 829 ? 8.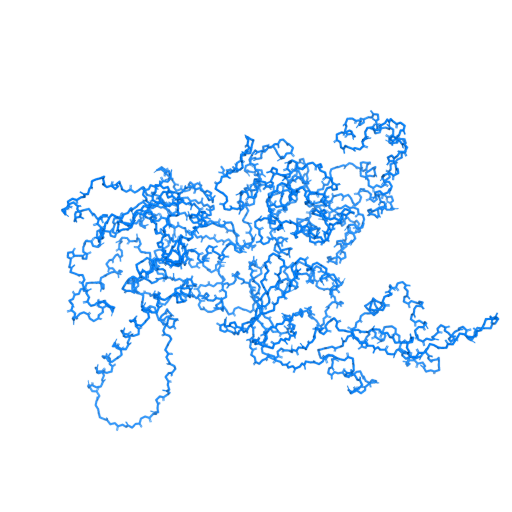699 13.073 -15.667 1.00 84.75 829 MET A O 1
ATOM 6491 N N . ASN A 1 830 ? 9.110 12.009 -13.729 1.00 91.06 830 ASN A N 1
ATOM 6492 C CA . ASN A 1 830 ? 8.389 10.797 -14.122 1.00 91.06 830 ASN A CA 1
ATOM 6493 C C . ASN A 1 830 ? 6.882 10.928 -13.846 1.00 91.06 830 ASN A C 1
ATOM 6495 O O . ASN A 1 830 ? 6.433 11.853 -13.159 1.00 91.06 830 ASN A O 1
ATOM 6499 N N . ILE A 1 831 ? 6.091 10.010 -14.406 1.00 92.88 831 ILE A N 1
ATOM 6500 C CA . ILE A 1 831 ? 4.625 10.041 -14.288 1.00 92.88 831 ILE A CA 1
ATOM 6501 C C . ILE A 1 831 ? 4.197 9.922 -12.821 1.00 92.88 831 ILE A C 1
ATOM 6503 O O . ILE A 1 831 ? 3.289 10.624 -12.378 1.00 92.88 831 ILE A O 1
ATOM 6507 N N . HIS A 1 832 ? 4.910 9.103 -12.047 1.00 90.94 832 HIS A N 1
ATOM 6508 C CA . HIS A 1 832 ? 4.670 8.927 -10.618 1.00 90.94 832 HIS A CA 1
ATOM 6509 C C . HIS A 1 832 ? 4.726 10.251 -9.843 1.00 90.94 832 HIS A C 1
ATOM 6511 O O . HIS A 1 832 ? 3.769 10.601 -9.159 1.00 90.94 832 HIS A O 1
ATOM 6517 N N . ARG A 1 833 ? 5.782 11.048 -10.045 1.00 92.12 833 ARG A N 1
ATOM 6518 C CA . ARG A 1 833 ? 5.918 12.384 -9.447 1.00 92.12 833 ARG A CA 1
ATOM 6519 C C . ARG A 1 833 ? 4.837 13.353 -9.923 1.00 92.12 833 ARG A C 1
ATOM 6521 O O . ARG A 1 833 ? 4.415 14.227 -9.172 1.00 92.12 833 ARG A O 1
ATOM 6528 N N . ARG A 1 834 ? 4.372 13.223 -11.170 1.00 91.12 834 ARG A N 1
ATOM 6529 C CA . ARG A 1 834 ? 3.303 14.079 -11.705 1.00 91.12 834 ARG A CA 1
ATOM 6530 C C . ARG A 1 834 ? 1.943 13.778 -11.084 1.00 91.12 834 ARG A C 1
ATOM 6532 O O . ARG A 1 834 ? 1.174 14.717 -10.884 1.00 91.12 834 ARG A O 1
ATOM 6539 N N . ALA A 1 835 ? 1.667 12.515 -10.768 1.00 92.94 835 ALA A N 1
ATOM 6540 C CA . ALA A 1 835 ? 0.429 12.099 -10.111 1.00 92.94 835 ALA A CA 1
ATOM 6541 C C . ALA A 1 835 ? 0.253 12.765 -8.738 1.00 92.94 835 ALA A C 1
ATOM 6543 O O . ALA A 1 835 ? -0.857 13.164 -8.395 1.00 92.94 835 ALA A O 1
ATOM 6544 N N . ASP A 1 836 ? 1.345 12.984 -8.004 1.00 93.19 836 ASP A N 1
ATOM 6545 C CA . ASP A 1 836 ? 1.309 13.609 -6.676 1.00 93.19 836 ASP A CA 1
ATOM 6546 C C . ASP A 1 836 ? 1.065 15.128 -6.694 1.00 93.19 836 ASP A C 1
ATOM 6548 O O . ASP A 1 836 ? 0.845 15.726 -5.643 1.00 93.19 836 ASP A O 1
ATOM 6552 N N . LEU A 1 837 ? 1.048 15.769 -7.871 1.00 91.75 837 LEU A N 1
ATOM 6553 C CA . LEU A 1 837 ? 0.764 17.206 -7.986 1.00 91.75 837 LEU A CA 1
ATOM 6554 C C . LEU A 1 837 ? -0.733 17.549 -7.865 1.00 91.75 837 LEU A C 1
ATOM 6556 O O . LEU A 1 837 ? -1.093 18.722 -7.960 1.00 91.75 837 LEU A O 1
ATOM 6560 N N . GLY A 1 838 ? -1.622 16.560 -7.702 1.00 92.88 838 GLY A N 1
ATOM 6561 C CA . GLY A 1 838 ? -3.043 16.776 -7.389 1.00 92.88 838 GLY A CA 1
ATOM 6562 C C . GLY A 1 838 ? -4.041 16.111 -8.345 1.00 92.88 838 GLY A C 1
ATOM 6563 O O . GLY A 1 838 ? -3.667 15.403 -9.284 1.00 92.88 838 GLY A O 1
ATOM 6564 N N . ALA A 1 839 ? -5.324 16.387 -8.111 1.00 93.94 839 ALA A N 1
ATOM 6565 C CA . ALA A 1 839 ? -6.466 15.700 -8.724 1.00 93.94 839 ALA A CA 1
ATOM 6566 C C . ALA A 1 839 ? -7.192 16.496 -9.833 1.00 93.94 839 ALA A C 1
ATOM 6568 O O . ALA A 1 839 ? -8.225 16.069 -10.336 1.00 93.94 839 ALA A O 1
ATOM 6569 N N . ALA A 1 840 ? -6.692 17.668 -10.226 1.00 93.19 840 ALA A N 1
ATOM 6570 C CA . ALA A 1 840 ? -7.347 18.484 -11.249 1.00 93.19 840 ALA A CA 1
ATOM 6571 C C . ALA A 1 840 ? -7.195 17.894 -12.668 1.00 93.19 840 ALA A C 1
ATOM 6573 O O . ALA A 1 840 ? -6.219 17.205 -12.975 1.00 93.19 840 ALA A O 1
ATOM 6574 N N . ASP A 1 841 ? -8.105 18.255 -13.579 1.00 93.12 841 ASP A N 1
ATOM 6575 C CA . ASP A 1 841 ? -8.104 17.811 -14.986 1.00 93.12 841 ASP A CA 1
ATOM 6576 C C . ASP A 1 841 ? -6.788 18.123 -15.723 1.00 93.12 841 ASP A C 1
ATOM 6578 O O . ASP A 1 841 ? -6.348 17.368 -16.598 1.00 93.12 841 ASP A O 1
ATOM 6582 N N . ILE A 1 842 ? -6.107 19.204 -15.333 1.00 90.94 842 ILE A N 1
ATOM 6583 C CA . ILE A 1 842 ? -4.792 19.590 -15.860 1.00 90.94 842 ILE A CA 1
ATOM 6584 C C . ILE A 1 842 ? -3.687 18.578 -15.500 1.00 90.94 842 ILE A C 1
ATOM 6586 O O . ILE A 1 842 ? -2.715 18.406 -16.244 1.00 90.94 842 ILE A O 1
ATOM 6590 N N . ASN A 1 843 ? -3.844 17.850 -14.393 1.00 91.62 843 ASN A N 1
ATOM 6591 C CA . ASN A 1 843 ? -2.910 16.810 -13.972 1.00 91.62 843 ASN A CA 1
ATOM 6592 C C . ASN A 1 843 ? -3.138 15.524 -14.762 1.00 91.62 843 ASN A C 1
ATOM 6594 O O . ASN A 1 843 ? -2.180 14.985 -15.318 1.00 91.62 843 ASN A O 1
ATOM 6598 N N . VAL A 1 844 ? -4.400 15.119 -14.934 1.00 93.88 844 VAL A N 1
ATOM 6599 C CA . VAL A 1 844 ? -4.774 14.000 -15.817 1.00 93.88 844 VAL A CA 1
ATOM 6600 C C . VAL A 1 844 ? -4.288 14.259 -17.249 1.00 93.88 844 VAL A C 1
ATOM 6602 O O . VAL A 1 844 ? -3.719 13.376 -17.893 1.00 93.88 844 VAL A O 1
ATOM 6605 N N . SER A 1 845 ? -4.429 15.494 -17.739 1.00 91.62 845 SER A N 1
ATOM 6606 C CA . SER A 1 845 ? -3.972 15.907 -19.076 1.00 91.62 845 SER A CA 1
ATOM 6607 C C . SER A 1 845 ? -2.457 15.794 -19.243 1.00 91.62 845 SER A C 1
ATOM 6609 O O . SER A 1 845 ? -1.964 15.319 -20.269 1.00 91.62 845 SER A O 1
ATOM 6611 N N . ALA A 1 846 ? -1.701 16.204 -18.223 1.00 88.75 846 ALA A N 1
ATOM 6612 C CA . ALA A 1 846 ? -0.248 16.105 -18.247 1.00 88.75 846 ALA A CA 1
ATOM 6613 C C . ALA A 1 846 ? 0.241 14.649 -18.225 1.00 88.75 846 ALA A C 1
ATOM 6615 O O . ALA A 1 846 ? 1.207 14.347 -18.917 1.00 88.75 846 ALA A O 1
ATOM 6616 N N . ILE A 1 847 ? -0.448 13.759 -17.503 1.00 91.56 847 ILE A N 1
ATOM 6617 C CA . ILE A 1 847 ? -0.152 12.316 -17.453 1.00 91.56 847 ILE A CA 1
ATOM 6618 C C . ILE A 1 847 ? -0.565 11.599 -18.744 1.00 91.56 847 ILE A C 1
ATOM 6620 O O . ILE A 1 847 ? 0.125 10.693 -19.191 1.00 91.56 847 ILE A O 1
ATOM 6624 N N . THR A 1 848 ? -1.647 12.028 -19.394 1.00 91.25 848 THR A N 1
ATOM 6625 C CA . THR A 1 848 ? -2.133 11.406 -20.641 1.00 91.25 848 THR A CA 1
ATOM 6626 C C . THR A 1 848 ? -1.123 11.530 -21.786 1.00 91.25 848 THR A C 1
ATOM 6628 O O . THR A 1 848 ? -0.998 10.634 -22.616 1.00 91.25 848 THR A O 1
ATOM 6631 N N . THR A 1 849 ? -0.356 12.623 -21.817 1.00 84.94 849 THR A N 1
ATOM 6632 C CA . THR A 1 849 ? 0.604 12.894 -22.898 1.00 84.94 849 THR A CA 1
ATOM 6633 C C . THR A 1 849 ? 1.717 11.841 -23.002 1.00 84.94 849 THR A C 1
ATOM 6635 O O . THR A 1 849 ? 1.887 11.298 -24.089 1.00 84.94 849 THR A O 1
ATOM 6638 N N . PRO A 1 850 ? 2.489 11.510 -21.947 1.00 86.75 850 PRO A N 1
ATOM 6639 C CA . PRO A 1 850 ? 3.494 10.452 -22.040 1.00 86.75 850 PRO A CA 1
ATOM 6640 C C . PRO A 1 850 ? 2.901 9.056 -22.269 1.00 86.75 850 PRO A C 1
ATOM 6642 O O . PRO A 1 850 ? 3.630 8.206 -22.766 1.00 86.75 850 PRO A O 1
ATOM 6645 N N . VAL A 1 851 ? 1.626 8.822 -21.930 1.00 88.12 851 VAL A N 1
ATOM 6646 C CA . VAL A 1 851 ? 0.941 7.532 -22.128 1.00 88.12 851 VAL A CA 1
ATOM 6647 C C . VAL A 1 851 ? 0.507 7.336 -23.585 1.00 88.12 851 VAL A C 1
ATOM 6649 O O . VAL A 1 851 ? 0.783 6.292 -24.158 1.00 88.12 851 VAL A O 1
ATOM 6652 N N . ASN A 1 852 ? -0.124 8.341 -24.203 1.00 81.94 852 ASN A N 1
ATOM 6653 C CA . ASN A 1 852 ? -0.760 8.207 -25.525 1.00 81.94 852 ASN A CA 1
ATOM 6654 C C . ASN A 1 852 ? -0.187 9.155 -26.606 1.00 81.94 852 ASN A C 1
ATOM 6656 O O . ASN A 1 852 ? -0.700 9.244 -27.717 1.00 81.94 852 ASN A O 1
ATOM 6660 N N . GLY A 1 853 ? 0.842 9.945 -26.288 1.00 70.62 853 GLY A N 1
ATOM 6661 C CA . GLY A 1 853 ? 1.472 10.890 -27.222 1.00 70.62 853 GLY A CA 1
ATOM 6662 C C . GLY A 1 853 ? 0.611 12.098 -27.632 1.00 70.62 853 GLY A C 1
ATOM 6663 O O . GLY A 1 853 ? 1.046 12.891 -28.463 1.00 70.62 853 GLY A O 1
ATOM 6664 N N . GLY A 1 854 ? -0.591 12.268 -27.063 1.00 73.25 854 GLY A N 1
ATOM 6665 C CA . GLY A 1 854 ? -1.553 13.315 -27.432 1.00 73.25 854 GLY A CA 1
ATOM 6666 C C . GLY A 1 854 ? -2.766 13.395 -26.494 1.00 73.25 854 GLY A C 1
ATOM 6667 O O . GLY A 1 854 ? -2.722 12.896 -25.372 1.00 73.25 854 GLY A O 1
ATOM 6668 N N . SER A 1 855 ? -3.852 14.038 -26.943 1.00 76.44 855 SER A N 1
ATOM 6669 C CA . SER A 1 855 ? -5.098 14.243 -26.173 1.00 76.44 855 SER A CA 1
ATOM 6670 C C . SER A 1 855 ? -6.225 13.257 -26.516 1.00 76.44 855 SER A C 1
ATOM 6672 O O . SER A 1 855 ? -7.331 13.374 -25.987 1.00 76.44 855 SER A O 1
ATOM 6674 N N . THR A 1 856 ? -5.973 12.269 -27.379 1.00 81.88 856 THR A N 1
ATOM 6675 C CA . THR A 1 856 ? -6.980 11.271 -27.759 1.00 81.88 856 THR A CA 1
ATOM 6676 C C . THR A 1 856 ? -7.467 10.499 -26.529 1.00 81.88 856 THR A C 1
ATOM 6678 O O . THR A 1 856 ? -6.674 9.923 -25.776 1.00 81.88 856 THR A O 1
ATOM 6681 N N . GLY A 1 857 ? -8.786 10.491 -26.316 1.00 87.94 857 GLY A N 1
ATOM 6682 C CA . GLY A 1 857 ? -9.418 9.837 -25.168 1.00 87.94 857 GLY A CA 1
ATOM 6683 C C . GLY A 1 857 ? -9.273 10.576 -23.832 1.00 87.94 857 GLY A C 1
ATOM 6684 O O . GLY A 1 857 ? -9.476 9.961 -22.787 1.00 87.94 857 GLY A O 1
ATOM 6685 N N . LEU A 1 858 ? -8.852 11.849 -23.835 1.00 92.12 858 LEU A N 1
ATOM 6686 C CA . LEU A 1 858 ? -8.609 12.622 -22.612 1.00 92.12 858 LEU A CA 1
ATOM 6687 C C . LEU A 1 858 ? -9.876 12.817 -21.768 1.00 92.12 858 LEU A C 1
ATOM 6689 O O . LEU A 1 858 ? -9.809 12.664 -20.550 1.00 92.12 858 LEU A O 1
ATOM 6693 N N . SER A 1 859 ? -11.017 13.105 -22.399 1.00 92.38 859 SER A N 1
ATOM 6694 C CA . SER A 1 859 ? -12.303 13.276 -21.708 1.00 92.38 859 SER A CA 1
ATOM 6695 C C . SER A 1 859 ? -12.681 12.048 -20.880 1.00 92.38 859 SER A C 1
ATOM 6697 O O . SER A 1 859 ? -13.091 12.165 -19.730 1.00 92.38 859 SER A O 1
ATOM 6699 N N . GLU A 1 860 ? -12.475 10.856 -21.430 1.00 93.44 860 GLU A N 1
ATOM 6700 C CA . GLU A 1 860 ? -12.807 9.596 -20.773 1.00 93.44 860 GLU A CA 1
ATOM 6701 C C . GLU A 1 860 ? -11.822 9.271 -19.652 1.00 93.44 860 GLU A C 1
ATOM 6703 O O . GLU A 1 860 ? -12.227 8.766 -18.611 1.00 93.44 860 GLU A O 1
ATOM 6708 N N . ARG A 1 861 ? -10.536 9.614 -19.813 1.00 95.75 861 ARG A N 1
ATOM 6709 C CA . ARG A 1 861 ? -9.548 9.505 -18.725 1.00 95.75 861 ARG A CA 1
ATOM 6710 C C . ARG A 1 861 ? -9.907 10.430 -17.564 1.00 95.75 861 ARG A C 1
ATOM 6712 O O . ARG A 1 861 ? -9.793 10.020 -16.416 1.00 95.75 861 ARG A O 1
ATOM 6719 N N . GLN A 1 862 ? -10.363 11.653 -17.840 1.00 95.19 862 GLN A N 1
ATOM 6720 C CA . GLN A 1 862 ? -10.838 12.585 -16.810 1.00 95.19 862 GLN A CA 1
ATOM 6721 C C . GLN A 1 862 ? -12.112 12.077 -16.127 1.00 95.19 862 GLN A C 1
ATOM 6723 O O . GLN A 1 862 ? -12.218 12.152 -14.904 1.00 95.19 862 GLN A O 1
ATOM 6728 N N . GLU A 1 863 ? -13.055 11.520 -16.890 1.00 94.75 863 GLU A N 1
ATOM 6729 C CA . GLU A 1 863 ? -14.270 10.904 -16.347 1.00 94.75 863 GLU A CA 1
ATOM 6730 C C . GLU A 1 863 ? -13.941 9.725 -15.419 1.00 94.75 863 GLU A C 1
ATOM 6732 O O . GLU A 1 863 ? -14.385 9.711 -14.268 1.00 94.75 863 GLU A O 1
ATOM 6737 N N . PHE A 1 864 ? -13.109 8.779 -15.876 1.00 95.81 864 PHE A N 1
ATOM 6738 C CA . PHE A 1 864 ? -12.640 7.670 -15.044 1.00 95.81 864 PHE A CA 1
ATOM 6739 C C . PHE A 1 864 ? -11.902 8.170 -13.809 1.00 95.81 864 PHE A C 1
ATOM 6741 O O . PHE A 1 864 ? -12.193 7.713 -12.708 1.00 95.81 864 PHE A O 1
ATOM 6748 N N . PHE A 1 865 ? -10.981 9.124 -13.967 1.00 96.44 865 PHE A N 1
ATOM 6749 C CA . PHE A 1 865 ? -10.223 9.667 -12.847 1.00 96.44 865 PHE A CA 1
ATOM 6750 C C . PHE A 1 865 ? -11.146 10.239 -11.770 1.00 96.44 865 PHE A C 1
ATOM 6752 O O . PHE A 1 865 ? -11.018 9.856 -10.613 1.00 96.44 865 PHE A O 1
ATOM 6759 N N . LYS A 1 866 ? -12.107 11.097 -12.137 1.00 94.62 866 LYS A N 1
ATOM 6760 C CA . LYS A 1 866 ? -13.053 11.704 -11.184 1.00 94.62 866 LYS A CA 1
ATOM 6761 C C . LYS A 1 866 ? -13.851 10.644 -10.427 1.00 94.62 866 LYS A C 1
ATOM 6763 O O . LYS A 1 866 ? -13.995 10.742 -9.211 1.00 94.62 866 LYS A O 1
ATOM 6768 N N . TYR A 1 867 ? -14.340 9.625 -11.134 1.00 95.38 867 TYR A N 1
ATOM 6769 C CA . TYR A 1 867 ? -15.073 8.521 -10.519 1.00 95.38 867 TYR A CA 1
ATOM 6770 C C . TYR A 1 867 ? -14.192 7.719 -9.551 1.00 95.38 867 TYR A C 1
ATOM 6772 O O . TYR A 1 867 ? -14.559 7.526 -8.397 1.00 95.38 867 TYR A O 1
ATOM 6780 N N . ILE A 1 868 ? -13.012 7.284 -9.993 1.00 96.38 868 ILE A N 1
ATOM 6781 C CA . ILE A 1 868 ? -12.111 6.435 -9.202 1.00 96.38 868 ILE A CA 1
ATOM 6782 C C . ILE A 1 868 ? -11.547 7.203 -8.006 1.00 96.38 868 ILE A C 1
ATOM 6784 O O . ILE A 1 868 ? -11.471 6.653 -6.911 1.00 96.38 868 ILE A O 1
ATOM 6788 N N . HIS A 1 869 ? -11.196 8.476 -8.196 1.00 95.31 869 HIS A N 1
ATOM 6789 C CA . HIS A 1 869 ? -10.752 9.350 -7.118 1.00 95.31 869 HIS A CA 1
ATOM 6790 C C . HIS A 1 869 ? -11.831 9.459 -6.041 1.00 95.31 869 HIS A C 1
ATOM 6792 O O . HIS A 1 869 ? -11.517 9.231 -4.883 1.00 95.31 869 HIS A O 1
ATOM 6798 N N . PHE A 1 870 ? -13.101 9.657 -6.418 1.00 93.38 870 PHE A N 1
ATOM 6799 C CA . PHE A 1 870 ? -14.220 9.599 -5.472 1.00 93.38 870 PHE A CA 1
ATOM 6800 C C . PHE A 1 870 ? -14.341 8.234 -4.773 1.00 93.38 870 PHE A C 1
ATOM 6802 O O . PHE A 1 870 ? -14.641 8.176 -3.585 1.00 93.38 870 PHE A O 1
ATOM 6809 N N . ILE A 1 871 ? -14.119 7.113 -5.464 1.00 94.81 871 ILE A N 1
ATOM 6810 C CA . ILE A 1 871 ? -14.158 5.789 -4.816 1.00 94.81 871 ILE A CA 1
ATOM 6811 C C . ILE A 1 871 ? -13.021 5.622 -3.800 1.00 94.81 871 ILE A C 1
ATOM 6813 O O . ILE A 1 871 ? -13.218 4.944 -2.792 1.00 94.81 871 ILE A O 1
ATOM 6817 N N . PHE A 1 872 ? -11.853 6.230 -4.021 1.00 94.06 872 PHE A N 1
ATOM 6818 C CA . PHE A 1 872 ? -10.684 6.064 -3.152 1.00 94.06 872 PHE A CA 1
ATOM 6819 C C . PHE A 1 872 ? -10.492 7.163 -2.096 1.00 94.06 872 PHE A C 1
ATOM 6821 O O . PHE A 1 872 ? -9.845 6.902 -1.086 1.00 94.06 872 PHE A O 1
ATOM 6828 N N . ASP A 1 873 ? -11.037 8.362 -2.295 1.00 90.06 873 ASP A N 1
ATOM 6829 C CA . ASP A 1 873 ? -10.891 9.502 -1.386 1.00 90.06 873 ASP A CA 1
ATOM 6830 C C . ASP A 1 873 ? -12.014 9.587 -0.334 1.00 90.06 873 ASP A C 1
ATOM 6832 O O . ASP A 1 873 ? -12.998 8.835 -0.354 1.00 90.06 873 ASP A O 1
ATOM 6836 N N . ASP A 1 874 ? -11.880 10.537 0.589 1.00 88.81 874 ASP A N 1
ATOM 6837 C CA . ASP A 1 874 ? -12.882 10.859 1.614 1.00 88.81 874 ASP A CA 1
ATOM 6838 C C . ASP A 1 874 ? -13.903 11.920 1.142 1.00 88.81 874 ASP A C 1
ATOM 6840 O O . ASP A 1 874 ? -14.612 12.514 1.947 1.00 88.81 874 ASP A O 1
ATOM 6844 N N . GLY A 1 875 ? -14.019 12.162 -0.171 1.00 85.94 875 GLY A N 1
ATOM 6845 C CA . GLY A 1 875 ? -14.974 13.110 -0.741 1.00 85.94 875 GLY A CA 1
ATOM 6846 C C . GLY A 1 875 ? -16.425 12.678 -0.513 1.00 85.94 875 GLY A C 1
ATOM 6847 O O . GLY A 1 875 ? -16.798 11.540 -0.809 1.00 85.94 875 GLY A O 1
ATOM 6848 N N . GLU A 1 876 ? -17.258 13.592 -0.008 1.00 79.00 876 GLU A N 1
ATOM 6849 C CA . GLU A 1 876 ? -18.636 13.290 0.416 1.00 79.00 876 GLU A CA 1
ATOM 6850 C C . GLU A 1 876 ? -19.567 12.919 -0.751 1.00 79.00 876 GLU A C 1
ATOM 6852 O O . GLU A 1 876 ? -20.471 12.102 -0.591 1.00 79.00 876 GLU A O 1
ATOM 6857 N N . SER A 1 877 ? -19.373 13.537 -1.919 1.00 82.31 877 SER A N 1
ATOM 6858 C CA . SER A 1 877 ? -20.323 13.477 -3.033 1.00 82.31 877 SER A CA 1
ATOM 6859 C C . SER A 1 877 ? -19.690 12.935 -4.305 1.00 82.31 877 SER A C 1
ATOM 6861 O O . SER A 1 877 ? -18.563 13.277 -4.660 1.00 82.31 877 SER A O 1
ATOM 6863 N N . MET A 1 878 ? -20.463 12.117 -5.017 1.00 84.50 878 MET A N 1
ATOM 6864 C CA . MET A 1 878 ? -20.115 11.656 -6.355 1.00 84.50 878 MET A CA 1
ATOM 6865 C C . MET A 1 878 ? -19.958 12.859 -7.310 1.00 84.50 878 MET A C 1
ATOM 6867 O O . MET A 1 878 ? -20.716 13.824 -7.181 1.00 84.50 878 MET A O 1
ATOM 6871 N N . PRO A 1 879 ? -19.026 12.819 -8.285 1.00 83.50 879 PRO A N 1
ATOM 6872 C CA . PRO A 1 879 ? -18.890 13.882 -9.276 1.00 83.50 879 PRO A CA 1
ATOM 6873 C C . PRO A 1 879 ? -20.216 14.181 -9.983 1.00 83.50 879 PRO A C 1
ATOM 6875 O O . PRO A 1 879 ? -20.918 13.260 -10.403 1.00 83.50 879 PRO A O 1
ATOM 6878 N N . SER A 1 880 ? -20.536 15.466 -10.158 1.00 76.69 880 SER A N 1
ATOM 6879 C CA . SER A 1 880 ? -21.728 15.922 -10.876 1.00 76.69 880 SER A CA 1
ATOM 6880 C C . SER A 1 880 ? -21.626 15.589 -12.370 1.00 76.69 880 SER A C 1
ATOM 6882 O O . SER A 1 880 ? -21.126 16.360 -13.186 1.00 76.69 880 SER A O 1
ATOM 6884 N N . ASN A 1 881 ? -22.085 14.394 -12.734 1.00 75.94 881 ASN A N 1
ATOM 6885 C CA . ASN A 1 881 ? -22.160 13.906 -14.105 1.00 75.94 881 ASN A CA 1
ATOM 6886 C C . ASN A 1 881 ? -23.443 13.078 -14.252 1.00 75.94 881 ASN A C 1
ATOM 6888 O O . ASN A 1 881 ? -23.637 12.101 -13.534 1.00 75.94 881 ASN A O 1
ATOM 6892 N N . SER A 1 882 ? -24.314 13.462 -15.187 1.00 70.06 882 SER A N 1
ATOM 6893 C CA . SER A 1 882 ? -25.632 12.839 -15.380 1.00 70.06 882 SER A CA 1
ATOM 6894 C C . SER A 1 882 ? -25.576 11.373 -15.831 1.00 70.06 882 SER A C 1
ATOM 6896 O O . SER A 1 882 ? -26.574 10.659 -15.717 1.00 70.06 882 SER A O 1
ATOM 6898 N N . VAL A 1 883 ? -24.426 10.907 -16.330 1.00 84.44 883 VAL A N 1
ATOM 6899 C CA . VAL A 1 883 ? -24.245 9.546 -16.854 1.00 84.44 883 VAL A CA 1
ATOM 6900 C C . VAL A 1 883 ? -23.597 8.611 -15.827 1.00 84.44 883 VAL A C 1
ATOM 6902 O O . VAL A 1 883 ? -23.929 7.420 -15.801 1.00 84.44 883 VAL A O 1
ATOM 6905 N N . LEU A 1 884 ? -22.714 9.131 -14.963 1.00 91.44 884 LEU A N 1
ATOM 6906 C CA . LEU A 1 884 ? -21.969 8.319 -13.999 1.00 91.44 884 LEU A CA 1
ATOM 6907 C C . LEU A 1 884 ? -22.897 7.678 -12.961 1.00 91.44 884 LEU A C 1
ATOM 6909 O O . LEU A 1 884 ? -23.715 8.340 -12.327 1.00 91.44 884 LEU A O 1
ATOM 6913 N N . LYS A 1 885 ? -22.755 6.363 -12.762 1.00 92.12 885 LYS A N 1
ATOM 6914 C CA . LYS A 1 885 ? -23.478 5.619 -11.718 1.00 92.12 885 LYS A CA 1
ATOM 6915 C C . LYS A 1 885 ? -22.529 4.702 -10.951 1.00 92.12 885 LYS A C 1
ATOM 6917 O O . LYS A 1 885 ? -21.757 3.970 -11.569 1.00 92.12 885 LYS A O 1
ATOM 6922 N N . ARG A 1 886 ? -22.621 4.720 -9.615 1.00 91.75 886 ARG A N 1
ATOM 6923 C CA . ARG A 1 886 ? -21.809 3.877 -8.720 1.00 91.75 886 ARG A CA 1
ATOM 6924 C C . ARG A 1 886 ? -22.147 2.410 -8.946 1.00 91.75 886 ARG A C 1
ATOM 6926 O O . ARG A 1 886 ? -23.287 2.072 -9.281 1.00 91.75 886 ARG A O 1
ATOM 6933 N N . GLN A 1 887 ? -21.159 1.548 -8.763 1.00 92.12 887 GLN A N 1
ATOM 6934 C CA . GLN A 1 887 ? -21.401 0.119 -8.669 1.00 92.12 887 GLN A CA 1
ATOM 6935 C C . GLN A 1 887 ? -22.242 -0.226 -7.444 1.00 92.12 887 GLN A C 1
ATOM 6937 O O . GLN A 1 887 ? -22.076 0.339 -6.369 1.00 92.12 887 GLN A O 1
ATOM 6942 N N . VAL A 1 888 ? -23.138 -1.187 -7.636 1.00 88.44 888 VAL A N 1
ATOM 6943 C CA . VAL A 1 888 ? -23.922 -1.803 -6.570 1.00 88.44 888 VAL A CA 1
ATOM 6944 C C . VAL A 1 888 ? -23.769 -3.306 -6.757 1.00 88.44 888 VAL A C 1
ATOM 6946 O O . VAL A 1 888 ? -24.035 -3.809 -7.853 1.00 88.44 888 VAL A O 1
ATOM 6949 N N . GLU A 1 889 ? -23.258 -3.984 -5.735 1.00 86.44 889 GLU A N 1
ATOM 6950 C CA . GLU A 1 889 ? -23.313 -5.440 -5.612 1.00 86.44 889 GLU A CA 1
ATOM 6951 C C . GLU A 1 889 ? -24.788 -5.821 -5.459 1.00 86.44 889 GLU A C 1
ATOM 6953 O O . GLU A 1 889 ? -25.488 -5.247 -4.624 1.00 86.44 889 GLU A O 1
ATOM 6958 N N . GLY A 1 890 ? -25.276 -6.689 -6.343 1.00 68.88 890 GLY A N 1
ATOM 6959 C CA . GLY A 1 890 ? -26.682 -7.078 -6.420 1.00 68.88 890 GLY A CA 1
ATOM 6960 C C . GLY A 1 890 ? -26.850 -8.575 -6.501 1.00 68.88 890 GLY A C 1
ATOM 6961 O O . GLY A 1 890 ? -25.811 -9.272 -6.578 1.00 68.88 890 GLY A O 1
#

Foldseek 3Di:
DFFAAQFLDDADQPDPVSVVCPQPAQAGLQQDFGPQARPLQFGDQEGKHFFHDDDVDGTFGWDGFKFWWLDWDFWDADDPDDDDPVRLLPDLQNDDQGGFTQTKTKTWDWFALFAVLIAIKMKIKGRFNGAPDRPGATGDIGGGLHGGGFHQDDSNRGRMITMFIFDFQVRCCSQQVHQADAQDDLAADLRHFFFKKKKKDFFFFFWFADDLLPDKAKDQFAADDPVDPPPGDDLCNVCVQQVADSQVQQVQQVHHPVCSVPLVCLLNQVVLVVVVPDPDDPDDRDDRDDSVSNIGMDRAHEDPSLVDHPPVDDNVRSVRRHGHGPDTHRGIKIWMWGDDLQKTKTWIDHPLLHTFDIDIDVNNLLCLQVCLCVQQLQASLQSSCCQRFVGRSDDFDRDPNQDDPNHRWHWDWGRSGHPDITIGTSNDPSMYMYHLSNLGCSVLAHEFDPDDLQQSRNPTPSLLCVQPNDDPDDDDDDDDDDDDPPVVVVVVVVVVLVVVLVSVQSSVVSCSDSVNSVSSLNYWYWHFALQDQPCLCSHHVLLADDQPPSSSRRSHDSHHDDPSRSVSNSSSSNSNHCVVVSVVSPDPDDRTTIIHHVVVVSVSSLRSPQGGLQLQLQLQFCADPPLLQGHAASVRSSCLCAVAADDQETAAGNLSNLQSVLCSSLVVRALLLVLLLQLQLCNVCVNSHYQFDDDDLCVLCLQANFDALVNQLVCCVPVVVVCVVVCVCVVDDSVVSSVPSRVVNHVRNVVLVVHDPSQSVLFFFGASLGQGGPVSQVVVCSNSVHDCNDPPNVCCCTHPSNNSNNSSSSQQSVDQFPDPDDPDLTHPGGNSSLSVVDQDLSSSLNSNCSRPVDCVCSVSSNRSSQSSSVSSGSDSDRPPDPGTHGHDDD

Mean predicted aligned error: 9.22 Å

Solvent-accessible surface area (backbone atoms only — not comparable to full-atom values): 47020 Å² total; per-residue (Å²): 41,77,60,50,58,46,54,68,71,79,64,77,63,87,42,79,64,36,58,61,69,19,64,81,43,82,25,42,73,55,45,58,43,12,42,52,52,19,56,89,48,18,58,30,63,25,29,41,42,56,44,47,67,52,94,92,50,53,46,54,31,24,31,34,34,51,29,26,32,31,33,68,42,69,26,70,82,75,76,92,62,88,70,52,74,66,55,34,74,70,36,46,46,40,42,96,77,22,44,38,32,43,5,34,41,32,34,43,28,74,46,28,58,30,67,93,36,64,36,52,40,35,39,40,45,32,19,16,48,35,50,64,58,88,82,68,46,65,67,42,79,43,46,55,67,40,69,50,22,35,46,10,22,53,45,53,42,68,40,19,29,41,37,32,29,36,31,49,65,72,31,38,27,58,58,33,75,44,76,56,74,68,80,79,70,81,54,42,61,84,50,36,70,28,63,37,27,38,32,37,40,42,50,64,42,58,24,19,88,55,62,55,86,79,36,67,28,83,43,69,52,48,62,57,52,90,88,48,81,90,76,52,67,42,65,61,55,50,15,57,73,49,77,50,49,51,63,58,39,32,50,66,62,78,37,57,71,91,44,48,82,63,50,50,34,51,34,28,19,44,49,29,56,54,61,59,69,52,90,87,63,97,61,81,70,54,76,67,55,48,68,75,63,16,47,42,44,37,61,31,32,45,71,72,65,49,77,51,53,57,96,91,48,53,63,77,65,41,52,74,42,38,50,72,64,77,49,54,38,91,47,50,34,32,40,31,45,38,78,57,98,28,25,29,38,31,33,23,19,40,79,82,34,52,78,36,30,62,34,77,36,80,48,39,58,59,41,34,56,59,54,11,45,76,68,15,66,52,10,15,49,22,32,36,30,29,75,70,57,57,42,68,84,68,91,47,66,70,29,77,86,44,40,54,97,89,32,65,77,37,74,42,65,36,21,75,33,85,88,44,68,32,22,35,51,62,43,44,89,80,46,29,45,34,28,56,40,42,50,43,41,47,79,46,39,38,52,40,73,78,54,77,86,60,41,50,57,60,77,31,61,68,56,43,45,70,70,51,59,76,76,84,74,77,79,82,78,87,82,80,94,78,89,61,90,77,64,51,61,57,55,52,50,54,49,51,53,51,52,51,41,54,48,51,48,52,30,55,60,45,54,61,34,71,72,43,37,59,53,41,37,34,36,37,38,40,45,63,53,90,37,45,60,92,53,44,62,65,30,47,52,58,44,40,58,51,66,91,73,35,89,79,29,40,79,76,49,67,70,43,40,51,70,73,56,44,53,49,49,50,45,26,49,49,64,55,31,49,45,64,62,26,40,78,47,66,46,84,73,64,61,63,29,34,25,30,33,42,69,52,53,46,58,57,43,46,38,26,53,29,59,27,66,69,61,56,27,49,54,48,47,30,23,32,54,72,94,51,53,19,74,37,55,51,73,52,34,42,29,36,35,46,69,15,30,81,68,92,45,44,22,34,46,45,35,49,60,20,43,39,53,24,30,62,70,67,63,37,62,44,53,58,44,45,18,54,48,51,14,51,32,31,59,69,12,60,59,48,24,21,15,49,68,86,73,56,62,67,52,26,26,48,67,33,33,52,39,52,52,66,56,42,46,51,44,50,74,78,35,43,71,58,33,50,75,72,57,71,43,78,89,52,53,71,71,58,40,26,68,45,48,35,54,56,22,39,55,50,4,55,76,25,52,23,82,54,95,65,33,14,54,63,28,41,34,24,14,41,63,39,57,45,22,45,48,48,40,49,54,52,16,48,35,49,60,43,81,34,80,55,86,75,39,42,52,41,29,33,60,33,31,52,50,11,30,36,56,36,38,49,49,38,50,64,44,62,34,78,50,94,54,88,87,50,92,40,56,87,40,29,45,58,63,50,34,73,77,51,89,50,68,71,40,54,54,50,53,39,28,83,70,68,78,44,68,85,66,46,72,39,27,45,52,41,24,51,53,25,35,42,72,57,49,73,60,92,64,78,72,97,48,99,58,60,36,78,52,58,92,124

Radius of gyration: 34.71 Å; Cα contacts (8 Å, |Δi|>4): 1746; chains: 1; bounding box: 99×44×119 Å

pLDDT: mean 87.55, std 14.23, range [27.47, 98.56]

Secondary structure (DSSP, 8-state):
-----SS-SPPPPSSHHHHHTTSSSSS-SSSSS-SSB-GGGBB--SEEEEPSS-TTSPPPEE-SSSEEEEEEEPPPPPPSSPPPHHHHHH-TTEETTEE---EEEEEEEEEEEETTEEEEEEEEEEEEEEES-TT--TT-EE-TT-EEEEEEEETTEEEEEEEEEEE-HHHHHHHHS-SSS----SS--SSS--S-EEEEEPTT-EEBSS-TTT-EEEEEPPPP-SSSTT-S--HHHHHHHTTS-HHHHHHHTT--GGGHHHHHHHHHTHHHHHHHT-TT--SPPPPPPPTTTTEEEEEPB-THHHHS--TTS-HHHHHTTB---SEE-SS-EEEEEEEETTEEEEEEEETT--EEEEEEETTHHHHHHHHHHHH-TT-HHHHHHHHHHSS--SS-PPPGGG-BTTB---EEEEESSSS-EEEEETTSTT-EEEEGGG--GGGT-EEE----S-SSB---HHHHHHHSPPP----PPP----S-TTTHHHHHHHHHHHHHHHHHHHHHHHHTSHHHHHHHTTEEEEEE-TT-STTHHHHHGGGBS-TTT-TTS-SS---PBPHHHHHHHHHHHHHH--HHHHHHTT----SEEEEE-HHHHHHHHHT-----HHHHHHTS-SB--GGGT-B--HHHHHHHHHT-B-SSS-B-S-HHHHHHHHHHHHT--SHHHHHHHHHHHHHHTTTTT-SB----HHHHHHHHT---HHHHHHHHHHHHHHHHHTT-STT--HHHHHHHHHHHHHHHHHHHT--STTHHHHT--BTTTTB-SHHHHHHHHHHHT---SSTTGGGHHHH-HHHHHHHHHHHHHH-EE--SSTT-TTSSEEHHHHHTT-SSHHHHHHHHHHHHSSSTTHHHHHHHHHHHHHHHS--SS--S-SS-B-----

InterPro domains:
  IPR011055 Duplicated hybrid motif [G3DSA:2.70.70.10] (26-177)
  IPR011055 Duplicated hybrid motif [SSF51261] (35-168)
  IPR023346 Lysozyme-like domain superfamily [SSF53955] (663-871)
  IPR050570 Bacterial cell wall metabolism enzyme [PTHR21666] (38-178)

Organism: NCBI:txid488730

Sequence (890 aa):
MLISFPFLRAPKPQTDEALDEGTFGLGEKSGKGAFPVSHQFGWHGGVHLVAPGGDANPEPVRAIADGEIVFARPSAPKPKTTPTGEERDTNPLYYYAGWTSNGVVILQHRTEIGEGVEVVFYSIYQHLSTVAKADWKSGDKVYRKDPIGKAGDIYGKPNRIHFEIVADKANVERLMGRSEGKLEVAEGRRSCVWGDMHIVVPAGAPLYAVNPRTETRKYVVRAFNSTVGAANDTLESVARRFRTTPARILALNGKAEAHAGDWWPRVTGAYQAAMASAPHSGKKSLALPTNAQRTIRVPAVYGAAAATPPDDLTAEVWAQWTVQPISRTKEVLIVTLSEARGDITVTTRGIGGERRGSESEAQGGYNLYKTAVDTYPGCPSAGYEMLRFGRILGPDAPAASDLHEGRLPHFRKIAIDANTTAFVDLNCAGTKIYSDADFPHWQGWTFIDDDTDGNSRCDSMQLLDLIEPRSPTQHPVPDSPGSGEASQGVATVIDAVTQHRGRLIRAYAKAQMGEMRERLSYCVVKMPSEWARDDFDKRWDWLKGVEGQSPDANILFPICLGDAAYEKLKRHHQALSFWEDAVENGLTLDKEHYHFHPMRVIDALKRCSWRSTRELAQTLPRRSSLNAGGAIPWSVAWARWTRGNRGDGFMPQNMHIAINRMWLKYGFITPLRQAHFLAQIYKESGAFKSTAEKGDERYFRTMYEDLTPIEAGEDYDNKRAWLQAMGFLRGRDRPTYILQRPGEIREKAQSLGNVHLGDGPRFRGRGLIHLTGRNGYKIYGEFRNVDFMTDPRPSRLSIDPSIAADSAGYFWTSKVMVSPNAGALRSGMNIHRRADLGAADINVSAITTPVNGGSTGLSERQEFFKYIHFIFDDGESMPSNSVLKRQVEG